Protein 2QJO (pdb70)

Solvent-accessible surface area: 45814 Å² total; per-residue (Å²): 184,136,81,187,24,153,49,66,33,0,0,18,17,15,81,6,1,0,3,13,61,4,30,32,142,4,0,70,49,0,14,124,60,0,62,53,0,0,2,0,1,8,8,26,100,46,9,35,27,15,79,11,0,4,87,4,75,37,2,72,47,2,0,60,67,31,24,61,107,124,51,45,142,67,12,52,34,16,42,5,32,59,22,88,81,42,59,97,26,32,23,2,10,0,17,16,35,0,75,122,46,10,76,45,26,130,34,2,1,2,1,6,53,118,103,82,88,79,10,111,47,8,92,66,8,121,40,29,77,63,51,71,29,30,88,24,97,88,45,26,18,95,61,2,19,11,8,3,13,81,49,113,70,69,84,3,66,100,60,5,3,111,24,0,12,92,60,0,74,98,17,52,173,40,157,71,23,116,58,8,29,67,26,34,116,58,8,80,48,34,105,127,43,16,73,100,19,58,143,56,24,16,12,2,12,2,6,0,0,0,12,7,22,30,8,1,0,0,6,73,42,160,62,78,10,6,100,36,39,0,0,4,1,12,15,89,15,118,64,122,17,42,2,47,84,1,1,2,57,13,0,59,102,62,0,127,0,149,16,84,65,95,60,0,111,72,13,49,80,71,54,77,32,4,22,12,39,35,10,6,43,20,24,5,1,0,0,4,0,23,18,0,91,12,101,68,51,116,13,24,60,32,166,198,16,72,13,10,10,51,9,54,0,24,76,64,24,42,65,9,13,59,5,8,14,30,0,0,46,89,30,56,181,35,81,25,0,1,19,15,13,61,6,2,1,2,11,52,5,26,30,130,4,0,72,55,0,12,144,72,4,108,48,0,0,1,0,0,8,12,29,100,49,8,32,33,16,92,16,0,5,92,4,74,34,2,68,48,2,0,61,65,31,26,57,109,118,53,41,154,68,12,54,34,12,41,4,30,53,39,82,81,35,61,105,56,32,29,2,8,0,16,30,45,1,80,146,50,7,67,45,32,148,40,3,1,1,1,4,56,111,121,80,97,65,6,113,46,6,77,58,6,115,81,32,81,68,39,73,30,30,106,34,92,107,35,47,18,91,55,0,11,9,8,1,13,84,42,108,79,62,78,3,82,97,34,6,3,111,26,0,18,102,59,0,101,91,18,53,162,41,157,67,22,115,61,7,29,62,23,32,136,60,6,87,61,56,106,124,87,110,65,138,34,119,182,93,39,98,16,77,9,1,8,0,2,0,30,2,25,28,1,2,0,0,7,61,43,109,62,78,8,5,100,31,30,0,0,3,1,10,13,90,43,118,180,156,33,78,56,30,81,0,1,10,51,14,0,63,95,56,0,152,2,150,17,85,85,107,62,0,118,71,16,46,82,49,53,74,69,2,68,13,99,60,13,6,46,22,19,88,0,48,0,35,0,22,8,0,71,18,103,66,54,113,18,21,56,26,44,77,50,110,76,62,100,52,5,18,3,3,3,45,6,50,0,29,74,74,27,30,70,7,11,56,5,6,15,30,0,2,47,38,2,51,93,121,125,196,56,87,38,0,1,20,16,13,82,8,3,1,2,16,61,6,23,38,126,5,1,63,58,0,20,130,84,1,99,54,0,0,2,1,0,8,10,26,104,50,7,27,30,14,83,12,0,4,95,4,67,34,5,63,52,3,1,56,73,31,19,55,96,153,60,62,180,83,12,74,38,16,33,2,85,57,41,86,84,47,62,116,81,35,31,48,24,1,68,108,39,0,86,143,48,5,70,44,26,148,39,4,3,6,3,9,40,170,109,77,79,80,14,115,48,21,122,66,15,117,100,33,84,86,70,111,16,31,90,34,105,92,47,29,19,101,64,3,13,6,7,2,6,100,43,123,71,64,82,2,78,104,48,6,8,121,31,0,14,95,65,1,84,89,17,46,175,28,150,72,25,115,63,8,19,60,21,35,122,57,10,90,61,34,109,123,48,15,72,91,20,58,141,60,26,16,13,2,10,2,5,0,1,0,19,10,70,54,54,4,0,0,5,66,39,139,58,90,7,6,107,32,34,0,0,2,1,12,13,87,12,119,61,124,23,53,2,46,64,1,0,1,58,14,0,60,84,66,4,164,1,144,17,84,64,93,72,0,102,68,16,46,79,72,53,80,34,4,21,11,41,33,10,6,42,22,22,4,0,0,0,3,0,22,18,0,90,14,99,71,60,165,67,24,57,73,183,20,68,32,2,22,62,76,62,0,100,86,60,25,41,59,7,16,50,6,8,20,27,0,1,37,76,22,54,149

GO terms:
  GO:0042802 identical protein binding (F, IPI)

InterPro domains:
  IPR000086 NUDIX hydrolase domain [PF00293] (205-335)
  IPR000086 NUDIX hydrolase domain [PS51462] (199-335)
  IPR004821 Cytidyltransferase-like domain [PF01467] (9-144)
  IPR004821 Cytidyltransferase-like domain [TIGR00125] (8-67)
  IPR014729 Rossmann-like alpha/beta/alpha sandwich fold [G3DSA:3.40.50.620] (1-194)
  IPR015797 NUDIX hydrolase-like domain superfamily [SSF55811] (191-337)
  IPR020084 NUDIX hydrolase, conserved site [PS00893] (233-254)
  IPR041750 Bifunctional NMN adenylyltransferase/Nudix hydrolase-like, N-terminal NMNAT domain [cd02168] (7-185)

Secondary structure (DSSP, 8-state):
---SSSEEEEEEEE--TT--HHHHHHHHHHHHHEEEEEEEEEEETPPP-SSS-S-HHHHHHHHHTTS-HHHHTTEEEEEEE--TT-HHHHHHHHHHHHHHHHTT-S-EEEEE---SGGGGGGGS-TTSEEEE----TT--HHHHHHHHHHT-GGGTTTTS-HHHHHHHHHHTTSHHHHHHHHHHHHHHHHHHTTTTSSS---EEEEEEEEEETTEEEEEE--SSSSTT-EE-SEEEPPTTS-HHHHHHHHHHHHH--SS-HHHHHHTEEEEEEE--TTS-TTS-EEEEEEEEEPPSSSPPP---EEEEEHHHHHHTGGGB-TTHHHHHHHH-/--SEEEEEE--TT--HHHHHHHHHHHHH-SEEEEEEEEETPPPBTTB-S-HHHHHHHHHTTS-HHHHTTEEEEEEE--TT-HHHHHHHHHHHHHHHHTT-S-EEEEE---SGGGGGGGS--SSEEEE----TT--HHHHHHHHHTT-GGGTGGGS-HHHHHHHHHHTTSHHHHHHHHHHHHHHHHHHTTTT-SS--EEEEEEEEEEETTEEEEEE--SSSSTT-EE-SEEEPPTTS-HHHHHHHHHHHHH--SS-HHHHHTTEEEEEEE--TTS-TTSEEEEEEEEEEPPSSSPPP-----SSS-EEEEEHHHHHHTGGGB-TTHHHHHHHHHHH-/--SEEEEEE--TT--HHHHHHHHHHHHH-SEEEEEEEEET---BTTB-S-HHHHHHHHHHTS-HHHHTTEEEEEEE--TT-HHHHHHHHHHHHHHHHTT-S-EEEEE---SSTTGGGS---SSEEEE----TT--HHHHHHHHHHT-GGGTTTTS-HHHHHHHHHHTTSHHHHHHHHHHHHHHHHHHTTTT-SS---EEEEEEEEEETTEEEEEE--SSSSTTSEE-SEEEPPTTS-HHHHHHHHHHHHH--SS-HHHHHHTEEEEEEE--TTS-TTS-EEEEEEEEEPPSSSPPP--EEEEEHHHHHHTGGGB-TTHHHHHHHH--

CATH classification: 3.40.50.620 (+1 more: 3.90.79.10)

Foldseek 3Di:
DDDQAQFAEEEEEDQPLPPWPVNVVQVVVRVRHHQAYEYENEQALAAAALVRNDHVVVNVVLVVLLDDVVVVVRYHYHYFHDQPVDVPVRVVRVVVRVCVVCVPDQRYEYEDACDDPVSVCQPVPPSHHYDHPDQDPPQDSNQQSVCLLVVNCVRPCVTHRVSNVVVSVVCCPDPSSVLRSVQVVVLVVLCVVCVPPPDFDAFEKEFEFEDEPQWTKWAADCDDDLHRFIETQMDGDDDPDDNLRRHVVSVCVGKVWPDDPVVQVVQFDDKDKDFDQPLDSNGRYIYIYTYGYDDYDDGTDIDVMDIHHPVVCVVNSNRYHRNRVSVNVVVD/DFAEEEEEDQPLPPWPQNVVQVVVRVVVHQAYEYEHEQALAAAALLRNDHVVVNVVLVVLLDDPVSCVRYHYHYFHDQLVDPPVRVVVVVVRVCVPCVNDQRYEYEDACPDPVCVVQPPPPSHHYDHDDDDPLADSNQQSLCLLVVNCVSHVVIHRVSNVVVSVVCCPDPSSVLNSVLSVVLVVLLVVCVPPPDRDAFEKEFEFEDAPQWTKWAQDCDDDLHRFIETQMGGDDPPDDRVVNRVVRCCVQWVWPDDPVVQVVQFDDKDKDQSQPLDSNHRYIYIYTYGYDDDDDDTDTDPDDPSSHMDIGHVVNCVVNSNRYGRCRNSVNVVVVVVD/DFAEEEEEDQPLDPKVQVVVQVVVRVVPHVAYEYEHEAALAAAALVRNDHPVVNVVLVQLLDDVVSVVRYDYHYFHDLPPDPPVRLVSVVVSVCVPCVDDQGYEYEEACPDDVSVCQVPPPSHHYDYDDDPPDDDSNQVSVCLLVVVLVRPCVIGDPSNNVSSVVCCVPPSSVLNSVLVVVLVVLLVVCPPPPDFDAFEKEFEFEDAPQWTKWAAACDDDLGRFIETQMDGDDPPDDNLRRNLVSNCVGKVWPDDPVVQVVQFPDKDKDFDQPQDSSGGYIYIYTYGYDDYDDDTDIVMDIAHPVRCVVNVSRYHRNRNSVNVVVVD

B-factor: mean 49.91, std 22.06, range [11.25, 115.92]

Structure (mmCIF, N/CA/C/O backbone):
data_2QJO
#
_entry.id   2QJO
#
_cell.length_a   201.540
_cell.length_b   201.540
_cell.length_c   98.695
_cell.angle_alpha   90.00
_cell.angle_beta   90.00
_cell.angle_gamma   120.00
#
_symmetry.space_group_name_H-M   'P 32 2 1'
#
loop_
_entity.id
_entity.type
_entity.pdbx_description
1 polymer 'Bifunctional NMN adenylyltransferase/Nudix hydrolase'
2 non-polymer 'SULFATE ION'
3 non-polymer ADENOSINE-5-DIPHOSPHORIBOSE
4 non-polymer NICOTINAMIDE-ADENINE-DINUCLEOTIDE
5 non-polymer 'PYROPHOSPHATE 2-'
6 water water
#
loop_
_atom_site.group_PDB
_atom_site.id
_atom_site.type_symbol
_atom_site.label_atom_id
_atom_site.label_alt_id
_atom_site.label_comp_id
_atom_site.label_asym_id
_atom_site.label_entity_id
_atom_site.label_seq_id
_atom_site.pdbx_PDB_ins_code
_atom_site.Cartn_x
_atom_site.Cartn_y
_atom_site.Cartn_z
_atom_site.occupancy
_atom_site.B_iso_or_equiv
_atom_site.auth_seq_id
_atom_site.auth_comp_id
_atom_site.auth_asym_id
_atom_site.auth_atom_id
_atom_site.pdbx_PDB_model_num
ATOM 1 N N . ASP A 1 1 ? -117.154 -2.394 -37.220 1.00 48.54 -1 ASP A N 1
ATOM 2 C CA . ASP A 1 1 ? -117.070 -1.169 -38.076 1.00 49.72 -1 ASP A CA 1
ATOM 3 C C . ASP A 1 1 ? -115.619 -0.843 -38.354 1.00 49.12 -1 ASP A C 1
ATOM 4 O O . ASP A 1 1 ? -114.823 -0.674 -37.397 1.00 49.36 -1 ASP A O 1
ATOM 9 N N . PRO A 1 2 ? -115.273 -0.692 -39.652 1.00 47.90 0 PRO A N 1
ATOM 10 C CA . PRO A 1 2 ? -113.905 -0.427 -40.043 1.00 46.66 0 PRO A CA 1
ATOM 11 C C . PRO A 1 2 ? -113.486 0.934 -39.520 1.00 45.78 0 PRO A C 1
ATOM 12 O O . PRO A 1 2 ? -114.151 1.926 -39.765 1.00 46.00 0 PRO A O 1
ATOM 16 N N . MET A 1 3 ? -112.389 0.964 -38.790 1.00 44.51 1 MET A N 1
ATOM 17 C CA . MET A 1 3 ? -111.818 2.198 -38.327 1.00 43.41 1 MET A CA 1
ATOM 18 C C . MET A 1 3 ? -110.991 2.805 -39.431 1.00 42.68 1 MET A C 1
ATOM 19 O O . MET A 1 3 ? -110.346 2.084 -40.193 1.00 42.67 1 MET A O 1
ATOM 24 N N . GLN A 1 4 ? -110.961 4.126 -39.491 1.00 42.09 2 GLN A N 1
ATOM 25 C CA . GLN A 1 4 ? -110.084 4.816 -40.428 1.00 42.68 2 GLN A CA 1
ATOM 26 C C . GLN A 1 4 ? -108.662 4.970 -39.887 1.00 41.18 2 GLN A C 1
ATOM 27 O O . GLN A 1 4 ? -107.758 5.319 -40.639 1.00 41.53 2 GLN A O 1
ATOM 33 N N . THR A 1 5 ? -108.451 4.690 -38.598 1.00 39.64 3 THR A N 1
ATOM 34 C CA . THR A 1 5 ? -107.154 4.943 -37.941 1.00 37.96 3 THR A CA 1
ATOM 35 C C . THR A 1 5 ? -106.672 3.663 -37.313 1.00 36.61 3 THR A C 1
ATOM 36 O O . THR A 1 5 ? -107.465 2.740 -37.163 1.00 37.03 3 THR A O 1
ATOM 40 N N . LYS A 1 6 ? -105.401 3.608 -36.918 1.00 34.80 4 LYS A N 1
ATOM 41 C CA . LYS A 1 6 ? -104.873 2.437 -36.219 1.00 33.76 4 LYS A CA 1
ATOM 42 C C . LYS A 1 6 ? -105.493 2.285 -34.830 1.00 33.27 4 LYS A C 1
ATOM 43 O O . LYS A 1 6 ? -105.927 1.197 -34.475 1.00 32.93 4 LYS A O 1
ATOM 49 N N . TYR A 1 7 ? -105.553 3.379 -34.063 1.00 32.10 5 TYR A N 1
ATOM 50 C CA . TYR A 1 7 ? -106.031 3.315 -32.690 1.00 30.62 5 TYR A CA 1
ATOM 51 C C . TYR A 1 7 ? -107.302 4.111 -32.441 1.00 29.73 5 TYR A C 1
ATOM 52 O O . TYR A 1 7 ? -107.654 5.000 -33.218 1.00 29.98 5 TYR A O 1
ATOM 61 N N . GLN A 1 8 ? -107.984 3.802 -31.340 1.00 28.26 6 GLN A N 1
ATOM 62 C CA . GLN A 1 8 ? -109.085 4.623 -30.878 1.00 27.17 6 GLN A CA 1
ATOM 63 C C . GLN A 1 8 ? -108.570 5.919 -30.252 1.00 27.09 6 GLN A C 1
ATOM 64 O O . GLN A 1 8 ? -109.229 6.969 -30.369 1.00 26.90 6 GLN A O 1
ATOM 70 N N . TYR A 1 9 ? -107.411 5.869 -29.584 1.00 25.98 7 TYR A N 1
ATOM 71 C CA . TYR A 1 9 ? -107.005 7.015 -28.783 1.00 25.89 7 TYR A CA 1
ATOM 72 C C . TYR A 1 9 ? -105.547 7.264 -28.890 1.00 26.48 7 TYR A C 1
ATOM 73 O O . TYR A 1 9 ? -104.769 6.316 -28.860 1.00 27.13 7 TYR A O 1
ATOM 82 N N . GLY A 1 10 ? -105.179 8.539 -28.994 1.00 26.13 8 GLY A N 1
ATOM 83 C CA . GLY A 1 10 ? -103.805 8.914 -29.043 1.00 26.82 8 GLY A CA 1
ATOM 84 C C . GLY A 1 10 ? -103.537 9.930 -27.948 1.00 28.09 8 GLY A C 1
ATOM 85 O O . GLY A 1 10 ? -104.309 10.892 -27.760 1.00 27.91 8 GLY A O 1
ATOM 86 N N . ILE A 1 11 ? -102.428 9.732 -27.236 1.00 27.70 9 ILE A N 1
ATOM 87 C CA . ILE A 1 11 ? -102.120 10.575 -26.098 1.00 27.60 9 ILE A CA 1
ATOM 88 C C . ILE A 1 11 ? -100.880 11.375 -26.399 1.00 27.65 9 ILE A C 1
ATOM 89 O O . ILE A 1 11 ? -99.847 10.821 -26.766 1.00 28.86 9 ILE A O 1
ATOM 94 N N . TYR A 1 12 ? -100.967 12.681 -26.260 1.00 27.34 10 TYR A N 1
ATOM 95 C CA . TYR A 1 12 ? -99.790 13.508 -26.504 1.00 26.94 10 TYR A CA 1
ATOM 96 C C . TYR A 1 12 ? -99.560 14.370 -25.251 1.00 26.89 10 TYR A C 1
ATOM 97 O O . TYR A 1 12 ? -100.400 15.231 -24.935 1.00 26.98 10 TYR A O 1
ATOM 106 N N . ILE A 1 13 ? -98.457 14.097 -24.547 1.00 25.68 11 ILE A N 1
ATOM 107 C CA . ILE A 1 13 ? -98.147 14.743 -23.294 1.00 26.26 11 ILE A CA 1
ATOM 108 C C . ILE A 1 13 ? -97.142 15.844 -23.518 1.00 26.94 11 ILE A C 1
ATOM 109 O O . ILE A 1 13 ? -96.134 15.628 -24.199 1.00 26.78 11 ILE A O 1
ATOM 114 N N . GLY A 1 14 ? -97.395 17.014 -22.923 1.00 27.50 12 GLY A N 1
ATOM 115 C CA . GLY A 1 14 ? -96.338 18.032 -22.826 1.00 28.25 12 GLY A CA 1
ATOM 116 C C . GLY A 1 14 ? -96.631 19.199 -21.909 1.00 29.36 12 GLY A C 1
ATOM 117 O O . GLY A 1 14 ? -97.700 19.290 -21.274 1.00 28.50 12 GLY A O 1
ATOM 118 N N . ARG A 1 15 ? -95.635 20.074 -21.823 1.00 30.52 13 ARG A N 1
ATOM 119 C CA . ARG A 1 15 ? -95.763 21.377 -21.198 1.00 31.85 13 ARG A CA 1
ATOM 120 C C . ARG A 1 15 ? -96.288 22.412 -22.216 1.00 32.48 13 ARG A C 1
ATOM 121 O O . ARG A 1 15 ? -97.087 23.299 -21.859 1.00 32.40 13 ARG A O 1
ATOM 129 N N . PHE A 1 16 ? -95.843 22.287 -23.475 1.00 33.18 14 PHE A N 1
ATOM 130 C CA . PHE A 1 16 ? -96.213 23.214 -24.565 1.00 34.19 14 PHE A CA 1
ATOM 131 C C . PHE A 1 16 ? -96.015 24.671 -24.177 1.00 34.75 14 PHE A C 1
ATOM 132 O O . PHE A 1 16 ? -96.971 25.417 -23.996 1.00 35.09 14 PHE A O 1
ATOM 140 N N . GLN A 1 17 ? -94.762 25.077 -24.084 1.00 35.49 15 GLN A N 1
ATOM 141 C CA . GLN A 1 17 ? -94.417 26.282 -23.344 1.00 36.82 15 GLN A CA 1
ATOM 142 C C . GLN A 1 17 ? -93.395 27.116 -24.178 1.00 37.15 15 GLN A C 1
ATOM 143 O O . GLN A 1 17 ? -92.219 27.289 -23.778 1.00 37.47 15 GLN A O 1
ATOM 149 N N . PRO A 1 18 ? -93.834 27.620 -25.362 1.00 36.79 16 PRO A N 1
ATOM 150 C CA . PRO A 1 18 ? -95.169 27.507 -25.947 1.00 36.48 16 PRO A CA 1
ATOM 151 C C . PRO A 1 18 ? -95.292 26.387 -26.983 1.00 35.95 16 PRO A C 1
ATOM 152 O O . PRO A 1 18 ? -94.296 25.778 -27.380 1.00 35.97 16 PRO A O 1
ATOM 156 N N . PHE A 1 19 ? -96.523 26.129 -27.397 1.00 35.48 17 PHE A N 1
ATOM 157 C CA . PHE A 1 19 ? -96.820 25.215 -28.485 1.00 35.83 17 PHE A CA 1
ATOM 158 C C . PHE A 1 19 ? -96.082 25.726 -29.723 1.00 35.98 17 PHE A C 1
ATOM 159 O O . PHE A 1 19 ? -96.281 26.860 -30.134 1.00 35.78 17 PHE A O 1
ATOM 167 N N . HIS A 1 20 ? -95.204 24.917 -30.298 1.00 36.06 18 HIS A N 1
ATOM 168 C CA . HIS A 1 20 ? -94.507 25.318 -31.519 1.00 35.89 18 HIS A CA 1
ATOM 169 C C . HIS A 1 20 ? -94.797 24.345 -32.671 1.00 37.23 18 HIS A C 1
ATOM 170 O O . HIS A 1 20 ? -95.679 23.469 -32.530 1.00 37.16 18 HIS A O 1
ATOM 177 N N . LEU A 1 21 ? -94.092 24.494 -33.801 1.00 37.79 19 LEU A N 1
ATOM 178 C CA . LEU A 1 21 ? -94.473 23.776 -35.021 1.00 38.85 19 LEU A CA 1
ATOM 179 C C . LEU A 1 21 ? -94.097 22.300 -34.948 1.00 39.42 19 LEU A C 1
ATOM 180 O O . LEU A 1 21 ? -94.764 21.464 -35.569 1.00 40.20 19 LEU A O 1
ATOM 185 N N . GLY A 1 22 ? -93.035 21.979 -34.199 1.00 39.00 20 GLY A N 1
ATOM 186 C CA . GLY A 1 22 ? -92.749 20.585 -33.849 1.00 37.92 20 GLY A CA 1
ATOM 187 C C . GLY A 1 22 ? -93.936 19.891 -33.156 1.00 37.33 20 GLY A C 1
ATOM 188 O O . GLY A 1 22 ? -94.343 18.801 -33.544 1.00 36.92 20 GLY A O 1
ATOM 189 N N . HIS A 1 23 ? -94.500 20.537 -32.138 1.00 36.51 21 HIS A N 1
ATOM 190 C CA . HIS A 1 23 ? -95.628 19.994 -31.411 1.00 35.90 21 HIS A CA 1
ATOM 191 C C . HIS A 1 23 ? -96.806 19.779 -32.333 1.00 36.65 21 HIS A C 1
ATOM 192 O O . HIS A 1 23 ? -97.498 18.743 -32.236 1.00 37.46 21 HIS A O 1
ATOM 199 N N . LEU A 1 24 ? -97.033 20.736 -33.241 1.00 36.59 22 LEU A N 1
ATOM 200 C CA . LEU A 1 24 ? -98.152 20.640 -34.167 1.00 36.05 22 LEU A CA 1
ATOM 201 C C . LEU A 1 24 ? -97.945 19.490 -35.130 1.00 35.36 22 LEU A C 1
ATOM 202 O O . LEU A 1 24 ? -98.892 18.833 -35.513 1.00 35.39 22 LEU A O 1
ATOM 207 N N . ARG A 1 25 ? -96.708 19.225 -35.502 1.00 34.91 23 ARG A N 1
ATOM 208 C CA . ARG A 1 25 ? -96.437 18.096 -36.383 1.00 35.40 23 ARG A CA 1
ATOM 209 C C . ARG A 1 25 ? -96.817 16.786 -35.678 1.00 34.83 23 ARG A C 1
ATOM 210 O O . ARG A 1 25 ? -97.567 15.957 -36.239 1.00 34.43 23 ARG A O 1
ATOM 218 N N . THR A 1 26 ? -96.374 16.628 -34.427 1.00 34.19 24 THR A N 1
ATOM 219 C CA . THR A 1 26 ? -96.765 15.430 -33.669 1.00 33.97 24 THR A CA 1
ATOM 220 C C . THR A 1 26 ? -98.303 15.371 -33.463 1.00 33.66 24 THR A C 1
ATOM 221 O O . THR A 1 26 ? -98.937 14.354 -33.707 1.00 33.19 24 THR A O 1
ATOM 225 N N . LEU A 1 27 ? -98.894 16.491 -33.078 1.00 33.56 25 LEU A N 1
ATOM 226 C CA . LEU A 1 27 ? -100.337 16.566 -32.937 1.00 33.94 25 LEU A CA 1
ATOM 227 C C . LEU A 1 27 ? -101.048 16.109 -34.206 1.00 34.14 25 LEU A C 1
ATOM 228 O O . LEU A 1 27 ? -102.056 15.389 -34.129 1.00 34.37 25 LEU A O 1
ATOM 233 N N . ASN A 1 28 ? -100.538 16.528 -35.365 1.00 34.61 26 ASN A N 1
ATOM 234 C CA . ASN A 1 28 ? -101.105 16.104 -36.663 1.00 35.27 26 ASN A CA 1
ATOM 235 C C . ASN A 1 28 ? -100.932 14.626 -36.920 1.00 35.22 26 ASN A C 1
ATOM 236 O O . ASN A 1 28 ? -101.858 13.966 -37.398 1.00 34.90 26 ASN A O 1
ATOM 241 N N . LEU A 1 29 ? -99.746 14.107 -36.586 1.00 34.99 27 LEU A N 1
ATOM 242 C CA . LEU A 1 29 ? -99.504 12.677 -36.643 1.00 34.41 27 LEU A CA 1
ATOM 243 C C . LEU A 1 29 ? -100.498 11.928 -35.736 1.00 35.36 27 LEU A C 1
ATOM 244 O O . LEU A 1 29 ? -101.088 10.898 -36.135 1.00 35.40 27 LEU A O 1
ATOM 249 N N . ALA A 1 30 ? -100.726 12.447 -34.522 1.00 35.57 28 ALA A N 1
ATOM 250 C CA . ALA A 1 30 ? -101.685 11.789 -33.633 1.00 35.76 28 ALA A CA 1
ATOM 251 C C . ALA A 1 30 ? -103.064 11.767 -34.235 1.00 35.74 28 ALA A C 1
ATOM 252 O O . ALA A 1 30 ? -103.771 10.795 -34.057 1.00 35.92 28 ALA A O 1
ATOM 254 N N . LEU A 1 31 ? -103.444 12.828 -34.954 1.00 36.63 29 LEU A N 1
ATOM 255 C CA . LEU A 1 31 ? -104.776 12.888 -35.605 1.00 37.31 29 LEU A CA 1
ATOM 256 C C . LEU A 1 31 ? -104.940 11.911 -36.785 1.00 38.00 29 LEU A C 1
ATOM 257 O O . LEU A 1 31 ? -106.058 11.486 -37.114 1.00 38.01 29 LEU A O 1
ATOM 262 N N . GLU A 1 32 ? -103.817 11.524 -37.377 1.00 38.60 30 GLU A N 1
ATOM 263 C CA . GLU A 1 32 ? -103.813 10.471 -38.349 1.00 39.95 30 GLU A CA 1
ATOM 264 C C . GLU A 1 32 ? -103.844 9.112 -37.700 1.00 39.13 30 GLU A C 1
ATOM 265 O O . GLU A 1 32 ? -104.400 8.190 -38.286 1.00 40.19 30 GLU A O 1
ATOM 271 N N . LYS A 1 33 ? -103.270 8.961 -36.503 1.00 37.93 31 LYS A N 1
ATOM 272 C CA . LYS A 1 33 ? -103.152 7.617 -35.907 1.00 36.15 31 LYS A CA 1
ATOM 273 C C . LYS A 1 33 ? -104.301 7.147 -35.035 1.00 35.89 31 LYS A C 1
ATOM 274 O O . LYS A 1 33 ? -104.404 5.937 -34.767 1.00 35.96 31 LYS A O 1
ATOM 280 N N . ALA A 1 34 ? -105.175 8.073 -34.626 1.00 35.50 32 ALA A N 1
ATOM 281 C CA . ALA A 1 34 ? -106.226 7.764 -33.664 1.00 35.95 32 ALA A CA 1
ATOM 282 C C . ALA A 1 34 ? -107.503 8.532 -33.901 1.00 36.37 32 ALA A C 1
ATOM 283 O O . ALA A 1 34 ? -107.455 9.663 -34.303 1.00 36.66 32 ALA A O 1
ATOM 285 N N . GLU A 1 35 ? -108.647 7.929 -33.628 1.00 36.89 33 GLU A N 1
ATOM 286 C CA . GLU A 1 35 ? -109.904 8.603 -33.846 1.00 38.58 33 GLU A CA 1
ATOM 287 C C . GLU A 1 35 ? -110.094 9.834 -32.943 1.00 38.08 33 GLU A C 1
ATOM 288 O O . GLU A 1 35 ? -110.723 10.819 -33.344 1.00 38.32 33 GLU A O 1
ATOM 294 N N . GLN A 1 36 ? -109.582 9.753 -31.721 1.00 37.55 34 GLN A N 1
ATOM 295 C CA . GLN A 1 36 ? -109.726 10.797 -30.721 1.00 37.03 34 GLN A CA 1
ATOM 296 C C . GLN A 1 36 ? -108.343 11.044 -30.168 1.00 36.02 34 GLN A C 1
ATOM 297 O O . GLN A 1 36 ? -107.588 10.090 -29.957 1.00 36.60 34 GLN A O 1
ATOM 303 N N . VAL A 1 37 ? -107.985 12.312 -29.983 1.00 34.60 35 VAL A N 1
ATOM 304 C CA . VAL A 1 37 ? -106.678 12.673 -29.443 1.00 33.32 35 VAL A CA 1
ATOM 305 C C . VAL A 1 37 ? -106.785 13.377 -28.095 1.00 33.04 35 VAL A C 1
ATOM 306 O O . VAL A 1 37 ? -107.653 14.245 -27.868 1.00 33.35 35 VAL A O 1
ATOM 310 N N . ILE A 1 38 ? -105.900 12.978 -27.189 1.00 32.32 36 ILE A N 1
ATOM 311 C CA . ILE A 1 38 ? -105.881 13.503 -25.835 1.00 31.09 36 ILE A CA 1
ATOM 312 C C . ILE A 1 38 ? -104.611 14.288 -25.633 1.00 31.19 36 ILE A C 1
ATOM 313 O O . ILE A 1 38 ? -103.501 13.744 -25.660 1.00 31.16 36 ILE A O 1
ATOM 318 N N . ILE A 1 39 ? -104.765 15.583 -25.455 1.00 30.98 37 ILE A N 1
ATOM 319 C CA . ILE A 1 39 ? -103.618 16.378 -25.087 1.00 30.96 37 ILE A CA 1
ATOM 320 C C . ILE A 1 39 ? -103.556 16.512 -23.561 1.00 31.02 37 ILE A C 1
ATOM 321 O O . ILE A 1 39 ? -104.522 16.950 -22.916 1.00 31.24 37 ILE A O 1
ATOM 326 N N . ILE A 1 40 ? -102.430 16.101 -22.993 1.00 30.66 38 ILE A N 1
ATOM 327 C CA . ILE A 1 40 ? -102.193 16.227 -21.563 1.00 30.49 38 ILE A CA 1
ATOM 328 C C . ILE A 1 40 ? -101.310 17.450 -21.270 1.00 30.35 38 ILE A C 1
ATOM 329 O O . ILE A 1 40 ? -100.105 17.504 -21.627 1.00 30.53 38 ILE A O 1
ATOM 334 N N . LEU A 1 41 ? -101.919 18.429 -20.624 1.00 29.61 39 LEU A N 1
ATOM 335 C CA . LEU A 1 41 ? -101.221 19.628 -20.207 1.00 28.58 39 LEU A CA 1
ATOM 336 C C . LEU A 1 41 ? -100.578 19.342 -18.871 1.00 28.41 39 LEU A C 1
ATOM 337 O O . LEU A 1 41 ? -101.231 19.323 -17.839 1.00 27.87 39 LEU A O 1
ATOM 342 N N . GLY A 1 42 ? -99.285 19.069 -18.909 1.00 28.63 40 GLY A N 1
ATOM 343 C CA . GLY A 1 42 ? -98.521 18.872 -17.695 1.00 28.23 40 GLY A CA 1
ATOM 344 C C . GLY A 1 42 ? -98.214 20.174 -16.975 1.00 28.35 40 GLY A C 1
ATOM 345 O O . GLY A 1 42 ? -98.521 21.269 -17.444 1.00 27.37 40 GLY A O 1
ATOM 346 N N . SER A 1 43 ? -97.602 20.034 -15.809 1.00 28.58 41 SER A N 1
ATOM 347 C CA . SER A 1 43 ? -97.294 21.146 -14.963 1.00 28.24 41 SER A CA 1
ATOM 348 C C . SER A 1 43 ? -98.512 22.039 -14.664 1.00 28.94 41 SER A C 1
ATOM 349 O O . SER A 1 43 ? -98.373 23.256 -14.625 1.00 29.44 41 SER A O 1
ATOM 352 N N . HIS A 1 44 ? -99.680 21.438 -14.427 1.00 28.91 42 HIS A N 1
ATOM 353 C CA . HIS A 1 44 ? -100.869 22.173 -14.011 1.00 29.99 42 HIS A CA 1
ATOM 354 C C . HIS A 1 44 ? -100.577 22.789 -12.660 1.00 30.97 42 HIS A C 1
ATOM 355 O O . HIS A 1 44 ? -99.975 22.141 -11.766 1.00 30.67 42 HIS A O 1
ATOM 362 N N . ARG A 1 45 ? -100.980 24.055 -12.520 1.00 31.61 43 ARG A N 1
ATOM 363 C CA . ARG A 1 45 ? -100.945 24.748 -11.247 1.00 31.90 43 ARG A CA 1
ATOM 364 C C . ARG A 1 45 ? -99.539 24.954 -10.729 1.00 31.65 43 ARG A C 1
ATOM 365 O O . ARG A 1 45 ? -99.350 25.111 -9.533 1.00 32.10 43 ARG A O 1
ATOM 373 N N . VAL A 1 46 ? -98.545 24.948 -11.611 1.00 31.37 44 VAL A N 1
ATOM 374 C CA . VAL A 1 46 ? -97.162 25.298 -11.216 1.00 30.95 44 VAL A CA 1
ATOM 375 C C . VAL A 1 46 ? -96.981 26.815 -11.279 1.00 30.84 44 VAL A C 1
ATOM 376 O O . VAL A 1 46 ? -97.416 27.428 -12.229 1.00 31.84 44 VAL A O 1
ATOM 380 N N . ALA A 1 47 ? -96.350 27.418 -10.277 1.00 30.86 45 ALA A N 1
ATOM 381 C CA . ALA A 1 47 ? -96.139 28.869 -10.249 1.00 30.04 45 ALA A CA 1
ATOM 382 C C . ALA A 1 47 ? -95.494 29.322 -11.536 1.00 30.31 45 ALA A C 1
ATOM 383 O O . ALA A 1 47 ? -94.430 28.820 -11.906 1.00 29.74 45 ALA A O 1
ATOM 385 N N . ALA A 1 48 ? -96.129 30.262 -12.233 1.00 30.97 46 ALA A N 1
ATOM 386 C CA . ALA A 1 48 ? -95.538 30.753 -13.491 1.00 32.07 46 ALA A CA 1
ATOM 387 C C . ALA A 1 48 ? -94.067 31.154 -13.288 1.00 32.13 46 ALA A C 1
ATOM 388 O O . ALA A 1 48 ? -93.726 31.849 -12.308 1.00 31.69 46 ALA A O 1
ATOM 390 N N . ASP A 1 49 ? -93.208 30.642 -14.166 1.00 32.04 47 ASP A N 1
ATOM 391 C CA . ASP A 1 49 ? -91.780 30.987 -14.167 1.00 32.30 47 ASP A CA 1
ATOM 392 C C . ASP A 1 49 ? -91.192 31.006 -15.590 1.00 32.22 47 ASP A C 1
ATOM 393 O O . ASP A 1 49 ? -91.928 30.846 -16.559 1.00 31.47 47 ASP A O 1
ATOM 398 N N . THR A 1 50 ? -89.886 31.223 -15.729 1.00 33.29 48 THR A N 1
ATOM 399 C CA . THR A 1 50 ? -89.297 31.286 -17.061 1.00 34.41 48 THR A CA 1
ATOM 400 C C . THR A 1 50 ? -89.283 29.970 -17.836 1.00 34.62 48 THR A C 1
ATOM 401 O O . THR A 1 50 ? -89.130 29.993 -19.050 1.00 35.02 48 THR A O 1
ATOM 405 N N . ARG A 1 51 ? -89.457 28.835 -17.154 1.00 34.64 49 ARG A N 1
ATOM 406 C CA . ARG A 1 51 ? -89.562 27.542 -17.830 1.00 34.69 49 ARG A CA 1
ATOM 407 C C . ARG A 1 51 ? -91.036 27.223 -18.175 1.00 33.92 49 ARG A C 1
ATOM 408 O O . ARG A 1 51 ? -91.320 26.590 -19.194 1.00 32.96 49 ARG A O 1
ATOM 416 N N . ASN A 1 52 ? -91.962 27.716 -17.346 1.00 34.22 50 ASN A N 1
ATOM 417 C CA . ASN A 1 52 ? -93.416 27.524 -17.506 1.00 34.47 50 ASN A CA 1
ATOM 418 C C . ASN A 1 52 ? -94.192 28.828 -17.406 1.00 34.80 50 ASN A C 1
ATOM 419 O O . ASN A 1 52 ? -94.849 29.077 -16.411 1.00 34.83 50 ASN A O 1
ATOM 424 N N . PRO A 1 53 ? -94.100 29.677 -18.431 1.00 35.39 51 PRO A N 1
ATOM 425 C CA . PRO A 1 53 ? -94.682 31.027 -18.412 1.00 35.85 51 PRO A CA 1
ATOM 426 C C . PRO A 1 53 ? -96.212 31.110 -18.501 1.00 36.07 51 PRO A C 1
ATOM 427 O O . PRO A 1 53 ? -96.807 32.074 -17.970 1.00 36.64 51 PRO A O 1
ATOM 431 N N . TRP A 1 54 ? -96.831 30.132 -19.160 1.00 35.64 52 TRP A N 1
ATOM 432 C CA . TRP A 1 54 ? -98.285 30.129 -19.388 1.00 35.84 52 TRP A CA 1
ATOM 433 C C . TRP A 1 54 ? -99.022 29.081 -18.546 1.00 35.46 52 TRP A C 1
ATOM 434 O O . TRP A 1 54 ? -98.581 27.965 -18.425 1.00 36.03 52 TRP A O 1
ATOM 445 N N . ARG A 1 55 ? -100.143 29.457 -17.960 1.00 35.85 53 ARG A N 1
ATOM 446 C CA . ARG A 1 55 ? -100.962 28.572 -17.158 1.00 35.97 53 ARG A CA 1
ATOM 447 C C . ARG A 1 55 ? -101.726 27.640 -18.072 1.00 36.15 53 ARG A C 1
ATOM 448 O O . ARG A 1 55 ? -101.839 27.917 -19.276 1.00 36.89 53 ARG A O 1
ATOM 456 N N . SER A 1 56 ? -102.278 26.551 -17.537 1.00 35.61 54 SER A N 1
ATOM 457 C CA . SER A 1 56 ? -102.952 25.612 -18.437 1.00 35.23 54 SER A CA 1
ATOM 458 C C . SER A 1 56 ? -104.153 26.139 -19.243 1.00 34.49 54 SER A C 1
ATOM 459 O O . SER A 1 56 ? -104.299 25.760 -20.415 1.00 34.77 54 SER A O 1
ATOM 462 N N . PRO A 1 57 ? -105.010 26.985 -18.657 1.00 34.22 55 PRO A N 1
ATOM 463 C CA . PRO A 1 57 ? -106.087 27.510 -19.548 1.00 34.33 55 PRO A CA 1
ATOM 464 C C . PRO A 1 57 ? -105.553 28.388 -20.683 1.00 34.86 55 PRO A C 1
ATOM 465 O O . PRO A 1 57 ? -106.105 28.410 -21.798 1.00 35.44 55 PRO A O 1
ATOM 469 N N . GLU A 1 58 ? -104.454 29.076 -20.436 1.00 35.01 56 GLU A N 1
ATOM 470 C CA . GLU A 1 58 ? -103.822 29.810 -21.523 1.00 35.45 56 GLU A CA 1
ATOM 471 C C . GLU A 1 58 ? -103.240 28.876 -22.576 1.00 35.95 56 GLU A C 1
ATOM 472 O O . GLU A 1 58 ? -103.417 29.111 -23.786 1.00 36.87 56 GLU A O 1
ATOM 478 N N . ARG A 1 59 ? -102.584 27.801 -22.142 1.00 35.67 57 ARG A N 1
ATOM 479 C CA . ARG A 1 59 ? -102.019 26.861 -23.097 1.00 35.72 57 ARG A CA 1
ATOM 480 C C . ARG A 1 59 ? -103.114 26.168 -23.888 1.00 36.04 57 ARG A C 1
ATOM 481 O O . ARG A 1 59 ? -102.958 25.927 -25.079 1.00 36.60 57 ARG A O 1
ATOM 489 N N . MET A 1 60 ? -104.236 25.877 -23.248 1.00 36.12 58 MET A N 1
ATOM 490 C CA . MET A 1 60 ? -105.356 25.306 -23.985 1.00 36.93 58 MET A CA 1
ATOM 491 C C . MET A 1 60 ? -105.918 26.297 -25.034 1.00 37.24 58 MET A C 1
ATOM 492 O O . MET A 1 60 ? -106.126 25.920 -26.189 1.00 37.46 58 MET A O 1
ATOM 497 N N . ALA A 1 61 ? -106.164 27.549 -24.630 1.00 37.72 59 ALA A N 1
ATOM 498 C CA . ALA A 1 61 ? -106.544 28.630 -25.579 1.00 37.73 59 ALA A CA 1
ATOM 499 C C . ALA A 1 61 ? -105.551 28.771 -26.747 1.00 37.96 59 ALA A C 1
ATOM 500 O O . ALA A 1 61 ? -105.967 28.953 -27.903 1.00 36.44 59 ALA A O 1
ATOM 502 N N . MET A 1 62 ? -104.250 28.669 -26.445 1.00 38.56 60 MET A N 1
ATOM 503 C CA . MET A 1 62 ? -103.228 28.782 -27.490 1.00 40.12 60 MET A CA 1
ATOM 504 C C . MET A 1 62 ? -103.371 27.657 -28.487 1.00 39.81 60 MET A C 1
ATOM 505 O O . MET A 1 62 ? -103.439 27.915 -29.668 1.00 40.74 60 MET A O 1
ATOM 510 N N . ILE A 1 63 ? -103.422 26.411 -28.023 1.00 40.17 61 ILE A N 1
ATOM 511 C CA . ILE A 1 63 ? -103.507 25.258 -28.938 1.00 40.36 61 ILE A CA 1
ATOM 512 C C . ILE A 1 63 ? -104.856 25.256 -29.691 1.00 41.63 61 ILE A C 1
ATOM 513 O O . ILE A 1 63 ? -104.909 24.940 -30.908 1.00 41.03 61 ILE A O 1
ATOM 518 N N . GLU A 1 64 ? -105.933 25.603 -28.974 1.00 42.03 62 GLU A N 1
ATOM 519 C CA . GLU A 1 64 ? -107.240 25.701 -29.600 1.00 44.33 62 GLU A CA 1
ATOM 520 C C . GLU A 1 64 ? -107.197 26.647 -30.797 1.00 44.78 62 GLU A C 1
ATOM 521 O O . GLU A 1 64 ? -107.725 26.326 -31.862 1.00 45.72 62 GLU A O 1
ATOM 527 N N . ALA A 1 65 ? -106.517 27.784 -30.646 1.00 45.20 63 ALA A N 1
ATOM 528 C CA . ALA A 1 65 ? -106.428 28.768 -31.724 1.00 45.34 63 ALA A CA 1
ATOM 529 C C . ALA A 1 65 ? -105.693 28.271 -32.999 1.00 45.68 63 ALA A C 1
ATOM 530 O O . ALA A 1 65 ? -105.818 28.889 -34.065 1.00 46.21 63 ALA A O 1
ATOM 532 N N . CYS A 1 66 ? -104.948 27.166 -32.916 1.00 45.61 64 CYS A N 1
ATOM 533 C CA . CYS A 1 66 ? -104.279 26.626 -34.114 1.00 45.52 64 CYS A CA 1
ATOM 534 C C . CYS A 1 66 ? -105.143 25.623 -34.857 1.00 46.57 64 CYS A C 1
ATOM 535 O O . CYS A 1 66 ? -104.741 25.120 -35.914 1.00 46.96 64 CYS A O 1
ATOM 538 N N . LEU A 1 67 ? -106.313 25.298 -34.314 1.00 47.62 65 LEU A N 1
ATOM 539 C CA . LEU A 1 67 ? -107.064 24.174 -34.863 1.00 48.97 65 LEU A CA 1
ATOM 540 C C . LEU A 1 67 ? -108.477 24.557 -35.298 1.00 50.23 65 LEU A C 1
ATOM 541 O O . LEU A 1 67 ? -109.117 25.380 -34.657 1.00 50.20 65 LEU A O 1
ATOM 546 N N . SER A 1 68 ? -108.952 23.968 -36.395 1.00 51.69 66 SER A N 1
ATOM 547 C CA . SER A 1 68 ? -110.323 24.200 -36.848 1.00 53.48 66 SER A CA 1
ATOM 548 C C . SER A 1 68 ? -111.311 23.519 -35.896 1.00 54.19 66 SER A C 1
ATOM 549 O O . SER A 1 68 ? -110.972 22.526 -35.283 1.00 53.97 66 SER A O 1
ATOM 552 N N . PRO A 1 69 ? -112.526 24.082 -35.745 1.00 55.61 67 PRO A N 1
ATOM 553 C CA . PRO A 1 69 ? -113.537 23.496 -34.843 1.00 55.98 67 PRO A CA 1
ATOM 554 C C . PRO A 1 69 ? -113.926 22.070 -35.186 1.00 56.26 67 PRO A C 1
ATOM 555 O O . PRO A 1 69 ? -114.402 21.359 -34.300 1.00 56.54 67 PRO A O 1
ATOM 559 N N . GLN A 1 70 ? -113.733 21.653 -36.441 1.00 56.31 68 GLN A N 1
ATOM 560 C CA . GLN A 1 70 ? -113.994 20.262 -36.814 1.00 56.18 68 GLN A CA 1
ATOM 561 C C . GLN A 1 70 ? -112.934 19.316 -36.218 1.00 54.98 68 GLN A C 1
ATOM 562 O O . GLN A 1 70 ? -113.241 18.177 -35.824 1.00 55.15 68 GLN A O 1
ATOM 568 N N . ILE A 1 71 ? -111.690 19.782 -36.183 1.00 52.91 69 ILE A N 1
ATOM 569 C CA . ILE A 1 71 ? -110.623 19.023 -35.586 1.00 51.08 69 ILE A CA 1
ATOM 570 C C . ILE A 1 71 ? -110.825 19.038 -34.072 1.00 50.26 69 ILE A C 1
ATOM 571 O O . ILE A 1 71 ? -110.684 17.995 -33.418 1.00 50.84 69 ILE A O 1
ATOM 576 N N . LEU A 1 72 ? -111.218 20.185 -33.521 1.00 48.18 70 LEU A N 1
ATOM 577 C CA . LEU A 1 72 ? -111.411 20.296 -32.082 1.00 46.71 70 LEU A CA 1
ATOM 578 C C . LEU A 1 72 ? -112.445 19.335 -31.498 1.00 45.74 70 LEU A C 1
ATOM 579 O O . LEU A 1 72 ? -112.370 18.971 -30.322 1.00 45.76 70 LEU A O 1
ATOM 584 N N . LYS A 1 73 ? -113.378 18.880 -32.323 1.00 44.65 71 LYS A N 1
ATOM 585 C CA . LYS A 1 73 ? -114.325 17.847 -31.891 1.00 43.99 71 LYS A CA 1
ATOM 586 C C . LYS A 1 73 ? -113.620 16.531 -31.577 1.00 42.09 71 LYS A C 1
ATOM 587 O O . LYS A 1 73 ? -114.172 15.707 -30.876 1.00 41.56 71 LYS A O 1
ATOM 593 N N . ARG A 1 74 ? -112.409 16.352 -32.107 1.00 39.79 72 ARG A N 1
ATOM 594 C CA . ARG A 1 74 ? -111.641 15.136 -31.900 1.00 38.00 72 ARG A CA 1
ATOM 595 C C . ARG A 1 74 ? -110.535 15.303 -30.824 1.00 37.36 72 ARG A C 1
ATOM 596 O O . ARG A 1 74 ? -109.786 14.364 -30.526 1.00 37.31 72 ARG A O 1
ATOM 604 N N . VAL A 1 75 ? -110.420 16.489 -30.253 1.00 35.37 73 VAL A N 1
ATOM 605 C CA . VAL A 1 75 ? -109.324 16.743 -29.352 1.00 34.74 73 VAL A CA 1
ATOM 606 C C . VAL A 1 75 ? -109.855 16.936 -27.936 1.00 34.83 73 VAL A C 1
ATOM 607 O O . VAL A 1 75 ? -110.888 17.555 -27.748 1.00 35.19 73 VAL A O 1
ATOM 611 N N . HIS A 1 76 ? -109.182 16.373 -26.941 1.00 34.38 74 HIS A N 1
ATOM 612 C CA . HIS A 1 76 ? -109.628 16.551 -25.571 1.00 34.23 74 HIS A CA 1
ATOM 613 C C . HIS A 1 76 ? -108.472 17.024 -24.764 1.00 33.30 74 HIS A C 1
ATOM 614 O O . HIS A 1 76 ? -107.390 16.456 -24.893 1.00 34.05 74 HIS A O 1
ATOM 621 N N . PHE A 1 77 ? -108.667 18.066 -23.957 1.00 32.74 75 PHE A N 1
ATOM 622 C CA . PHE A 1 77 ? -107.571 18.579 -23.104 1.00 32.70 75 PHE A CA 1
ATOM 623 C C . PHE A 1 77 ? -107.648 18.102 -21.650 1.00 32.58 75 PHE A C 1
ATOM 624 O O . PHE A 1 77 ? -108.700 18.146 -21.046 1.00 32.64 75 PHE A O 1
ATOM 632 N N . LEU A 1 78 ? -106.534 17.647 -21.089 1.00 32.48 76 LEU A N 1
ATOM 633 C CA . LEU A 1 78 ? -106.516 17.216 -19.690 1.00 32.53 76 LEU A CA 1
ATOM 634 C C . LEU A 1 78 ? -105.373 17.841 -18.955 1.00 32.24 76 LEU A C 1
ATOM 635 O O . LEU A 1 78 ? -104.297 17.995 -19.517 1.00 32.98 76 LEU A O 1
ATOM 640 N N . THR A 1 79 ? -105.583 18.202 -17.700 1.00 31.59 77 THR A N 1
ATOM 641 C CA . THR A 1 79 ? -104.483 18.789 -16.950 1.00 31.55 77 THR A CA 1
ATOM 642 C C . THR A 1 79 ? -104.037 17.861 -15.839 1.00 30.92 77 THR A C 1
ATOM 643 O O . THR A 1 79 ? -104.835 17.067 -15.322 1.00 30.29 77 THR A O 1
ATOM 647 N N . VAL A 1 80 ? -102.771 18.005 -15.451 1.00 29.94 78 VAL A N 1
ATOM 648 C CA . VAL A 1 80 ? -102.182 17.178 -14.443 1.00 29.91 78 VAL A CA 1
ATOM 649 C C . VAL A 1 80 ? -101.071 17.944 -13.775 1.00 29.70 78 VAL A C 1
ATOM 650 O O . VAL A 1 80 ? -100.212 18.546 -14.442 1.00 29.98 78 VAL A O 1
ATOM 654 N N . ARG A 1 81 ? -101.062 17.870 -12.447 1.00 29.27 79 ARG A N 1
ATOM 655 C CA . ARG A 1 81 ? -100.042 18.514 -11.623 1.00 28.82 79 ARG A CA 1
ATOM 656 C C . ARG A 1 81 ? -98.677 17.881 -11.805 1.00 28.76 79 ARG A C 1
ATOM 657 O O . ARG A 1 81 ? -98.575 16.795 -12.373 1.00 29.19 79 ARG A O 1
ATOM 665 N N . ASP A 1 82 ? -97.641 18.569 -11.341 1.00 28.50 80 ASP A N 1
ATOM 666 C CA . ASP A 1 82 ? -96.344 17.959 -11.172 1.00 29.66 80 ASP A CA 1
ATOM 667 C C . ASP A 1 82 ? -96.209 17.462 -9.701 1.00 30.21 80 ASP A C 1
ATOM 668 O O . ASP A 1 82 ? -96.697 18.099 -8.759 1.00 30.36 80 ASP A O 1
ATOM 673 N N . TRP A 1 83 ? -95.531 16.340 -9.494 1.00 29.65 81 TRP A N 1
ATOM 674 C CA . TRP A 1 83 ? -95.174 15.929 -8.146 1.00 29.06 81 TRP A CA 1
ATOM 675 C C . TRP A 1 83 ? -93.742 15.472 -8.269 1.00 29.26 81 TRP A C 1
ATOM 676 O O . TRP A 1 83 ? -93.464 14.285 -8.476 1.00 29.61 81 TRP A O 1
ATOM 687 N N . LEU A 1 84 ? -92.831 16.427 -8.154 1.00 29.40 82 LEU A N 1
ATOM 688 C CA . LEU A 1 84 ? -91.448 16.231 -8.581 1.00 29.41 82 LEU A CA 1
ATOM 689 C C . LEU A 1 84 ? -90.773 15.002 -7.979 1.00 30.18 82 LEU A C 1
ATOM 690 O O . LEU A 1 84 ? -89.906 14.405 -8.633 1.00 31.76 82 LEU A O 1
ATOM 695 N N . TYR A 1 85 ? -91.143 14.600 -6.763 1.00 29.68 83 TYR A N 1
ATOM 696 C CA . TYR A 1 85 ? -90.445 13.446 -6.176 1.00 30.29 83 TYR A CA 1
ATOM 697 C C . TYR A 1 85 ? -91.302 12.206 -6.152 1.00 31.13 83 TYR A C 1
ATOM 698 O O . TYR A 1 85 ? -90.985 11.247 -5.469 1.00 31.60 83 TYR A O 1
ATOM 707 N N . SER A 1 86 ? -92.387 12.212 -6.901 1.00 31.94 84 SER A N 1
ATOM 708 C CA . SER A 1 86 ? -93.229 11.056 -6.871 1.00 32.97 84 SER A CA 1
ATOM 709 C C . SER A 1 86 ? -93.780 10.655 -8.257 1.00 32.05 84 SER A C 1
ATOM 710 O O . SER A 1 86 ? -94.907 11.019 -8.615 1.00 31.73 84 SER A O 1
ATOM 713 N N . ASP A 1 87 ? -93.012 9.880 -9.017 1.00 31.48 85 ASP A N 1
ATOM 714 C CA . ASP A 1 87 ? -93.465 9.519 -10.363 1.00 31.86 85 ASP A CA 1
ATOM 715 C C . ASP A 1 87 ? -94.700 8.635 -10.365 1.00 31.73 85 ASP A C 1
ATOM 716 O O . ASP A 1 87 ? -95.576 8.793 -11.226 1.00 31.91 85 ASP A O 1
ATOM 721 N N . ASN A 1 88 ? -94.776 7.718 -9.396 1.00 31.54 86 ASN A N 1
ATOM 722 C CA . ASN A 1 88 ? -95.925 6.818 -9.275 1.00 31.13 86 ASN A CA 1
ATOM 723 C C . ASN A 1 88 ? -97.225 7.579 -9.150 1.00 30.09 86 ASN A C 1
ATOM 724 O O . ASN A 1 88 ? -98.226 7.261 -9.837 1.00 30.73 86 ASN A O 1
ATOM 729 N N . LEU A 1 89 ? -97.192 8.630 -8.345 1.00 29.07 87 LEU A N 1
ATOM 730 C CA . LEU A 1 89 ? -98.358 9.499 -8.168 1.00 28.31 87 LEU A CA 1
ATOM 731 C C . LEU A 1 89 ? -98.767 10.115 -9.507 1.00 27.71 87 LEU A C 1
ATOM 732 O O . LEU A 1 89 ? -99.936 10.043 -9.907 1.00 26.60 87 LEU A O 1
ATOM 737 N N . TRP A 1 90 ? -97.792 10.702 -10.195 1.00 26.98 88 TRP A N 1
ATOM 738 C CA . TRP A 1 90 ? -98.036 11.294 -11.483 1.00 27.31 88 TRP A CA 1
ATOM 739 C C . TRP A 1 90 ? -98.571 10.260 -12.489 1.00 27.52 88 TRP A C 1
ATOM 740 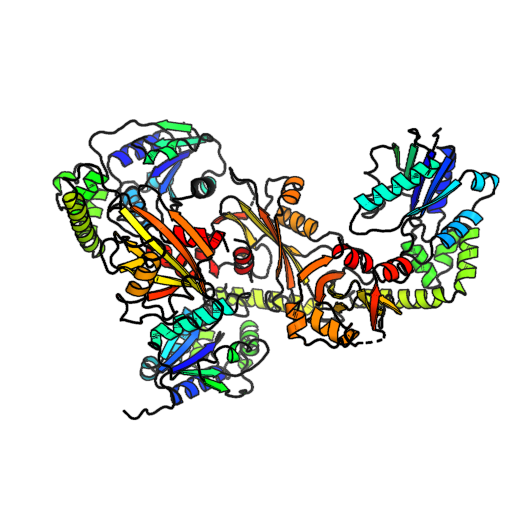O O . TRP A 1 90 ? -99.632 10.483 -13.110 1.00 27.61 88 TRP A O 1
ATOM 751 N N . LEU A 1 91 ? -97.877 9.126 -12.640 1.00 26.72 89 LEU A N 1
ATOM 752 C CA . LEU A 1 91 ? -98.377 8.053 -13.524 1.00 26.80 89 LEU A CA 1
ATOM 753 C C . LEU A 1 91 ? -99.852 7.734 -13.271 1.00 27.53 89 LEU A C 1
ATOM 754 O O . LEU A 1 91 ? -100.635 7.703 -14.214 1.00 28.24 89 LEU A O 1
ATOM 759 N N . ALA A 1 92 ? -100.240 7.540 -12.001 1.00 27.08 90 ALA A N 1
ATOM 760 C CA . ALA A 1 92 ? -101.625 7.296 -11.678 1.00 25.91 90 ALA A CA 1
ATOM 761 C C . ALA A 1 92 ? -102.559 8.426 -12.111 1.00 25.76 90 ALA A C 1
ATOM 762 O O . ALA A 1 92 ? -103.649 8.163 -12.630 1.00 26.11 90 ALA A O 1
ATOM 764 N N . ALA A 1 93 ? -102.155 9.677 -11.907 1.00 25.38 91 ALA A N 1
ATOM 765 C CA . ALA A 1 93 ? -103.003 10.826 -12.290 1.00 25.15 91 ALA A CA 1
ATOM 766 C C . ALA A 1 93 ? -103.250 10.857 -13.800 1.00 25.47 91 ALA A C 1
ATOM 767 O O . ALA A 1 93 ? -104.389 11.073 -14.257 1.00 24.96 91 ALA A O 1
ATOM 769 N N . VAL A 1 94 ? -102.196 10.579 -14.566 1.00 25.53 92 VAL A N 1
ATOM 770 C CA . VAL A 1 94 ? -102.327 10.583 -16.003 1.00 25.50 92 VAL A CA 1
ATOM 771 C C . VAL A 1 94 ? -103.317 9.510 -16.375 1.00 26.16 92 VAL A C 1
ATOM 772 O O . VAL A 1 94 ? -104.287 9.793 -17.102 1.00 25.64 92 VAL A O 1
ATOM 776 N N . GLN A 1 95 ? -103.104 8.298 -15.849 1.00 26.61 93 GLN A N 1
ATOM 777 C CA . GLN A 1 95 ? -104.036 7.188 -16.110 1.00 27.21 93 GLN A CA 1
ATOM 778 C C . GLN A 1 95 ? -105.442 7.583 -15.743 1.00 28.00 93 GLN A C 1
ATOM 779 O O . GLN A 1 95 ? -106.346 7.468 -16.548 1.00 29.83 93 GLN A O 1
ATOM 785 N N . GLN A 1 96 ? -105.654 8.115 -14.558 1.00 29.29 94 GLN A N 1
ATOM 786 C CA . GLN A 1 96 ? -107.040 8.399 -14.181 1.00 30.31 94 GLN A CA 1
ATOM 787 C C . GLN A 1 96 ? -107.678 9.438 -15.105 1.00 30.44 94 GLN A C 1
ATOM 788 O O . GLN A 1 96 ? -108.847 9.280 -15.473 1.00 30.09 94 GLN A O 1
ATOM 794 N N . GLN A 1 97 ? -106.926 10.492 -15.450 1.00 30.39 95 GLN A N 1
ATOM 795 C CA . GLN A 1 97 ? -107.430 11.541 -16.322 1.00 30.86 95 GLN A CA 1
ATOM 796 C C . GLN A 1 97 ? -107.803 10.961 -17.700 1.00 32.23 95 GLN A C 1
ATOM 797 O O . GLN A 1 97 ? -108.850 11.347 -18.270 1.00 32.42 95 GLN A O 1
ATOM 803 N N . VAL A 1 98 ? -106.966 10.033 -18.225 1.00 32.06 96 VAL A N 1
ATOM 804 C CA . VAL A 1 98 ? -107.135 9.494 -19.576 1.00 31.97 96 VAL A CA 1
ATOM 805 C C . VAL A 1 98 ? -108.398 8.654 -19.620 1.00 33.78 96 VAL A C 1
ATOM 806 O O . VAL A 1 98 ? -109.146 8.629 -20.634 1.00 33.68 96 VAL A O 1
ATOM 810 N N . LEU A 1 99 ? -108.654 7.997 -18.497 1.00 34.83 97 LEU A N 1
ATOM 811 C CA . LEU A 1 99 ? -109.773 7.092 -18.389 1.00 36.91 97 LEU A CA 1
ATOM 812 C C . LEU A 1 99 ? -111.120 7.796 -18.510 1.00 37.68 97 LEU A C 1
ATOM 813 O O . LEU A 1 99 ? -112.091 7.218 -19.004 1.00 38.29 97 LEU A O 1
ATOM 818 N N . LYS A 1 100 ? -111.193 9.058 -18.098 1.00 38.91 98 LYS A N 1
ATOM 819 C CA . LYS A 1 100 ? -112.425 9.843 -18.322 1.00 40.11 98 LYS A CA 1
ATOM 820 C C . LYS A 1 100 ? -112.809 9.849 -19.814 1.00 39.11 98 LYS A C 1
ATOM 821 O O . LYS A 1 100 ? -113.984 9.849 -20.144 1.00 39.38 98 LYS A O 1
ATOM 827 N N . ILE A 1 101 ? -111.815 9.836 -20.703 1.00 37.90 99 ILE A N 1
ATOM 828 C CA . ILE A 1 101 ? -112.042 9.919 -22.140 1.00 36.82 99 ILE A CA 1
ATOM 829 C C . ILE A 1 101 ? -112.128 8.528 -22.780 1.00 37.15 99 ILE A C 1
ATOM 830 O O . ILE A 1 101 ? -112.932 8.270 -23.665 1.00 36.74 99 ILE A O 1
ATOM 835 N N . THR A 1 102 ? -111.263 7.644 -22.311 1.00 36.80 100 THR A N 1
ATOM 836 C CA . THR A 1 102 ? -111.000 6.345 -22.894 1.00 35.86 100 THR A CA 1
ATOM 837 C C . THR A 1 102 ? -112.085 5.286 -22.612 1.00 36.25 100 THR A C 1
ATOM 838 O O . THR A 1 102 ? -112.282 4.328 -23.395 1.00 36.92 100 THR A O 1
ATOM 842 N N . GLY A 1 103 ? -112.797 5.461 -21.503 1.00 35.01 101 GLY A N 1
ATOM 843 C CA . GLY A 1 103 ? -113.798 4.500 -21.076 1.00 33.44 101 GLY A CA 1
ATOM 844 C C . GLY A 1 103 ? -113.208 3.140 -20.788 1.00 32.53 101 GLY A C 1
ATOM 845 O O . GLY A 1 103 ? -113.944 2.142 -20.708 1.00 32.63 101 GLY A O 1
ATOM 846 N N . GLY A 1 104 ? -111.889 3.103 -20.655 1.00 31.32 102 GLY A N 1
ATOM 847 C CA . GLY A 1 104 ? -111.159 1.875 -20.470 1.00 31.49 102 GLY A CA 1
ATOM 848 C C . GLY A 1 104 ? -110.598 1.200 -21.723 1.00 32.39 102 GLY A C 1
ATOM 849 O O . GLY A 1 104 ? -109.924 0.166 -21.617 1.00 32.29 102 GLY A O 1
ATOM 850 N N . SER A 1 105 ? -110.865 1.749 -22.912 1.00 32.69 103 SER A N 1
ATOM 851 C CA . SER A 1 105 ? -110.333 1.161 -24.135 1.00 33.05 103 SER A CA 1
ATOM 852 C C . SER A 1 105 ? -108.874 0.732 -24.007 1.00 32.92 103 SER A C 1
ATOM 853 O O . SER A 1 105 ? -108.084 1.375 -23.313 1.00 32.88 103 SER A O 1
ATOM 856 N N . ASN A 1 106 ? -108.516 -0.347 -24.690 1.00 32.42 104 ASN A N 1
ATOM 857 C CA . ASN A 1 106 ? -107.129 -0.773 -24.685 1.00 32.46 104 ASN A CA 1
ATOM 858 C C . ASN A 1 106 ? -106.387 -0.328 -25.972 1.00 31.83 104 ASN A C 1
ATOM 859 O O . ASN A 1 106 ? -105.179 -0.592 -26.170 1.00 32.15 104 ASN A O 1
ATOM 864 N N . SER A 1 107 ? -107.129 0.361 -26.835 1.00 30.68 105 SER A N 1
ATOM 865 C CA . SER A 1 107 ? -106.653 0.784 -28.138 1.00 29.67 105 SER A CA 1
ATOM 866 C C . SER A 1 107 ? -106.141 2.210 -27.998 1.00 28.44 105 SER A C 1
ATOM 867 O O . SER A 1 107 ? -106.849 3.161 -28.307 1.00 28.58 105 SER A O 1
ATOM 870 N N . VAL A 1 108 ? -104.911 2.344 -27.518 1.00 26.94 106 VAL A N 1
ATOM 871 C CA . VAL A 1 108 ? -104.421 3.591 -27.020 1.00 25.64 106 VAL A CA 1
ATOM 872 C C . VAL A 1 108 ? -102.952 3.652 -27.341 1.00 26.00 106 VAL A C 1
ATOM 873 O O . VAL A 1 108 ? -102.219 2.697 -27.087 1.00 26.80 106 VAL A O 1
ATOM 877 N N . VAL A 1 109 ? -102.501 4.790 -27.846 1.00 25.52 107 VAL A N 1
ATOM 878 C CA . VAL A 1 109 ? -101.108 4.963 -28.208 1.00 25.37 107 VAL A CA 1
ATOM 879 C C . VAL A 1 109 ? -100.629 6.324 -27.682 1.00 26.12 107 VAL A C 1
ATOM 880 O O . VAL A 1 109 ? -101.383 7.300 -27.689 1.00 26.97 107 VAL A O 1
ATOM 884 N N . VAL A 1 110 ? -99.389 6.375 -27.213 1.00 26.13 108 VAL A N 1
ATOM 885 C CA . VAL A 1 110 ? -98.797 7.592 -26.721 1.00 26.62 108 VAL A CA 1
ATOM 886 C C . VAL A 1 110 ? -97.785 7.997 -27.774 1.00 27.84 108 VAL A C 1
ATOM 887 O O . VAL A 1 110 ? -96.885 7.194 -28.134 1.00 27.93 108 VAL A O 1
ATOM 891 N N . LEU A 1 111 ? -97.912 9.228 -28.252 1.00 28.01 109 LEU A N 1
ATOM 892 C CA . LEU A 1 111 ? -96.970 9.752 -29.228 1.00 29.98 109 LEU A CA 1
ATOM 893 C C . LEU A 1 111 ? -95.995 10.698 -28.554 1.00 30.57 109 LEU A C 1
ATOM 894 O O . LEU A 1 111 ? -96.390 11.535 -27.748 1.00 32.07 109 LEU A O 1
ATOM 899 N N . GLY A 1 112 ? -94.726 10.609 -28.893 1.00 31.22 110 GLY A N 1
ATOM 900 C CA . GLY A 1 112 ? -93.803 11.632 -28.445 1.00 32.24 110 GLY A CA 1
ATOM 901 C C . GLY A 1 112 ? -92.440 11.384 -29.008 1.00 33.29 110 GLY A C 1
ATOM 902 O O . GLY A 1 112 ? -92.289 10.594 -29.933 1.00 33.44 110 GLY A O 1
ATOM 903 N N . HIS A 1 113 ? -91.453 12.061 -28.447 1.00 34.20 111 HIS A N 1
ATOM 904 C CA . HIS A 1 113 ? -90.093 11.876 -28.848 1.00 35.77 111 HIS A CA 1
ATOM 905 C C . HIS A 1 113 ? -89.206 11.883 -27.615 1.00 37.99 111 HIS A C 1
ATOM 906 O O . HIS A 1 113 ? -89.325 12.774 -26.775 1.00 38.28 111 HIS A O 1
ATOM 913 N N . ARG A 1 114 ? -88.338 10.881 -27.485 1.00 40.67 112 ARG A N 1
ATOM 914 C CA . ARG A 1 114 ? -87.400 10.822 -26.369 1.00 44.38 112 ARG A CA 1
ATOM 915 C C . ARG A 1 114 ? -86.271 11.832 -26.594 1.00 45.12 112 ARG A C 1
ATOM 916 O O . ARG A 1 114 ? -85.172 11.489 -27.031 1.00 45.50 112 ARG A O 1
ATOM 924 N N . LYS A 1 115 ? -86.570 13.089 -26.279 1.00 46.70 113 LYS A N 1
ATOM 925 C CA . LYS A 1 115 ? -85.663 14.206 -26.518 1.00 48.34 113 LYS A CA 1
ATOM 926 C C . LYS A 1 115 ? -84.432 14.175 -25.621 1.00 47.65 113 LYS A C 1
ATOM 927 O O . LYS A 1 115 ? -83.322 14.188 -26.122 1.00 48.41 113 LYS A O 1
ATOM 933 N N . ASP A 1 116 ? -84.623 14.127 -24.303 1.00 46.88 114 ASP A N 1
ATOM 934 C CA . ASP A 1 116 ? -83.526 14.233 -23.352 1.00 45.69 114 ASP A CA 1
ATOM 935 C C . ASP A 1 116 ? -83.892 13.543 -22.028 1.00 44.74 114 ASP A C 1
ATOM 936 O O . ASP A 1 116 ? -84.876 12.817 -21.959 1.00 45.16 114 ASP A O 1
ATOM 941 N N . ALA A 1 117 ? -83.107 13.773 -20.977 1.00 43.46 115 ALA A N 1
ATOM 942 C CA . ALA A 1 117 ? -83.325 13.129 -19.683 1.00 42.30 115 ALA A CA 1
ATOM 943 C C . ALA A 1 117 ? -84.765 13.290 -19.168 1.00 41.61 115 ALA A C 1
ATOM 944 O O . ALA A 1 117 ? -85.292 12.397 -18.510 1.00 41.90 115 ALA A O 1
ATOM 946 N N . SER A 1 118 ? -85.393 14.424 -19.471 1.00 40.04 116 SER A N 1
ATOM 947 C CA . SER A 1 118 ? -86.724 14.707 -18.959 1.00 38.43 116 SER A CA 1
ATOM 948 C C . SER A 1 118 ? -87.812 13.926 -19.697 1.00 37.15 116 SER A C 1
ATOM 949 O O . SER A 1 118 ? -88.981 14.013 -19.349 1.00 36.38 116 SER A O 1
ATOM 952 N N . SER A 1 119 ? -87.427 13.154 -20.704 1.00 36.16 117 SER A N 1
ATOM 953 C CA . SER A 1 119 ? -88.394 12.373 -21.472 1.00 35.85 117 SER A CA 1
ATOM 954 C C . SER A 1 119 ? -88.513 10.909 -21.004 1.00 35.56 117 SER A C 1
ATOM 955 O O . SER A 1 119 ? -89.188 10.090 -21.654 1.00 35.02 117 SER A O 1
ATOM 958 N N . TYR A 1 120 ? -87.849 10.578 -19.890 1.00 34.82 118 TYR A N 1
ATOM 959 C CA . TYR A 1 120 ? -87.811 9.204 -19.390 1.00 34.16 118 TYR A CA 1
ATOM 960 C C . TYR A 1 120 ? -89.213 8.631 -19.244 1.00 33.47 118 TYR A C 1
ATOM 961 O O . TYR A 1 120 ? -89.407 7.426 -19.381 1.00 34.49 118 TYR A O 1
ATOM 970 N N . TYR A 1 121 ? -90.187 9.492 -18.966 1.00 32.42 119 TYR A N 1
ATOM 971 C CA . TYR A 1 121 ? -91.526 9.048 -18.616 1.00 31.55 119 TYR A CA 1
ATOM 972 C C . TYR A 1 121 ? -92.181 8.341 -19.783 1.00 32.16 119 TYR A C 1
ATOM 973 O O . TYR A 1 121 ? -93.153 7.592 -19.606 1.00 31.88 119 TYR A O 1
ATOM 982 N N . LEU A 1 122 ? -91.670 8.594 -20.988 1.00 32.70 120 LEU A N 1
ATOM 983 C CA . LEU A 1 122 ? -92.246 7.970 -22.188 1.00 33.12 120 LEU A CA 1
ATOM 984 C C .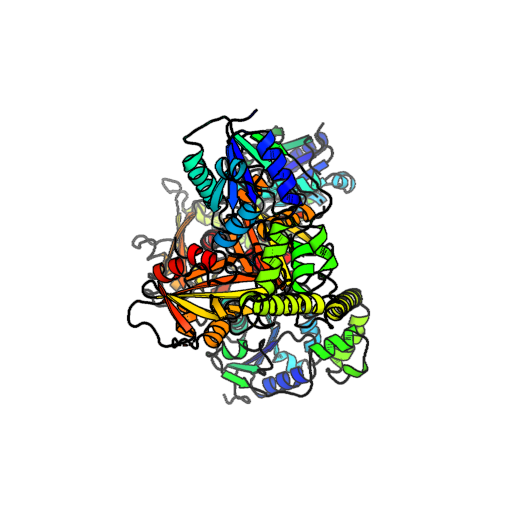 LEU A 1 122 ? -92.202 6.436 -22.183 1.00 33.96 120 LEU A C 1
ATOM 985 O O . LEU A 1 122 ? -93.040 5.777 -22.818 1.00 33.75 120 LEU A O 1
ATOM 990 N N . ASN A 1 123 ? -91.289 5.840 -21.426 1.00 34.83 121 ASN A N 1
ATOM 991 C CA . ASN A 1 123 ? -91.403 4.396 -21.310 1.00 36.14 121 ASN A CA 1
ATOM 992 C C . ASN A 1 123 ? -92.103 3.858 -20.046 1.00 35.30 121 ASN A C 1
ATOM 993 O O . ASN A 1 123 ? -91.929 2.702 -19.684 1.00 36.03 121 ASN A O 1
ATOM 998 N N . LEU A 1 124 ? -92.943 4.665 -19.403 1.00 34.26 122 LEU A N 1
ATOM 999 C CA . LEU A 1 124 ? -93.580 4.211 -18.157 1.00 32.98 122 LEU A CA 1
ATOM 1000 C C . LEU A 1 124 ? -95.065 3.900 -18.307 1.00 33.17 122 LEU A C 1
ATOM 1001 O O . LEU A 1 124 ? -95.781 3.689 -17.301 1.00 33.35 122 LEU A O 1
ATOM 1006 N N . PHE A 1 125 ? -95.515 3.855 -19.559 1.00 32.46 123 PHE A N 1
ATOM 1007 C CA . PHE A 1 125 ? -96.866 3.428 -19.884 1.00 32.62 123 PHE A CA 1
ATOM 1008 C C . PHE A 1 125 ? -96.922 2.120 -20.727 1.00 33.35 123 PHE A C 1
ATOM 1009 O O . PHE A 1 125 ? -97.462 2.109 -21.833 1.00 33.64 123 PHE A O 1
ATOM 1017 N N . PRO A 1 126 ? -96.427 0.999 -20.173 1.00 33.58 124 PRO A N 1
ATOM 1018 C CA . PRO A 1 126 ? -96.409 -0.253 -20.955 1.00 32.76 124 PRO A CA 1
ATOM 1019 C C . PRO A 1 126 ? -97.816 -0.778 -21.282 1.00 32.45 124 PRO A C 1
ATOM 1020 O O . PRO A 1 126 ? -97.981 -1.593 -22.191 1.00 33.04 124 PRO A O 1
ATOM 1024 N N . GLN A 1 127 ? -98.838 -0.308 -20.583 1.00 31.47 125 GLN A N 1
ATOM 1025 C CA . GLN A 1 127 ? -100.209 -0.719 -20.913 1.00 30.75 125 GLN A CA 1
ATOM 1026 C C . GLN A 1 127 ? -100.693 -0.089 -22.254 1.00 30.64 125 GLN A C 1
ATOM 1027 O O . GLN A 1 127 ? -101.748 -0.450 -22.801 1.00 30.12 125 GLN A O 1
ATOM 1033 N N . TRP A 1 128 ? -99.916 0.859 -22.772 1.00 30.43 126 TRP A N 1
ATOM 1034 C CA . TRP A 1 128 ? -100.270 1.556 -24.014 1.00 30.39 126 TRP A CA 1
ATOM 1035 C C . TRP A 1 128 ? -99.136 1.440 -25.017 1.00 30.49 126 TRP A C 1
ATOM 1036 O O . TRP A 1 128 ? -97.985 1.271 -24.612 1.00 29.94 126 TRP A O 1
ATOM 1047 N N . ASP A 1 129 ? -99.439 1.526 -26.315 1.00 30.99 127 ASP A N 1
ATOM 1048 C CA . ASP A 1 129 ? -98.352 1.516 -27.317 1.00 31.90 127 ASP A CA 1
ATOM 1049 C C . ASP A 1 129 ? -97.563 2.817 -27.250 1.00 31.79 127 ASP A C 1
ATOM 1050 O O . ASP A 1 129 ? -98.069 3.815 -26.750 1.00 32.17 127 ASP A O 1
ATOM 1055 N N . TYR A 1 130 ? -96.318 2.802 -27.709 1.00 31.88 128 TYR A N 1
ATOM 1056 C CA . TYR A 1 130 ? -95.547 4.022 -27.825 1.00 32.66 128 TYR A CA 1
ATOM 1057 C C . TYR A 1 130 ? -95.112 4.210 -29.264 1.00 33.84 128 TYR A C 1
ATOM 1058 O O . TYR A 1 130 ? -94.687 3.263 -29.926 1.00 34.91 128 TYR A O 1
ATOM 1067 N N . LEU A 1 131 ? -95.245 5.436 -29.750 1.00 34.49 129 LEU A N 1
ATOM 1068 C CA . LEU A 1 131 ? -94.860 5.782 -31.106 1.00 34.53 129 LEU A CA 1
ATOM 1069 C C . LEU A 1 131 ? -93.805 6.887 -31.063 1.00 34.75 129 LEU A C 1
ATOM 1070 O O . LEU A 1 131 ? -94.115 8.042 -30.813 1.00 34.95 129 LEU A O 1
ATOM 1075 N N . GLU A 1 132 ? -92.551 6.505 -31.263 1.00 35.54 130 GLU A N 1
ATOM 1076 C CA . GLU A 1 132 ? -91.460 7.444 -31.303 1.00 36.69 130 GLU A CA 1
ATOM 1077 C C . GLU A 1 132 ? -91.538 8.187 -32.647 1.00 37.59 130 GLU A C 1
ATOM 1078 O O . GLU A 1 132 ? -91.682 7.556 -33.705 1.00 38.52 130 GLU A O 1
ATOM 1084 N N . THR A 1 133 ? -91.473 9.513 -32.606 1.00 37.64 131 THR A N 1
ATOM 1085 C CA . THR A 1 133 ? -91.564 10.311 -33.825 1.00 37.87 131 THR A CA 1
ATOM 1086 C C . THR A 1 133 ? -90.209 10.703 -34.393 1.00 39.08 131 THR A C 1
ATOM 1087 O O . THR A 1 133 ? -90.141 11.199 -35.513 1.00 39.98 131 THR A O 1
ATOM 1091 N N . GLY A 1 134 ? -89.147 10.543 -33.616 1.00 39.63 132 GLY A N 1
ATOM 1092 C CA . GLY A 1 134 ? -87.860 11.089 -34.007 1.00 40.78 132 GLY A CA 1
ATOM 1093 C C . GLY A 1 134 ? -87.804 12.573 -33.694 1.00 41.53 132 GLY A C 1
ATOM 1094 O O . GLY A 1 134 ? -88.805 13.173 -33.329 1.00 41.45 132 GLY A O 1
ATOM 1095 N N . HIS A 1 135 ? -86.618 13.153 -33.819 1.00 42.48 133 HIS A N 1
ATOM 1096 C CA . HIS A 1 135 ? -86.407 14.570 -33.565 1.00 43.97 133 HIS A CA 1
ATOM 1097 C C . HIS A 1 135 ? -86.764 15.444 -34.786 1.00 44.72 133 HIS A C 1
ATOM 1098 O O . HIS A 1 135 ? -86.439 15.091 -35.926 1.00 44.53 133 HIS A O 1
ATOM 1105 N N . TYR A 1 136 ? -87.456 16.562 -34.556 1.00 45.69 134 TYR A N 1
ATOM 1106 C CA . TYR A 1 136 ? -87.592 17.600 -35.589 1.00 46.98 134 TYR A CA 1
ATOM 1107 C C . TYR A 1 136 ? -86.608 18.739 -35.330 1.00 48.76 134 TYR A C 1
ATOM 1108 O O . TYR A 1 136 ? -86.734 19.430 -34.332 1.00 49.28 134 TYR A O 1
ATOM 1117 N N . PRO A 1 137 ? -85.638 18.955 -36.237 1.00 50.77 135 PRO A N 1
ATOM 1118 C CA . PRO A 1 137 ? -84.714 20.081 -36.011 1.00 51.94 135 PRO A CA 1
ATOM 1119 C C . PRO A 1 137 ? -85.261 21.408 -36.590 1.00 53.19 135 PRO A C 1
ATOM 1120 O O . PRO A 1 137 ? -86.197 21.360 -37.395 1.00 54.51 135 PRO A O 1
ATOM 1124 N N . ASP A 1 138 ? -84.745 22.477 -36.072 1.00 54.06 136 ASP A N 1
ATOM 1125 C CA . ASP A 1 138 ? -84.611 22.428 -34.678 1.00 54.23 136 ASP A CA 1
ATOM 1126 C C . ASP A 1 138 ? -85.717 23.292 -34.200 1.00 52.98 136 ASP A C 1
ATOM 1127 O O . ASP A 1 138 ? -85.820 24.458 -34.504 1.00 52.26 136 ASP A O 1
ATOM 1132 N N . PHE A 1 139 ? -86.612 22.642 -33.511 1.00 50.80 137 PHE A N 1
ATOM 1133 C CA . PHE A 1 139 ? -87.627 23.342 -32.786 1.00 48.86 137 PHE A CA 1
ATOM 1134 C C . PHE A 1 139 ? -87.300 23.125 -31.324 1.00 47.98 137 PHE A C 1
ATOM 1135 O O . PHE A 1 139 ? -87.150 21.980 -30.888 1.00 48.59 137 PHE A O 1
ATOM 1143 N N . SER A 1 140 ? -87.113 24.222 -30.588 1.00 46.25 138 SER A N 1
ATOM 1144 C CA . SER A 1 140 ? -86.773 24.142 -29.179 1.00 44.80 138 SER A CA 1
ATOM 1145 C C . SER A 1 140 ? -87.505 25.183 -28.379 1.00 44.27 138 SER A C 1
ATOM 1146 O O . SER A 1 140 ? -87.274 26.392 -28.542 1.00 44.46 138 SER A O 1
ATOM 1149 N N . SER A 1 141 ? -88.378 24.712 -27.490 1.00 43.45 139 SER A N 1
ATOM 1150 C CA . SER A 1 141 ? -89.117 25.612 -26.619 1.00 42.12 139 SER A CA 1
ATOM 1151 C C . SER A 1 141 ? -88.192 26.444 -25.752 1.00 41.26 139 SER A C 1
ATOM 1152 O O . SER A 1 141 ? -88.500 27.600 -25.472 1.00 41.54 139 SER A O 1
ATOM 1155 N N . THR A 1 142 ? -87.045 25.893 -25.370 1.00 40.30 140 THR A N 1
ATOM 1156 C CA . THR A 1 142 ? -86.068 26.668 -24.599 1.00 39.58 140 THR A CA 1
ATOM 1157 C C . THR A 1 142 ? -85.560 27.849 -25.430 1.00 39.21 140 THR A C 1
ATOM 1158 O O . THR A 1 142 ? -85.471 28.997 -24.925 1.00 39.11 140 THR A O 1
ATOM 1162 N N . ALA A 1 143 ? -85.255 27.566 -26.701 1.00 37.97 141 ALA A N 1
ATOM 1163 C CA . ALA A 1 143 ? -84.712 28.578 -27.606 1.00 37.21 141 ALA A CA 1
ATOM 1164 C C . ALA A 1 143 ? -85.793 29.612 -27.866 1.00 36.65 141 ALA A C 1
ATOM 1165 O O . ALA A 1 143 ? -85.532 30.824 -27.792 1.00 36.68 141 ALA A O 1
ATOM 1167 N N . ILE A 1 144 ? -87.005 29.134 -28.134 1.00 35.39 142 ILE A N 1
ATOM 1168 C CA . ILE A 1 144 ? -88.128 30.037 -28.359 1.00 34.64 142 ILE A CA 1
ATOM 1169 C C . ILE A 1 144 ? -88.398 30.876 -27.119 1.00 35.09 142 ILE A C 1
ATOM 1170 O O . ILE A 1 144 ? -88.619 32.069 -27.256 1.00 36.06 142 ILE A O 1
ATOM 1175 N N . ARG A 1 145 ? -88.380 30.289 -25.916 1.00 34.82 143 ARG A N 1
ATOM 1176 C CA . ARG A 1 145 ? -88.584 31.104 -24.701 1.00 34.89 143 ARG A CA 1
ATOM 1177 C C . ARG A 1 145 ? -87.453 32.144 -24.558 1.00 35.39 143 ARG A C 1
ATOM 1178 O O . ARG A 1 145 ? -87.711 33.320 -24.264 1.00 35.00 143 ARG A O 1
ATOM 1186 N N . GLY A 1 146 ? -86.214 31.700 -24.773 1.00 35.31 144 GLY A N 1
ATOM 1187 C CA . GLY A 1 146 ? -85.070 32.600 -24.804 1.00 36.46 144 GLY A CA 1
ATOM 1188 C C . GLY A 1 146 ? -85.240 33.773 -25.759 1.00 37.00 144 GLY A C 1
ATOM 1189 O O . GLY A 1 146 ? -85.144 34.946 -25.361 1.00 37.22 144 GLY A O 1
ATOM 1190 N N . ALA A 1 147 ? -85.527 33.473 -27.018 1.00 37.27 145 ALA A N 1
ATOM 1191 C CA . ALA A 1 147 ? -85.693 34.541 -28.019 1.00 37.61 145 ALA A CA 1
ATOM 1192 C C . ALA A 1 147 ? -86.787 35.524 -27.606 1.00 37.95 145 ALA A C 1
ATOM 1193 O O . ALA A 1 147 ? -86.668 36.719 -27.820 1.00 38.64 145 ALA A O 1
ATOM 1195 N N . TYR A 1 148 ? -87.839 35.004 -26.993 1.00 37.68 146 TYR A N 1
ATOM 1196 C CA . TYR A 1 148 ? -89.001 35.783 -26.678 1.00 37.69 146 TYR A CA 1
ATOM 1197 C C . TYR A 1 148 ? -88.753 36.724 -25.523 1.00 38.57 146 TYR A C 1
ATOM 1198 O O . TYR A 1 148 ? -89.199 37.855 -25.548 1.00 38.69 146 TYR A O 1
ATOM 1207 N N . PHE A 1 149 ? -88.059 36.257 -24.499 1.00 40.65 147 PHE A N 1
ATOM 1208 C CA . PHE A 1 149 ? -87.766 37.112 -23.346 1.00 42.49 147 PHE A CA 1
ATOM 1209 C C . PHE A 1 149 ? -86.605 38.056 -23.651 1.00 43.31 147 PHE A C 1
ATOM 1210 O O . PHE A 1 149 ? -86.454 39.055 -22.974 1.00 43.87 147 PHE A O 1
ATOM 1218 N N . GLU A 1 150 ? -85.800 37.723 -24.661 1.00 44.10 148 GLU A N 1
ATOM 1219 C CA . GLU A 1 150 ? -84.697 38.564 -25.114 1.00 45.42 148 GLU A CA 1
ATOM 1220 C C . GLU A 1 150 ? -85.132 39.584 -26.186 1.00 46.63 148 GLU A C 1
ATOM 1221 O O . GLU A 1 150 ? -84.382 40.526 -26.484 1.00 47.23 148 GLU A O 1
ATOM 1227 N N . GLY A 1 151 ? -86.333 39.403 -26.747 1.00 47.33 149 GLY A N 1
ATOM 1228 C CA . GLY A 1 151 ? -86.928 40.349 -27.690 1.00 47.94 149 GLY A CA 1
ATOM 1229 C C . GLY A 1 151 ? -86.462 40.150 -29.118 1.00 48.95 149 GLY A C 1
ATOM 1230 O O . GLY A 1 151 ? -86.648 41.018 -29.962 1.00 48.85 149 GLY A O 1
ATOM 1231 N N . LYS A 1 152 ? -85.840 39.003 -29.381 1.00 49.95 150 LYS A N 1
ATOM 1232 C CA . LYS A 1 152 ? -85.345 38.650 -30.713 1.00 50.46 150 LYS A CA 1
ATOM 1233 C C . LYS A 1 152 ? -86.386 37.889 -31.525 1.00 51.20 150 LYS A C 1
ATOM 1234 O O . LYS A 1 152 ? -86.336 36.663 -31.624 1.00 50.90 150 LYS A O 1
ATOM 1240 N N . GLU A 1 153 ? -87.291 38.638 -32.147 1.00 52.42 151 GLU A N 1
ATOM 1241 C CA . GLU A 1 153 ? -88.447 38.072 -32.838 1.00 54.03 151 GLU A CA 1
ATOM 1242 C C . GLU A 1 153 ? -88.106 37.206 -34.047 1.00 54.16 151 GLU A C 1
ATOM 1243 O O . GLU A 1 153 ? -88.882 36.319 -34.431 1.00 54.67 151 GLU A O 1
ATOM 1249 N N . GLY A 1 154 ? -86.957 37.462 -34.653 1.00 54.12 152 GLY A N 1
ATOM 1250 C CA . GLY A 1 154 ? -86.571 36.712 -35.840 1.00 54.13 152 GLY A CA 1
ATOM 1251 C C . GLY A 1 154 ? -86.277 35.270 -35.513 1.00 53.93 152 GLY A C 1
ATOM 1252 O O . GLY A 1 154 ? -86.382 34.412 -36.366 1.00 54.06 152 GLY A O 1
ATOM 1253 N N . ASP A 1 155 ? -85.911 35.014 -34.261 1.00 54.28 153 ASP A N 1
ATOM 1254 C CA . ASP A 1 155 ? -85.531 33.676 -33.812 1.00 54.13 153 ASP A CA 1
ATOM 1255 C C . ASP A 1 155 ? -86.703 32.767 -33.424 1.00 53.34 153 ASP A C 1
ATOM 1256 O O . ASP A 1 155 ? -86.481 31.588 -33.192 1.00 53.73 153 ASP A O 1
ATOM 1261 N N . TYR A 1 156 ? -87.931 33.283 -33.352 1.00 52.28 154 TYR A N 1
ATOM 1262 C CA . TYR A 1 156 ? -89.048 32.418 -32.999 1.00 51.97 154 TYR A CA 1
ATOM 1263 C C . TYR A 1 156 ? -90.298 32.511 -33.851 1.00 52.65 154 TYR A C 1
ATOM 1264 O O . TYR A 1 156 ? -91.074 31.545 -33.871 1.00 52.78 154 TYR A O 1
ATOM 1273 N N . LEU A 1 157 ? -90.512 33.643 -34.537 1.00 53.18 155 LEU A N 1
ATOM 1274 C CA . LEU A 1 157 ? -91.750 33.852 -35.322 1.00 53.09 155 LEU A CA 1
ATOM 1275 C C . LEU A 1 157 ? -91.982 32.792 -36.381 1.00 52.77 155 LEU A C 1
ATOM 1276 O O . LEU A 1 157 ? -93.126 32.449 -36.674 1.00 52.96 155 LEU A O 1
ATOM 1281 N N . ASP A 1 158 ? -90.903 32.251 -36.925 1.00 52.22 156 ASP A N 1
ATOM 1282 C CA . ASP A 1 158 ? -91.010 31.191 -37.923 1.00 52.46 156 ASP A CA 1
ATOM 1283 C C . ASP A 1 158 ? -90.861 29.802 -37.277 1.00 51.38 156 ASP A C 1
ATOM 1284 O O . ASP A 1 158 ? -90.629 28.791 -37.958 1.00 51.28 156 ASP A O 1
ATOM 1289 N N . LYS A 1 159 ? -90.976 29.753 -35.957 1.00 50.05 157 LYS A N 1
ATOM 1290 C CA . LYS A 1 159 ? -90.849 28.480 -35.260 1.00 48.57 157 LYS A CA 1
ATOM 1291 C C . LYS A 1 159 ? -92.196 27.994 -34.729 1.00 47.80 157 LYS A C 1
ATOM 1292 O O . LYS A 1 159 ? -92.325 26.855 -34.312 1.00 47.76 157 LYS A O 1
ATOM 1298 N N . VAL A 1 160 ? -93.198 28.856 -34.796 1.00 46.53 158 VAL A N 1
ATOM 1299 C CA . VAL A 1 160 ? -94.452 28.632 -34.113 1.00 45.86 158 VAL A CA 1
ATOM 1300 C C . VAL A 1 160 ? -95.621 28.781 -35.089 1.00 46.00 158 VAL A C 1
ATOM 1301 O O . VAL A 1 160 ? -95.505 29.474 -36.084 1.00 46.56 158 VAL A O 1
ATOM 1305 N N . PRO A 1 161 ? -96.750 28.108 -34.832 1.00 45.59 159 PRO A N 1
ATOM 1306 C CA . PRO A 1 161 ? -97.957 28.399 -35.647 1.00 45.26 159 PRO A CA 1
ATOM 1307 C C . PRO A 1 161 ? -98.362 29.891 -35.659 1.00 45.25 159 PRO A C 1
ATOM 1308 O O . PRO A 1 161 ? -98.189 30.580 -34.646 1.00 45.89 159 PRO A O 1
ATOM 1312 N N . PRO A 1 162 ? -98.917 30.392 -36.785 1.00 45.31 160 PRO A N 1
ATOM 1313 C CA . PRO A 1 162 ? -99.348 31.816 -36.837 1.00 45.04 160 PRO A CA 1
ATOM 1314 C C . PRO A 1 162 ? -100.226 32.224 -35.639 1.00 44.78 160 PRO A C 1
ATOM 1315 O O . PRO A 1 162 ? -100.017 33.303 -35.069 1.00 44.62 160 PRO A O 1
ATOM 1319 N N . ALA A 1 163 ? -101.169 31.368 -35.234 1.00 44.28 161 ALA A N 1
ATOM 1320 C CA . ALA A 1 163 ? -101.983 31.674 -34.051 1.00 44.46 161 ALA A CA 1
ATOM 1321 C C . ALA A 1 163 ? -101.149 31.840 -32.764 1.00 44.57 161 ALA A C 1
ATOM 1322 O O . ALA A 1 163 ? -101.479 32.677 -31.916 1.00 44.89 161 ALA A O 1
ATOM 1324 N N . ILE A 1 164 ? -100.070 31.060 -32.626 1.00 43.94 162 ILE A N 1
ATOM 1325 C CA . ILE A 1 164 ? -99.192 31.200 -31.466 1.00 43.26 162 ILE A CA 1
ATOM 1326 C C . ILE A 1 164 ? -98.469 32.546 -31.543 1.00 43.37 162 ILE A C 1
ATOM 1327 O O . ILE A 1 164 ? -98.423 33.285 -30.546 1.00 42.88 162 ILE A O 1
ATOM 1332 N N . ALA A 1 165 ? -97.920 32.855 -32.723 1.00 42.99 163 ALA A N 1
ATOM 1333 C CA . ALA A 1 165 ? -97.312 34.161 -32.960 1.00 43.38 163 ALA A CA 1
ATOM 1334 C C . ALA A 1 165 ? -98.248 35.293 -32.499 1.00 43.79 163 ALA A C 1
ATOM 1335 O O . ALA A 1 165 ? -97.819 36.206 -31.772 1.00 43.83 163 ALA A O 1
ATOM 1337 N N . ASP A 1 166 ? -99.528 35.212 -32.871 1.00 43.98 164 ASP A N 1
ATOM 1338 C CA . ASP A 1 166 ? -100.460 36.272 -32.498 1.00 45.04 164 ASP A CA 1
ATOM 1339 C C . ASP A 1 166 ? -100.576 36.333 -30.999 1.00 44.47 164 ASP A C 1
ATOM 1340 O O . ASP A 1 166 ? -100.523 37.412 -30.417 1.00 45.31 164 ASP A O 1
ATOM 1345 N N . TYR A 1 167 ? -100.729 35.179 -30.369 1.00 43.88 165 TYR A N 1
ATOM 1346 C CA . TYR A 1 167 ? -100.928 35.152 -28.933 1.00 43.76 165 TYR A CA 1
ATOM 1347 C C . TYR A 1 167 ? -99.710 35.741 -28.243 1.00 44.00 165 TYR A C 1
ATOM 1348 O O . TYR A 1 167 ? -99.835 36.526 -27.304 1.00 43.86 165 TYR A O 1
ATOM 1357 N N . LEU A 1 168 ? -98.535 35.360 -28.726 1.00 44.45 166 LEU A N 1
ATOM 1358 C CA . LEU A 1 168 ? -97.291 35.854 -28.167 1.00 45.97 166 LEU A CA 1
ATOM 1359 C C . LEU A 1 168 ? -97.191 37.369 -28.253 1.00 47.02 166 LEU A C 1
ATOM 1360 O O . LEU A 1 168 ? -96.869 38.024 -27.244 1.00 46.65 166 LEU A O 1
ATOM 1365 N N . GLN A 1 169 ? -97.471 37.904 -29.451 1.00 48.22 167 GLN A N 1
ATOM 1366 C CA . GLN A 1 169 ? -97.499 39.344 -29.676 1.00 50.02 167 GLN A CA 1
ATOM 1367 C C . GLN A 1 169 ? -98.460 40.065 -28.729 1.00 49.48 167 GLN A C 1
ATOM 1368 O O . GLN A 1 169 ? -98.138 41.137 -28.230 1.00 50.03 167 GLN A O 1
ATOM 1374 N N . THR A 1 170 ? -99.608 39.467 -28.444 1.00 48.62 168 THR A N 1
ATOM 1375 C CA . THR A 1 170 ? -100.520 40.044 -27.463 1.00 48.22 168 THR A CA 1
ATOM 1376 C C . THR A 1 170 ? -100.016 39.931 -26.019 1.00 48.24 168 THR A C 1
ATOM 1377 O O . THR A 1 170 ? -100.081 40.912 -25.280 1.00 48.56 168 THR A O 1
ATOM 1381 N N . PHE A 1 171 ? -99.545 38.743 -25.612 1.00 47.97 169 PHE A N 1
ATOM 1382 C CA . PHE A 1 171 ? -99.122 38.495 -24.215 1.00 47.41 169 PHE A CA 1
ATOM 1383 C C . PHE A 1 171 ? -97.951 39.418 -23.863 1.00 47.78 169 PHE A C 1
ATOM 1384 O O . PHE A 1 171 ? -97.810 39.917 -22.748 1.00 47.09 169 PHE A O 1
ATOM 1392 N N . GLN A 1 172 ? -97.130 39.644 -24.866 1.00 49.14 170 GLN A N 1
ATOM 1393 C CA . GLN A 1 172 ? -96.013 40.550 -24.798 1.00 51.42 170 GLN A CA 1
ATOM 1394 C C . GLN A 1 172 ? -96.317 41.932 -24.203 1.00 52.09 170 GLN A C 1
ATOM 1395 O O . GLN A 1 172 ? -95.431 42.608 -23.702 1.00 52.55 170 GLN A O 1
ATOM 1401 N N . LYS A 1 173 ? -97.569 42.347 -24.251 1.00 53.27 171 LYS A N 1
ATOM 1402 C CA . LYS A 1 173 ? -97.969 43.619 -23.680 1.00 54.45 171 LYS A CA 1
ATOM 1403 C C . LYS A 1 173 ? -98.479 43.515 -22.250 1.00 54.88 171 LYS A C 1
ATOM 1404 O O . LYS A 1 173 ? -98.914 44.507 -21.694 1.00 55.86 171 LYS A O 1
ATOM 1410 N N . SER A 1 174 ? -98.439 42.335 -21.643 1.00 55.11 172 SER A N 1
ATOM 1411 C CA . SER A 1 174 ? -98.961 42.192 -2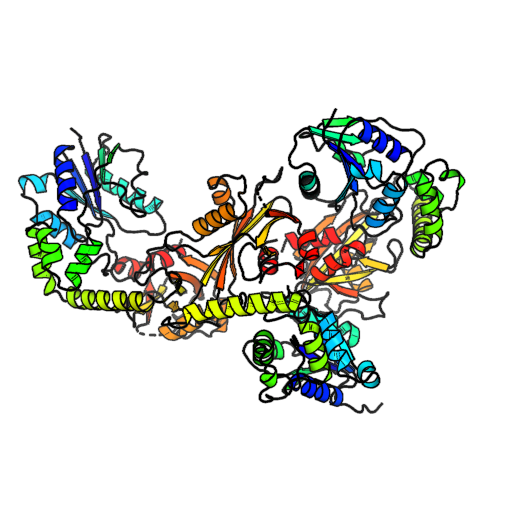0.281 1.00 55.62 172 SER A CA 1
ATOM 1412 C C . SER A 1 174 ? -97.933 42.520 -19.198 1.00 56.00 172 SER A C 1
ATOM 1413 O O . SER A 1 174 ? -96.734 42.677 -19.466 1.00 56.07 172 SER A O 1
ATOM 1416 N N . GLU A 1 175 ? -98.419 42.618 -17.966 1.00 56.34 173 GLU A N 1
ATOM 1417 C CA . GLU A 1 175 ? -97.546 42.812 -16.826 1.00 56.82 173 GLU A CA 1
ATOM 1418 C C . GLU A 1 175 ? -96.786 41.541 -16.510 1.00 55.41 173 GLU A C 1
ATOM 1419 O O . GLU A 1 175 ? -95.678 41.595 -15.965 1.00 55.61 173 GLU A O 1
ATOM 1425 N N . ARG A 1 176 ? -97.378 40.398 -16.847 1.00 53.53 174 ARG A N 1
ATOM 1426 C CA . ARG A 1 176 ? -96.700 39.147 -16.623 1.00 51.60 174 ARG A CA 1
ATOM 1427 C C . ARG A 1 176 ? -95.487 39.049 -17.551 1.00 49.76 174 ARG A C 1
ATOM 1428 O O . ARG A 1 176 ? -94.438 38.601 -17.120 1.00 49.57 174 ARG A O 1
ATOM 1436 N N . TYR A 1 177 ? -95.609 39.490 -18.799 1.00 47.58 175 TYR A N 1
ATOM 1437 C CA . TYR A 1 177 ? -94.452 39.530 -19.685 1.00 46.26 175 TYR A CA 1
ATOM 1438 C C . TYR A 1 177 ? -93.266 40.330 -19.102 1.00 46.22 175 TYR A C 1
ATOM 1439 O O . TYR A 1 177 ? -92.108 39.895 -19.165 1.00 46.28 175 TYR A O 1
ATOM 1448 N N . ILE A 1 178 ? -93.551 41.499 -18.536 1.00 45.70 176 ILE A N 1
ATOM 1449 C CA . ILE A 1 178 ? -92.505 42.321 -17.968 1.00 45.05 176 ILE A CA 1
ATOM 1450 C C . ILE A 1 178 ? -91.881 41.562 -16.814 1.00 44.15 176 ILE A C 1
ATOM 1451 O O . ILE A 1 178 ? -90.651 41.470 -16.725 1.00 44.06 176 ILE A O 1
ATOM 1456 N N . ALA A 1 179 ? -92.724 41.002 -15.949 1.00 42.83 177 ALA A N 1
ATOM 1457 C CA . ALA A 1 179 ? -92.228 40.258 -14.785 1.00 42.43 177 ALA A CA 1
ATOM 1458 C C . ALA A 1 179 ? -91.292 39.098 -15.183 1.00 41.98 177 ALA A C 1
ATOM 1459 O O . ALA A 1 179 ? -90.284 38.846 -14.512 1.00 41.05 177 ALA A O 1
ATOM 1461 N N . LEU A 1 180 ? -91.624 38.447 -16.296 1.00 41.55 178 LEU A N 1
ATOM 1462 C CA . LEU A 1 180 ? -90.889 37.313 -16.775 1.00 42.06 178 LEU A CA 1
ATOM 1463 C C . LEU A 1 180 ? -89.536 37.717 -17.338 1.00 42.58 178 LEU A C 1
ATOM 1464 O O . LEU A 1 180 ? -88.517 37.079 -17.027 1.00 43.07 178 LEU A O 1
ATOM 1469 N N . CYS A 1 181 ? -89.526 38.783 -18.152 1.00 42.34 179 CYS A N 1
ATOM 1470 C CA . CYS A 1 181 ? -88.283 39.427 -18.632 1.00 41.26 179 CYS A CA 1
ATOM 1471 C C . CYS A 1 181 ? -87.369 39.822 -17.489 1.00 39.78 179 CYS A C 1
ATOM 1472 O O . CYS A 1 181 ? -86.178 39.553 -17.519 1.00 39.52 179 CYS A O 1
ATOM 1475 N N . ASP A 1 182 ? -87.929 40.436 -16.466 1.00 38.64 180 ASP A N 1
ATOM 1476 C CA . ASP A 1 182 ? -87.120 40.816 -15.351 1.00 38.55 180 ASP A CA 1
ATOM 1477 C C . ASP A 1 182 ? -86.416 39.579 -14.775 1.00 38.27 180 ASP A C 1
ATOM 1478 O O . ASP A 1 182 ? -85.194 39.592 -14.552 1.00 37.63 180 ASP A O 1
ATOM 1483 N N . GLU A 1 183 ? -87.190 38.505 -14.584 1.00 37.39 181 GLU A N 1
ATOM 1484 C CA . GLU A 1 183 ? -86.688 37.298 -13.966 1.00 37.18 181 GLU A CA 1
ATOM 1485 C C . GLU A 1 183 ? -85.722 36.554 -14.889 1.00 36.31 181 GLU A C 1
ATOM 1486 O O . GLU A 1 183 ? -84.670 36.104 -14.448 1.00 35.88 181 GLU A O 1
ATOM 1492 N N . TYR A 1 184 ? -86.073 36.448 -16.161 1.00 35.77 182 TYR A N 1
ATOM 1493 C CA . TYR A 1 184 ? -85.156 35.942 -17.164 1.00 36.59 182 TYR A CA 1
ATOM 1494 C C . TYR A 1 184 ? -83.764 36.637 -17.097 1.00 37.38 182 TYR A C 1
ATOM 1495 O O . TYR A 1 184 ? -82.726 35.961 -16.958 1.00 37.66 182 TYR A O 1
ATOM 1504 N N . GLN A 1 185 ? -83.758 37.970 -17.161 1.00 37.27 183 GLN A N 1
ATOM 1505 C CA . GLN A 1 185 ? -82.536 38.746 -17.048 1.00 37.95 183 GLN A CA 1
ATOM 1506 C C . GLN A 1 185 ? -81.758 38.433 -15.786 1.00 37.50 183 GLN A C 1
ATOM 1507 O O . GLN A 1 185 ? -80.553 38.193 -15.860 1.00 36.92 183 GLN A O 1
ATOM 1513 N N . PHE A 1 186 ? -82.435 38.399 -14.640 1.00 37.67 184 PHE A N 1
ATOM 1514 C CA . PHE A 1 186 ? -81.758 38.065 -13.377 1.00 37.91 184 PHE A CA 1
ATOM 1515 C C . PHE A 1 186 ? -81.045 36.696 -13.396 1.00 38.23 184 PHE A C 1
ATOM 1516 O O . PHE A 1 186 ? -79.894 36.565 -12.937 1.00 37.90 184 PHE A O 1
ATOM 1524 N N . LEU A 1 187 ? -81.726 35.689 -13.943 1.00 38.09 185 LEU A N 1
ATOM 1525 C CA . LEU A 1 187 ? -81.152 34.369 -14.011 1.00 38.45 185 LEU A CA 1
ATOM 1526 C C . LEU A 1 187 ? -79.996 34.386 -14.974 1.00 39.09 185 LEU A C 1
ATOM 1527 O O . LEU A 1 187 ? -78.956 33.799 -14.700 1.00 39.13 185 LEU A O 1
ATOM 1532 N N . GLN A 1 188 ? -80.172 35.075 -16.102 1.00 39.72 186 GLN A N 1
ATOM 1533 C CA . GLN A 1 188 ? -79.141 35.159 -17.131 1.00 40.11 186 GLN A CA 1
ATOM 1534 C C . GLN A 1 188 ? -77.867 35.816 -16.558 1.00 39.83 186 GLN A C 1
ATOM 1535 O O . GLN A 1 188 ? -76.767 35.291 -16.706 1.00 39.93 186 GLN A O 1
ATOM 1541 N N . ALA A 1 189 ? -78.029 36.919 -15.837 1.00 39.27 187 ALA A N 1
ATOM 1542 C CA . ALA A 1 189 ? -76.901 37.558 -15.168 1.00 39.19 187 ALA A CA 1
ATOM 1543 C C . ALA A 1 189 ? -76.306 36.628 -14.120 1.00 39.83 187 ALA A C 1
ATOM 1544 O O . ALA A 1 189 ? -75.070 36.570 -13.976 1.00 40.24 187 ALA A O 1
ATOM 1546 N N . TYR A 1 190 ? -77.182 35.922 -13.376 1.00 39.44 188 TYR A N 1
ATOM 1547 C CA . TYR A 1 190 ? -76.735 35.046 -12.303 1.00 38.34 188 TYR A CA 1
ATOM 1548 C C . TYR A 1 190 ? -75.829 33.968 -12.866 1.00 38.62 188 TYR A C 1
ATOM 1549 O O . TYR A 1 190 ? -74.718 33.770 -12.386 1.00 39.35 188 TYR A O 1
ATOM 1558 N N . LYS A 1 191 ? -76.268 33.289 -13.906 1.00 39.20 189 LYS A N 1
ATOM 1559 C CA . LYS A 1 191 ? -75.421 32.268 -14.507 1.00 40.61 189 LYS A CA 1
ATOM 1560 C C . LYS A 1 191 ? -74.153 32.863 -15.115 1.00 41.81 189 LYS A C 1
ATOM 1561 O O . LYS A 1 191 ? -73.080 32.264 -15.025 1.00 41.88 189 LYS A O 1
ATOM 1567 N N . GLN A 1 192 ? -74.296 34.056 -15.703 1.00 43.22 190 GLN A N 1
ATOM 1568 C CA . GLN A 1 192 ? -73.198 34.809 -16.281 1.00 44.09 190 GLN A CA 1
ATOM 1569 C C . GLN A 1 192 ? -72.033 34.879 -15.295 1.00 44.07 190 GLN A C 1
ATOM 1570 O O . GLN A 1 192 ? -70.945 34.400 -15.579 1.00 45.09 190 GLN A O 1
ATOM 1576 N N . ALA A 1 193 ? -72.286 35.445 -14.124 1.00 43.69 191 ALA A N 1
ATOM 1577 C CA . ALA A 1 193 ? -71.302 35.545 -13.059 1.00 43.36 191 ALA A CA 1
ATOM 1578 C C . ALA A 1 193 ? -70.499 34.262 -12.721 1.00 43.70 191 ALA A C 1
ATOM 1579 O O . ALA A 1 193 ? -69.458 34.353 -12.066 1.00 44.55 191 ALA A O 1
ATOM 1581 N N . TRP A 1 194 ? -70.982 33.083 -13.126 1.00 43.17 192 TRP A N 1
ATOM 1582 C CA . TRP A 1 194 ? -70.310 31.820 -12.794 1.00 42.82 192 TRP A CA 1
ATOM 1583 C C . TRP A 1 194 ? -69.647 31.253 -14.024 1.00 43.70 192 TRP A C 1
ATOM 1584 O O . TRP A 1 194 ? -69.047 30.180 -13.985 1.00 44.42 192 TRP A O 1
ATOM 1595 N N . ALA A 1 195 ? -69.764 31.958 -15.138 1.00 44.71 193 ALA A N 1
ATOM 1596 C CA . ALA A 1 195 ? -69.240 31.430 -16.399 1.00 45.38 193 ALA A CA 1
ATOM 1597 C C . ALA A 1 195 ? -67.714 31.181 -16.415 1.00 45.65 193 ALA A C 1
ATOM 1598 O O . ALA A 1 195 ? -67.240 30.345 -17.162 1.00 46.22 193 ALA A O 1
ATOM 1600 N N . THR A 1 196 ? -66.944 31.884 -15.594 1.00 46.15 194 THR A N 1
ATOM 1601 C CA . THR A 1 196 ? -65.478 31.686 -15.609 1.00 47.03 194 THR A CA 1
ATOM 1602 C C . THR A 1 196 ? -64.977 30.758 -14.500 1.00 46.86 194 THR A C 1
ATOM 1603 O O . THR A 1 196 ? -63.768 30.658 -14.249 1.00 46.83 194 THR A O 1
ATOM 1607 N N . ALA A 1 197 ? -65.919 30.086 -13.842 1.00 46.20 195 ALA A N 1
ATOM 1608 C CA . ALA A 1 197 ? -65.584 29.080 -12.838 1.00 44.95 195 ALA A CA 1
ATOM 1609 C C . ALA A 1 197 ? -65.047 27.838 -13.535 1.00 43.43 195 ALA A C 1
ATOM 1610 O O . ALA A 1 197 ? -65.502 27.506 -14.616 1.00 43.43 195 ALA A O 1
ATOM 1612 N N . PRO A 1 198 ? -64.097 27.143 -12.900 1.00 42.04 196 PRO A N 1
ATOM 1613 C CA . PRO A 1 198 ? -63.467 25.983 -13.523 1.00 41.56 196 PRO A CA 1
ATOM 1614 C C . PRO A 1 198 ? -64.391 24.782 -13.675 1.00 41.49 196 PRO A C 1
ATOM 1615 O O . PRO A 1 198 ? -64.153 23.934 -14.544 1.00 42.44 196 PRO A O 1
ATOM 1619 N N . TYR A 1 199 ? -65.408 24.662 -12.821 1.00 40.90 197 TYR A N 1
ATOM 1620 C CA . TYR A 1 199 ? -66.441 23.605 -13.003 1.00 40.05 197 TYR A CA 1
ATOM 1621 C C . TYR A 1 199 ? -67.805 24.232 -12.828 1.00 39.28 197 TYR A C 1
ATOM 1622 O O . TYR A 1 199 ? -67.922 25.330 -12.243 1.00 38.94 197 TYR A O 1
ATOM 1631 N N . ALA A 1 200 ? -68.835 23.564 -13.343 1.00 38.09 198 ALA A N 1
ATOM 1632 C CA . ALA A 1 200 ? -70.194 24.025 -13.078 1.00 37.33 198 ALA A CA 1
ATOM 1633 C C . ALA A 1 200 ? -70.352 24.129 -11.556 1.00 36.60 198 ALA A C 1
ATOM 1634 O O . ALA A 1 200 ? -69.888 23.253 -10.826 1.00 36.82 198 ALA A O 1
ATOM 1636 N N . PRO A 1 201 ? -70.965 25.221 -11.074 1.00 35.65 199 PRO A N 1
ATOM 1637 C CA . PRO A 1 201 ? -71.131 25.435 -9.645 1.00 35.06 199 PRO A CA 1
ATOM 1638 C C . PRO A 1 201 ? -72.261 24.538 -9.089 1.00 34.66 199 PRO A C 1
ATOM 1639 O O . PRO A 1 201 ? -73.150 24.144 -9.846 1.00 34.20 199 PRO A O 1
ATOM 1643 N N . THR A 1 202 ? -72.212 24.229 -7.789 1.00 34.16 200 THR A N 1
ATOM 1644 C CA . THR A 1 202 ? -73.267 23.463 -7.110 1.00 33.52 200 THR A CA 1
ATOM 1645 C C . THR A 1 202 ? -73.652 24.255 -5.903 1.00 33.80 200 THR A C 1
ATOM 1646 O O . THR A 1 202 ? -72.808 24.513 -5.062 1.00 33.82 200 THR A O 1
ATOM 1650 N N . PHE A 1 203 ? -74.915 24.659 -5.807 1.00 33.97 201 PHE A N 1
ATOM 1651 C CA . PHE A 1 203 ? -75.352 25.455 -4.671 1.00 34.61 201 PHE A CA 1
ATOM 1652 C C . PHE A 1 203 ? -75.972 24.632 -3.529 1.00 34.92 201 PHE A C 1
ATOM 1653 O O . PHE A 1 203 ? -76.646 23.619 -3.767 1.00 35.20 201 PHE A O 1
ATOM 1661 N N . ILE A 1 204 ? -75.703 25.051 -2.290 1.00 34.78 202 ILE A N 1
ATOM 1662 C CA . ILE A 1 204 ? -76.220 24.379 -1.098 1.00 34.30 202 ILE A CA 1
ATOM 1663 C C . ILE A 1 204 ? -77.108 25.330 -0.281 1.00 35.27 202 ILE A C 1
ATOM 1664 O O . ILE A 1 204 ? -76.660 26.385 0.191 1.00 35.52 202 ILE A O 1
ATOM 1669 N N . THR A 1 205 ? -78.378 24.978 -0.154 1.00 35.16 203 THR A N 1
ATOM 1670 C CA . THR A 1 205 ? -79.280 25.735 0.701 1.00 35.80 203 THR A CA 1
ATOM 1671 C C . THR A 1 205 ? -79.899 24.841 1.793 1.00 35.67 203 THR A C 1
ATOM 1672 O O . THR A 1 205 ? -79.827 23.593 1.721 1.00 35.91 203 THR A O 1
ATOM 1676 N N . THR A 1 206 ? -80.487 25.485 2.795 1.00 35.03 204 THR A N 1
ATOM 1677 C CA . THR A 1 206 ? -81.214 24.795 3.839 1.00 35.42 204 THR A CA 1
ATOM 1678 C C . THR A 1 206 ? -82.632 25.302 3.773 1.00 35.34 204 THR A C 1
ATOM 1679 O O . THR A 1 206 ? -82.847 26.455 3.369 1.00 35.43 204 THR A O 1
ATOM 1683 N N . ASP A 1 207 ? -83.597 24.465 4.160 1.00 34.88 205 ASP A N 1
ATOM 1684 C CA . ASP A 1 207 ? -84.982 24.927 4.288 1.00 35.01 205 ASP A CA 1
ATOM 1685 C C . ASP A 1 207 ? -85.560 24.457 5.598 1.00 35.18 205 ASP A C 1
ATOM 1686 O O . ASP A 1 207 ? -85.247 23.371 6.065 1.00 36.40 205 ASP A O 1
ATOM 1691 N N . ALA A 1 208 ? -86.397 25.269 6.216 1.00 35.16 206 ALA A N 1
ATOM 1692 C CA . ALA A 1 208 ? -86.979 24.879 7.497 1.00 34.82 206 ALA A CA 1
ATOM 1693 C C . ALA A 1 208 ? -88.472 24.621 7.349 1.00 34.30 206 ALA A C 1
ATOM 1694 O O . ALA A 1 208 ? -89.217 25.466 6.836 1.00 33.24 206 ALA A O 1
ATOM 1696 N N . VAL A 1 209 ? -88.880 23.422 7.760 1.00 34.22 207 VAL A N 1
ATOM 1697 C CA . VAL A 1 209 ? -90.292 23.038 7.754 1.00 34.35 207 VAL A CA 1
ATOM 1698 C C . VAL A 1 209 ? -90.761 22.993 9.197 1.00 34.97 207 VAL A C 1
ATOM 1699 O O . VAL A 1 209 ? -90.573 21.987 9.915 1.00 35.06 207 VAL A O 1
ATOM 1703 N N . VAL A 1 210 ? -91.334 24.110 9.629 1.00 35.81 208 VAL A N 1
ATOM 1704 C CA . VAL A 1 210 ? -91.771 24.257 11.021 1.00 37.17 208 VAL A CA 1
ATOM 1705 C C . VAL A 1 210 ? -93.269 24.129 11.103 1.00 37.83 208 VAL A C 1
ATOM 1706 O O . VAL A 1 210 ? -94.029 24.879 10.449 1.00 37.90 208 VAL A O 1
ATOM 1710 N N . VAL A 1 211 ? -93.683 23.175 11.925 1.00 38.98 209 VAL A N 1
ATOM 1711 C CA . VAL A 1 211 ? -95.071 22.787 12.006 1.00 40.57 209 VAL A CA 1
ATOM 1712 C C . VAL A 1 211 ? -95.528 22.757 13.452 1.00 41.71 209 VAL A C 1
ATOM 1713 O O . VAL A 1 211 ? -94.852 22.186 14.313 1.00 42.53 209 VAL A O 1
ATOM 1717 N N . GLN A 1 212 ? -96.659 23.402 13.706 1.00 42.26 210 GLN A N 1
ATOM 1718 C CA . GLN A 1 212 ? -97.367 23.242 14.948 1.00 44.01 210 GLN A CA 1
ATOM 1719 C C . GLN A 1 212 ? -98.848 23.328 14.621 1.00 43.09 210 GLN A C 1
ATOM 1720 O O . GLN A 1 212 ? -99.316 24.260 13.904 1.00 42.84 210 GLN A O 1
ATOM 1726 N N . ALA A 1 213 ? -99.576 22.339 15.140 1.00 41.75 211 ALA A N 1
ATOM 1727 C CA . ALA A 1 213 ? -101.026 22.300 15.062 1.00 40.36 211 ALA A CA 1
ATOM 1728 C C . ALA A 1 213 ? -101.561 22.488 13.636 1.00 39.17 211 ALA A C 1
ATOM 1729 O O . ALA A 1 213 ? -102.475 23.282 13.382 1.00 38.95 211 ALA A O 1
ATOM 1731 N N . GLY A 1 214 ? -100.976 21.742 12.712 1.00 38.12 212 GLY A N 1
ATOM 1732 C CA . GLY A 1 214 ? -101.499 21.640 11.352 1.00 37.00 212 GLY A CA 1
ATOM 1733 C C . GLY A 1 214 ? -101.223 22.886 10.565 1.00 36.88 212 GLY A C 1
ATOM 1734 O O . GLY A 1 214 ? -101.932 23.184 9.604 1.00 37.46 212 GLY A O 1
ATOM 1735 N N . HIS A 1 215 ? -100.194 23.625 10.973 1.00 36.18 213 HIS A N 1
ATOM 1736 C CA . HIS A 1 215 ? -99.804 24.855 10.286 1.00 35.43 213 HIS A CA 1
ATOM 1737 C C . HIS A 1 215 ? -98.318 24.835 10.011 1.00 34.93 213 HIS A C 1
ATOM 1738 O O . HIS A 1 215 ? -97.516 24.366 10.846 1.00 34.89 213 HIS A O 1
ATOM 1745 N N . VAL A 1 216 ? -97.964 25.318 8.824 1.00 34.13 214 VAL A N 1
ATOM 1746 C CA . VAL A 1 216 ? -96.573 25.404 8.398 1.00 34.24 214 VAL A CA 1
ATOM 1747 C C . VAL A 1 216 ? -96.177 26.877 8.353 1.00 34.13 214 VAL A C 1
ATOM 1748 O O . VAL A 1 216 ? -96.920 27.700 7.818 1.00 33.72 214 VAL A O 1
ATOM 1752 N N . LEU A 1 217 ? -95.018 27.205 8.912 1.00 34.13 215 LEU A N 1
ATOM 1753 C CA . LEU A 1 217 ? -94.520 28.580 8.876 1.00 34.16 215 LEU A CA 1
ATOM 1754 C C . LEU A 1 217 ? -93.989 28.900 7.480 1.00 34.85 215 LEU A C 1
ATOM 1755 O O . LEU A 1 217 ? -93.015 28.273 7.036 1.00 34.25 215 LEU A O 1
ATOM 1760 N N . MET A 1 218 ? -94.626 29.857 6.798 1.00 35.28 216 MET A N 1
ATOM 1761 C CA . MET A 1 218 ? -94.216 30.252 5.445 1.00 36.20 216 MET A CA 1
ATOM 1762 C C . MET A 1 218 ? -93.778 31.726 5.370 1.00 37.49 216 MET A C 1
ATOM 1763 O O . MET A 1 218 ? -94.145 32.541 6.228 1.00 38.37 216 MET A O 1
ATOM 1768 N N . VAL A 1 219 ? -93.045 32.084 4.322 1.00 38.14 217 VAL A N 1
ATOM 1769 C CA . VAL A 1 219 ? -92.679 33.491 4.067 1.00 38.88 217 VAL A CA 1
ATOM 1770 C C . VAL A 1 219 ? -93.020 33.873 2.641 1.00 39.98 217 VAL A C 1
ATOM 1771 O O . VAL A 1 219 ? -93.309 33.004 1.826 1.00 40.43 217 VAL A O 1
ATOM 1775 N N . ARG A 1 220 ? -92.993 35.168 2.340 1.00 41.50 218 ARG A N 1
ATOM 1776 C CA . ARG A 1 220 ? -93.036 35.636 0.952 1.00 42.85 218 ARG A CA 1
ATOM 1777 C C . ARG A 1 220 ? -91.636 35.945 0.542 1.00 43.20 218 ARG A C 1
ATOM 1778 O O . ARG A 1 220 ? -90.880 36.540 1.315 1.00 43.34 218 ARG A O 1
ATOM 1786 N N . ARG A 1 221 ? -91.266 35.542 -0.666 1.00 44.11 219 ARG A N 1
ATOM 1787 C CA . ARG A 1 221 ? -89.863 35.709 -1.089 1.00 44.77 219 ARG A CA 1
ATOM 1788 C C . ARG A 1 221 ? -89.442 37.180 -1.261 1.00 45.30 219 ARG A C 1
ATOM 1789 O O . ARG A 1 221 ? -90.090 37.957 -1.986 1.00 44.86 219 ARG A O 1
ATOM 1797 N N . GLN A 1 222 ? -88.367 37.535 -0.560 1.00 45.71 220 GLN A N 1
ATOM 1798 C CA . GLN A 1 222 ? -87.838 38.901 -0.565 1.00 47.00 220 GLN A CA 1
ATOM 1799 C C . GLN A 1 222 ? -86.793 39.163 -1.651 1.00 46.05 220 GLN A C 1
ATOM 1800 O O . GLN A 1 222 ? -86.552 40.305 -1.983 1.00 46.48 220 GLN A O 1
ATOM 1806 N N . ALA A 1 223 ? -86.181 38.110 -2.184 1.00 44.99 221 ALA A N 1
ATOM 1807 C CA . ALA A 1 223 ? -85.155 38.211 -3.210 1.00 43.87 221 ALA A CA 1
ATOM 1808 C C . ALA A 1 223 ? -85.554 37.339 -4.390 1.00 43.57 221 ALA A C 1
ATOM 1809 O O . ALA A 1 223 ? -86.365 36.437 -4.229 1.00 44.12 221 ALA A O 1
ATOM 1811 N N . LYS A 1 224 ? -84.984 37.603 -5.565 1.00 42.53 222 LYS A N 1
ATOM 1812 C CA . LYS A 1 224 ? -85.265 36.822 -6.764 1.00 41.54 222 LYS A CA 1
ATOM 1813 C C . LYS A 1 224 ? -84.424 35.560 -6.706 1.00 40.22 222 LYS A C 1
ATOM 1814 O O . LYS A 1 224 ? -83.485 35.501 -5.945 1.00 40.09 222 LYS A O 1
ATOM 1820 N N . PRO A 1 225 ? -84.782 34.527 -7.479 1.00 39.33 223 PRO A N 1
ATOM 1821 C CA . PRO A 1 225 ? -85.982 34.482 -8.285 1.00 38.85 223 PRO A CA 1
ATOM 1822 C C . PRO A 1 225 ? -87.192 34.158 -7.409 1.00 39.14 223 PRO A C 1
ATOM 1823 O O . PRO A 1 225 ? -87.046 33.979 -6.177 1.00 38.73 223 PRO A O 1
ATOM 1827 N N . GLY A 1 226 ? -88.367 34.102 -8.038 1.00 39.06 224 GLY A N 1
ATOM 1828 C CA . GLY A 1 226 ? -89.608 33.806 -7.341 1.00 40.19 224 GLY A CA 1
ATOM 1829 C C . GLY A 1 226 ? -89.995 34.887 -6.356 1.00 40.95 224 GLY A C 1
ATOM 1830 O O . GLY A 1 226 ? -90.567 34.613 -5.291 1.00 40.99 224 GLY A O 1
ATOM 1831 N N . LEU A 1 227 ? -89.671 36.126 -6.721 1.00 41.34 225 LEU A N 1
ATOM 1832 C CA . LEU A 1 227 ? -89.949 37.254 -5.872 1.00 41.29 225 LEU A CA 1
ATOM 1833 C C . LEU A 1 227 ? -91.447 37.347 -5.668 1.00 40.29 225 LEU A C 1
ATOM 1834 O O . LEU A 1 227 ? -92.220 37.326 -6.623 1.00 39.54 225 LEU A O 1
ATOM 1839 N N . GLY A 1 228 ? -91.844 37.406 -4.401 1.00 40.00 226 GLY A N 1
ATOM 1840 C CA . GLY A 1 228 ? -93.251 37.494 -4.050 1.00 38.83 226 GLY A CA 1
ATOM 1841 C C . GLY A 1 228 ? -93.994 36.173 -4.049 1.00 38.26 226 GLY A C 1
ATOM 1842 O O . GLY A 1 228 ? -95.199 36.169 -3.869 1.00 39.76 226 GLY A O 1
ATOM 1843 N N . LEU A 1 229 ? -93.316 35.045 -4.250 1.00 36.45 227 LEU A N 1
ATOM 1844 C CA . LEU A 1 229 ? -94.008 33.765 -4.136 1.00 35.17 227 LEU A CA 1
ATOM 1845 C C . LEU A 1 229 ? -93.953 33.313 -2.680 1.00 34.89 227 LEU A C 1
ATOM 1846 O O . LEU A 1 229 ? -93.066 33.726 -1.920 1.00 35.29 227 LEU A O 1
ATOM 1851 N N . ILE A 1 230 ? -94.898 32.476 -2.287 1.00 33.95 228 ILE A N 1
ATOM 1852 C CA . ILE A 1 230 ? -94.866 31.880 -0.972 1.00 33.87 228 ILE A CA 1
ATOM 1853 C C . ILE A 1 230 ? -93.808 30.788 -0.966 1.00 33.52 228 ILE A C 1
ATOM 1854 O O . ILE A 1 230 ? -93.719 30.016 -1.928 1.00 34.06 228 ILE A O 1
ATOM 1859 N N . ALA A 1 231 ? -93.039 30.691 0.116 1.00 32.73 229 ALA A N 1
ATOM 1860 C CA . ALA A 1 231 ? -91.951 29.719 0.190 1.00 32.83 229 ALA A CA 1
ATOM 1861 C C . ALA A 1 231 ? -91.635 29.315 1.623 1.00 33.02 229 ALA A C 1
ATOM 1862 O O . ALA A 1 231 ? -92.024 29.987 2.549 1.00 33.49 229 ALA A O 1
ATOM 1864 N N . LEU A 1 232 ? -90.917 28.224 1.804 1.00 33.41 230 LEU A N 1
ATOM 1865 C CA . LEU A 1 232 ? -90.394 27.889 3.110 1.00 34.47 230 LEU A CA 1
ATOM 1866 C C . LEU A 1 232 ? -89.260 28.851 3.445 1.00 35.36 230 LEU A C 1
ATOM 1867 O O . LEU A 1 232 ? -88.589 29.351 2.530 1.00 36.35 230 LEU A O 1
ATOM 1872 N N . PRO A 1 233 ? -89.024 29.113 4.747 1.00 35.40 231 PRO A N 1
ATOM 1873 C CA . PRO A 1 233 ? -87.860 29.924 5.103 1.00 35.18 231 PRO A CA 1
ATOM 1874 C C . PRO A 1 233 ? -86.601 29.140 4.817 1.00 35.47 231 PRO A C 1
ATOM 1875 O O . PRO A 1 233 ? -86.413 28.061 5.385 1.00 36.35 231 PRO A O 1
ATOM 1879 N N . GLY A 1 234 ? -85.744 29.663 3.946 1.00 35.42 232 GLY A N 1
ATOM 1880 C CA . GLY A 1 234 ? -84.417 29.082 3.711 1.00 34.33 232 GLY A CA 1
ATOM 1881 C C . GLY A 1 234 ? -83.475 29.999 2.935 1.00 34.27 232 GLY A C 1
ATOM 1882 O O . GLY A 1 234 ? -83.883 31.084 2.436 1.00 34.83 232 GLY A O 1
ATOM 1883 N N . GLY A 1 235 ? -82.217 29.577 2.815 1.00 33.12 233 GLY A N 1
ATOM 1884 C CA . GLY A 1 235 ? -81.252 30.357 2.068 1.00 33.38 233 GLY A CA 1
ATOM 1885 C C . GLY A 1 235 ? -79.914 29.666 1.978 1.00 33.85 233 GLY A C 1
ATOM 1886 O O . GLY A 1 235 ? -79.796 28.502 2.350 1.00 33.73 233 GLY A O 1
ATOM 1887 N N . PHE A 1 236 ? -78.913 30.386 1.488 1.00 33.79 234 PHE A N 1
ATOM 1888 C CA . PHE A 1 236 ? -77.626 29.796 1.172 1.00 34.80 234 PHE A CA 1
ATOM 1889 C C . PHE A 1 236 ? -76.818 29.524 2.420 1.00 35.57 234 PHE A C 1
ATOM 1890 O O . PHE A 1 236 ? -76.879 30.286 3.373 1.00 36.32 234 PHE A O 1
ATOM 1898 N N . ILE A 1 237 ? -76.081 28.423 2.396 1.00 36.73 235 ILE A N 1
ATOM 1899 C CA . ILE A 1 237 ? -75.234 27.975 3.489 1.00 38.85 235 ILE A CA 1
ATOM 1900 C C . ILE A 1 237 ? -73.978 28.851 3.524 1.00 40.65 235 ILE A C 1
ATOM 1901 O O . ILE A 1 237 ? -73.319 29.012 2.489 1.00 42.03 235 ILE A O 1
ATOM 1906 N N . LYS A 1 238 ? -73.638 29.417 4.682 1.00 41.48 236 LYS A N 1
ATOM 1907 C CA . LYS A 1 238 ? -72.409 30.197 4.793 1.00 42.76 236 LYS A CA 1
ATOM 1908 C C . LYS A 1 238 ? -71.206 29.261 4.974 1.00 43.58 236 LYS A C 1
ATOM 1909 O O . LYS A 1 238 ? -71.383 28.066 5.283 1.00 44.51 236 LYS A O 1
ATOM 1915 N N . GLN A 1 239 ? -69.996 29.786 4.781 1.00 43.60 237 GLN A N 1
ATOM 1916 C CA . GLN A 1 239 ? -68.803 28.937 4.681 1.00 43.68 237 GLN A CA 1
ATOM 1917 C C . GLN A 1 239 ? -68.408 28.270 5.997 1.00 44.04 237 GLN A C 1
ATOM 1918 O O . GLN A 1 239 ? -67.781 27.208 5.998 1.00 43.93 237 GLN A O 1
ATOM 1924 N N . ASN A 1 240 ? -68.745 28.896 7.110 1.00 44.75 238 ASN A N 1
ATOM 1925 C CA . ASN A 1 240 ? -68.246 28.410 8.408 1.00 45.85 238 ASN A CA 1
ATOM 1926 C C . ASN A 1 240 ? -69.328 27.948 9.375 1.00 44.93 238 ASN A C 1
ATOM 1927 O O . ASN A 1 240 ? -69.091 27.879 10.578 1.00 45.47 238 ASN A O 1
ATOM 1932 N N . GLU A 1 241 ? -70.522 27.683 8.857 1.00 43.42 239 GLU A N 1
ATOM 1933 C CA . GLU A 1 241 ? -71.611 27.189 9.672 1.00 41.91 239 GLU A CA 1
ATOM 1934 C C . GLU A 1 241 ? -71.999 25.781 9.220 1.00 40.80 239 GLU A C 1
ATOM 1935 O O . GLU A 1 241 ? -71.825 25.405 8.049 1.00 41.25 239 GLU A O 1
ATOM 1941 N N . THR A 1 242 ? -72.496 24.993 10.165 1.00 39.54 240 THR A N 1
ATOM 1942 C CA . THR A 1 242 ? -73.120 23.692 9.862 1.00 37.34 240 THR A CA 1
ATOM 1943 C C . THR A 1 242 ? -74.486 23.913 9.233 1.00 36.82 240 THR A C 1
ATOM 1944 O O . THR A 1 242 ? -75.112 24.996 9.393 1.00 36.06 240 THR A O 1
ATOM 1948 N N . LEU A 1 243 ? -74.959 22.887 8.529 1.00 36.09 241 LEU A N 1
ATOM 1949 C CA . LEU A 1 243 ? -76.327 22.888 8.004 1.00 35.58 241 LEU A CA 1
ATOM 1950 C C . LEU A 1 243 ? -77.420 23.265 9.032 1.00 35.71 241 LEU A C 1
ATOM 1951 O O . LEU A 1 243 ? -78.276 24.106 8.743 1.00 35.59 241 LEU A O 1
ATOM 1956 N N . VAL A 1 244 ? -77.361 22.694 10.234 1.00 35.77 242 VAL A N 1
ATOM 1957 C CA . VAL A 1 244 ? -78.352 23.005 11.265 1.00 36.51 242 VAL A CA 1
ATOM 1958 C C . VAL A 1 244 ? -78.282 24.461 11.652 1.00 37.30 242 VAL A C 1
ATOM 1959 O O . VAL A 1 244 ? -79.311 25.132 11.723 1.00 38.14 242 VAL A O 1
ATOM 1963 N N . GLU A 1 245 ? -77.066 24.938 11.913 1.00 38.38 243 GLU A N 1
ATOM 1964 C CA . GLU A 1 245 ? -76.800 26.346 12.212 1.00 39.96 243 GLU A CA 1
ATOM 1965 C C . GLU A 1 245 ? -77.317 27.251 11.105 1.00 37.86 243 GLU A C 1
ATOM 1966 O O . GLU A 1 245 ? -78.048 28.203 11.375 1.00 37.97 243 GLU A O 1
ATOM 1972 N N . GLY A 1 246 ? -76.967 26.926 9.860 1.00 36.41 244 GLY A N 1
ATOM 1973 C CA . GLY A 1 246 ? -77.458 27.662 8.709 1.00 35.27 244 GLY A CA 1
ATOM 1974 C C . GLY A 1 246 ? -78.964 27.722 8.639 1.00 35.55 244 GLY A C 1
ATOM 1975 O O . GLY A 1 246 ? -79.560 28.803 8.469 1.00 35.05 244 GLY A O 1
ATOM 1976 N N . MET A 1 247 ? -79.572 26.538 8.769 1.00 35.49 245 MET A N 1
ATOM 1977 C CA . MET A 1 247 ? -81.013 26.363 8.847 1.00 34.87 245 MET A CA 1
ATOM 1978 C C . MET A 1 247 ? -81.636 27.259 9.910 1.00 35.50 245 MET A C 1
ATOM 1979 O O . MET A 1 247 ? -82.542 28.060 9.602 1.00 34.76 245 MET A O 1
ATOM 1984 N N . LEU A 1 248 ? -81.161 27.143 11.154 1.00 36.18 246 LEU A N 1
ATOM 1985 C CA . LEU A 1 248 ? -81.696 28.009 12.237 1.00 37.97 246 LEU A CA 1
ATOM 1986 C C . LEU A 1 248 ? -81.451 29.499 11.982 1.00 38.55 246 LEU A C 1
ATOM 1987 O O . LEU A 1 248 ? -82.379 30.308 12.135 1.00 39.49 246 LEU A O 1
ATOM 1992 N N . ARG A 1 249 ? -80.228 29.849 11.560 1.00 38.72 247 ARG A N 1
ATOM 1993 C CA . ARG A 1 249 ? -79.869 31.232 11.225 1.00 39.58 247 ARG A CA 1
ATOM 1994 C C . ARG A 1 249 ? -80.869 31.812 10.230 1.00 39.62 247 ARG A C 1
ATOM 1995 O O . ARG A 1 249 ? -81.453 32.878 10.409 1.00 40.03 247 ARG A O 1
ATOM 2003 N N . GLU A 1 250 ? -81.086 31.055 9.180 1.00 39.72 248 GLU A N 1
ATOM 2004 C CA . GLU A 1 250 ? -81.852 31.517 8.081 1.00 39.71 248 GLU A CA 1
ATOM 2005 C C . GLU A 1 250 ? -83.339 31.570 8.489 1.00 39.64 248 GLU A C 1
ATOM 2006 O O . GLU A 1 250 ? -84.062 32.531 8.179 1.00 39.28 248 GLU A O 1
ATOM 2012 N N . LEU A 1 251 ? -83.784 30.573 9.249 1.00 39.88 249 LEU A N 1
ATOM 2013 C CA . LEU A 1 251 ? -85.131 30.626 9.835 1.00 39.75 249 LEU A CA 1
ATOM 2014 C C . LEU A 1 251 ? -85.340 31.866 10.685 1.00 40.70 249 LEU A C 1
ATOM 2015 O O . LEU A 1 251 ? -86.370 32.537 10.524 1.00 40.77 249 LEU A O 1
ATOM 2020 N N . LYS A 1 252 ? -84.392 32.177 11.584 1.00 41.60 250 LYS A N 1
ATOM 2021 C CA . LYS A 1 252 ? -84.494 33.457 12.345 1.00 42.89 250 LYS A CA 1
ATOM 2022 C C . LYS A 1 252 ? -84.485 34.707 11.456 1.00 42.91 250 LYS A C 1
ATOM 2023 O O . LYS A 1 252 ? -85.312 35.582 11.661 1.00 43.74 250 LYS A O 1
ATOM 2029 N N . GLU A 1 253 ? -83.595 34.783 10.469 1.00 43.11 251 GLU A N 1
ATOM 2030 C CA . GLU A 1 253 ? -83.537 35.963 9.589 1.00 44.43 251 GLU A CA 1
ATOM 2031 C C . GLU A 1 253 ? -84.876 36.242 8.935 1.00 44.19 251 GLU A C 1
ATOM 2032 O O . GLU A 1 253 ? -85.347 37.364 8.909 1.00 43.67 251 GLU A O 1
ATOM 2038 N N . GLU A 1 254 ? -85.493 35.187 8.414 1.00 44.84 252 GLU A N 1
ATOM 2039 C CA . GLU A 1 254 ? -86.614 35.334 7.506 1.00 44.43 252 GLU A CA 1
ATOM 2040 C C . GLU A 1 254 ? -87.947 35.415 8.209 1.00 44.01 252 GLU A C 1
ATOM 2041 O O . GLU A 1 254 ? -88.887 35.976 7.656 1.00 43.00 252 GLU A O 1
ATOM 2047 N N . THR A 1 255 ? -88.037 34.870 9.417 1.00 44.40 253 THR A N 1
ATOM 2048 C CA . THR A 1 255 ? -89.319 34.868 10.141 1.00 45.95 253 THR A CA 1
ATOM 2049 C C . THR A 1 255 ? -89.314 35.548 11.529 1.00 47.57 253 THR A C 1
ATOM 2050 O O . THR A 1 255 ? -90.375 35.881 12.030 1.00 47.89 253 THR A O 1
ATOM 2054 N N . ARG A 1 256 ? -88.152 35.728 12.158 1.00 49.33 254 ARG A N 1
ATOM 2055 C CA . ARG A 1 256 ? -88.081 36.266 13.530 1.00 51.63 254 ARG A CA 1
ATOM 2056 C C . ARG A 1 256 ? -89.010 35.500 14.509 1.00 51.82 254 ARG A C 1
ATOM 2057 O O . ARG A 1 256 ? -89.583 36.077 15.438 1.00 51.99 254 ARG A O 1
ATOM 2065 N N . LEU A 1 257 ? -89.155 34.200 14.273 1.00 52.20 255 LEU A N 1
ATOM 2066 C CA . LEU A 1 257 ? -89.925 33.301 15.119 1.00 52.04 255 LEU A CA 1
ATOM 2067 C C . LEU A 1 257 ? -89.522 33.449 16.598 1.00 52.45 255 LEU A C 1
ATOM 2068 O O . LEU A 1 257 ? -88.339 33.332 16.947 1.00 52.37 255 LEU A O 1
ATOM 2073 N N . LYS A 1 258 ? -90.510 33.717 17.456 1.00 52.58 256 LYS A N 1
ATOM 2074 C CA . LYS A 1 258 ? -90.264 33.912 18.887 1.00 52.65 256 LYS A CA 1
ATOM 2075 C C . LYS A 1 258 ? -90.229 32.602 19.637 1.00 51.97 256 LYS A C 1
ATOM 2076 O O . LYS A 1 258 ? -91.127 32.306 20.418 1.00 51.48 256 LYS A O 1
ATOM 2082 N N . VAL A 1 259 ? -89.182 31.823 19.364 1.00 51.40 257 VAL A N 1
ATOM 2083 C CA . VAL A 1 259 ? -88.869 30.572 20.052 1.00 50.86 257 VAL A CA 1
ATOM 2084 C C . VAL A 1 259 ? -87.333 30.536 20.206 1.00 51.54 257 VAL A C 1
ATOM 2085 O O . VAL A 1 259 ? -86.609 30.832 19.262 1.00 51.35 257 VAL A O 1
ATOM 2089 N N . PRO A 1 260 ? -86.822 30.215 21.408 1.00 52.39 258 PRO A N 1
ATOM 2090 C CA . PRO A 1 260 ? -85.356 30.117 21.571 1.00 52.94 258 PRO A CA 1
ATOM 2091 C C . PRO A 1 260 ? -84.673 29.055 20.699 1.00 53.31 258 PRO A C 1
ATOM 2092 O O . PRO A 1 260 ? -85.155 27.923 20.601 1.00 53.46 258 PRO A O 1
ATOM 2096 N N . LEU A 1 261 ? -83.539 29.420 20.103 1.00 53.83 259 LEU A N 1
ATOM 2097 C CA . LEU A 1 261 ? -82.745 28.482 19.317 1.00 54.45 259 LEU A CA 1
ATOM 2098 C C . LEU A 1 261 ? -82.592 27.120 19.993 1.00 54.52 259 LEU A C 1
ATOM 2099 O O . LEU A 1 261 ? -82.754 26.106 19.330 1.00 54.44 259 LEU A O 1
ATOM 2104 N N . PRO A 1 262 ? -82.253 27.086 21.303 1.00 54.78 260 PRO A N 1
ATOM 2105 C CA . PRO A 1 262 ? -82.071 25.774 21.960 1.00 54.62 260 PRO A CA 1
ATOM 2106 C C . PRO A 1 262 ? -83.296 24.856 21.922 1.00 54.31 260 PRO A C 1
ATOM 2107 O O . PRO A 1 262 ? -83.148 23.623 21.850 1.00 54.20 260 PRO A O 1
ATOM 2111 N N . VAL A 1 263 ? -84.490 25.434 21.960 1.00 53.62 261 VAL A N 1
ATOM 2112 C CA . VAL A 1 263 ? -85.686 24.600 21.867 1.00 53.65 261 VAL A CA 1
ATOM 2113 C C . VAL A 1 263 ? -86.014 24.261 20.394 1.00 52.86 261 VAL A C 1
ATOM 2114 O O . VAL A 1 263 ? -86.449 23.135 20.089 1.00 52.89 261 VAL A O 1
ATOM 2118 N N . LEU A 1 264 ? -85.765 25.213 19.490 1.00 51.52 262 LEU A N 1
ATOM 2119 C CA . LEU A 1 264 ? -85.726 24.909 18.062 1.00 49.99 262 LEU A CA 1
ATOM 2120 C C . LEU A 1 264 ? -84.740 23.779 17.768 1.00 49.94 262 LEU A C 1
ATOM 2121 O O . LEU A 1 264 ? -85.105 22.815 17.125 1.00 50.35 262 LEU A O 1
ATOM 2126 N N . ARG A 1 265 ? -83.507 23.866 18.249 1.00 49.95 263 ARG A N 1
ATOM 2127 C CA . ARG A 1 265 ? -82.558 22.758 18.073 1.00 50.50 263 ARG A CA 1
ATOM 2128 C C . ARG A 1 265 ? -83.147 21.417 18.494 1.00 50.08 263 ARG A C 1
ATOM 2129 O O . ARG A 1 265 ? -83.122 20.460 17.720 1.00 50.43 263 ARG A O 1
ATOM 2137 N N . GLY A 1 266 ? -83.678 21.361 19.717 1.00 49.60 264 GLY A N 1
ATOM 2138 C CA . GLY A 1 266 ? -84.224 20.136 20.296 1.00 48.22 264 GLY A CA 1
ATOM 2139 C C . GLY A 1 266 ? -85.520 19.664 19.671 1.00 47.61 264 GLY A C 1
ATOM 2140 O O . GLY A 1 266 ? -85.900 18.522 19.856 1.00 47.95 264 GLY A O 1
ATOM 2141 N N . SER A 1 267 ? -86.199 20.538 18.936 1.00 46.81 265 SER A N 1
ATOM 2142 C CA . SER A 1 267 ? -87.421 20.172 18.202 1.00 46.34 265 SER A CA 1
ATOM 2143 C C . SER A 1 267 ? -87.252 19.624 16.754 1.00 45.58 265 SER A C 1
ATOM 2144 O O . SER A 1 267 ? -88.238 19.523 16.014 1.00 46.45 265 SER A O 1
ATOM 2147 N N . ILE A 1 268 ? -86.042 19.290 16.332 1.00 44.27 266 ILE A N 1
ATOM 2148 C CA . ILE A 1 268 ? -85.856 18.774 14.979 1.00 43.49 266 ILE A CA 1
ATOM 2149 C C . ILE A 1 268 ? -86.152 17.287 14.978 1.00 42.89 266 ILE A C 1
ATOM 2150 O O . ILE A 1 268 ? -85.390 16.518 15.508 1.00 43.00 266 ILE A O 1
ATOM 2155 N N . VAL A 1 269 ? -87.244 16.880 14.357 1.00 42.23 267 VAL A N 1
ATOM 2156 C CA . VAL A 1 269 ? -87.633 15.477 14.383 1.00 41.52 267 VAL A CA 1
ATOM 2157 C C . VAL A 1 269 ? -87.073 14.670 13.221 1.00 41.21 267 VAL A C 1
ATOM 2158 O O . VAL A 1 269 ? -86.801 13.493 13.357 1.00 41.82 267 VAL A O 1
ATOM 2162 N N . ASP A 1 270 ? -86.890 15.303 12.067 1.00 40.60 268 ASP A N 1
ATOM 2163 C CA . ASP A 1 270 ? -86.385 14.610 10.886 1.00 38.65 268 ASP A CA 1
ATOM 2164 C C . ASP A 1 270 ? -85.734 15.616 9.948 1.00 37.77 268 ASP A C 1
ATOM 2165 O O . ASP A 1 270 ? -85.941 16.829 10.061 1.00 37.81 268 ASP A O 1
ATOM 2170 N N . SER A 1 271 ? -84.962 15.125 8.998 1.00 36.17 269 SER A N 1
ATOM 2171 C CA . SER A 1 271 ? -84.468 16.000 7.944 1.00 34.87 269 SER A CA 1
ATOM 2172 C C . SER A 1 271 ? -84.375 15.180 6.671 1.00 33.58 269 SER A C 1
ATOM 2173 O O . SER A 1 271 ? -84.301 13.948 6.747 1.00 32.81 269 SER A O 1
ATOM 2176 N N . HIS A 1 272 ? -84.394 15.849 5.513 1.00 31.98 270 HIS A N 1
ATOM 2177 C CA . HIS A 1 272 ? -84.320 15.152 4.215 1.00 30.69 270 HIS A CA 1
ATOM 2178 C C . HIS A 1 272 ? -83.686 16.054 3.155 1.00 30.63 270 HIS A C 1
ATOM 2179 O O . HIS A 1 272 ? -83.952 17.270 3.092 1.00 30.04 270 HIS A O 1
ATOM 2186 N N . VAL A 1 273 ? -82.854 15.465 2.310 1.00 30.55 271 VAL A N 1
ATOM 2187 C CA . VAL A 1 273 ? -82.214 16.234 1.251 1.00 31.26 271 VAL A CA 1
ATOM 2188 C C . VAL A 1 273 ? -83.018 16.165 -0.074 1.00 31.62 271 VAL A C 1
ATOM 2189 O O . VAL A 1 273 ? -83.360 15.072 -0.555 1.00 31.64 271 VAL A O 1
ATOM 2193 N N . PHE A 1 274 ? -83.333 17.322 -0.650 1.00 31.40 272 PHE A N 1
ATOM 2194 C CA . PHE A 1 274 ? -84.082 17.352 -1.921 1.00 31.33 272 PHE A CA 1
ATOM 2195 C C . PHE A 1 274 ? -83.163 17.787 -3.051 1.00 31.76 272 PHE A C 1
ATOM 2196 O O . PHE A 1 274 ? -82.556 18.886 -3.021 1.00 31.43 272 PHE A O 1
ATOM 2204 N N . ASP A 1 275 ? -83.025 16.897 -4.034 1.00 31.59 273 ASP A N 1
ATOM 2205 C CA . ASP A 1 275 ? -81.981 17.059 -5.021 1.00 30.91 273 ASP A CA 1
ATOM 2206 C C . ASP A 1 275 ? -82.429 16.852 -6.452 1.00 30.37 273 ASP A C 1
ATOM 2207 O O . ASP A 1 275 ? -81.621 16.398 -7.231 1.00 31.14 273 ASP A O 1
ATOM 2212 N N . ALA A 1 276 ? -83.669 17.147 -6.834 1.00 29.93 274 ALA A N 1
ATOM 2213 C CA . ALA A 1 276 ? -84.005 17.003 -8.268 1.00 29.73 274 ALA A CA 1
ATOM 2214 C C . ALA A 1 276 ? -83.176 18.007 -9.062 1.00 30.13 274 ALA A C 1
ATOM 2215 O O . ALA A 1 276 ? -83.207 19.192 -8.771 1.00 30.76 274 ALA A O 1
ATOM 2217 N N . PRO A 1 277 ? -82.423 17.538 -10.065 1.00 30.46 275 PRO A N 1
ATOM 2218 C CA . PRO A 1 277 ? -81.488 18.423 -10.764 1.00 30.73 275 PRO A CA 1
ATOM 2219 C C . PRO A 1 277 ? -82.070 19.782 -11.254 1.00 31.41 275 PRO A C 1
ATOM 2220 O O . PRO A 1 277 ? -81.365 20.819 -11.178 1.00 31.65 275 PRO A O 1
ATOM 2224 N N . GLY A 1 278 ? -83.325 19.788 -11.708 1.00 30.83 276 GLY A N 1
ATOM 2225 C CA . GLY A 1 278 ? -83.962 21.008 -12.172 1.00 30.50 276 GLY A CA 1
ATOM 2226 C C . GLY A 1 278 ? -84.857 21.708 -11.155 1.00 31.76 276 GLY A C 1
ATOM 2227 O O . GLY A 1 278 ? -85.661 22.577 -11.550 1.00 31.77 276 GLY A O 1
ATOM 2228 N N . ARG A 1 279 ? -84.738 21.381 -9.858 1.00 31.25 277 ARG A N 1
ATOM 2229 C CA . ARG A 1 279 ? -85.616 22.024 -8.876 1.00 31.71 277 ARG A CA 1
ATOM 2230 C C . ARG A 1 279 ? -85.585 23.547 -8.937 1.00 32.37 277 ARG A C 1
ATOM 2231 O O . ARG A 1 279 ? -86.619 24.204 -8.745 1.00 33.57 277 ARG A O 1
ATOM 2239 N N . SER A 1 280 ? -84.413 24.107 -9.215 1.00 32.90 278 SER A N 1
ATOM 2240 C CA . SER A 1 280 ? -84.217 25.552 -9.205 1.00 32.98 278 SER A CA 1
ATOM 2241 C C . SER A 1 280 ? -83.620 25.963 -10.535 1.00 33.62 278 SER A C 1
ATOM 2242 O O . SER A 1 280 ? -82.734 25.283 -11.064 1.00 33.29 278 SER A O 1
ATOM 2245 N N . LEU A 1 281 ? -84.106 27.080 -11.068 1.00 33.81 279 LEU A N 1
ATOM 2246 C CA . LEU A 1 281 ? -83.658 27.568 -12.365 1.00 33.84 279 LEU A CA 1
ATOM 2247 C C . LEU A 1 281 ? -82.329 28.317 -12.315 1.00 34.21 279 LEU A C 1
ATOM 2248 O O . LEU A 1 281 ? -81.757 28.626 -13.351 1.00 35.15 279 LEU A O 1
ATOM 2253 N N . ARG A 1 282 ? -81.827 28.590 -11.118 1.00 34.19 280 ARG A N 1
ATOM 2254 C CA . ARG A 1 282 ? -80.607 29.364 -10.964 1.00 33.97 280 ARG A CA 1
ATOM 2255 C C . ARG A 1 282 ? -79.352 28.575 -11.270 1.00 34.33 280 ARG A C 1
ATOM 2256 O O . ARG A 1 282 ? -78.289 29.156 -11.291 1.00 35.36 280 ARG A O 1
ATOM 2264 N N . GLY A 1 283 ? -79.453 27.261 -11.456 1.00 34.29 281 GLY A N 1
ATOM 2265 C CA . GLY A 1 283 ? -78.263 26.372 -11.463 1.00 33.96 281 GLY A CA 1
ATOM 2266 C C . GLY A 1 283 ? -78.565 25.183 -10.546 1.00 34.25 281 GLY A C 1
ATOM 2267 O O . GLY A 1 283 ? -79.592 25.174 -9.870 1.00 34.04 281 GLY A O 1
ATOM 2268 N N . ARG A 1 284 ? -77.688 24.182 -10.510 1.00 33.94 282 ARG A N 1
ATOM 2269 C CA . ARG A 1 284 ? -77.912 23.024 -9.648 1.00 33.47 282 ARG A CA 1
ATOM 2270 C C . ARG A 1 284 ? -77.945 23.447 -8.181 1.00 33.86 282 ARG A C 1
ATOM 2271 O O . ARG A 1 284 ? -76.885 23.820 -7.623 1.00 33.96 282 ARG A O 1
ATOM 2279 N N . THR A 1 285 ? -79.146 23.407 -7.576 1.00 33.33 283 THR A N 1
ATOM 2280 C CA . THR A 1 285 ? -79.320 23.711 -6.149 1.00 33.19 283 THR A CA 1
ATOM 2281 C C . THR A 1 285 ? -79.846 22.519 -5.360 1.00 33.12 283 THR A C 1
ATOM 2282 O O . THR A 1 285 ? -80.949 22.033 -5.610 1.00 33.55 283 THR A O 1
ATOM 2286 N N . ILE A 1 286 ? -79.063 22.059 -4.396 1.00 32.23 284 ILE A N 1
ATOM 2287 C CA . ILE A 1 286 ? -79.470 20.921 -3.595 1.00 31.60 284 ILE A CA 1
ATOM 2288 C C . ILE A 1 286 ? -79.806 21.412 -2.192 1.00 31.73 284 ILE A C 1
ATOM 2289 O O . ILE A 1 286 ? -79.018 22.156 -1.585 1.00 31.98 284 ILE A O 1
ATOM 2294 N N . THR A 1 287 ? -80.975 21.038 -1.683 1.00 31.46 285 THR A N 1
ATOM 2295 C CA . THR A 1 287 ? -81.419 21.632 -0.426 1.00 31.88 285 THR A CA 1
ATOM 2296 C C . THR A 1 287 ? -81.609 20.665 0.728 1.00 31.43 285 THR A C 1
ATOM 2297 O O . THR A 1 287 ? -81.982 19.498 0.530 1.00 31.40 285 THR A O 1
ATOM 2301 N N . HIS A 1 288 ? -81.310 21.149 1.909 1.00 30.70 286 HIS A N 1
ATOM 2302 C CA . HIS A 1 288 ? -81.407 20.373 3.107 1.00 30.66 286 HIS A CA 1
ATOM 2303 C C . HIS A 1 288 ? -82.557 20.883 3.895 1.00 31.09 286 HIS A C 1
ATOM 2304 O O . HIS A 1 288 ? -82.518 21.967 4.355 1.00 32.19 286 HIS A O 1
ATOM 2311 N N . ALA A 1 289 ? -83.610 20.094 3.995 1.00 31.09 287 ALA A N 1
ATOM 2312 C CA . ALA A 1 289 ? -84.798 20.537 4.688 1.00 31.45 287 ALA A CA 1
ATOM 2313 C C . ALA A 1 289 ? -84.915 19.872 6.072 1.00 32.02 287 ALA A C 1
ATOM 2314 O O . ALA A 1 289 ? -84.648 18.666 6.249 1.00 31.86 287 ALA A O 1
ATOM 2316 N N . TYR A 1 290 ? -85.275 20.680 7.059 1.00 32.67 288 TYR A N 1
ATOM 2317 C CA . TYR A 1 290 ? -85.284 20.239 8.464 1.00 33.43 288 TYR A CA 1
ATOM 2318 C C . TYR A 1 290 ? -86.698 20.368 8.982 1.00 33.91 288 TYR A C 1
ATOM 2319 O O . TYR A 1 290 ? -87.311 21.446 8.874 1.00 34.19 288 TYR A O 1
ATOM 2328 N N . PHE A 1 291 ? -87.214 19.250 9.494 1.00 34.52 289 PHE A N 1
ATOM 2329 C CA . PHE A 1 291 ? -88.573 19.168 10.008 1.00 35.34 289 PHE A CA 1
ATOM 2330 C C . PHE A 1 291 ? -88.553 19.505 11.487 1.00 36.52 289 PHE A C 1
ATOM 2331 O O . PHE A 1 291 ? -87.925 18.816 12.298 1.00 36.60 289 PHE A O 1
ATOM 2339 N N . ILE A 1 292 ? -89.238 20.574 11.834 1.00 38.68 290 ILE A N 1
ATOM 2340 C CA . ILE A 1 292 ? -89.281 21.005 13.214 1.00 41.64 290 ILE A CA 1
ATOM 2341 C C . ILE A 1 292 ? -90.706 20.961 13.697 1.00 43.65 290 ILE A C 1
ATOM 2342 O O . ILE A 1 292 ? -91.598 21.638 13.141 1.00 43.83 290 ILE A O 1
ATOM 2347 N N . GLN A 1 293 ? -90.906 20.182 14.752 1.00 46.19 291 GLN A N 1
ATOM 2348 C CA . GLN A 1 293 ? -92.239 19.965 15.291 1.00 49.16 291 GLN A CA 1
ATOM 2349 C C . GLN A 1 293 ? -92.353 20.659 16.636 1.00 50.36 291 GLN A C 1
ATOM 2350 O O . GLN A 1 293 ? -91.793 20.190 17.628 1.00 50.42 291 GLN A O 1
ATOM 2356 N N . LEU A 1 294 ? -93.055 21.785 16.666 1.00 52.01 292 LEU A N 1
ATOM 2357 C CA . LEU A 1 294 ? -93.263 22.500 17.925 1.00 54.07 292 LEU A CA 1
ATOM 2358 C C . LEU A 1 294 ? -94.348 21.868 18.833 1.00 56.47 292 LEU A C 1
ATOM 2359 O O . LEU A 1 294 ? -95.425 21.480 18.336 1.00 56.01 292 LEU A O 1
ATOM 2364 N N . PRO A 1 295 ? -94.077 21.796 20.169 1.00 58.66 293 PRO A N 1
ATOM 2365 C CA . PRO A 1 295 ? -95.061 21.293 21.156 1.00 60.01 293 PRO A CA 1
ATOM 2366 C C . PRO A 1 295 ? -96.335 22.133 21.104 1.00 61.46 293 PRO A C 1
ATOM 2367 O O . PRO A 1 295 ? -96.269 23.372 21.061 1.00 61.24 293 PRO A O 1
ATOM 2371 N N . GLY A 1 296 ? -97.478 21.447 21.092 1.00 62.84 294 GLY A N 1
ATOM 2372 C CA . GLY A 1 296 ? -98.771 22.066 20.806 1.00 64.51 294 GLY A CA 1
ATOM 2373 C C . GLY A 1 296 ? -99.172 23.153 21.779 1.00 65.82 294 GLY A C 1
ATOM 2374 O O . GLY A 1 296 ? -98.623 23.243 22.884 1.00 66.06 294 GLY A O 1
ATOM 2375 N N . GLY A 1 297 ? -100.132 23.986 21.365 1.00 66.69 295 GLY A N 1
ATOM 2376 C CA . GLY A 1 297 ? -100.615 25.085 22.209 1.00 66.98 295 GLY A CA 1
ATOM 2377 C C . GLY A 1 297 ? -100.896 26.312 21.371 1.00 67.22 295 GLY A C 1
ATOM 2378 O O . GLY A 1 297 ? -101.375 26.206 20.232 1.00 67.04 295 GLY A O 1
ATOM 2379 N N . GLU A 1 298 ? -100.610 27.483 21.932 1.00 67.41 296 GLU A N 1
ATOM 2380 C CA . GLU A 1 298 ? -100.741 28.716 21.163 1.00 67.58 296 GLU A CA 1
ATOM 2381 C C . GLU A 1 298 ? -99.586 28.726 20.177 1.00 66.59 296 GLU A C 1
ATOM 2382 O O . GLU A 1 298 ? -98.485 28.295 20.520 1.00 66.31 296 GLU A O 1
ATOM 2388 N N . LEU A 1 299 ? -99.847 29.154 18.941 1.00 65.70 297 LEU A N 1
ATOM 2389 C CA . LEU A 1 299 ? -98.772 29.259 17.948 1.00 64.51 297 LEU A CA 1
ATOM 2390 C C . LEU A 1 299 ? -97.880 30.414 18.326 1.00 63.86 297 LEU A C 1
ATOM 2391 O O . LEU A 1 299 ? -98.364 31.455 18.789 1.00 63.41 297 LEU A O 1
ATOM 2396 N N . PRO A 1 300 ? -96.572 30.233 18.143 1.00 63.27 298 PRO A N 1
ATOM 2397 C CA . PRO A 1 300 ? -95.629 31.283 18.487 1.00 63.21 298 PRO A CA 1
ATOM 2398 C C . PRO A 1 300 ? -95.795 32.485 17.554 1.00 63.08 298 PRO A C 1
ATOM 2399 O O . PRO A 1 300 ? -96.204 32.328 16.404 1.00 62.47 298 PRO A O 1
ATOM 2403 N N . ALA A 1 301 ? -95.515 33.675 18.067 1.00 63.47 299 ALA A N 1
ATOM 2404 C CA . ALA A 1 301 ? -95.579 34.877 17.252 1.00 64.00 299 ALA A CA 1
ATOM 2405 C C . ALA A 1 301 ? -94.363 34.948 16.336 1.00 64.23 299 ALA A C 1
ATOM 2406 O O . ALA A 1 301 ? -93.314 34.375 16.619 1.00 63.21 299 ALA A O 1
ATOM 2408 N N . VAL A 1 302 ? -94.546 35.632 15.216 1.00 65.85 300 VAL A N 1
ATOM 2409 C CA . VAL A 1 302 ? -93.499 35.845 14.216 1.00 67.72 300 VAL A CA 1
ATOM 2410 C C . VAL A 1 302 ? -93.545 37.299 13.768 1.00 69.43 300 VAL A C 1
ATOM 2411 O O . VAL A 1 302 ? -94.414 38.048 14.211 1.00 69.92 300 VAL A O 1
ATOM 2415 N N . LYS A 1 303 ? -92.609 37.710 12.915 1.00 71.57 301 LYS A N 1
ATOM 2416 C CA . LYS A 1 303 ? -92.599 39.074 12.359 1.00 73.60 301 LYS A CA 1
ATOM 2417 C C . LYS A 1 303 ? -92.198 39.034 10.879 1.00 73.64 301 LYS A C 1
ATOM 2418 O O . LYS A 1 303 ? -91.070 38.647 10.534 1.00 73.95 301 LYS A O 1
ATOM 2424 N N . LYS A 1 310 ? -92.833 39.672 5.807 1.00 60.29 308 LYS A N 1
ATOM 2425 C CA . LYS A 1 310 ? -94.098 38.929 5.992 1.00 60.56 308 LYS A CA 1
ATOM 2426 C C . LYS A 1 310 ? -93.835 37.421 6.181 1.00 58.95 308 LYS A C 1
ATOM 2427 O O . LYS A 1 310 ? -93.232 36.754 5.311 1.00 58.87 308 LYS A O 1
ATOM 2433 N N . ALA A 1 311 ? -94.247 36.912 7.340 1.00 56.45 309 ALA A N 1
ATOM 2434 C CA . ALA A 1 311 ? -94.197 35.487 7.640 1.00 54.14 309 ALA A CA 1
ATOM 2435 C C . ALA A 1 311 ? -95.490 35.150 8.328 1.00 52.86 309 ALA A C 1
ATOM 2436 O O . ALA A 1 311 ? -96.084 35.995 8.992 1.00 52.88 309 ALA A O 1
ATOM 2438 N N . TRP A 1 312 ? -95.948 33.921 8.158 1.00 50.81 310 TRP A N 1
ATOM 2439 C CA . TRP A 1 312 ? -97.177 33.520 8.804 1.00 49.01 310 TRP A CA 1
ATOM 2440 C C . TRP A 1 312 ? -97.351 31.993 8.843 1.00 47.91 310 TRP A C 1
ATOM 2441 O O . TRP A 1 312 ? -96.607 31.238 8.177 1.00 47.72 310 TRP A O 1
ATOM 2452 N N . TRP A 1 313 ? -98.324 31.554 9.646 1.00 46.16 311 TRP A N 1
ATOM 2453 C CA . TRP A 1 313 ? -98.620 30.146 9.804 1.00 43.90 311 TRP A CA 1
ATOM 2454 C C . TRP A 1 313 ? -99.698 29.851 8.821 1.00 44.06 311 TRP A C 1
ATOM 2455 O O . TRP A 1 313 ? -100.714 30.533 8.800 1.00 44.35 311 TRP A O 1
ATOM 2466 N N . MET A 1 314 ? -99.465 28.848 7.991 1.00 43.58 312 MET A N 1
ATOM 2467 C CA . MET A 1 314 ? -100.380 28.532 6.934 1.00 43.60 312 MET A CA 1
ATOM 2468 C C . MET A 1 314 ? -100.893 27.094 7.110 1.00 44.06 312 MET A C 1
ATOM 2469 O O . MET A 1 314 ? -100.132 26.165 7.420 1.00 44.13 312 MET A O 1
ATOM 2474 N N . SER A 1 315 ? -102.196 26.927 6.939 1.00 44.39 313 SER A N 1
ATOM 2475 C CA . SER A 1 315 ? -102.823 25.631 7.099 1.00 45.33 313 SER A CA 1
ATOM 2476 C C . SER A 1 315 ? -102.583 24.770 5.864 1.00 45.25 313 SER A C 1
ATOM 2477 O O . SER A 1 315 ? -102.479 25.274 4.727 1.00 45.93 313 SER A O 1
ATOM 2480 N N . LEU A 1 316 ? -102.550 23.470 6.081 1.00 44.25 314 LEU A N 1
ATOM 2481 C CA . LEU A 1 316 ? -102.434 22.534 5.005 1.00 43.94 314 LEU A CA 1
ATOM 2482 C C . LEU A 1 316 ? -103.506 22.727 3.925 1.00 43.42 314 LEU A C 1
ATOM 2483 O O . LEU A 1 316 ? -103.214 22.616 2.738 1.00 44.01 314 LEU A O 1
ATOM 2488 N N . ALA A 1 317 ? -104.736 23.045 4.317 1.00 42.75 315 ALA A N 1
ATOM 2489 C CA . ALA A 1 317 ? -105.791 23.294 3.325 1.00 41.47 315 ALA A CA 1
ATOM 2490 C C . ALA A 1 317 ? -105.469 24.520 2.509 1.00 41.12 315 ALA A C 1
ATOM 2491 O O . ALA A 1 317 ? -105.696 24.535 1.286 1.00 40.56 315 ALA A O 1
ATOM 2493 N N . ASP A 1 318 ? -104.936 25.544 3.179 1.00 40.24 316 ASP A N 1
ATOM 2494 C CA . ASP A 1 318 ? -104.607 26.780 2.476 1.00 40.82 316 ASP A CA 1
ATOM 2495 C C . ASP A 1 318 ? -103.445 26.644 1.481 1.00 39.52 316 ASP A C 1
ATOM 2496 O O . ASP A 1 318 ? -103.459 27.264 0.421 1.00 38.57 316 ASP A O 1
ATOM 2501 N N . LEU A 1 319 ? -102.454 25.833 1.842 1.00 38.19 317 LEU A N 1
ATOM 2502 C CA . LEU A 1 319 ? -101.380 25.475 0.951 1.00 37.37 317 LEU A CA 1
ATOM 2503 C C . LEU A 1 319 ? -101.905 24.849 -0.334 1.00 36.90 317 LEU A C 1
ATOM 2504 O O . LEU A 1 319 ? -101.543 25.304 -1.408 1.00 37.00 317 LEU A O 1
ATOM 2509 N N . TYR A 1 320 ? -102.772 23.833 -0.232 1.00 35.91 318 TYR A N 1
ATOM 2510 C CA . TYR A 1 320 ? -103.377 23.224 -1.426 1.00 34.78 318 TYR A CA 1
ATOM 2511 C C . TYR A 1 320 ? -104.167 24.251 -2.188 1.00 35.11 318 TYR A C 1
ATOM 2512 O O . TYR A 1 320 ? -104.192 24.226 -3.405 1.00 35.55 318 TYR A O 1
ATOM 2521 N N . ALA A 1 321 ? -104.858 25.130 -1.465 1.00 36.45 319 ALA A N 1
ATOM 2522 C CA . ALA A 1 321 ? -105.682 26.163 -2.091 1.00 37.40 319 ALA A CA 1
ATOM 2523 C C . ALA A 1 321 ? -104.798 27.160 -2.847 1.00 38.77 319 ALA A C 1
ATOM 2524 O O . ALA A 1 321 ? -105.191 27.658 -3.902 1.00 38.86 319 ALA A O 1
ATOM 2526 N N . GLN A 1 322 ? -103.584 27.400 -2.346 1.00 39.66 320 GLN A N 1
ATOM 2527 C CA . GLN A 1 322 ? -102.677 28.330 -3.021 1.00 41.33 320 GLN A CA 1
ATOM 2528 C C . GLN A 1 322 ? -101.412 27.681 -3.594 1.00 41.24 320 GLN A C 1
ATOM 2529 O O . GLN A 1 322 ? -100.370 28.314 -3.742 1.00 41.48 320 GLN A O 1
ATOM 2535 N N . GLU A 1 323 ? -101.538 26.404 -3.899 1.00 40.94 321 GLU A N 1
ATOM 2536 C CA . GLU A 1 323 ? -100.591 25.618 -4.680 1.00 41.33 321 GLU A CA 1
ATOM 2537 C C . GLU A 1 323 ? -99.746 26.392 -5.708 1.00 41.11 321 GLU A C 1
ATOM 2538 O O . GLU A 1 323 ? -98.522 26.230 -5.766 1.00 40.60 321 GLU A O 1
ATOM 2544 N N . GLU A 1 324 ? -100.421 27.210 -6.520 1.00 40.74 322 GLU A N 1
ATOM 2545 C CA . GLU A 1 324 ? -99.813 27.918 -7.649 1.00 41.21 322 GLU A CA 1
ATOM 2546 C C . GLU A 1 324 ? -98.968 29.163 -7.263 1.00 40.08 322 GLU A C 1
ATOM 2547 O O . GLU A 1 324 ? -98.309 29.771 -8.090 1.00 39.87 322 GLU A O 1
ATOM 2553 N N . GLN A 1 325 ? -98.996 29.539 -6.002 1.00 39.32 323 GLN A N 1
ATOM 2554 C CA . GLN A 1 325 ? -98.196 30.639 -5.542 1.00 39.04 323 GLN A CA 1
ATOM 2555 C C . GLN A 1 325 ? -96.941 30.124 -4.865 1.00 38.16 323 GLN A C 1
ATOM 2556 O O . GLN A 1 325 ? -96.147 30.918 -4.352 1.00 38.41 323 GLN A O 1
ATOM 2562 N N . ILE A 1 326 ? -96.742 28.802 -4.852 1.00 37.07 324 ILE A N 1
ATOM 2563 C CA . ILE A 1 326 ? -95.608 28.244 -4.110 1.00 35.62 324 ILE A CA 1
ATOM 2564 C C . ILE A 1 326 ? -94.377 28.069 -4.973 1.00 35.25 324 ILE A C 1
ATOM 2565 O O . ILE A 1 326 ? -94.469 27.632 -6.109 1.00 35.71 324 ILE A O 1
ATOM 2570 N N . TYR A 1 327 ? -93.229 28.330 -4.377 1.00 34.25 325 TYR A N 1
ATOM 2571 C CA . TYR A 1 327 ? -91.940 28.404 -5.012 1.00 32.90 325 TYR A CA 1
ATOM 2572 C C . TYR A 1 327 ? -91.286 27.064 -5.171 1.00 32.67 325 TYR A C 1
ATOM 2573 O O . TYR A 1 327 ? -91.313 26.252 -4.306 1.00 32.29 325 TYR A O 1
ATOM 2582 N N . GLU A 1 328 ? -90.712 26.860 -6.334 1.00 32.26 326 GLU A N 1
ATOM 2583 C CA . GLU A 1 328 ? -89.943 25.699 -6.675 1.00 31.99 326 GLU A CA 1
ATOM 2584 C C . GLU A 1 328 ? -90.555 24.401 -6.324 1.00 30.83 326 GLU A C 1
ATOM 2585 O O . GLU A 1 328 ? -91.639 24.141 -6.707 1.00 30.91 326 GLU A O 1
ATOM 2591 N N . ASP A 1 329 ? -89.843 23.581 -5.586 1.00 29.94 327 ASP A N 1
ATOM 2592 C CA . ASP A 1 329 ? -90.380 22.346 -5.109 1.00 28.91 327 ASP A CA 1
ATOM 2593 C C . ASP A 1 329 ? -90.955 22.354 -3.723 1.00 28.80 327 ASP A C 1
ATOM 2594 O O . ASP A 1 329 ? -91.201 21.330 -3.181 1.00 28.62 327 ASP A O 1
ATOM 2599 N N . HIS A 1 330 ? -91.205 23.521 -3.172 1.00 28.67 328 HIS A N 1
ATOM 2600 C CA . HIS A 1 330 ? -91.475 23.627 -1.723 1.00 29.24 328 HIS A CA 1
ATOM 2601 C C . HIS A 1 330 ? -92.749 22.908 -1.291 1.00 28.82 328 HIS A C 1
ATOM 2602 O O . HIS A 1 330 ? -92.764 22.255 -0.241 1.00 29.31 328 HIS A O 1
ATOM 2609 N N . PHE A 1 331 ? -93.794 22.960 -2.107 1.00 27.81 329 PHE A N 1
ATOM 2610 C CA . PHE A 1 331 ? -94.949 22.156 -1.798 1.00 28.17 329 PHE A CA 1
ATOM 2611 C C . PHE A 1 331 ? -94.622 20.650 -1.630 1.00 28.33 329 PHE A C 1
ATOM 2612 O O . PHE A 1 331 ? -95.157 19.993 -0.714 1.00 28.80 329 PHE A O 1
ATOM 2620 N N . GLN A 1 332 ? -93.741 20.121 -2.473 1.00 27.59 330 GLN A N 1
ATOM 2621 C CA . GLN A 1 332 ? -93.352 18.722 -2.371 1.00 27.88 330 GLN A CA 1
ATOM 2622 C C . GLN A 1 332 ? -92.540 18.454 -1.124 1.00 28.22 330 GLN A C 1
ATOM 2623 O O . GLN A 1 332 ? -92.587 17.330 -0.570 1.00 28.59 330 GLN A O 1
ATOM 2629 N N . ILE A 1 333 ? -91.768 19.457 -0.697 1.00 28.05 331 ILE A N 1
ATOM 2630 C CA . ILE A 1 333 ? -90.962 19.312 0.501 1.00 27.70 331 ILE A CA 1
ATOM 2631 C C . ILE A 1 333 ? -91.920 19.203 1.694 1.00 28.18 331 ILE A C 1
ATOM 2632 O O . ILE A 1 333 ? -91.754 18.333 2.539 1.00 28.58 331 ILE A O 1
ATOM 2637 N N . ILE A 1 334 ? -92.936 20.057 1.734 1.00 27.96 332 ILE A N 1
ATOM 2638 C CA . ILE A 1 334 ? -93.913 20.034 2.811 1.00 28.32 332 ILE A CA 1
ATOM 2639 C C . ILE A 1 334 ? -94.654 18.681 2.811 1.00 29.51 332 ILE A C 1
ATOM 2640 O O . ILE A 1 334 ? -94.628 17.935 3.811 1.00 29.50 332 ILE A O 1
ATOM 2645 N N . GLN A 1 335 ? -95.264 18.352 1.670 1.00 30.12 333 GLN A N 1
ATOM 2646 C CA . GLN A 1 335 ? -95.858 17.052 1.461 1.00 30.54 333 GLN A CA 1
ATOM 2647 C C . GLN A 1 335 ? -94.993 15.916 1.971 1.00 30.68 333 GLN A C 1
ATOM 2648 O O . GLN A 1 335 ? -95.489 15.045 2.670 1.00 30.05 333 GLN A O 1
ATOM 2654 N N . HIS A 1 336 ? -93.697 15.933 1.689 1.00 30.83 334 HIS A N 1
ATOM 2655 C CA . HIS A 1 336 ? -92.853 14.835 2.163 1.00 30.81 334 HIS A CA 1
ATOM 2656 C C . HIS A 1 336 ? -93.004 14.628 3.660 1.00 32.08 334 HIS A C 1
ATOM 2657 O O . HIS A 1 336 ? -93.069 13.502 4.112 1.00 31.89 334 HIS A O 1
ATOM 2664 N N . PHE A 1 337 ? -93.038 15.707 4.437 1.00 33.37 335 PHE A N 1
ATOM 2665 C CA . PHE A 1 337 ? -93.109 15.569 5.891 1.00 34.99 335 PHE A CA 1
ATOM 2666 C C . PHE A 1 337 ? -94.552 15.443 6.470 1.00 36.30 335 PHE A C 1
ATOM 2667 O O . PHE A 1 337 ? -94.718 14.701 7.445 1.00 36.49 335 PHE A O 1
ATOM 2675 N N . VAL A 1 338 ? -95.554 16.146 5.898 1.00 37.01 336 VAL A N 1
ATOM 2676 C CA . VAL A 1 338 ? -96.918 16.281 6.504 1.00 38.45 336 VAL A CA 1
ATOM 2677 C C . VAL A 1 338 ? -98.153 16.071 5.613 1.00 39.76 336 VAL A C 1
ATOM 2678 O O . VAL A 1 338 ? -98.052 15.635 4.455 1.00 42.52 336 VAL A O 1
ATOM 2682 N N . LYS B 1 6 ? -115.373 49.351 25.551 1.00 58.68 4 LYS B N 1
ATOM 2683 C CA . LYS B 1 6 ? -115.050 48.478 26.724 1.00 59.01 4 LYS B CA 1
ATOM 2684 C C . LYS B 1 6 ? -114.132 47.269 26.387 1.00 58.59 4 LYS B C 1
ATOM 2685 O O . LYS B 1 6 ? -113.496 46.700 27.304 1.00 59.28 4 LYS B O 1
ATOM 2691 N N . TYR B 1 7 ? -114.103 46.848 25.111 1.00 56.71 5 TYR B N 1
ATOM 2692 C CA . TYR B 1 7 ? -113.048 45.957 24.590 1.00 54.27 5 TYR B CA 1
ATOM 2693 C C . TYR B 1 7 ? -112.652 46.434 23.205 1.00 53.91 5 TYR B C 1
ATOM 2694 O O . TYR B 1 7 ? -113.446 47.053 22.493 1.00 53.73 5 TYR B O 1
ATOM 2703 N N . GLN B 1 8 ? -111.427 46.138 22.808 1.00 53.40 6 GLN B N 1
ATOM 2704 C CA . GLN B 1 8 ? -110.945 46.602 21.524 1.00 53.61 6 GLN B CA 1
ATOM 2705 C C . GLN B 1 8 ? -111.446 45.667 20.430 1.00 52.01 6 GLN B C 1
ATOM 2706 O O . GLN B 1 8 ? -111.529 46.070 19.247 1.00 52.18 6 GLN B O 1
ATOM 2712 N N . TYR B 1 9 ? -111.794 44.434 20.842 1.00 49.84 7 TYR B N 1
ATOM 2713 C CA . TYR B 1 9 ? -112.141 43.327 19.935 1.00 47.45 7 TYR B CA 1
ATOM 2714 C C . TYR B 1 9 ? -113.185 42.366 20.547 1.00 46.88 7 TYR B C 1
ATOM 2715 O O . TYR B 1 9 ? -113.051 41.911 21.702 1.00 46.84 7 TYR B O 1
ATOM 2724 N N . GLY B 1 10 ? -114.241 42.082 19.782 1.00 45.33 8 GLY B N 1
ATOM 2725 C CA . GLY B 1 10 ? -115.267 41.128 20.209 1.00 44.24 8 GLY B CA 1
ATOM 2726 C C . GLY B 1 10 ? -115.461 40.021 19.171 1.00 43.74 8 GLY B C 1
ATOM 2727 O O . GLY B 1 10 ? -115.625 40.302 17.952 1.00 43.33 8 GLY B O 1
ATOM 2728 N N . ILE B 1 11 ? -115.444 38.769 19.653 1.00 42.53 9 ILE B N 1
ATOM 2729 C CA . ILE B 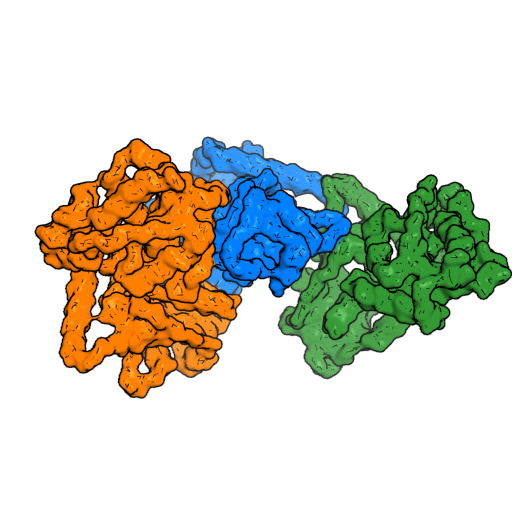1 11 ? -115.527 37.593 18.779 1.00 41.03 9 ILE B CA 1
ATOM 2730 C C . ILE B 1 11 ? -116.856 36.905 18.990 1.00 39.33 9 ILE B C 1
ATOM 2731 O O . ILE B 1 11 ? -117.247 36.582 20.134 1.00 38.87 9 ILE B O 1
ATOM 2736 N N . TYR B 1 12 ? -117.536 36.685 17.871 1.00 37.14 10 TYR B N 1
ATOM 2737 C CA . TYR B 1 12 ? -118.745 35.889 17.836 1.00 35.55 10 TYR B CA 1
ATOM 2738 C C . TYR B 1 12 ? -118.570 34.775 16.782 1.00 35.75 10 TYR B C 1
ATOM 2739 O O . TYR B 1 12 ? -118.371 35.048 15.582 1.00 35.84 10 TYR B O 1
ATOM 2748 N N . ILE B 1 13 ? -118.644 33.536 17.244 1.00 35.03 11 ILE B N 1
ATOM 2749 C CA . ILE B 1 13 ? -118.485 32.367 16.403 1.00 34.92 11 ILE B CA 1
ATOM 2750 C C . ILE B 1 13 ? -119.846 31.725 16.179 1.00 35.20 11 ILE B C 1
ATOM 2751 O O . ILE B 1 13 ? -120.621 31.529 17.152 1.00 35.42 11 ILE B O 1
ATOM 2756 N N . GLY B 1 14 ? -120.135 31.350 14.937 1.00 33.90 12 GLY B N 1
ATOM 2757 C CA . GLY B 1 14 ? -121.264 30.473 14.737 1.00 34.02 12 GLY B CA 1
ATOM 2758 C C . GLY B 1 14 ? -121.296 29.792 13.390 1.00 34.71 12 GLY B C 1
ATOM 2759 O O . GLY B 1 14 ? -120.395 29.988 12.558 1.00 34.94 12 GLY B O 1
ATOM 2760 N N . ARG B 1 15 ? -122.339 28.991 13.188 1.00 34.66 13 ARG B N 1
ATOM 2761 C CA . ARG B 1 15 ? -122.705 28.492 11.867 1.00 34.84 13 ARG B CA 1
ATOM 2762 C C . ARG B 1 15 ? -123.700 29.409 11.134 1.00 34.32 13 ARG B C 1
ATOM 2763 O O . ARG B 1 15 ? -123.602 29.584 9.934 1.00 34.41 13 ARG B O 1
ATOM 2771 N N . PHE B 1 16 ? -124.695 29.946 11.842 1.00 33.80 14 PHE B N 1
ATOM 2772 C CA . PHE B 1 16 ? -125.631 30.894 11.237 1.00 32.81 14 PHE B CA 1
ATOM 2773 C C . PHE B 1 16 ? -126.272 30.288 10.015 1.00 32.19 14 PHE B C 1
ATOM 2774 O O . PHE B 1 16 ? -126.085 30.767 8.895 1.00 32.05 14 PHE B O 1
ATOM 2782 N N . GLN B 1 17 ? -127.055 29.247 10.254 1.00 31.16 15 GLN B N 1
ATOM 2783 C CA . GLN B 1 17 ? -127.628 28.472 9.196 1.00 30.60 15 GLN B CA 1
ATOM 2784 C C . GLN B 1 17 ? -129.126 28.375 9.403 1.00 30.91 15 GLN B C 1
ATOM 2785 O O . GLN B 1 17 ? -129.638 27.305 9.722 1.00 31.28 15 GLN B O 1
ATOM 2791 N N . PRO B 1 18 ? -129.853 29.480 9.193 1.00 31.38 16 PRO B N 1
ATOM 2792 C CA . PRO B 1 18 ? -129.395 30.813 8.767 1.00 31.37 16 PRO B CA 1
ATOM 2793 C C . PRO B 1 18 ? -129.211 31.740 9.954 1.00 31.55 16 PRO B C 1
ATOM 2794 O O . PRO B 1 18 ? -129.642 31.405 11.058 1.00 32.22 16 PRO B O 1
ATOM 2798 N N . PHE B 1 19 ? -128.558 32.875 9.726 1.00 32.09 17 PHE B N 1
ATOM 2799 C CA . PHE B 1 19 ? -128.515 34.011 10.667 1.00 32.74 17 PHE B CA 1
ATOM 2800 C C . PHE B 1 19 ? -129.945 34.388 11.088 1.00 33.06 17 PHE B C 1
ATOM 2801 O O . PHE B 1 19 ? -130.774 34.717 10.222 1.00 32.74 17 PHE B O 1
ATOM 2809 N N . HIS B 1 20 ? -130.260 34.276 12.380 1.00 32.93 18 HIS B N 1
ATOM 2810 C CA . HIS B 1 20 ? -131.617 34.632 12.845 1.00 33.71 18 HIS B CA 1
ATOM 2811 C C . HIS B 1 20 ? -131.621 35.772 13.883 1.00 33.33 18 HIS B C 1
ATOM 2812 O O . HIS B 1 20 ? -130.561 36.315 14.211 1.00 33.89 18 HIS B O 1
ATOM 2819 N N . LEU B 1 21 ? -132.793 36.139 14.393 1.00 33.05 19 LEU B N 1
ATOM 2820 C CA . LEU B 1 21 ? -132.892 37.282 15.313 1.00 32.56 19 LEU B CA 1
ATOM 2821 C C . LEU B 1 21 ? -132.140 37.075 16.625 1.00 32.93 19 LEU B C 1
ATOM 2822 O O . LEU B 1 21 ? -131.684 38.039 17.240 1.00 33.97 19 LEU B O 1
ATOM 2827 N N . GLY B 1 22 ? -131.976 35.827 17.045 1.00 32.60 20 GLY B N 1
ATOM 2828 C CA . GLY B 1 22 ? -131.153 35.527 18.199 1.00 32.79 20 GLY B CA 1
ATOM 2829 C C . GLY B 1 22 ? -129.721 35.911 17.908 1.00 33.89 20 GLY B C 1
ATOM 2830 O O . GLY B 1 22 ? -129.043 36.515 18.747 1.00 34.92 20 GLY B O 1
ATOM 2831 N N . HIS B 1 23 ? -129.236 35.575 16.718 1.00 34.10 21 HIS B N 1
ATOM 2832 C CA . HIS B 1 23 ? -127.854 35.874 16.393 1.00 34.41 21 HIS B CA 1
ATOM 2833 C C . HIS B 1 23 ? -127.649 37.401 16.340 1.00 34.83 21 HIS B C 1
ATOM 2834 O O . HIS B 1 23 ? -126.609 37.909 16.813 1.00 34.64 21 HIS B O 1
ATOM 2841 N N . LEU B 1 24 ? -128.637 38.121 15.783 1.00 34.56 22 LEU B N 1
ATOM 2842 C CA . LEU B 1 24 ? -128.504 39.546 15.554 1.00 34.26 22 LEU B CA 1
ATOM 2843 C C . LEU B 1 24 ? -128.469 40.270 16.887 1.00 34.89 22 LEU B C 1
ATOM 2844 O O . LEU B 1 24 ? -127.679 41.194 17.072 1.00 34.59 22 LEU B O 1
ATOM 2849 N N . ARG B 1 25 ? -129.281 39.804 17.832 1.00 35.64 23 ARG B N 1
ATOM 2850 C CA . ARG B 1 25 ? -129.245 40.310 19.184 1.00 37.23 23 ARG B CA 1
ATOM 2851 C C . ARG B 1 25 ? -127.825 40.211 19.718 1.00 38.05 23 ARG B C 1
ATOM 2852 O O . ARG B 1 25 ? -127.289 41.186 20.226 1.00 39.39 23 ARG B O 1
ATOM 2860 N N . THR B 1 26 ? -127.182 39.056 19.576 1.00 38.45 24 THR B N 1
ATOM 2861 C CA . THR B 1 26 ? -125.833 38.908 20.124 1.00 38.39 24 THR B CA 1
ATOM 2862 C C . THR B 1 26 ? -124.847 39.725 19.327 1.00 37.69 24 THR B C 1
ATOM 2863 O O . THR B 1 26 ? -123.949 40.341 19.882 1.00 37.46 24 THR B O 1
ATOM 2867 N N . LEU B 1 27 ? -125.027 39.763 18.023 1.00 37.65 25 LEU B N 1
ATOM 2868 C CA . LEU B 1 27 ? -124.113 40.542 17.197 1.00 38.00 25 LEU B CA 1
ATOM 2869 C C . LEU B 1 27 ? -124.228 42.046 17.550 1.00 38.58 25 LEU B C 1
ATOM 2870 O O . LEU B 1 27 ? -123.216 42.738 17.609 1.00 38.75 25 LEU B O 1
ATOM 2875 N N . ASN B 1 28 ? -125.452 42.531 17.803 1.00 38.54 26 ASN B N 1
ATOM 2876 C CA . ASN B 1 28 ? -125.673 43.893 18.364 1.00 38.11 26 ASN B CA 1
ATOM 2877 C C . ASN B 1 28 ? -125.021 44.150 19.735 1.00 38.75 26 ASN B C 1
ATOM 2878 O O . ASN B 1 28 ? -124.313 45.161 19.936 1.00 38.56 26 ASN B O 1
ATOM 2883 N N . LEU B 1 29 ? -125.243 43.226 20.670 1.00 39.11 27 LEU B N 1
ATOM 2884 C CA . LEU B 1 29 ? -124.555 43.288 21.945 1.00 39.70 27 LEU B CA 1
ATOM 2885 C C . LEU B 1 29 ? -123.035 43.387 21.769 1.00 40.60 27 LEU B C 1
ATOM 2886 O O . LEU B 1 29 ? -122.363 44.116 22.511 1.00 40.82 27 LEU B O 1
ATOM 2891 N N . ALA B 1 30 ? -122.492 42.671 20.786 1.00 41.17 28 ALA B N 1
ATOM 2892 C CA . ALA B 1 30 ? -121.056 42.691 20.566 1.00 41.86 28 ALA B CA 1
ATOM 2893 C C . ALA B 1 30 ? -120.608 44.055 20.103 1.00 42.46 28 ALA B C 1
ATOM 2894 O O . ALA B 1 30 ? -119.600 44.566 20.570 1.00 43.12 28 ALA B O 1
ATOM 2896 N N . LEU B 1 31 ? -121.360 44.636 19.178 1.00 43.02 29 LEU B N 1
ATOM 2897 C CA . LEU B 1 31 ? -121.082 45.979 18.699 1.00 43.68 29 LEU B CA 1
ATOM 2898 C C . LEU B 1 31 ? -121.110 47.073 19.802 1.00 44.47 29 LEU B C 1
ATOM 2899 O O . LEU B 1 31 ? -120.379 48.062 19.696 1.00 44.43 29 LEU B O 1
ATOM 2904 N N . GLU B 1 32 ? -121.917 46.878 20.847 1.00 44.81 30 GLU B N 1
ATOM 2905 C CA . GLU B 1 32 ? -121.863 47.757 22.007 1.00 46.15 30 GLU B CA 1
ATOM 2906 C C . GLU B 1 32 ? -120.588 47.515 22.785 1.00 46.71 30 GLU B C 1
ATOM 2907 O O . GLU B 1 32 ? -119.889 48.478 23.097 1.00 47.10 30 GLU B O 1
ATOM 2913 N N . LYS B 1 33 ? -120.274 46.243 23.087 1.00 47.23 31 LYS B N 1
ATOM 2914 C CA . LYS B 1 33 ? -119.147 45.914 23.994 1.00 46.96 31 LYS B CA 1
ATOM 2915 C C . LYS B 1 33 ? -117.716 46.034 23.431 1.00 47.10 31 LYS B C 1
ATOM 2916 O O . LYS B 1 33 ? -116.772 46.021 24.203 1.00 47.65 31 LYS B O 1
ATOM 2922 N N . ALA B 1 34 ? -117.545 46.217 22.122 1.00 47.49 32 ALA B N 1
ATOM 2923 C CA . ALA B 1 34 ? -116.199 46.263 21.544 1.00 48.17 32 ALA B CA 1
ATOM 2924 C C . ALA B 1 34 ? -116.081 47.163 20.319 1.00 49.03 32 ALA B C 1
ATOM 2925 O O . ALA B 1 34 ? -117.058 47.375 19.613 1.00 49.18 32 ALA B O 1
ATOM 2927 N N . GLU B 1 35 ? -114.888 47.679 20.058 1.00 49.99 33 GLU B N 1
ATOM 2928 C CA . GLU B 1 35 ? -114.697 48.557 18.907 1.00 52.43 33 GLU B CA 1
ATOM 2929 C C . GLU B 1 35 ? -114.782 47.809 17.596 1.00 51.41 33 GLU B C 1
ATOM 2930 O O . GLU B 1 35 ? -115.582 48.162 16.737 1.00 52.21 33 GLU B O 1
ATOM 2936 N N . GLN B 1 36 ? -113.955 46.803 17.416 1.00 51.08 34 GLN B N 1
ATOM 2937 C CA . GLN B 1 36 ? -114.025 45.967 16.236 1.00 49.95 34 GLN B CA 1
ATOM 2938 C C . GLN B 1 36 ? -114.739 44.674 16.548 1.00 48.48 34 GLN B C 1
ATOM 2939 O O . GLN B 1 36 ? -114.575 44.132 17.602 1.00 48.14 34 GLN B O 1
ATOM 2945 N N . VAL B 1 37 ? -115.546 44.195 15.624 1.00 46.39 35 VAL B N 1
ATOM 2946 C CA . VAL B 1 37 ? -116.212 42.922 15.813 1.00 44.89 35 VAL B CA 1
ATOM 2947 C C . VAL B 1 37 ? -115.733 41.880 14.788 1.00 43.25 35 VAL B C 1
ATOM 2948 O O . VAL B 1 37 ? -115.708 42.134 13.570 1.00 42.25 35 VAL B O 1
ATOM 2952 N N . ILE B 1 38 ? -115.344 40.722 15.313 1.00 41.89 36 ILE B N 1
ATOM 2953 C CA . ILE B 1 38 ? -114.943 39.595 14.483 1.00 41.35 36 ILE B CA 1
ATOM 2954 C C . ILE B 1 38 ? -115.976 38.492 14.504 1.00 40.04 36 ILE B C 1
ATOM 2955 O O . ILE B 1 38 ? -116.232 37.839 15.554 1.00 39.24 36 ILE B O 1
ATOM 2960 N N . ILE B 1 39 ? -116.567 38.290 13.333 1.00 38.76 37 ILE B N 1
ATOM 2961 C CA . ILE B 1 39 ? -117.495 37.190 13.134 1.00 37.97 37 ILE B CA 1
ATOM 2962 C C . ILE B 1 39 ? -116.763 35.979 12.551 1.00 37.08 37 ILE B C 1
ATOM 2963 O O . ILE B 1 39 ? -116.125 36.051 11.485 1.00 36.73 37 ILE B O 1
ATOM 2968 N N . ILE B 1 40 ? -116.827 34.869 13.264 1.00 36.00 38 ILE B N 1
ATOM 2969 C CA . ILE B 1 40 ? -116.253 33.644 12.738 1.00 35.37 38 ILE B CA 1
ATOM 2970 C C . ILE B 1 40 ? -117.284 32.660 12.192 1.00 34.63 38 ILE B C 1
ATOM 2971 O O . ILE B 1 40 ? -118.095 32.061 12.941 1.00 34.22 38 ILE B O 1
ATOM 2976 N N . LEU B 1 41 ? -117.232 32.506 10.868 1.00 34.32 39 LEU B N 1
ATOM 2977 C CA . LEU B 1 41 ? -118.042 31.527 10.148 1.00 34.35 39 LEU B CA 1
ATOM 2978 C C . LEU B 1 41 ? -117.424 30.098 10.233 1.00 34.27 39 LEU B C 1
ATOM 2979 O O . LEU B 1 41 ? -116.523 29.702 9.452 1.00 34.32 39 LEU B O 1
ATOM 2984 N N . GLY B 1 42 ? -117.895 29.350 11.220 1.00 33.37 40 GLY B N 1
ATOM 2985 C CA . GLY B 1 42 ? -117.623 27.928 11.303 1.00 32.71 40 GLY B CA 1
ATOM 2986 C C . GLY B 1 42 ? -118.129 27.099 10.130 1.00 32.77 40 GLY B C 1
ATOM 2987 O O . GLY B 1 42 ? -118.813 27.616 9.195 1.00 32.14 40 GLY B O 1
ATOM 2988 N N . SER B 1 43 ? -117.772 25.810 10.193 1.00 31.83 41 SER B N 1
ATOM 2989 C CA . SER B 1 43 ? -118.109 24.819 9.195 1.00 30.85 41 SER B CA 1
ATOM 2990 C C . SER B 1 43 ? -117.797 25.262 7.786 1.00 30.99 41 SER B C 1
ATOM 2991 O O . SER B 1 43 ? -118.537 24.948 6.863 1.00 31.02 41 SER B O 1
ATOM 2994 N N . HIS B 1 44 ? -116.683 25.970 7.607 1.00 31.15 42 HIS B N 1
ATOM 2995 C CA . HIS B 1 44 ? -116.267 26.407 6.262 1.00 31.39 42 HIS B CA 1
ATOM 2996 C C . HIS B 1 44 ? -116.034 25.190 5.371 1.00 32.14 42 HIS B C 1
ATOM 2997 O O . HIS B 1 44 ? -115.484 24.164 5.801 1.00 32.73 42 HIS B O 1
ATOM 3004 N N . ARG B 1 45 ? -116.474 25.303 4.133 1.00 32.37 43 ARG B N 1
ATOM 3005 C CA . ARG B 1 45 ? -116.317 24.248 3.131 1.00 32.55 43 ARG B CA 1
ATOM 3006 C C . ARG B 1 45 ? -116.859 22.867 3.475 1.00 32.09 43 ARG B C 1
ATOM 3007 O O . ARG B 1 45 ? -116.433 21.886 2.903 1.00 32.08 43 ARG B O 1
ATOM 3015 N N . VAL B 1 46 ? -117.816 22.802 4.395 1.00 32.09 44 VAL B N 1
ATOM 3016 C CA . VAL B 1 46 ? -118.619 21.592 4.605 1.00 32.09 44 VAL B CA 1
ATOM 3017 C C . VAL B 1 46 ? -119.618 21.424 3.436 1.00 31.88 44 VAL B C 1
ATOM 3018 O O . VAL B 1 46 ? -120.229 22.385 3.019 1.00 32.28 44 VAL B O 1
ATOM 3022 N N . ALA B 1 47 ? -119.796 20.207 2.929 1.00 31.36 45 ALA B N 1
ATOM 3023 C CA . ALA B 1 47 ? -120.797 19.955 1.905 1.00 30.54 45 ALA B CA 1
ATOM 3024 C C . ALA B 1 47 ? -122.182 20.368 2.416 1.00 30.12 45 ALA B C 1
ATOM 3025 O O . ALA B 1 47 ? -122.490 20.177 3.564 1.00 30.61 45 ALA B O 1
ATOM 3027 N N . ALA B 1 48 ? -122.999 20.941 1.548 1.00 30.00 46 ALA B N 1
ATOM 3028 C CA . ALA B 1 48 ? -124.316 21.411 1.907 1.00 29.79 46 ALA B CA 1
ATOM 3029 C C . ALA B 1 48 ? -125.218 20.257 2.290 1.00 30.31 46 ALA B C 1
ATOM 3030 O O . ALA B 1 48 ? -125.323 19.239 1.555 1.00 31.04 46 ALA B O 1
ATOM 3032 N N . ASP B 1 49 ? -125.848 20.404 3.451 1.00 29.44 47 ASP B N 1
ATOM 3033 C CA . ASP B 1 49 ? -126.821 19.443 3.909 1.00 29.00 47 ASP B CA 1
ATOM 3034 C C . ASP B 1 49 ? -127.923 20.148 4.738 1.00 28.87 47 ASP B C 1
ATOM 3035 O O . ASP B 1 49 ? -127.915 21.388 4.879 1.00 28.12 47 ASP B O 1
ATOM 3040 N N . THR B 1 50 ? -128.865 19.379 5.274 1.00 28.75 48 THR B N 1
ATOM 3041 C CA . THR B 1 50 ? -130.027 19.985 5.930 1.00 29.70 48 THR B CA 1
ATOM 3042 C C . THR B 1 50 ? -129.675 20.732 7.197 1.00 29.97 48 THR B C 1
ATOM 3043 O O . THR B 1 50 ? -130.500 21.478 7.723 1.00 30.73 48 THR B O 1
ATOM 3047 N N . ARG B 1 51 ? -128.455 20.536 7.666 1.00 30.41 49 ARG B N 1
ATOM 3048 C CA . ARG B 1 51 ? -127.943 21.195 8.861 1.00 31.62 49 ARG B CA 1
ATOM 3049 C C . ARG B 1 51 ? -127.051 22.396 8.513 1.00 31.88 49 ARG B C 1
ATOM 3050 O O . ARG B 1 51 ? -126.934 23.304 9.297 1.00 31.77 49 ARG B O 1
ATOM 3058 N N . ASN B 1 52 ? -126.408 22.375 7.351 1.00 32.36 50 ASN B N 1
ATOM 3059 C CA . ASN B 1 52 ? -125.631 23.506 6.861 1.00 32.84 50 ASN B CA 1
ATOM 3060 C C . ASN B 1 52 ? -125.962 23.822 5.406 1.00 32.33 50 ASN B C 1
ATOM 3061 O O . ASN B 1 52 ? -125.167 23.531 4.527 1.00 32.87 50 ASN B O 1
ATOM 3066 N N . PRO B 1 53 ? -127.147 24.408 5.144 1.00 32.06 51 PRO B N 1
ATOM 3067 C CA . PRO B 1 53 ? -127.555 24.655 3.755 1.00 31.54 51 PRO B CA 1
ATOM 3068 C C . PRO B 1 53 ? -126.721 25.689 2.994 1.00 31.59 51 PRO B C 1
ATOM 3069 O O . PRO B 1 53 ? -126.565 25.554 1.788 1.00 32.72 51 PRO B O 1
ATOM 3073 N N . TRP B 1 54 ? -126.171 26.697 3.656 1.00 30.45 52 TRP B N 1
ATOM 3074 C CA . TRP B 1 54 ? -125.527 27.768 2.910 1.00 30.08 52 TRP B CA 1
ATOM 3075 C C . TRP B 1 54 ? -124.033 27.753 3.090 1.00 30.41 52 TRP B C 1
ATOM 3076 O O . TRP B 1 54 ? -123.533 27.544 4.173 1.00 30.43 52 TRP B O 1
ATOM 3087 N N . ARG B 1 55 ? -123.336 28.011 2.001 1.00 32.21 53 ARG B N 1
ATOM 3088 C CA . ARG B 1 55 ? -121.889 28.059 1.940 1.00 33.93 53 ARG B CA 1
ATOM 3089 C C . ARG B 1 55 ? -121.474 29.334 2.631 1.00 34.42 53 ARG B C 1
ATOM 3090 O O . ARG B 1 55 ? -122.288 30.215 2.852 1.00 34.97 53 ARG B O 1
ATOM 3098 N N . SER B 1 56 ? -120.211 29.444 2.982 1.00 35.19 54 SER B N 1
ATOM 3099 C CA . SER B 1 56 ? -119.821 30.504 3.870 1.00 36.18 54 SER B CA 1
ATOM 3100 C C . SER B 1 56 ? -119.758 31.882 3.195 1.00 36.27 54 SER B C 1
ATOM 3101 O O . SER B 1 56 ? -119.987 32.877 3.849 1.00 36.05 54 SER B O 1
ATOM 3104 N N . PRO B 1 57 ? -119.478 31.951 1.886 1.00 37.08 55 PRO B N 1
ATOM 3105 C CA . PRO B 1 57 ? -119.676 33.259 1.222 1.00 36.99 55 PRO B CA 1
ATOM 3106 C C . PRO B 1 57 ? -121.139 33.693 1.229 1.00 37.70 55 PRO B C 1
ATOM 3107 O O . PRO B 1 57 ? -121.423 34.888 1.341 1.00 38.74 55 PRO B O 1
ATOM 3111 N N . GLU B 1 58 ? -122.063 32.747 1.065 1.00 37.54 56 GLU B N 1
ATOM 3112 C CA . GLU B 1 58 ? -123.471 33.056 1.144 1.00 37.21 56 GLU B CA 1
ATOM 3113 C C . GLU B 1 58 ? -123.850 33.543 2.532 1.00 37.94 56 GLU B C 1
ATOM 3114 O O . GLU B 1 58 ? -124.676 34.431 2.672 1.00 38.55 56 GLU B O 1
ATOM 3120 N N . ARG B 1 59 ? -123.248 32.967 3.567 1.00 38.47 57 ARG B N 1
ATOM 3121 C CA . ARG B 1 59 ? -123.608 33.349 4.921 1.00 38.57 57 ARG B CA 1
ATOM 3122 C C . ARG B 1 59 ? -123.077 34.742 5.205 1.00 39.98 57 ARG B C 1
ATOM 3123 O O . ARG B 1 59 ? -123.686 35.509 5.930 1.00 40.41 57 ARG B O 1
ATOM 3131 N N . MET B 1 60 ? -121.958 35.087 4.592 1.00 41.23 58 MET B N 1
ATOM 3132 C CA . MET B 1 60 ? -121.403 36.400 4.791 1.00 43.47 58 MET B CA 1
ATOM 3133 C C . MET B 1 60 ? -122.314 37.440 4.121 1.00 42.67 58 MET B C 1
ATOM 3134 O O . MET B 1 60 ? -122.713 38.405 4.752 1.00 43.14 58 MET B O 1
ATOM 3139 N N . ALA B 1 61 ? -122.671 37.218 2.862 1.00 42.10 59 ALA B N 1
ATOM 3140 C CA . ALA B 1 61 ? -123.617 38.072 2.180 1.00 41.79 59 ALA B CA 1
ATOM 3141 C C . ALA B 1 61 ? -124.895 38.259 3.031 1.00 42.78 59 ALA B C 1
ATOM 3142 O O . ALA B 1 61 ? -125.322 39.410 3.259 1.00 43.21 59 ALA B O 1
ATOM 3144 N N . MET B 1 62 ? -125.467 37.157 3.544 1.00 42.69 60 MET B N 1
ATOM 3145 C CA . MET B 1 62 ? -126.691 37.220 4.378 1.00 42.80 60 MET B CA 1
ATOM 3146 C C . MET B 1 62 ? -126.523 38.185 5.567 1.00 42.47 60 MET B C 1
ATOM 3147 O O . MET B 1 62 ? -127.365 39.049 5.800 1.00 42.32 60 MET B O 1
ATOM 3152 N N . ILE B 1 63 ? -125.430 38.026 6.309 1.00 42.08 61 ILE B N 1
ATOM 3153 C CA . ILE B 1 63 ? -125.176 38.843 7.484 1.00 41.73 61 ILE B CA 1
ATOM 3154 C C . ILE B 1 63 ? -124.926 40.304 7.071 1.00 42.42 61 ILE B C 1
ATOM 3155 O O . ILE B 1 63 ? -125.403 41.239 7.734 1.00 42.48 61 ILE B O 1
ATOM 3160 N N . GLU B 1 64 ? -124.195 40.501 5.977 1.00 42.53 62 GLU B N 1
ATOM 3161 C CA . GLU B 1 64 ? -123.910 41.850 5.499 1.00 43.03 62 GLU B CA 1
ATOM 3162 C C . GLU B 1 64 ? -125.181 42.603 5.127 1.00 42.88 62 GLU B C 1
ATOM 3163 O O . GLU B 1 64 ? -125.284 43.808 5.336 1.00 43.18 62 GLU B O 1
ATOM 3169 N N . ALA B 1 65 ? -126.152 41.873 4.601 1.00 42.61 63 ALA B N 1
ATOM 3170 C CA . ALA B 1 65 ? -127.387 42.463 4.150 1.00 42.35 63 ALA B CA 1
ATOM 3171 C C . ALA B 1 65 ? -128.244 42.955 5.319 1.00 42.52 63 ALA B C 1
ATOM 3172 O O . ALA B 1 65 ? -129.167 43.730 5.119 1.00 43.32 63 ALA B O 1
ATOM 3174 N N . CYS B 1 66 ? -127.933 42.514 6.530 1.00 42.46 64 CYS B N 1
ATOM 3175 C CA . CYS B 1 66 ? -128.659 42.940 7.716 1.00 42.16 64 CYS B CA 1
ATOM 3176 C C . CYS B 1 66 ? -127.966 44.098 8.375 1.00 42.43 64 CYS B C 1
ATOM 3177 O O . CYS B 1 66 ? -128.445 44.610 9.365 1.00 43.05 64 CYS B O 1
ATOM 3180 N N . LEU B 1 67 ? -126.800 44.471 7.880 1.00 42.74 65 LEU B N 1
ATOM 3181 C CA . LEU B 1 67 ? -126.039 45.531 8.516 1.00 42.84 65 LEU B CA 1
ATOM 3182 C C . LEU B 1 67 ? -125.790 46.675 7.544 1.00 42.88 65 LEU B C 1
ATOM 3183 O O . LEU B 1 67 ? -126.007 46.558 6.334 1.00 43.74 65 LEU B O 1
ATOM 3188 N N . SER B 1 68 ? -125.355 47.800 8.074 1.00 42.57 66 SER B N 1
ATOM 3189 C CA . SER B 1 68 ? -125.166 48.955 7.225 1.00 41.72 66 SER B CA 1
ATOM 3190 C C . SER B 1 68 ? -123.685 49.050 6.863 1.00 41.23 66 SER B C 1
ATOM 3191 O O . SER B 1 68 ? -122.801 48.673 7.664 1.00 40.79 66 SER B O 1
ATOM 3194 N N . PRO B 1 69 ? -123.407 49.538 5.656 1.00 40.70 67 PRO B N 1
ATOM 3195 C CA . PRO B 1 69 ? -122.045 49.763 5.239 1.00 40.87 67 PRO B CA 1
ATOM 3196 C C . PRO B 1 69 ? -121.204 50.394 6.326 1.00 41.66 67 PRO B C 1
ATOM 3197 O O . PRO B 1 69 ? -120.051 49.995 6.540 1.00 42.94 67 PRO B O 1
ATOM 3201 N N . GLN B 1 70 ? -121.791 51.322 7.060 1.00 41.92 68 GLN B N 1
ATOM 3202 C CA . GLN B 1 70 ? -121.059 52.041 8.091 1.00 41.87 68 GLN B CA 1
ATOM 3203 C C . GLN B 1 70 ? -120.663 51.156 9.265 1.00 42.04 68 GLN B C 1
ATOM 3204 O O . GLN B 1 70 ? -119.547 51.207 9.744 1.00 41.47 68 GLN B O 1
ATOM 3210 N N . ILE B 1 71 ? -121.581 50.337 9.735 1.00 43.33 69 ILE B N 1
ATOM 3211 C CA . ILE B 1 71 ? -121.262 49.446 10.845 1.00 44.88 69 ILE B CA 1
ATOM 3212 C C . ILE B 1 71 ? -120.308 48.313 10.357 1.00 44.96 69 ILE B C 1
ATOM 3213 O O . ILE B 1 71 ? -119.376 47.896 11.058 1.00 44.32 69 ILE B O 1
ATOM 3218 N N . LEU B 1 72 ? -120.514 47.884 9.113 1.00 45.55 70 LEU B N 1
ATOM 3219 C CA . LEU B 1 72 ? -119.587 46.958 8.445 1.00 46.05 70 LEU B CA 1
ATOM 3220 C C . LEU B 1 72 ? -118.139 47.432 8.475 1.00 47.13 70 LEU B C 1
ATOM 3221 O O . LEU B 1 72 ? -117.230 46.599 8.491 1.00 48.27 70 LEU B O 1
ATOM 3226 N N . LYS B 1 73 ? -117.911 48.742 8.511 1.00 47.24 71 LYS B N 1
ATOM 3227 C CA . LYS B 1 73 ? -116.532 49.230 8.644 1.00 47.68 71 LYS B CA 1
ATOM 3228 C C . LYS B 1 73 ? -115.843 48.692 9.895 1.00 47.55 71 LYS B C 1
ATOM 3229 O O . LYS B 1 73 ? -114.627 48.542 9.877 1.00 48.33 71 LYS B O 1
ATOM 3235 N N . ARG B 1 74 ? -116.577 48.408 10.973 1.00 46.87 72 ARG B N 1
ATOM 3236 C CA . ARG B 1 74 ? -115.914 47.817 12.135 1.00 46.65 72 ARG B CA 1
ATOM 3237 C C . ARG B 1 74 ? -116.214 46.336 12.327 1.00 46.83 72 ARG B C 1
ATOM 3238 O O . ARG B 1 74 ? -116.059 45.781 13.436 1.00 46.35 72 ARG B O 1
ATOM 3246 N N . VAL B 1 75 ? -116.611 45.684 11.231 1.00 46.64 73 VAL B N 1
ATOM 3247 C CA . VAL B 1 75 ? -116.919 44.252 11.286 1.00 47.04 73 VAL B CA 1
ATOM 3248 C C . VAL B 1 75 ? -116.008 43.399 10.384 1.00 47.47 73 VAL B C 1
ATOM 3249 O O . VAL B 1 75 ? -115.803 43.704 9.188 1.00 46.97 73 VAL B O 1
ATOM 3253 N N . HIS B 1 76 ? -115.479 42.330 10.981 1.00 47.25 74 HIS B N 1
ATOM 3254 C CA . HIS B 1 76 ? -114.552 41.431 10.289 1.00 47.74 74 HIS B CA 1
ATOM 3255 C C . HIS B 1 76 ? -115.017 39.968 10.191 1.00 46.18 74 HIS B C 1
ATOM 3256 O O . HIS B 1 76 ? -115.319 39.338 11.210 1.00 45.70 74 HIS B O 1
ATOM 3263 N N . PHE B 1 77 ? -115.077 39.450 8.966 1.00 44.71 75 PHE B N 1
ATOM 3264 C CA . PHE B 1 77 ? -115.411 38.034 8.753 1.00 44.88 75 PHE B CA 1
ATOM 3265 C C . PHE B 1 77 ? -114.213 37.086 8.632 1.00 44.56 75 PHE B C 1
ATOM 3266 O O . PHE B 1 77 ? -113.269 37.344 7.895 1.00 44.73 75 PHE B O 1
ATOM 3274 N N . LEU B 1 78 ? -114.288 35.986 9.371 1.00 44.24 76 LEU B N 1
ATOM 3275 C CA . LEU B 1 78 ? -113.343 34.889 9.260 1.00 43.79 76 LEU B CA 1
ATOM 3276 C C . LEU B 1 78 ? -114.077 33.581 9.043 1.00 43.47 76 LEU B C 1
ATOM 3277 O O . LEU B 1 78 ? -115.094 33.322 9.709 1.00 43.92 76 LEU B O 1
ATOM 3282 N N . THR B 1 79 ? -113.566 32.750 8.132 1.00 42.59 77 THR B N 1
ATOM 3283 C CA . THR B 1 79 ? -114.130 31.402 7.940 1.00 41.49 77 THR B CA 1
ATOM 3284 C C . THR B 1 79 ? -113.161 30.350 8.464 1.00 40.83 77 THR B C 1
ATOM 3285 O O . THR B 1 79 ? -111.969 30.465 8.257 1.00 40.85 77 THR B O 1
ATOM 3289 N N . VAL B 1 80 ? -113.678 29.335 9.148 1.00 40.31 78 VAL B N 1
ATOM 3290 C CA . VAL B 1 80 ? -112.870 28.257 9.715 1.00 39.71 78 VAL B CA 1
ATOM 3291 C C . VAL B 1 80 ? -113.491 26.856 9.447 1.00 40.15 78 VAL B C 1
ATOM 3292 O O . VAL B 1 80 ? -114.708 26.601 9.686 1.00 40.65 78 VAL B O 1
ATOM 3296 N N . ARG B 1 81 ? -112.647 25.946 8.968 1.00 39.45 79 ARG B N 1
ATOM 3297 C CA . ARG B 1 81 ? -113.060 24.584 8.647 1.00 38.51 79 ARG B CA 1
ATOM 3298 C C . ARG B 1 81 ? -113.395 23.853 9.910 1.00 39.19 79 ARG B C 1
ATOM 3299 O O . ARG B 1 81 ? -113.051 24.309 10.994 1.00 39.22 79 ARG B O 1
ATOM 3307 N N . ASP B 1 82 ? -114.110 22.745 9.765 1.00 39.89 80 ASP B N 1
ATOM 3308 C CA . ASP B 1 82 ? -114.287 21.810 10.848 1.00 40.92 80 ASP B CA 1
ATOM 3309 C C . ASP B 1 82 ? -113.121 20.774 10.890 1.00 41.60 80 ASP B C 1
ATOM 3310 O O . ASP B 1 82 ? -112.514 20.399 9.848 1.00 41.52 80 ASP B O 1
ATOM 3315 N N . TRP B 1 83 ? -112.785 20.338 12.097 1.00 41.67 81 TRP B N 1
ATOM 3316 C CA . TRP B 1 83 ? -111.822 19.255 12.294 1.00 41.76 81 TRP B CA 1
ATOM 3317 C C . TRP B 1 83 ? -112.402 18.440 13.400 1.00 41.09 81 TRP B C 1
ATOM 3318 O O . TRP B 1 83 ? -111.983 18.496 14.554 1.00 41.17 81 TRP B O 1
ATOM 3329 N N . LEU B 1 84 ? -113.400 17.668 13.009 1.00 39.46 82 LEU B N 1
ATOM 3330 C CA . LEU B 1 84 ? -114.229 16.936 13.925 1.00 38.24 82 LEU B CA 1
ATOM 3331 C C . LEU B 1 84 ? -113.483 16.020 14.912 1.00 38.25 82 LEU B C 1
ATOM 3332 O O . LEU B 1 84 ? -114.074 15.566 15.919 1.00 38.19 82 LEU B O 1
ATOM 3337 N N . TYR B 1 85 ? -112.212 15.716 14.617 1.00 37.09 83 TYR B N 1
ATOM 3338 C CA . TYR B 1 85 ? -111.458 14.776 15.456 1.00 36.60 83 TYR B CA 1
ATOM 3339 C C . TYR B 1 85 ? -110.246 15.394 16.107 1.00 38.46 83 TYR B C 1
ATOM 3340 O O . TYR B 1 85 ? -109.529 14.719 16.837 1.00 38.77 83 TYR B O 1
ATOM 3349 N N . SER B 1 86 ? -110.043 16.686 15.856 1.00 40.61 84 SER B N 1
ATOM 3350 C CA . SER B 1 86 ? -108.977 17.444 16.510 1.00 42.38 84 SER B CA 1
ATOM 3351 C C . SER B 1 86 ? -109.390 18.865 16.881 1.00 42.55 84 SER B C 1
ATOM 3352 O O . SER B 1 86 ? -109.196 19.802 16.089 1.00 42.58 84 SER B O 1
ATOM 3355 N N . ASP B 1 87 ? -109.925 19.044 18.079 1.00 43.03 85 ASP B N 1
ATOM 3356 C CA . ASP B 1 87 ? -110.109 20.403 18.601 1.00 44.63 85 ASP B CA 1
ATOM 3357 C C . ASP B 1 87 ? -108.862 21.331 18.483 1.00 45.78 85 ASP B C 1
ATOM 3358 O O . ASP B 1 87 ? -109.000 22.534 18.165 1.00 45.80 85 ASP B O 1
ATOM 3363 N N . ASN B 1 88 ? -107.662 20.765 18.685 1.00 46.16 86 ASN B N 1
ATOM 3364 C CA . ASN B 1 88 ? -106.443 21.545 18.604 1.00 46.25 86 ASN B CA 1
ATOM 3365 C C . ASN B 1 88 ? -106.189 22.113 17.225 1.00 46.08 86 ASN B C 1
ATOM 3366 O O . ASN B 1 88 ? -105.698 23.230 17.121 1.00 46.82 86 ASN B O 1
ATOM 3371 N N . LEU B 1 89 ? -106.503 21.384 16.162 1.00 45.74 87 LEU B N 1
ATOM 3372 C CA . LEU B 1 89 ? -106.303 21.967 14.826 1.00 46.03 87 LEU B CA 1
ATOM 3373 C C . LEU B 1 89 ? -107.258 23.138 14.563 1.00 45.55 87 LEU B C 1
ATOM 3374 O O . LEU B 1 89 ? -106.925 24.092 13.837 1.00 44.98 87 LEU B O 1
ATOM 3379 N N . TRP B 1 90 ? -108.438 23.044 15.173 1.00 44.74 88 TRP B N 1
ATOM 3380 C CA . TRP B 1 90 ? -109.463 24.055 15.066 1.00 43.75 88 TRP B CA 1
ATOM 3381 C C . TRP B 1 90 ? -109.027 25.319 15.845 1.00 44.08 88 TRP B C 1
ATOM 3382 O O . TRP B 1 90 ? -108.908 26.415 15.255 1.00 43.37 88 TRP B O 1
ATOM 3393 N N . LEU B 1 91 ? -108.761 25.141 17.145 1.00 44.07 89 LEU B N 1
ATOM 3394 C CA . LEU B 1 91 ? -108.269 26.214 18.012 1.00 44.89 89 LEU B CA 1
ATOM 3395 C C . LEU B 1 91 ? -107.122 26.975 17.348 1.00 45.35 89 LEU B C 1
ATOM 3396 O O . LEU B 1 91 ? -107.148 28.206 17.256 1.00 46.07 89 LEU B O 1
ATOM 3401 N N . ALA B 1 92 ? -106.133 26.255 16.852 1.00 44.80 90 ALA B N 1
ATOM 3402 C CA . ALA B 1 92 ? -105.036 26.929 16.236 1.00 44.90 90 ALA B CA 1
ATOM 3403 C C . ALA B 1 92 ? -105.520 27.789 15.078 1.00 45.21 90 ALA B C 1
ATOM 3404 O O . ALA B 1 92 ? -105.115 28.943 14.956 1.00 45.06 90 ALA B O 1
ATOM 3406 N N . ALA B 1 93 ? -106.378 27.234 14.228 1.00 45.43 91 ALA B N 1
ATOM 3407 C CA . ALA B 1 93 ? -106.809 27.963 13.048 1.00 46.05 91 ALA B CA 1
ATOM 3408 C C . ALA B 1 93 ? -107.583 29.228 13.450 1.00 46.76 91 ALA B C 1
ATOM 3409 O O . ALA B 1 93 ? -107.483 30.263 12.775 1.00 46.53 91 ALA B O 1
ATOM 3411 N N . VAL B 1 94 ? -108.340 29.134 14.543 1.00 47.42 92 VAL B N 1
ATOM 3412 C CA . VAL B 1 94 ? -109.087 30.270 15.037 1.00 48.89 92 VAL B CA 1
ATOM 3413 C C . VAL B 1 94 ? -108.115 31.342 15.532 1.00 49.93 92 VAL B C 1
ATOM 3414 O O . VAL B 1 94 ? -108.113 32.454 15.010 1.00 49.65 92 VAL B O 1
ATOM 3418 N N . GLN B 1 95 ? -107.252 30.994 16.478 1.00 51.06 93 GLN B N 1
ATOM 3419 C CA . GLN B 1 95 ? -106.152 31.879 16.835 1.00 53.33 93 GLN B CA 1
ATOM 3420 C C . GLN B 1 95 ? -105.432 32.517 15.647 1.00 54.21 93 GLN B C 1
ATOM 3421 O O . GLN B 1 95 ? -105.243 33.727 15.610 1.00 55.07 93 GLN B O 1
ATOM 3427 N N . GLN B 1 96 ? -105.054 31.743 14.653 1.00 55.36 94 GLN B N 1
ATOM 3428 C CA . GLN B 1 96 ? -104.339 32.353 13.533 1.00 57.00 94 GLN B CA 1
ATOM 3429 C C . GLN B 1 96 ? -105.167 33.300 12.679 1.00 58.12 94 GLN B C 1
ATOM 3430 O O . GLN B 1 96 ? -104.664 34.323 12.192 1.00 58.27 94 GLN B O 1
ATOM 3436 N N . GLN B 1 97 ? -106.429 32.943 12.474 1.00 59.32 95 GLN B N 1
ATOM 3437 C CA . GLN B 1 97 ? -107.297 33.779 11.697 1.00 60.18 95 GLN B CA 1
ATOM 3438 C C . GLN B 1 97 ? -107.555 35.075 12.504 1.00 60.59 95 GLN B C 1
ATOM 3439 O O . GLN B 1 97 ? -107.533 36.177 11.948 1.00 60.69 95 GLN B O 1
ATOM 3445 N N . VAL B 1 98 ? -107.733 34.946 13.815 1.00 60.75 96 VAL B N 1
ATOM 3446 C CA . VAL B 1 98 ? -108.062 36.093 14.650 1.00 61.34 96 VAL B CA 1
ATOM 3447 C C . VAL B 1 98 ? -106.875 37.046 14.716 1.00 63.11 96 VAL B C 1
ATOM 3448 O O . VAL B 1 98 ? -107.024 38.265 14.551 1.00 63.17 96 VAL B O 1
ATOM 3452 N N . LEU B 1 99 ? -105.689 36.475 14.919 1.00 64.61 97 LEU B N 1
ATOM 3453 C CA . LEU B 1 99 ? -104.480 37.257 15.072 1.00 65.67 97 LEU B CA 1
ATOM 3454 C C . LEU B 1 99 ? -104.292 38.223 13.931 1.00 65.96 97 LEU B C 1
ATOM 3455 O O . LEU B 1 99 ? -103.868 39.343 14.139 1.00 66.81 97 LEU B O 1
ATOM 3460 N N . LYS B 1 100 ? -104.612 37.788 12.724 1.00 66.44 98 LYS B N 1
ATOM 3461 C CA . LYS B 1 100 ? -104.430 38.615 11.545 1.00 67.51 98 LYS B CA 1
ATOM 3462 C C . LYS B 1 100 ? -105.269 39.928 11.576 1.00 67.81 98 LYS B C 1
ATOM 3463 O O . LYS B 1 100 ? -105.045 40.844 10.778 1.00 68.00 98 LYS B O 1
ATOM 3469 N N . ILE B 1 101 ? -106.244 40.003 12.481 1.00 67.74 99 ILE B N 1
ATOM 3470 C CA . ILE B 1 101 ? -107.119 41.173 12.599 1.00 67.49 99 ILE B CA 1
ATOM 3471 C C . ILE B 1 101 ? -106.748 41.931 13.886 1.00 67.35 99 ILE B C 1
ATOM 3472 O O . ILE B 1 101 ? -106.605 43.168 13.897 1.00 67.13 99 ILE B O 1
ATOM 3477 N N . THR B 1 102 ? -106.561 41.147 14.946 1.00 66.89 100 THR B N 1
ATOM 3478 C CA . THR B 1 102 ? -106.372 41.612 16.298 1.00 66.67 100 THR B CA 1
ATOM 3479 C C . THR B 1 102 ? -104.988 42.220 16.498 1.00 67.38 100 THR B C 1
ATOM 3480 O O . THR B 1 102 ? -104.668 42.715 17.589 1.00 67.52 100 THR B O 1
ATOM 3484 N N . GLY B 1 103 ? -104.165 42.175 15.450 1.00 68.27 101 GLY B N 1
ATOM 3485 C CA . GLY B 1 103 ? -102.762 42.598 15.531 1.00 68.95 101 GLY B CA 1
ATOM 3486 C C . GLY B 1 103 ? -101.991 41.714 16.497 1.00 69.20 101 GLY B C 1
ATOM 3487 O O . GLY B 1 103 ? -100.995 41.101 16.126 1.00 69.99 101 GLY B O 1
ATOM 3488 N N . GLY B 1 104 ? -102.462 41.657 17.739 1.00 69.11 102 GLY B N 1
ATOM 3489 C CA . GLY B 1 104 ? -101.939 40.761 18.752 1.00 68.96 102 GLY B CA 1
ATOM 3490 C C . GLY B 1 104 ? -102.522 41.133 20.092 1.00 69.15 102 GLY B C 1
ATOM 3491 O O . GLY B 1 104 ? -102.109 40.588 21.118 1.00 69.32 102 GLY B O 1
ATOM 3492 N N . SER B 1 105 ? -103.488 42.059 20.076 1.00 69.17 103 SER B N 1
ATOM 3493 C CA . SER B 1 105 ? -103.984 42.739 21.287 1.00 69.16 103 SER B CA 1
ATOM 3494 C C . SER B 1 105 ? -104.466 41.801 22.397 1.00 69.02 103 SER B C 1
ATOM 3495 O O . SER B 1 105 ? -104.855 40.667 22.138 1.00 69.24 103 SER B O 1
ATOM 3498 N N . ASN B 1 106 ? -104.454 42.279 23.633 1.00 68.84 104 ASN B N 1
ATOM 3499 C CA . ASN B 1 106 ? -104.944 41.474 24.746 1.00 68.85 104 ASN B CA 1
ATOM 3500 C C . ASN B 1 106 ? -106.357 41.897 25.161 1.00 68.05 104 ASN B C 1
ATOM 3501 O O . ASN B 1 106 ? -106.941 41.339 26.121 1.00 68.15 104 ASN B O 1
ATOM 3506 N N . SER B 1 107 ? -106.902 42.876 24.432 1.00 66.16 105 SER B N 1
ATOM 3507 C CA . SER B 1 107 ? -108.248 43.402 24.709 1.00 64.63 105 SER B CA 1
ATOM 3508 C C . SER B 1 107 ? -109.322 42.731 23.815 1.00 63.13 105 SER B C 1
ATOM 3509 O O . SER B 1 107 ? -109.610 43.199 22.686 1.00 63.03 105 SER B O 1
ATOM 3512 N N . VAL B 1 108 ? -109.890 41.627 24.321 1.00 60.58 106 VAL B N 1
ATOM 3513 C CA . VAL B 1 108 ? -110.665 40.698 23.490 1.00 57.97 106 VAL B CA 1
ATOM 3514 C C . VAL B 1 108 ? -111.693 39.969 24.332 1.00 56.42 106 VAL B C 1
ATOM 3515 O O . VAL B 1 108 ? -111.351 39.373 25.367 1.00 56.67 106 VAL B O 1
ATOM 3519 N N . VAL B 1 109 ? -112.953 40.032 23.897 1.00 53.85 107 VAL B N 1
ATOM 3520 C CA . VAL B 1 109 ? -114.020 39.237 24.509 1.00 51.61 107 VAL B CA 1
ATOM 3521 C C . VAL B 1 109 ? -114.640 38.250 23.485 1.00 50.70 107 VAL B C 1
ATOM 3522 O O . VAL B 1 109 ? -114.597 38.469 22.254 1.00 49.79 107 VAL B O 1
ATOM 3526 N N . VAL B 1 110 ? -115.214 37.176 24.017 1.00 49.13 108 VAL B N 1
ATOM 3527 C CA . VAL B 1 110 ? -115.915 36.204 23.218 1.00 48.74 108 VAL B CA 1
ATOM 3528 C C . VAL B 1 110 ? -117.343 36.190 23.705 1.00 48.93 108 VAL B C 1
ATOM 3529 O O . VAL B 1 110 ? -117.593 35.914 24.884 1.00 49.07 108 VAL B O 1
ATOM 3533 N N . LEU B 1 111 ? -118.279 36.477 22.805 1.00 48.57 109 LEU B N 1
ATOM 3534 C CA . LEU B 1 111 ? -119.674 36.479 23.180 1.00 48.86 109 LEU B CA 1
ATOM 3535 C C . LEU B 1 111 ? -120.356 35.203 22.720 1.00 49.27 109 LEU B C 1
ATOM 3536 O O . LEU B 1 111 ? -120.142 34.746 21.613 1.00 49.97 109 LEU B O 1
ATOM 3541 N N . GLY B 1 112 ? -121.195 34.619 23.553 1.00 49.59 110 GLY B N 1
ATOM 3542 C CA . GLY B 1 112 ? -121.955 33.476 23.090 1.00 50.27 110 GLY B CA 1
ATOM 3543 C C . GLY B 1 112 ? -123.006 33.060 24.074 1.00 50.98 110 GLY B C 1
ATOM 3544 O O . GLY B 1 112 ? -123.229 33.731 25.071 1.00 50.65 110 GLY B O 1
ATOM 3545 N N . HIS B 1 113 ? -123.670 31.952 23.775 1.00 52.40 111 HIS B N 1
ATOM 3546 C CA . HIS B 1 113 ? -124.546 31.294 24.737 1.00 53.79 111 HIS B CA 1
ATOM 3547 C C . HIS B 1 113 ? -124.231 29.807 24.752 1.00 55.37 111 HIS B C 1
ATOM 3548 O O . HIS B 1 113 ? -124.056 29.203 23.687 1.00 55.90 111 HIS B O 1
ATOM 3555 N N . ARG B 1 114 ? -124.137 29.231 25.951 1.00 57.29 112 ARG B N 1
ATOM 3556 C CA . ARG B 1 114 ? -123.996 27.790 26.124 1.00 58.96 112 ARG B CA 1
ATOM 3557 C C . ARG B 1 114 ? -125.324 27.133 25.920 1.00 59.25 112 ARG B C 1
ATOM 3558 O O . ARG B 1 114 ? -126.017 26.836 26.884 1.00 59.89 112 ARG B O 1
ATOM 3566 N N . LYS B 1 115 ? -125.681 26.892 24.667 1.00 60.14 113 LYS B N 1
ATOM 3567 C CA . LYS B 1 115 ? -126.977 26.287 24.336 1.00 60.92 113 LYS B CA 1
ATOM 3568 C C . LYS B 1 115 ? -127.074 24.816 24.731 1.00 60.65 113 LYS B C 1
ATOM 3569 O O . LYS B 1 115 ? -128.040 24.412 25.351 1.00 60.85 113 LYS B O 1
ATOM 3575 N N . ASP B 1 116 ? -126.072 24.024 24.356 1.00 60.55 114 ASP B N 1
ATOM 3576 C CA . ASP B 1 116 ? -126.133 22.573 24.500 1.00 60.20 114 ASP B CA 1
ATOM 3577 C C . ASP B 1 116 ? -124.729 21.993 24.412 1.00 59.57 114 ASP B C 1
ATOM 3578 O O . ASP B 1 116 ? -123.751 22.740 24.408 1.00 59.57 114 ASP B O 1
ATOM 3583 N N . ALA B 1 117 ? -124.636 20.667 24.304 1.00 58.93 115 ALA B N 1
ATOM 3584 C CA . ALA B 1 117 ? -123.349 19.970 24.238 1.00 58.20 115 ALA B CA 1
ATOM 3585 C C . ALA B 1 117 ? -122.369 20.532 23.192 1.00 57.67 115 ALA B C 1
ATOM 3586 O O . ALA B 1 117 ? -121.139 20.469 23.382 1.00 57.59 115 ALA B O 1
ATOM 3588 N N . SER B 1 118 ? -122.907 21.076 22.096 1.00 56.68 116 SER B N 1
ATOM 3589 C CA . SER B 1 118 ? -122.063 21.609 21.006 1.00 55.79 116 SER B CA 1
ATOM 3590 C C . SER B 1 118 ? -121.418 22.955 21.344 1.00 55.34 116 SER B C 1
ATOM 3591 O O . SER B 1 118 ? -120.566 23.441 20.606 1.00 54.61 116 SER B O 1
ATOM 3594 N N . SER B 1 119 ? -121.821 23.542 22.465 1.00 55.16 117 SER B N 1
ATOM 3595 C CA . SER B 1 119 ? -121.326 24.857 22.853 1.00 55.49 117 SER B CA 1
ATOM 3596 C C . SER B 1 119 ? -120.055 24.785 23.720 1.00 55.64 117 SER B C 1
ATOM 3597 O O . SER B 1 119 ? -119.459 25.830 24.055 1.00 55.58 117 SER B O 1
ATOM 3600 N N . TYR B 1 120 ? -119.647 23.551 24.062 1.00 55.42 118 TYR B N 1
ATOM 3601 C CA . TYR B 1 120 ? -118.422 23.256 24.830 1.00 54.62 118 TYR B CA 1
ATOM 3602 C C . TYR B 1 120 ? -117.191 24.090 24.424 1.00 54.06 118 TYR B C 1
ATOM 3603 O O . TYR B 1 120 ? -116.362 24.381 25.259 1.00 54.38 118 TYR B O 1
ATOM 3612 N N . TYR B 1 121 ? -117.063 24.467 23.155 1.00 53.65 119 TYR B N 1
ATOM 3613 C CA . TYR B 1 121 ? -115.907 25.255 22.695 1.00 53.63 119 TYR B CA 1
ATOM 3614 C C . TYR B 1 121 ? -115.826 26.642 23.345 1.00 54.50 119 TYR B C 1
ATOM 3615 O O . TYR B 1 121 ? -114.760 27.262 23.360 1.00 54.44 119 TYR B O 1
ATOM 3624 N N . LEU B 1 122 ? -116.956 27.139 23.847 1.00 55.66 120 LEU B N 1
ATOM 3625 C CA . LEU B 1 122 ? -117.041 28.521 24.333 1.00 57.02 120 LEU B CA 1
ATOM 3626 C C . LEU B 1 122 ? -116.097 28.815 25.511 1.00 58.56 120 LEU B C 1
ATOM 3627 O O . LEU B 1 122 ? -115.811 29.980 25.837 1.00 58.21 120 LEU B O 1
ATOM 3632 N N . ASN B 1 123 ? -115.551 27.762 26.062 1.00 60.37 121 ASN B N 1
ATOM 3633 C CA . ASN B 1 123 ? -114.616 27.925 27.123 1.00 62.38 121 ASN B CA 1
ATOM 3634 C C . ASN B 1 123 ? -113.296 27.256 26.854 1.00 62.52 121 ASN B C 1
ATOM 3635 O O . ASN B 1 123 ? -112.694 26.753 27.741 1.00 62.89 121 ASN B O 1
ATOM 3640 N N . LEU B 1 124 ? -112.849 27.285 25.619 1.00 63.06 122 LEU B N 1
ATOM 3641 C CA . LEU B 1 124 ? -111.506 26.845 25.249 1.00 63.79 122 LEU B CA 1
ATOM 3642 C C . LEU B 1 124 ? -110.632 28.052 24.888 1.00 64.65 122 LEU B C 1
ATOM 3643 O O . LEU B 1 124 ? -109.517 27.914 24.341 1.00 64.33 122 LEU B O 1
ATOM 3648 N N . PHE B 1 125 ? -111.162 29.238 25.190 1.00 65.61 123 PHE B N 1
ATOM 3649 C CA . PHE B 1 125 ? -110.403 30.487 25.112 1.00 66.47 123 PHE B CA 1
ATOM 3650 C C . PHE B 1 125 ? -110.441 31.115 26.515 1.00 67.45 123 PHE B C 1
ATOM 3651 O O . PHE B 1 125 ? -111.377 31.874 26.830 1.00 68.45 123 PHE B O 1
ATOM 3659 N N . PRO B 1 126 ? -109.494 30.710 27.401 1.00 67.76 124 PRO B N 1
ATOM 3660 C CA . PRO B 1 126 ? -109.231 31.367 28.700 1.00 67.37 124 PRO B CA 1
ATOM 3661 C C . PRO B 1 126 ? -108.272 32.562 28.573 1.00 66.54 124 PRO B C 1
ATOM 3662 O O . PRO B 1 126 ? -108.322 33.486 29.377 1.00 66.14 124 PRO B O 1
ATOM 3666 N N . GLN B 1 127 ? -107.409 32.517 27.568 1.00 65.93 125 GLN B N 1
ATOM 3667 C CA . GLN B 1 127 ? -106.669 33.679 27.081 1.00 65.94 125 GLN B CA 1
ATOM 3668 C C . GLN B 1 127 ? -107.547 34.937 27.097 1.00 65.84 125 GLN B C 1
ATOM 3669 O O . GLN B 1 127 ? -107.168 35.976 27.647 1.00 66.79 125 GLN B O 1
ATOM 3675 N N . TRP B 1 128 ? -108.740 34.815 26.518 1.00 64.93 126 TRP B N 1
ATOM 3676 C CA . TRP B 1 128 ? -109.670 35.912 26.357 1.00 63.00 126 TRP B CA 1
ATOM 3677 C C . TRP B 1 128 ? -110.863 35.833 27.333 1.00 62.79 126 TRP B C 1
ATOM 3678 O O . TRP B 1 128 ? -111.099 34.792 27.993 1.00 62.24 126 TRP B O 1
ATOM 3689 N N . ASP B 1 129 ? -111.625 36.930 27.415 1.00 62.21 127 ASP B N 1
ATOM 3690 C CA . ASP B 1 129 ? -112.796 36.996 28.309 1.00 61.66 127 ASP B CA 1
ATOM 3691 C C . ASP B 1 129 ? -114.048 36.359 27.702 1.00 60.45 127 ASP B C 1
ATOM 3692 O O . ASP B 1 129 ? -114.209 36.333 26.476 1.00 60.31 127 ASP B O 1
ATOM 3697 N N . TYR B 1 130 ? -114.948 35.864 28.547 1.00 58.62 128 TYR B N 1
ATOM 3698 C CA . TYR B 1 130 ? -116.175 35.287 28.016 1.00 57.08 128 TYR B CA 1
ATOM 3699 C C . TYR B 1 130 ? -117.458 35.939 28.546 1.00 56.91 128 TYR B C 1
ATOM 3700 O O . TYR B 1 130 ? -117.766 35.882 29.747 1.00 56.90 128 TYR B O 1
ATOM 3709 N N . LEU B 1 131 ? -118.214 36.512 27.610 1.00 56.16 129 LEU B N 1
ATOM 3710 C CA . LEU B 1 131 ? -119.499 37.113 27.895 1.00 55.53 129 LEU B CA 1
ATOM 3711 C C . LEU B 1 131 ? -120.659 36.199 27.510 1.00 55.23 129 LEU B C 1
ATOM 3712 O O . LEU B 1 131 ? -121.001 36.096 26.345 1.00 55.81 129 LEU B O 1
ATOM 3717 N N . GLU B 1 132 ? -121.250 35.534 28.492 1.00 54.96 130 GLU B N 1
ATOM 3718 C CA . GLU B 1 132 ? -122.449 34.724 28.306 1.00 55.07 130 GLU B CA 1
ATOM 3719 C C . GLU B 1 132 ? -123.685 35.627 28.191 1.00 55.34 130 GLU B C 1
ATOM 3720 O O . GLU B 1 132 ? -123.834 36.567 28.958 1.00 56.03 130 GLU B O 1
ATOM 3726 N N . THR B 1 133 ? -124.585 35.325 27.262 1.00 54.92 131 THR B N 1
ATOM 3727 C CA . THR B 1 133 ? -125.701 36.199 26.949 1.00 53.73 131 THR B CA 1
ATOM 3728 C C . THR B 1 133 ? -127.002 35.673 27.513 1.00 53.89 131 THR B C 1
ATOM 3729 O O . THR B 1 133 ? -127.984 36.415 27.609 1.00 54.55 131 THR B O 1
ATOM 3733 N N . GLY B 1 134 ? -127.036 34.391 27.863 1.00 53.49 132 GLY B N 1
ATOM 3734 C CA . GLY B 1 134 ? -128.297 33.740 28.220 1.00 53.18 132 GLY B CA 1
ATOM 3735 C C . GLY B 1 134 ? -129.054 33.326 26.968 1.00 53.26 132 GLY B C 1
ATOM 3736 O O . GLY B 1 134 ? -128.703 33.734 25.851 1.00 52.49 132 GLY B O 1
ATOM 3737 N N . HIS B 1 135 ? -130.078 32.499 27.149 1.00 53.29 133 HIS B N 1
ATOM 3738 C CA . HIS B 1 135 ? -130.907 32.067 26.038 1.00 54.03 133 HIS B CA 1
ATOM 3739 C C . HIS B 1 135 ? -131.916 33.143 25.638 1.00 54.07 133 HIS B C 1
ATOM 3740 O O . HIS B 1 135 ? -132.463 33.834 26.502 1.00 54.40 133 HIS B O 1
ATOM 3747 N N . TYR B 1 136 ? -132.169 33.266 24.333 1.00 53.53 134 TYR B N 1
ATOM 3748 C CA . TYR B 1 136 ? -133.246 34.103 23.836 1.00 52.78 134 TYR B CA 1
ATOM 3749 C C . TYR B 1 136 ? -134.365 33.202 23.345 1.00 53.18 134 TYR B C 1
ATOM 3750 O O . TYR B 1 136 ? -134.248 32.575 22.295 1.00 52.88 134 TYR B O 1
ATOM 3759 N N . PRO B 1 137 ? -135.450 33.140 24.110 1.00 53.85 135 PRO B N 1
ATOM 3760 C CA . PRO B 1 137 ? -136.588 32.282 23.765 1.00 54.41 135 PRO B CA 1
ATOM 3761 C C . PRO B 1 137 ? -136.916 32.347 22.278 1.00 55.19 135 PRO B C 1
ATOM 3762 O O . PRO B 1 137 ? -136.890 33.427 21.688 1.00 55.15 135 PRO B O 1
ATOM 3766 N N . ASP B 1 138 ? -137.222 31.198 21.683 1.00 55.91 136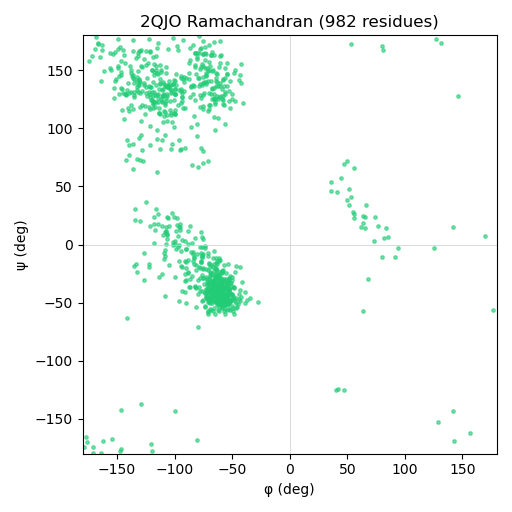 ASP B N 1
ATOM 3767 C CA . ASP B 1 138 ? -138.118 31.145 20.534 1.00 56.29 136 ASP B CA 1
ATOM 3768 C C . ASP B 1 138 ? -137.363 31.398 19.234 1.00 55.44 136 ASP B C 1
ATOM 3769 O O . ASP B 1 138 ? -137.966 31.516 18.167 1.00 57.11 136 ASP B O 1
ATOM 3774 N N . PHE B 1 139 ? -136.039 31.481 19.330 1.00 53.79 137 PHE B N 1
ATOM 3775 C CA . PHE B 1 139 ? -135.192 31.616 18.151 1.00 51.84 137 PHE B CA 1
ATOM 3776 C C . PHE B 1 139 ? -134.290 30.399 17.979 1.00 50.38 137 PHE B C 1
ATOM 3777 O O . PHE B 1 139 ? -133.176 30.361 18.503 1.00 50.43 137 PHE B O 1
ATOM 3785 N N . SER B 1 140 ? -134.777 29.406 17.242 1.00 48.81 138 SER B N 1
ATOM 3786 C CA . SER B 1 140 ? -134.066 28.139 17.095 1.00 46.82 138 SER B CA 1
ATOM 3787 C C . SER B 1 140 ? -133.763 27.852 15.616 1.00 45.57 138 SER B C 1
ATOM 3788 O O . SER B 1 140 ? -134.682 27.686 14.805 1.00 45.47 138 SER B O 1
ATOM 3791 N N . SER B 1 141 ? -132.477 27.802 15.269 1.00 44.05 139 SER B N 1
ATOM 3792 C CA . SER B 1 141 ? -132.044 27.495 13.909 1.00 42.81 139 SER B CA 1
ATOM 3793 C C . SER B 1 141 ? -132.698 26.200 13.359 1.00 42.00 139 SER B C 1
ATOM 3794 O O . SER B 1 141 ? -133.209 26.154 12.226 1.00 41.16 139 SER B O 1
ATOM 3797 N N . THR B 1 142 ? -132.658 25.158 14.174 1.00 40.86 140 THR B N 1
ATOM 3798 C CA . THR B 1 142 ? -133.264 23.876 13.845 1.00 40.10 140 THR B CA 1
ATOM 3799 C C . THR B 1 142 ? -134.729 24.045 13.502 1.00 38.79 140 THR B C 1
ATOM 3800 O O . THR B 1 142 ? -135.198 23.493 12.505 1.00 38.77 140 THR B O 1
ATOM 3804 N N . ALA B 1 143 ? -135.453 24.815 14.308 1.00 37.67 141 ALA B N 1
ATOM 3805 C CA . AL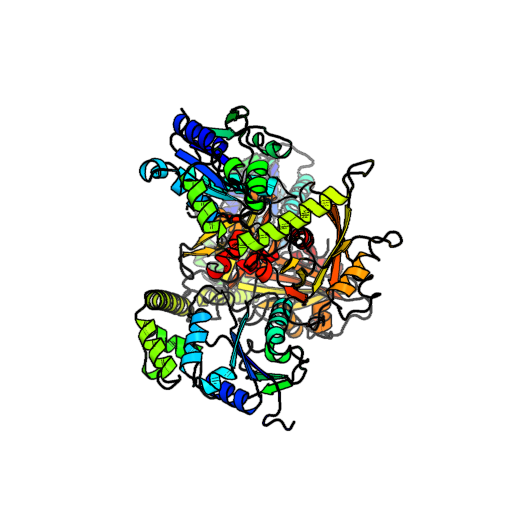A B 1 143 ? -136.882 25.056 14.046 1.00 36.40 141 ALA B CA 1
ATOM 3806 C C . ALA B 1 143 ? -137.073 25.858 12.764 1.00 35.83 141 ALA B C 1
ATOM 3807 O O . ALA B 1 143 ? -137.959 25.554 11.944 1.00 35.57 141 ALA B O 1
ATOM 3809 N N . ILE B 1 144 ? -136.206 26.852 12.571 1.00 34.89 142 ILE B N 1
ATOM 3810 C CA . ILE B 1 144 ? -136.247 27.668 11.365 1.00 34.28 142 ILE B CA 1
ATOM 3811 C C . ILE B 1 144 ? -136.047 26.843 10.105 1.00 34.90 142 ILE B C 1
ATOM 3812 O O . ILE B 1 144 ? -136.879 26.910 9.188 1.00 35.65 142 ILE B O 1
ATOM 3817 N N . ARG B 1 145 ? -134.973 26.048 10.069 1.00 35.15 143 ARG B N 1
ATOM 3818 C CA . ARG B 1 145 ? -134.683 25.152 8.933 1.00 34.44 143 ARG B CA 1
ATOM 3819 C C . ARG B 1 145 ? -135.815 24.170 8.681 1.00 34.58 143 ARG B C 1
ATOM 3820 O O . ARG B 1 145 ? -136.217 23.968 7.538 1.00 34.27 143 ARG B O 1
ATOM 3828 N N . GLY B 1 146 ? -136.344 23.574 9.742 1.00 35.02 144 GLY B N 1
ATOM 3829 C CA . GLY B 1 146 ? -137.422 22.593 9.590 1.00 36.05 144 GLY B CA 1
ATOM 3830 C C . GLY B 1 146 ? -138.623 23.234 8.915 1.00 37.26 144 GLY B C 1
ATOM 3831 O O . GLY B 1 146 ? -139.173 22.693 7.932 1.00 37.65 144 GLY B O 1
ATOM 3832 N N . ALA B 1 147 ? -139.008 24.403 9.435 1.00 37.26 145 ALA B N 1
ATOM 3833 C CA . ALA B 1 147 ? -140.093 25.182 8.888 1.00 37.70 145 ALA B CA 1
ATOM 3834 C C . ALA B 1 147 ? -139.846 25.507 7.419 1.00 38.04 145 ALA B C 1
ATOM 3835 O O . ALA B 1 147 ? -140.712 25.320 6.568 1.00 38.66 145 ALA B O 1
ATOM 3837 N N . TYR B 1 148 ? -138.660 26.003 7.122 1.00 38.16 146 TYR B N 1
ATOM 3838 C CA . TYR B 1 148 ? -138.326 26.383 5.777 1.00 38.10 146 TYR B CA 1
ATOM 3839 C C . TYR B 1 148 ? -138.387 25.198 4.797 1.00 39.15 146 TYR B C 1
ATOM 3840 O O . TYR B 1 148 ? -138.946 25.319 3.705 1.00 40.10 146 TYR B O 1
ATOM 3849 N N . PHE B 1 149 ? -137.849 24.041 5.169 1.00 39.83 147 PHE B N 1
ATOM 3850 C CA . PHE B 1 149 ? -137.910 22.875 4.255 1.00 40.94 147 PHE B CA 1
ATOM 3851 C C . PHE B 1 149 ? -139.292 22.276 4.142 1.00 42.45 147 PHE B C 1
ATOM 3852 O O . PHE B 1 149 ? -139.582 21.579 3.190 1.00 42.78 147 PHE B O 1
ATOM 3860 N N . GLU B 1 150 ? -140.124 22.536 5.135 1.00 44.94 148 GLU B N 1
ATOM 3861 C CA . GLU B 1 150 ? -141.515 22.146 5.071 1.00 47.40 148 GLU B CA 1
ATOM 3862 C C . GLU B 1 150 ? -142.385 23.209 4.414 1.00 48.24 148 GLU B C 1
ATOM 3863 O O . GLU B 1 150 ? -143.586 23.021 4.306 1.00 48.90 148 GLU B O 1
ATOM 3869 N N . GLY B 1 151 ? -141.785 24.318 3.983 1.00 49.44 149 GLY B N 1
ATOM 3870 C CA . GLY B 1 151 ? -142.524 25.440 3.380 1.00 51.01 149 GLY B CA 1
ATOM 3871 C C . GLY B 1 151 ? -143.532 26.185 4.264 1.00 52.09 149 GLY B C 1
ATOM 3872 O O . GLY B 1 151 ? -144.457 26.803 3.755 1.00 52.42 149 GLY B O 1
ATOM 3873 N N . LYS B 1 152 ? -143.349 26.142 5.578 1.00 53.10 150 LYS B N 1
ATOM 3874 C CA . LYS B 1 152 ? -144.252 26.796 6.514 1.00 54.36 150 LYS B CA 1
ATOM 3875 C C . LYS B 1 152 ? -143.771 28.205 6.910 1.00 55.06 150 LYS B C 1
ATOM 3876 O O . LYS B 1 152 ? -143.190 28.398 7.984 1.00 55.41 150 LYS B O 1
ATOM 3882 N N . GLU B 1 153 ? -144.048 29.194 6.066 1.00 55.86 151 GLU B N 1
ATOM 3883 C CA . GLU B 1 153 ? -143.520 30.557 6.251 1.00 56.43 151 GLU B CA 1
ATOM 3884 C C . GLU B 1 153 ? -143.811 31.268 7.559 1.00 55.41 151 GLU B C 1
ATOM 3885 O O . GLU B 1 153 ? -142.952 31.953 8.093 1.00 55.51 151 GLU B O 1
ATOM 3891 N N . GLY B 1 154 ? -145.003 31.097 8.092 1.00 54.62 152 GLY B N 1
ATOM 3892 C CA . GLY B 1 154 ? -145.332 31.750 9.341 1.00 54.10 152 GLY B CA 1
ATOM 3893 C C . GLY B 1 154 ? -144.506 31.289 10.527 1.00 53.85 152 GLY B C 1
ATOM 3894 O O . GLY B 1 154 ? -144.398 32.017 11.521 1.00 53.75 152 GLY B O 1
ATOM 3895 N N . ASP B 1 155 ? -143.929 30.085 10.444 1.00 53.39 153 ASP B N 1
ATOM 3896 C CA . ASP B 1 155 ? -143.088 29.597 11.543 1.00 52.84 153 ASP B CA 1
ATOM 3897 C C . ASP B 1 155 ? -141.655 30.091 11.474 1.00 51.27 153 ASP B C 1
ATOM 3898 O O . ASP B 1 155 ? -140.905 29.850 12.409 1.00 51.35 153 ASP B O 1
ATOM 3903 N N . TYR B 1 156 ? -141.277 30.780 10.400 1.00 49.53 154 TYR B N 1
ATOM 3904 C CA . TYR B 1 156 ? -139.920 31.332 10.311 1.00 48.71 154 TYR B CA 1
ATOM 3905 C C . TYR B 1 156 ? -139.789 32.839 10.003 1.00 49.20 154 TYR B C 1
ATOM 3906 O O . TYR B 1 156 ? -138.854 33.477 10.471 1.00 48.73 154 TYR B O 1
ATOM 3915 N N . LEU B 1 157 ? -140.735 33.410 9.254 1.00 49.79 155 LEU B N 1
ATOM 3916 C CA . LEU B 1 157 ? -140.700 34.848 8.924 1.00 50.11 155 LEU B CA 1
ATOM 3917 C C . LEU B 1 157 ? -140.556 35.787 10.115 1.00 50.08 155 LEU B C 1
ATOM 3918 O O . LEU B 1 157 ? -139.861 36.789 10.024 1.00 50.12 155 LEU B O 1
ATOM 3923 N N . ASP B 1 158 ? -141.205 35.459 11.221 1.00 50.27 156 ASP B N 1
ATOM 3924 C CA . ASP B 1 158 ? -141.191 36.296 12.419 1.00 50.91 156 ASP B CA 1
ATOM 3925 C C . ASP B 1 158 ? -139.967 35.955 13.296 1.00 50.01 156 ASP B C 1
ATOM 3926 O O . ASP B 1 158 ? -139.926 36.291 14.495 1.00 50.52 156 ASP B O 1
ATOM 3931 N N . LYS B 1 159 ? -138.990 35.250 12.719 1.00 48.63 157 LYS B N 1
ATOM 3932 C CA . LYS B 1 159 ? -137.821 34.765 13.480 1.00 46.86 157 LYS B CA 1
ATOM 3933 C C . LYS B 1 159 ? -136.458 35.153 12.872 1.00 45.66 157 LYS B C 1
ATOM 3934 O O . LYS B 1 159 ? -135.420 34.956 13.491 1.00 45.72 157 LYS B O 1
ATOM 3940 N N . VAL B 1 160 ? -136.461 35.730 11.677 1.00 44.11 158 VAL B N 1
ATOM 3941 C CA . VAL B 1 160 ? -135.230 36.140 11.034 1.00 43.10 158 VAL B CA 1
ATOM 3942 C C . VAL B 1 160 ? -135.319 37.640 10.724 1.00 43.43 158 VAL B C 1
ATOM 3943 O O . VAL B 1 160 ? -136.412 38.168 10.684 1.00 43.20 158 VAL B O 1
ATOM 3947 N N . PRO B 1 161 ? -134.173 38.344 10.585 1.00 43.31 159 PRO B N 1
ATOM 3948 C CA . PRO B 1 161 ? -134.164 39.700 10.063 1.00 43.48 159 PRO B CA 1
ATOM 3949 C C . PRO B 1 161 ? -134.826 39.764 8.679 1.00 44.06 159 PRO B C 1
ATOM 3950 O O . PRO B 1 161 ? -134.851 38.749 7.998 1.00 44.27 159 PRO B O 1
ATOM 3954 N N . PRO B 1 162 ? -135.425 40.928 8.296 1.00 44.47 160 PRO B N 1
ATOM 3955 C CA . PRO B 1 162 ? -136.112 41.008 6.982 1.00 43.95 160 PRO B CA 1
ATOM 3956 C C . PRO B 1 162 ? -135.192 40.746 5.802 1.00 43.34 160 PRO B C 1
ATOM 3957 O O . PRO B 1 162 ? -135.624 40.108 4.821 1.00 43.74 160 PRO B O 1
ATOM 3961 N N . ALA B 1 163 ? -133.942 41.199 5.878 1.00 41.82 161 ALA B N 1
ATOM 3962 C CA . ALA B 1 163 ? -133.008 40.875 4.810 1.00 40.99 161 ALA B CA 1
ATOM 3963 C C . ALA B 1 163 ? -132.812 39.341 4.702 1.00 41.20 161 ALA B C 1
ATOM 3964 O O . ALA B 1 163 ? -132.583 38.828 3.583 1.00 41.63 161 ALA B O 1
ATOM 3966 N N . ILE B 1 164 ? -132.929 38.615 5.833 1.00 39.62 162 ILE B N 1
ATOM 3967 C CA . ILE B 1 164 ? -132.763 37.162 5.815 1.00 38.89 162 ILE B CA 1
ATOM 3968 C C . ILE B 1 164 ? -133.979 36.517 5.130 1.00 40.05 162 ILE B C 1
ATOM 3969 O O . ILE B 1 164 ? -133.822 35.649 4.256 1.00 39.94 162 ILE B O 1
ATOM 3974 N N . ALA B 1 165 ? -135.183 36.949 5.507 1.00 40.85 163 ALA B N 1
ATOM 3975 C CA . ALA B 1 165 ? -136.417 36.512 4.835 1.00 41.82 163 ALA B CA 1
ATOM 3976 C C . ALA B 1 165 ? -136.381 36.731 3.320 1.00 42.37 163 ALA B C 1
ATOM 3977 O O . ALA B 1 165 ? -136.774 35.855 2.568 1.00 42.20 163 ALA B O 1
ATOM 3979 N N . ASP B 1 166 ? -135.883 37.878 2.874 1.00 43.87 164 ASP B N 1
ATOM 3980 C CA . ASP B 1 166 ? -135.688 38.107 1.435 1.00 45.57 164 ASP B CA 1
ATOM 3981 C C . ASP B 1 166 ? -134.806 37.014 0.841 1.00 45.34 164 ASP B C 1
ATOM 3982 O O . ASP B 1 166 ? -135.210 36.317 -0.096 1.00 45.54 164 ASP B O 1
ATOM 3987 N N . TYR B 1 167 ? -133.616 36.847 1.409 1.00 45.35 165 TYR B N 1
ATOM 3988 C CA . TYR B 1 167 ? -132.677 35.812 0.962 1.00 45.21 165 TYR B CA 1
ATOM 3989 C C . TYR B 1 167 ? -133.276 34.398 0.896 1.00 44.72 165 TYR B C 1
ATOM 3990 O O . TYR B 1 167 ? -1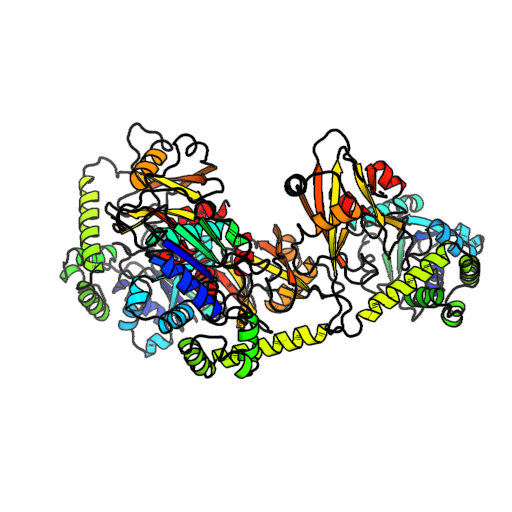33.122 33.690 -0.105 1.00 43.70 165 TYR B O 1
ATOM 3999 N N . LEU B 1 168 ? -133.957 33.995 1.959 1.00 44.91 166 LEU B N 1
ATOM 4000 C CA . LEU B 1 168 ? -134.596 32.682 1.986 1.00 46.19 166 LEU B CA 1
ATOM 4001 C C . LEU B 1 168 ? -135.590 32.483 0.862 1.00 46.74 166 LEU B C 1
ATOM 4002 O O . LEU B 1 168 ? -135.769 31.379 0.372 1.00 45.97 166 LEU B O 1
ATOM 4007 N N . GLN B 1 169 ? -136.221 33.580 0.463 1.00 48.70 167 GLN B N 1
ATOM 4008 C CA . GLN B 1 169 ? -137.278 33.570 -0.543 1.00 50.55 167 GLN B CA 1
ATOM 4009 C C . GLN B 1 169 ? -136.737 33.466 -1.970 1.00 49.89 167 GLN B C 1
ATOM 4010 O O . GLN B 1 169 ? -137.315 32.766 -2.777 1.00 49.61 167 GLN B O 1
ATOM 4016 N N . THR B 1 170 ? -135.642 34.166 -2.268 1.00 49.98 168 THR B N 1
ATOM 4017 C CA . THR B 1 170 ? -134.915 33.997 -3.532 1.00 50.83 168 THR B CA 1
ATOM 4018 C C . THR B 1 170 ? -134.350 32.577 -3.618 1.00 51.20 168 THR B C 1
ATOM 4019 O O . THR B 1 170 ? -134.500 31.890 -4.637 1.00 51.21 168 THR B O 1
ATOM 4023 N N . PHE B 1 171 ? -133.704 32.151 -2.530 1.00 51.60 169 PHE B N 1
ATOM 4024 C CA . PHE B 1 171 ? -133.026 30.858 -2.458 1.00 51.72 169 PHE B CA 1
ATOM 4025 C C . PHE B 1 171 ? -134.020 29.715 -2.621 1.00 52.49 169 PHE B C 1
ATOM 4026 O O . PHE B 1 171 ? -133.671 28.637 -3.083 1.00 52.09 169 PHE B O 1
ATOM 4034 N N . GLN B 1 172 ? -135.270 29.983 -2.276 1.00 53.99 170 GLN B N 1
ATOM 4035 C CA . GLN B 1 172 ? -136.349 29.016 -2.410 1.00 55.98 170 GLN B CA 1
ATOM 4036 C C . GLN B 1 172 ? -136.639 28.667 -3.868 1.00 57.20 170 GLN B C 1
ATOM 4037 O O . GLN B 1 172 ? -137.450 27.789 -4.154 1.00 57.00 170 GLN B O 1
ATOM 4043 N N . LYS B 1 173 ? -135.971 29.364 -4.783 1.00 58.92 171 LYS B N 1
ATOM 4044 C CA . LYS B 1 173 ? -136.128 29.107 -6.208 1.00 60.74 171 LYS B CA 1
ATOM 4045 C C . LYS B 1 173 ? -135.086 28.145 -6.739 1.00 60.41 171 LYS B C 1
ATOM 4046 O O . LYS B 1 173 ? -135.297 27.571 -7.800 1.00 61.33 171 LYS B O 1
ATOM 4052 N N . SER B 1 174 ? -133.972 27.971 -6.024 1.00 59.68 172 SER B N 1
ATOM 4053 C CA . SER B 1 174 ? -132.799 27.252 -6.567 1.00 58.69 172 SER B CA 1
ATOM 4054 C C . SER B 1 174 ? -132.916 25.728 -6.580 1.00 58.50 172 SER B C 1
ATOM 4055 O O . SER B 1 174 ? -133.819 25.146 -5.975 1.00 58.63 172 SER B O 1
ATOM 4058 N N . GLU B 1 175 ? -131.994 25.084 -7.284 1.00 58.00 173 GLU B N 1
ATOM 4059 C CA . GLU B 1 175 ? -131.965 23.625 -7.328 1.00 57.97 173 GLU B CA 1
ATOM 4060 C C . GLU B 1 175 ? -131.563 23.070 -5.949 1.00 55.19 173 GLU B C 1
ATOM 4061 O O . GLU B 1 175 ? -132.127 22.065 -5.479 1.00 55.04 173 GLU B O 1
ATOM 4067 N N . ARG B 1 176 ? -130.626 23.752 -5.289 1.00 52.13 174 ARG B N 1
ATOM 4068 C CA . ARG B 1 176 ? -130.178 23.335 -3.972 1.00 49.29 174 ARG B CA 1
ATOM 4069 C C . ARG B 1 176 ? -131.339 23.202 -2.976 1.00 47.75 174 ARG B C 1
ATOM 4070 O O . ARG B 1 176 ? -131.418 22.224 -2.240 1.00 47.81 174 ARG B O 1
ATOM 4078 N N . TYR B 1 177 ? -132.255 24.159 -2.984 1.00 45.58 175 TYR B N 1
ATOM 4079 C CA . TYR B 1 177 ? -133.404 24.121 -2.098 1.00 44.11 175 TYR B CA 1
ATOM 4080 C C . TYR B 1 177 ? -134.280 22.900 -2.346 1.00 43.36 175 TYR B C 1
ATOM 4081 O O . TYR B 1 177 ? -134.869 22.350 -1.428 1.00 42.96 175 TYR B O 1
ATOM 4090 N N . ILE B 1 178 ? -134.398 22.501 -3.606 1.00 42.70 176 ILE B N 1
ATOM 4091 C CA . ILE B 1 178 ? -135.279 21.406 -3.960 1.00 41.77 176 ILE B CA 1
ATOM 4092 C C . ILE B 1 178 ? -134.652 20.097 -3.514 1.00 40.26 176 ILE B C 1
ATOM 4093 O O . ILE B 1 178 ? -135.338 19.240 -2.962 1.00 39.91 176 ILE B O 1
ATOM 4098 N N . ALA B 1 179 ? -133.343 19.979 -3.723 1.00 38.67 177 ALA B N 1
ATOM 4099 C CA . ALA B 1 179 ? -132.576 18.841 -3.230 1.00 37.64 177 ALA B CA 1
ATOM 4100 C C . ALA B 1 179 ? -132.617 18.781 -1.691 1.00 37.32 177 ALA B C 1
ATOM 4101 O O . ALA B 1 179 ? -132.906 17.723 -1.120 1.00 37.57 177 ALA B O 1
ATOM 4103 N N . LEU B 1 180 ? -132.374 19.909 -1.016 1.00 36.48 178 LEU B N 1
ATOM 4104 C CA . LEU B 1 180 ? -132.451 19.925 0.440 1.00 36.28 178 LEU B CA 1
ATOM 4105 C C . LEU B 1 180 ? -133.843 19.591 0.997 1.00 37.11 178 LEU B C 1
ATOM 4106 O O . LEU B 1 180 ? -133.931 18.930 2.053 1.00 37.01 178 LEU B O 1
ATOM 4111 N N . CYS B 1 181 ? -134.917 19.989 0.296 1.00 37.07 179 CYS B N 1
ATOM 4112 C CA . CYS B 1 181 ? -136.273 19.596 0.718 1.00 38.03 179 CYS B CA 1
ATOM 4113 C C . CYS B 1 181 ? -136.451 18.110 0.647 1.00 37.80 179 CYS B C 1
ATOM 4114 O O . CYS B 1 181 ? -136.961 17.483 1.573 1.00 36.77 179 CYS B O 1
ATOM 4117 N N . ASP B 1 182 ? -136.006 17.553 -0.471 1.00 38.82 180 ASP B N 1
ATOM 4118 C CA . ASP B 1 182 ? -136.042 16.132 -0.665 1.00 39.67 180 ASP B CA 1
ATOM 4119 C C . ASP B 1 182 ? -135.263 15.435 0.443 1.00 39.31 180 ASP B C 1
ATOM 4120 O O . ASP B 1 182 ? -135.795 14.537 1.111 1.00 39.97 180 ASP B O 1
ATOM 4125 N N . GLU B 1 183 ? -134.024 15.873 0.679 1.00 38.09 181 GLU B N 1
ATOM 4126 C CA . GLU B 1 183 ? -133.185 15.216 1.672 1.00 37.63 181 GLU B CA 1
ATOM 4127 C C . GLU B 1 183 ? -133.807 15.321 3.079 1.00 36.81 181 GLU B C 1
ATOM 4128 O O . GLU B 1 183 ? -133.692 14.412 3.883 1.00 36.14 181 GLU B O 1
ATOM 4134 N N . TYR B 1 184 ? -134.497 16.422 3.338 1.00 36.48 182 TYR B N 1
ATOM 4135 C CA . TYR B 1 184 ? -135.085 16.665 4.626 1.00 36.86 182 TYR B CA 1
ATOM 4136 C C . TYR B 1 184 ? -136.296 15.773 4.858 1.00 37.80 182 TYR B C 1
ATOM 4137 O O . TYR B 1 184 ? -136.438 15.199 5.941 1.00 37.76 182 TYR B O 1
ATOM 4146 N N . GLN B 1 185 ? -137.165 15.664 3.853 1.00 38.79 183 GLN B N 1
ATOM 4147 C CA . GLN B 1 185 ? -138.278 14.708 3.881 1.00 40.74 183 GLN B CA 1
ATOM 4148 C C . GLN B 1 185 ? -137.749 13.279 4.165 1.00 38.84 183 GLN B C 1
ATOM 4149 O O . GLN B 1 185 ? -138.304 12.546 5.004 1.00 38.08 183 GLN B O 1
ATOM 4155 N N . PHE B 1 186 ? -136.657 12.911 3.492 1.00 37.70 184 PHE B N 1
ATOM 4156 C CA . PHE B 1 186 ? -136.092 11.591 3.663 1.00 37.31 184 PHE B CA 1
ATOM 4157 C C . PHE B 1 186 ? -135.646 11.283 5.108 1.00 36.79 184 PHE B C 1
ATOM 4158 O O . PHE B 1 186 ? -136.043 10.257 5.667 1.00 36.24 184 PHE B O 1
ATOM 4166 N N . LEU B 1 187 ? -134.849 12.182 5.696 1.00 35.85 185 LEU B N 1
ATOM 4167 C CA . LEU B 1 187 ? -134.356 12.030 7.057 1.00 34.97 185 LEU B CA 1
ATOM 4168 C C . LEU B 1 187 ? -135.491 11.966 8.048 1.00 35.60 185 LEU B C 1
ATOM 4169 O O . LEU B 1 187 ? -135.471 11.154 8.971 1.00 36.24 185 LEU B O 1
ATOM 4174 N N . GLN B 1 188 ? -136.477 12.827 7.857 1.00 36.20 186 GLN B N 1
ATOM 4175 C CA . GLN B 1 188 ? -137.612 12.940 8.765 1.00 37.52 186 GLN B CA 1
ATOM 4176 C C . GLN B 1 188 ? -138.370 11.608 8.823 1.00 37.34 186 GLN B C 1
ATOM 4177 O O . GLN B 1 188 ? -138.649 11.072 9.903 1.00 37.41 186 GLN B O 1
ATOM 4183 N N . ALA B 1 189 ? -138.643 11.062 7.645 1.00 36.74 187 ALA B N 1
ATOM 4184 C CA . ALA B 1 189 ? -139.245 9.757 7.505 1.00 36.55 187 ALA B CA 1
ATOM 4185 C C . ALA B 1 189 ? -138.347 8.641 8.072 1.00 36.80 187 ALA B C 1
ATOM 4186 O O . ALA B 1 189 ? -138.841 7.688 8.734 1.00 37.68 187 ALA B O 1
ATOM 4188 N N . TYR B 1 190 ? -137.041 8.746 7.823 1.00 35.67 188 TYR B N 1
ATOM 4189 C CA . TYR B 1 190 ? -136.100 7.779 8.350 1.00 35.27 188 TYR B CA 1
ATOM 4190 C C . TYR B 1 190 ? -136.118 7.721 9.874 1.00 36.24 188 TYR B C 1
ATOM 4191 O O . TYR B 1 190 ? -136.136 6.625 10.452 1.00 36.05 188 TYR B O 1
ATOM 4200 N N . LYS B 1 191 ? -136.135 8.890 10.519 1.00 37.08 189 LYS B N 1
ATOM 4201 C CA . LYS B 1 191 ? -136.116 8.955 11.983 1.00 38.76 189 LYS B CA 1
ATOM 4202 C C . LYS B 1 191 ? -137.452 8.531 12.553 1.00 39.33 189 LYS B C 1
ATOM 4203 O O . LYS B 1 191 ? -137.517 7.831 13.567 1.00 40.04 189 LYS B O 1
ATOM 4209 N N . GLN B 1 192 ? -138.509 8.934 11.873 1.00 40.19 190 GLN B N 1
ATOM 4210 C CA . GLN B 1 192 ? -139.858 8.586 12.270 1.00 41.42 190 GLN B CA 1
ATOM 4211 C C . GLN B 1 192 ? -140.060 7.069 12.270 1.00 41.03 190 GLN B C 1
ATOM 4212 O O . GLN B 1 192 ? -140.733 6.532 13.158 1.00 40.99 190 GLN B O 1
ATOM 4218 N N . ALA B 1 193 ? -139.464 6.374 11.293 1.00 40.72 191 ALA B N 1
ATOM 4219 C CA . ALA B 1 193 ? -139.609 4.906 11.212 1.00 39.92 191 ALA B CA 1
ATOM 4220 C C . ALA B 1 193 ? -139.003 4.191 12.391 1.00 39.68 191 ALA B C 1
ATOM 4221 O O . ALA B 1 193 ? -139.270 3.014 12.560 1.00 40.45 191 ALA B O 1
ATOM 4223 N N . TRP B 1 194 ? -138.220 4.901 13.213 1.00 39.36 192 TRP B N 1
ATOM 4224 C CA . TRP B 1 194 ? -137.615 4.329 14.428 1.00 38.90 192 TRP B CA 1
ATOM 4225 C C . TRP B 1 194 ? -138.299 4.841 15.660 1.00 40.03 192 TRP B C 1
ATOM 4226 O O . TRP B 1 194 ? -137.840 4.601 16.799 1.00 40.57 192 TRP B O 1
ATOM 4237 N N . ALA B 1 195 ? -139.397 5.550 15.461 1.00 41.25 193 ALA B N 1
ATOM 4238 C CA . ALA B 1 195 ? -140.023 6.217 16.602 1.00 42.79 193 ALA B CA 1
ATOM 4239 C C . ALA B 1 195 ? -140.502 5.244 17.685 1.00 43.19 193 ALA B C 1
ATOM 4240 O O . ALA B 1 195 ? -140.512 5.619 18.854 1.00 44.51 193 ALA B O 1
ATOM 4242 N N . THR B 1 196 ? -140.873 4.013 17.329 1.00 42.51 194 THR B N 1
ATOM 4243 C CA . THR B 1 196 ? -141.319 3.066 18.362 1.00 42.77 194 THR B CA 1
ATOM 4244 C C . THR B 1 196 ? -140.246 2.094 18.918 1.00 41.83 194 THR B C 1
ATOM 4245 O O . THR B 1 196 ? -140.575 1.128 19.627 1.00 41.20 194 THR B O 1
ATOM 4249 N N . ALA B 1 197 ? -138.977 2.361 18.610 1.00 40.34 195 ALA B N 1
ATOM 4250 C CA . ALA B 1 197 ? -137.866 1.622 19.211 1.00 38.80 195 ALA B CA 1
ATOM 4251 C C . ALA B 1 197 ? -137.914 1.760 20.738 1.00 36.99 195 ALA B C 1
ATOM 4252 O O . ALA B 1 197 ? -138.263 2.806 21.256 1.00 36.88 195 ALA B O 1
ATOM 4254 N N . PRO B 1 198 ? -137.578 0.701 21.474 1.00 35.68 196 PRO B N 1
ATOM 4255 C CA . PRO B 1 198 ? -137.524 0.899 22.944 1.00 34.35 196 PRO B CA 1
ATOM 4256 C C . PRO B 1 198 ? -136.343 1.757 23.434 1.00 33.89 196 PRO B C 1
ATOM 4257 O O . PRO B 1 198 ? -136.279 2.068 24.629 1.00 33.34 196 PRO B O 1
ATOM 4261 N N . TYR B 1 199 ? -135.413 2.106 22.524 1.00 32.91 197 TYR B N 1
ATOM 4262 C CA . TYR B 1 199 ? -134.180 2.837 22.830 1.00 31.40 197 TYR B CA 1
ATOM 4263 C C . TYR B 1 199 ? -133.772 3.523 21.556 1.00 30.99 197 TYR B C 1
ATOM 4264 O O . TYR B 1 199 ? -134.079 3.034 20.462 1.00 31.12 197 TYR B O 1
ATOM 4273 N N . ALA B 1 200 ? -133.102 4.669 21.665 1.00 30.02 198 ALA B N 1
ATOM 4274 C CA . ALA B 1 200 ? -132.620 5.370 20.463 1.00 29.01 198 ALA B CA 1
ATOM 4275 C C . ALA B 1 200 ? -131.724 4.388 19.712 1.00 28.47 198 ALA B C 1
ATOM 4276 O O . ALA B 1 200 ? -130.924 3.692 20.346 1.00 27.85 198 ALA B O 1
ATOM 4278 N N . PRO B 1 201 ? -131.856 4.305 18.374 1.00 27.93 199 PRO B N 1
ATOM 4279 C CA . PRO B 1 201 ? -131.054 3.299 17.715 1.00 27.29 199 PRO B CA 1
ATOM 4280 C C . PRO B 1 201 ? -129.639 3.800 17.468 1.00 26.99 199 PRO B C 1
ATOM 4281 O O . PRO B 1 201 ? -129.398 5.015 17.432 1.00 27.00 199 PRO B O 1
ATOM 4285 N N . THR B 1 202 ? -128.700 2.867 17.366 1.00 26.20 200 THR B N 1
ATOM 4286 C CA . THR B 1 202 ? -127.352 3.203 16.967 1.00 25.87 200 THR B CA 1
ATOM 4287 C C . THR B 1 202 ? -127.014 2.399 15.719 1.00 25.67 200 THR B C 1
ATOM 4288 O O . THR B 1 202 ? -127.310 1.201 15.638 1.00 26.40 200 THR B O 1
ATOM 4292 N N . PHE B 1 203 ? -126.399 3.073 14.758 1.00 24.57 201 PHE B N 1
ATOM 4293 C CA . PHE B 1 203 ? -126.087 2.506 13.460 1.00 23.63 201 PHE B CA 1
ATOM 4294 C C . PHE B 1 203 ? -124.609 2.178 13.347 1.00 22.88 201 PHE B C 1
ATOM 4295 O O . PHE B 1 203 ? -123.751 2.924 13.847 1.00 22.90 201 PHE B O 1
ATOM 4303 N N . ILE B 1 204 ? -124.304 1.051 12.722 1.00 21.98 202 ILE B N 1
ATOM 4304 C CA . ILE B 1 204 ? -122.911 0.655 12.494 1.00 21.44 202 ILE B CA 1
ATOM 4305 C C . ILE B 1 204 ? -122.641 0.474 10.997 1.00 21.96 202 ILE B C 1
ATOM 4306 O O . ILE B 1 204 ? -123.377 -0.261 10.317 1.00 21.79 202 ILE B O 1
ATOM 4311 N N . THR B 1 205 ? -121.605 1.144 10.490 1.00 21.66 203 THR B N 1
ATOM 4312 C CA . THR B 1 205 ? -121.274 1.079 9.081 1.00 22.29 203 THR B CA 1
ATOM 4313 C C . THR B 1 205 ? -119.784 0.799 8.989 1.00 22.64 203 THR B C 1
ATOM 4314 O O . THR B 1 205 ? -119.069 0.954 9.964 1.00 22.97 203 THR B O 1
ATOM 4318 N N . THR B 1 206 ? -119.319 0.387 7.819 1.00 22.70 204 THR B N 1
ATOM 4319 C CA . THR B 1 206 ? -117.910 0.284 7.564 1.00 23.73 204 THR B CA 1
ATOM 4320 C C . THR B 1 206 ? -117.549 1.276 6.471 1.00 23.80 204 THR B C 1
ATOM 4321 O O . THR B 1 206 ? -118.449 1.800 5.808 1.00 25.00 204 THR B O 1
ATOM 4325 N N . ASP B 1 207 ? -116.258 1.503 6.241 1.00 22.54 205 ASP B N 1
ATOM 4326 C CA . ASP B 1 207 ? -115.837 2.346 5.116 1.00 22.79 205 ASP B CA 1
ATOM 4327 C C . ASP B 1 207 ? -114.500 1.837 4.709 1.00 22.51 205 ASP B C 1
ATOM 4328 O O . ASP B 1 207 ? -113.701 1.427 5.561 1.00 22.79 205 ASP B O 1
ATOM 4333 N N . ALA B 1 208 ? -114.245 1.828 3.409 1.00 22.04 206 ALA B N 1
ATOM 4334 C CA . ALA B 1 208 ? -112.990 1.293 2.931 1.00 21.90 206 ALA B CA 1
ATOM 4335 C C . ALA B 1 208 ? -112.160 2.464 2.413 1.00 22.37 206 ALA B C 1
ATOM 4336 O O . ALA B 1 208 ? -112.661 3.297 1.648 1.00 22.63 206 ALA B O 1
ATOM 4338 N N . VAL B 1 209 ? -110.922 2.570 2.883 1.00 22.17 207 VAL B N 1
ATOM 4339 C CA . VAL B 1 209 ? -110.022 3.617 2.429 1.00 21.61 207 VAL B CA 1
ATOM 4340 C C . VAL B 1 209 ? -108.942 2.931 1.613 1.00 22.18 207 VAL B C 1
ATOM 4341 O O . VAL B 1 209 ? -107.928 2.496 2.164 1.00 22.49 207 VAL B O 1
ATOM 4345 N N . VAL B 1 210 ? -109.167 2.800 0.305 1.00 22.09 208 VAL B N 1
ATOM 4346 C CA . VAL B 1 210 ? -108.240 2.047 -0.534 1.00 22.17 208 VAL B CA 1
ATOM 4347 C C . VAL B 1 210 ? -107.321 3.006 -1.284 1.00 22.84 208 VAL B C 1
ATOM 4348 O O . VAL B 1 210 ? -107.788 3.877 -2.036 1.00 23.68 208 VAL B O 1
ATOM 4352 N N . VAL B 1 211 ? -106.018 2.833 -1.133 1.00 22.44 209 VAL B N 1
ATOM 4353 C CA . VAL B 1 211 ? -105.072 3.769 -1.694 1.00 22.28 209 VAL B CA 1
ATOM 4354 C C . VAL B 1 211 ? -104.061 3.062 -2.631 1.00 23.61 209 VAL B C 1
ATOM 4355 O O . VAL B 1 211 ? -103.394 2.085 -2.252 1.00 22.84 209 VAL B O 1
ATOM 4359 N N . GLN B 1 212 ? -103.932 3.591 -3.844 1.00 24.32 210 GLN B N 1
ATOM 4360 C CA . GLN B 1 212 ? -102.936 3.087 -4.780 1.00 25.68 210 GLN B CA 1
ATOM 4361 C C . GLN B 1 212 ? -102.239 4.278 -5.409 1.00 25.51 210 GLN B C 1
ATOM 4362 O O . GLN B 1 212 ? -102.897 5.228 -5.886 1.00 26.32 210 GLN B O 1
ATOM 4368 N N . ALA B 1 213 ? -100.914 4.248 -5.357 1.00 25.00 211 ALA B N 1
ATOM 4369 C CA . ALA B 1 213 ? -100.081 5.286 -5.952 1.00 25.53 211 ALA B CA 1
ATOM 4370 C C . ALA B 1 213 ? -100.637 6.657 -5.627 1.00 25.45 211 ALA B C 1
ATOM 4371 O O . ALA B 1 213 ? -100.985 7.430 -6.523 1.00 25.99 211 ALA B O 1
ATOM 4373 N N . GLY B 1 214 ? -100.765 6.919 -4.333 1.00 25.57 212 GLY B N 1
ATOM 4374 C CA . GLY B 1 214 ? -101.219 8.211 -3.806 1.00 25.38 212 GLY B CA 1
ATOM 4375 C C . GLY B 1 214 ? -102.630 8.581 -4.181 1.00 25.48 212 GLY B C 1
ATOM 4376 O O . GLY B 1 214 ? -102.989 9.732 -4.111 1.00 27.70 212 GLY B O 1
ATOM 4377 N N . HIS B 1 215 ? -103.443 7.625 -4.586 1.00 25.29 213 HIS B N 1
ATOM 4378 C CA . HIS B 1 215 ? -104.848 7.899 -4.882 1.00 25.21 213 HIS B CA 1
ATOM 4379 C C . HIS B 1 215 ? -105.776 7.085 -3.996 1.00 24.87 213 HIS B C 1
ATOM 4380 O O . HIS B 1 215 ? -105.473 5.937 -3.659 1.00 25.95 213 HIS B O 1
ATOM 4387 N N . VAL B 1 216 ? -106.946 7.636 -3.716 1.00 24.41 214 VAL B N 1
ATOM 4388 C CA . VAL B 1 216 ? -107.932 7.014 -2.859 1.00 23.88 214 VAL B CA 1
ATOM 4389 C C . VAL B 1 216 ? -109.141 6.665 -3.708 1.00 24.34 214 VAL B C 1
ATOM 4390 O O . VAL B 1 216 ? -109.638 7.512 -4.483 1.00 24.55 214 VAL B O 1
ATOM 4394 N N . LEU B 1 217 ? -109.659 5.452 -3.552 1.00 23.95 215 LEU B N 1
ATOM 4395 C CA . LEU B 1 217 ? -110.800 5.029 -4.343 1.00 23.87 215 LEU B CA 1
ATOM 4396 C C . LEU B 1 217 ? -112.088 5.649 -3.797 1.00 24.31 215 LEU B C 1
ATOM 4397 O O . LEU B 1 217 ? -112.351 5.488 -2.613 1.00 24.84 215 LEU B O 1
ATOM 4402 N N . MET B 1 218 ? -112.878 6.338 -4.641 1.00 24.23 216 MET B N 1
ATOM 4403 C CA . MET B 1 218 ? -114.088 7.055 -4.191 1.00 24.59 216 MET B CA 1
ATOM 4404 C C . MET B 1 218 ? -115.321 6.731 -5.019 1.00 26.10 216 MET B C 1
ATOM 4405 O O . MET B 1 218 ? -115.232 6.180 -6.108 1.00 26.49 216 MET B O 1
ATOM 4410 N N . VAL B 1 219 ? -116.487 7.112 -4.527 1.00 27.16 217 VAL B N 1
ATOM 4411 C CA . VAL B 1 219 ? -117.713 6.880 -5.279 1.00 28.59 217 VAL B CA 1
ATOM 4412 C C . VAL B 1 219 ? -118.582 8.110 -5.227 1.00 30.11 217 VAL B C 1
ATOM 4413 O O . VAL B 1 219 ? -118.348 9.009 -4.437 1.00 30.49 217 VAL B O 1
ATOM 4417 N N . ARG B 1 220 ? -119.583 8.157 -6.083 1.00 33.06 218 ARG B N 1
ATOM 4418 C CA . ARG B 1 220 ? -120.595 9.186 -5.986 1.00 36.02 218 ARG B CA 1
ATOM 4419 C C . ARG B 1 220 ? -121.736 8.507 -5.289 1.00 36.57 218 ARG B C 1
ATOM 4420 O O . ARG B 1 220 ? -122.095 7.407 -5.638 1.00 37.60 218 ARG B O 1
ATOM 4428 N N . ARG B 1 221 ? -122.267 9.108 -4.244 1.00 37.56 219 ARG B N 1
ATOM 4429 C CA . ARG B 1 221 ? -123.299 8.431 -3.493 1.00 37.42 219 ARG B CA 1
ATOM 4430 C C . ARG B 1 221 ? -124.540 8.206 -4.337 1.00 38.42 219 ARG B C 1
ATOM 4431 O O . ARG B 1 221 ? -124.936 9.031 -5.142 1.00 38.27 219 ARG B O 1
ATOM 4439 N N . GLN B 1 222 ? -125.152 7.063 -4.097 1.00 40.73 220 GLN B N 1
ATOM 4440 C CA . GLN B 1 222 ? -126.238 6.532 -4.900 1.00 42.67 220 GLN B CA 1
ATOM 4441 C C . GLN B 1 222 ? -127.551 6.500 -4.104 1.00 42.18 220 GLN B C 1
ATOM 4442 O O . GLN B 1 222 ? -128.642 6.588 -4.670 1.00 42.25 220 GLN B O 1
ATOM 4448 N N . ALA B 1 223 ? -127.427 6.372 -2.787 1.00 41.01 221 ALA B N 1
ATOM 4449 C CA . ALA B 1 223 ? -128.576 6.371 -1.897 1.00 39.92 221 ALA B CA 1
ATOM 4450 C C . ALA B 1 223 ? -128.579 7.708 -1.140 1.00 38.65 221 ALA B C 1
ATOM 4451 O O . ALA B 1 223 ? -127.529 8.312 -0.972 1.00 38.21 221 ALA B O 1
ATOM 4453 N N . LYS B 1 224 ? -129.755 8.168 -0.726 1.00 37.09 222 LYS B N 1
ATOM 4454 C CA . LYS B 1 224 ? -129.887 9.279 0.218 1.00 36.05 222 LYS B CA 1
ATOM 4455 C C . LYS B 1 224 ? -129.403 8.805 1.583 1.00 34.55 222 LYS B C 1
ATOM 4456 O O . LYS B 1 224 ? -129.436 7.609 1.855 1.00 34.77 222 LYS B O 1
ATOM 4462 N N . PRO B 1 225 ? -128.922 9.718 2.433 1.00 32.72 223 PRO B N 1
ATOM 4463 C CA . PRO B 1 225 ? -128.713 11.153 2.222 1.00 32.72 223 PRO B CA 1
ATOM 4464 C C . PRO B 1 225 ? -127.381 11.401 1.536 1.00 32.00 223 PRO B C 1
ATOM 4465 O O . PRO B 1 225 ? -126.610 10.474 1.396 1.00 32.54 223 PRO B O 1
ATOM 4469 N N . GLY B 1 226 ? -127.106 12.627 1.122 1.00 31.27 224 GLY B N 1
ATOM 4470 C CA . GLY B 1 226 ? -125.862 12.919 0.435 1.00 31.77 224 GLY B CA 1
ATOM 4471 C C . GLY B 1 226 ? -125.819 12.479 -1.020 1.00 32.11 224 GLY B C 1
ATOM 4472 O O . GLY B 1 226 ? -124.749 12.424 -1.635 1.00 32.36 224 GLY B O 1
ATOM 4473 N N . LEU B 1 227 ? -126.986 12.193 -1.582 1.00 32.42 225 LEU B N 1
ATOM 4474 C CA . LEU B 1 227 ? -127.097 11.720 -2.956 1.00 32.71 225 LEU B CA 1
ATOM 4475 C C . LEU B 1 227 ? -126.269 12.584 -3.899 1.00 31.74 225 LEU B C 1
ATOM 4476 O O . LEU B 1 227 ? -126.442 13.789 -3.936 1.00 30.93 225 LEU B O 1
ATOM 4481 N N . GLY B 1 228 ? -125.358 11.978 -4.646 1.00 30.89 226 GLY B N 1
ATOM 4482 C CA . GLY B 1 228 ? -124.538 12.763 -5.567 1.00 29.68 226 GLY B CA 1
ATOM 4483 C C . GLY B 1 228 ? -123.218 13.278 -5.008 1.00 29.45 226 GLY B C 1
ATOM 4484 O O . GLY B 1 228 ? -122.373 13.766 -5.763 1.00 29.27 226 GLY B O 1
ATOM 4485 N N . LEU B 1 229 ? -123.003 13.169 -3.695 1.00 28.47 227 LEU B N 1
ATOM 4486 C CA . LEU B 1 229 ? -121.757 13.658 -3.143 1.00 26.96 227 LEU B CA 1
ATOM 4487 C C . LEU B 1 229 ? -120.687 12.588 -3.330 1.00 26.87 227 LEU B C 1
ATOM 4488 O O . LEU B 1 229 ? -120.991 11.424 -3.659 1.00 26.67 227 LEU B O 1
ATOM 4493 N N . ILE B 1 230 ? -119.442 13.002 -3.165 1.00 25.99 228 ILE B N 1
ATOM 4494 C CA . ILE B 1 230 ? -118.309 12.116 -3.253 1.00 26.41 228 ILE B CA 1
ATOM 4495 C C . ILE B 1 230 ? -118.104 11.469 -1.867 1.00 25.87 228 ILE B C 1
ATOM 4496 O O . ILE B 1 230 ? -118.167 12.153 -0.837 1.00 26.07 228 ILE B O 1
ATOM 4501 N N . ALA B 1 231 ? -117.856 10.168 -1.829 1.00 24.16 229 ALA B N 1
ATOM 4502 C CA . ALA B 1 231 ? -117.790 9.476 -0.555 1.00 23.38 229 ALA B CA 1
ATOM 4503 C C . ALA B 1 231 ? -116.875 8.304 -0.667 1.00 23.56 229 ALA B C 1
ATOM 4504 O O . ALA B 1 231 ? -116.535 7.866 -1.785 1.00 23.41 229 ALA B O 1
ATOM 4506 N N . LEU B 1 232 ? -116.497 7.774 0.495 1.00 22.83 230 LEU B N 1
ATOM 4507 C CA . LEU B 1 232 ? -115.753 6.535 0.537 1.00 21.70 230 LEU B CA 1
ATOM 4508 C C . LEU B 1 232 ? -116.784 5.442 0.286 1.00 21.99 230 LEU B C 1
ATOM 4509 O O . LEU B 1 232 ? -117.962 5.642 0.579 1.00 21.93 230 LEU B O 1
ATOM 4514 N N . PRO B 1 233 ? -116.361 4.300 -0.271 1.00 22.14 231 PRO B N 1
ATOM 4515 C CA . PRO B 1 233 ? -117.245 3.147 -0.391 1.00 22.70 231 PRO B CA 1
ATOM 4516 C C . PRO B 1 233 ? -117.544 2.522 0.994 1.00 23.30 231 PRO B C 1
ATOM 4517 O O . PRO B 1 233 ? -116.612 2.008 1.626 1.00 24.79 231 PRO B O 1
ATOM 4521 N N . GLY B 1 234 ? -118.799 2.522 1.456 1.00 22.43 232 GLY B N 1
ATOM 4522 C CA . GLY B 1 234 ? -119.101 1.908 2.753 1.00 21.83 232 GLY B CA 1
ATOM 4523 C C . GLY B 1 234 ? -120.575 1.699 2.971 1.00 21.64 232 GLY B C 1
ATOM 4524 O O . GLY B 1 234 ? -121.390 2.174 2.202 1.00 23.14 232 GLY B O 1
ATOM 4525 N N . GLY B 1 235 ? -120.965 1.026 4.027 1.00 21.16 233 GLY B N 1
ATOM 4526 C CA . GLY B 1 235 ? -122.380 0.846 4.210 1.00 21.10 233 GLY B CA 1
ATOM 4527 C C . GLY B 1 235 ? -122.685 0.094 5.462 1.00 21.97 233 GLY B C 1
ATOM 4528 O O . GLY B 1 235 ? -121.797 -0.203 6.247 1.00 21.69 233 GLY B O 1
ATOM 4529 N N . PHE B 1 236 ? -123.958 -0.223 5.642 1.00 23.08 234 PHE B N 1
ATOM 4530 C CA . PHE B 1 236 ? -124.437 -0.864 6.859 1.00 23.80 234 PHE B CA 1
ATOM 4531 C C . PHE B 1 236 ? -123.933 -2.284 7.026 1.00 24.36 234 PHE B C 1
ATOM 4532 O O . PHE B 1 236 ? -123.946 -3.063 6.059 1.00 24.22 234 PHE B O 1
ATOM 4540 N N . ILE B 1 237 ? -123.477 -2.608 8.237 1.00 24.98 235 ILE B N 1
ATOM 4541 C CA . ILE B 1 237 ? -123.062 -3.967 8.568 1.00 26.84 235 ILE B CA 1
ATOM 4542 C C . ILE B 1 237 ? -124.290 -4.885 8.566 1.00 28.01 235 ILE B C 1
ATOM 4543 O O . ILE B 1 237 ? -125.336 -4.520 9.110 1.00 28.35 235 ILE B O 1
ATOM 4548 N N . LYS B 1 238 ? -124.185 -6.054 7.926 1.00 28.89 236 LYS B N 1
ATOM 4549 C CA . LYS B 1 238 ? -125.266 -7.045 8.002 1.00 29.84 236 LYS B CA 1
ATOM 4550 C C . LYS B 1 238 ? -125.170 -7.826 9.316 1.00 29.59 236 LYS B C 1
ATOM 4551 O O . LYS B 1 238 ? -124.108 -7.851 9.957 1.00 30.14 236 LYS B O 1
ATOM 4557 N N . GLN B 1 239 ? -126.274 -8.441 9.727 1.00 29.15 237 GLN B N 1
ATOM 4558 C CA . GLN B 1 239 ? -126.376 -9.100 11.035 1.00 28.65 237 GLN B CA 1
ATOM 4559 C C . GLN B 1 239 ? -125.372 -10.224 11.253 1.00 29.20 237 GLN B C 1
ATOM 4560 O O . GLN B 1 239 ? -124.885 -10.414 12.370 1.00 30.63 237 GLN B O 1
ATOM 4566 N N . ASN B 1 240 ? -125.049 -10.969 10.207 1.00 29.11 238 ASN B N 1
ATOM 4567 C CA . ASN B 1 240 ? -124.200 -12.121 10.367 1.00 29.50 238 ASN B CA 1
ATOM 4568 C C . ASN B 1 240 ? -122.803 -12.014 9.758 1.00 29.08 238 ASN B C 1
ATOM 4569 O O . ASN B 1 240 ? -122.140 -13.028 9.596 1.00 28.75 238 ASN B O 1
ATOM 4574 N N . GLU B 1 241 ? -122.347 -10.808 9.414 1.00 28.30 239 GLU B N 1
ATOM 4575 C CA . GLU B 1 241 ? -120.993 -10.641 8.883 1.00 28.01 239 GLU B CA 1
ATOM 4576 C C . GLU B 1 241 ? -120.103 -9.883 9.872 1.00 27.10 239 GLU B C 1
ATOM 4577 O O . GLU B 1 241 ? -120.579 -9.038 10.688 1.00 27.31 239 GLU B O 1
ATOM 4583 N N . THR B 1 242 ? -118.816 -10.190 9.812 1.00 25.94 240 THR B N 1
ATOM 4584 C CA . THR B 1 242 ? -117.835 -9.471 10.601 1.00 25.26 240 THR B CA 1
ATOM 4585 C C . THR B 1 242 ? -117.604 -8.099 9.957 1.00 25.44 240 THR B C 1
ATOM 4586 O O . THR B 1 242 ? -117.974 -7.862 8.805 1.00 25.31 240 THR B O 1
ATOM 4590 N N . LEU B 1 243 ? -116.996 -7.182 10.701 1.00 25.36 241 LEU B N 1
ATOM 4591 C CA . LEU B 1 243 ? -116.730 -5.855 10.156 1.00 24.21 241 LEU B CA 1
ATOM 4592 C C . LEU B 1 243 ? -115.881 -5.910 8.872 1.00 24.07 241 LEU B C 1
ATOM 4593 O O . LEU B 1 243 ? -116.230 -5.243 7.896 1.00 23.57 241 LEU B O 1
ATOM 4598 N N . VAL B 1 244 ? -114.820 -6.725 8.854 1.00 23.83 242 VAL B N 1
ATOM 4599 C CA . VAL B 1 244 ? -113.952 -6.845 7.670 1.00 24.56 242 VAL B CA 1
ATOM 4600 C C . VAL B 1 244 ? -114.734 -7.348 6.460 1.00 25.49 242 VAL B C 1
ATOM 4601 O O . VAL B 1 244 ? -114.613 -6.803 5.361 1.00 26.55 242 VAL B O 1
ATOM 4605 N N A GLU B 1 245 ? -115.533 -8.385 6.708 0.50 25.54 243 GLU B N 1
ATOM 4606 N N B GLU B 1 245 ? -115.564 -8.364 6.626 0.50 25.78 243 GLU B N 1
ATOM 4607 C CA A GLU B 1 245 ? -116.373 -9.027 5.716 0.50 25.11 243 GLU B CA 1
ATOM 4608 C CA B GLU B 1 245 ? -116.228 -8.905 5.453 0.50 25.54 243 GLU B CA 1
ATOM 4609 C C A GLU B 1 245 ? -117.286 -7.981 5.101 0.50 25.09 243 GLU B C 1
ATOM 4610 C C B GLU B 1 245 ? -117.441 -8.051 5.042 0.50 25.38 243 GLU B C 1
ATOM 4611 O O A GLU B 1 245 ? -117.337 -7.826 3.879 0.50 25.88 243 GLU B O 1
ATOM 4612 O O B GLU B 1 245 ? -117.869 -8.108 3.883 0.50 25.81 243 GLU B O 1
ATOM 4623 N N . GLY B 1 246 ? -117.992 -7.246 5.950 1.00 24.80 244 GLY B N 1
ATOM 4624 C CA . GLY B 1 246 ? -118.939 -6.216 5.504 1.00 24.02 244 GLY B CA 1
ATOM 4625 C C . GLY B 1 246 ? -118.183 -5.112 4.755 1.00 24.47 244 GLY B C 1
ATOM 4626 O O . GLY B 1 246 ? -118.637 -4.601 3.730 1.00 23.94 244 GLY B O 1
ATOM 4627 N N . MET B 1 247 ? -117.004 -4.755 5.254 1.00 24.23 245 MET B N 1
ATOM 4628 C CA . MET B 1 247 ? -116.220 -3.760 4.585 1.00 24.49 245 MET B CA 1
ATOM 4629 C C . MET B 1 247 ? -115.899 -4.242 3.171 1.00 25.10 245 MET B C 1
ATOM 4630 O O . MET B 1 247 ? -116.080 -3.480 2.183 1.00 25.15 245 MET B O 1
ATOM 4635 N N . LEU B 1 248 ? -115.418 -5.482 3.053 1.00 24.46 246 LEU B N 1
ATOM 4636 C CA . LEU B 1 248 ? -115.108 -6.007 1.708 1.00 24.67 246 LEU B CA 1
ATOM 4637 C C . LEU B 1 248 ? -116.360 -6.133 0.808 1.00 24.88 246 LEU B C 1
ATOM 4638 O O . LEU B 1 248 ? -116.317 -5.809 -0.373 1.00 24.52 246 LEU B O 1
ATOM 4643 N N . ARG B 1 249 ? -117.472 -6.580 1.382 1.00 25.40 247 ARG B N 1
ATOM 4644 C CA . ARG B 1 249 ? -118.715 -6.735 0.621 1.00 25.75 247 ARG B CA 1
ATOM 4645 C C . ARG B 1 249 ? -119.112 -5.404 0.035 1.00 27.17 247 ARG B C 1
ATOM 4646 O O . ARG B 1 249 ? -119.493 -5.363 -1.140 1.00 29.54 247 ARG B O 1
ATOM 4654 N N . GLU B 1 250 ? -119.040 -4.328 0.831 1.00 26.88 248 GLU B N 1
ATOM 4655 C CA . GLU B 1 250 ? -119.442 -3.008 0.377 1.00 26.61 248 GLU B CA 1
ATOM 4656 C C . GLU B 1 250 ? -118.458 -2.462 -0.651 1.00 26.90 248 GLU B C 1
ATOM 4657 O O . GLU B 1 250 ? -118.867 -1.824 -1.612 1.00 27.32 248 GLU B O 1
ATOM 4663 N N . LEU B 1 251 ? -117.163 -2.675 -0.452 1.00 26.64 249 LEU B N 1
ATOM 4664 C CA . LEU B 1 251 ? -116.187 -2.199 -1.412 1.00 27.00 249 LEU B CA 1
ATOM 4665 C C . LEU B 1 251 ? -116.474 -2.764 -2.810 1.00 29.10 249 LEU B C 1
ATOM 4666 O O . LEU B 1 251 ? -116.466 -2.005 -3.822 1.00 29.28 249 LEU B O 1
ATOM 4671 N N . LYS B 1 252 ? -116.764 -4.073 -2.857 1.00 30.01 250 LYS B N 1
ATOM 4672 C CA . LYS B 1 252 ? -117.145 -4.753 -4.091 1.00 31.03 250 LYS B CA 1
ATOM 4673 C C . LYS B 1 252 ? -118.471 -4.294 -4.647 1.00 31.10 250 LYS B C 1
ATOM 4674 O O . LYS B 1 252 ? -118.545 -3.998 -5.810 1.00 31.60 250 LYS B O 1
ATOM 4680 N N . GLU B 1 253 ? -119.513 -4.225 -3.838 1.00 31.74 251 GLU B N 1
ATOM 4681 C CA . GLU B 1 253 ? -120.795 -3.712 -4.337 1.00 33.18 251 GLU B CA 1
ATOM 4682 C C . GLU B 1 253 ? -120.714 -2.316 -4.998 1.00 33.22 251 GLU B C 1
ATOM 4683 O O . GLU B 1 253 ? -121.335 -2.075 -6.029 1.00 32.87 251 GLU B O 1
ATOM 4689 N N . GLU B 1 254 ? -119.967 -1.395 -4.401 1.00 33.82 252 GLU B N 1
ATOM 4690 C CA . GLU B 1 254 ? -120.009 -0.005 -4.856 1.00 34.36 252 GLU B CA 1
ATOM 4691 C C . GLU B 1 254 ? -118.915 0.369 -5.868 1.00 34.01 252 GLU B C 1
ATOM 4692 O O . GLU B 1 254 ? -119.039 1.378 -6.549 1.00 34.10 252 GLU B O 1
ATOM 4698 N N . THR B 1 255 ? -117.844 -0.414 -5.958 1.00 33.91 253 THR B N 1
ATOM 4699 C CA . THR B 1 255 ? -116.771 -0.090 -6.888 1.00 33.70 253 THR B CA 1
ATOM 4700 C C . THR B 1 255 ? -116.440 -1.163 -7.933 1.00 35.31 253 THR B C 1
ATOM 4701 O O . THR B 1 255 ? -115.761 -0.872 -8.929 1.00 34.20 253 THR B O 1
ATOM 4705 N N . ARG B 1 256 ? -116.909 -2.390 -7.689 1.00 37.29 254 ARG B N 1
ATOM 4706 C CA . ARG B 1 256 ? -116.506 -3.586 -8.444 1.00 40.52 254 ARG B CA 1
ATOM 4707 C C . ARG B 1 256 ? -115.007 -3.572 -8.732 1.00 39.56 254 ARG B C 1
ATOM 4708 O O . ARG B 1 256 ? -114.589 -3.823 -9.838 1.00 40.78 254 ARG B O 1
ATOM 4716 N N . LEU B 1 257 ? -114.212 -3.242 -7.727 1.00 39.02 255 LEU B N 1
ATOM 4717 C CA . LEU B 1 257 ? -112.778 -3.227 -7.835 1.00 38.17 255 LEU B CA 1
ATOM 4718 C C . LEU B 1 257 ? -112.213 -4.612 -8.241 1.00 38.96 255 LEU B C 1
ATOM 4719 O O . LEU B 1 257 ? -112.460 -5.619 -7.584 1.00 38.84 255 LEU B O 1
ATOM 4724 N N . LYS B 1 258 ? -111.435 -4.629 -9.321 1.00 39.44 256 LYS B N 1
ATOM 4725 C CA . LYS B 1 258 ? -110.806 -5.830 -9.875 1.00 39.91 256 LYS B CA 1
ATOM 4726 C C . LYS B 1 258 ? -109.565 -6.216 -9.112 1.00 39.33 256 LYS B C 1
ATOM 4727 O O . LYS B 1 258 ? -108.450 -6.116 -9.638 1.00 40.00 256 LYS B O 1
ATOM 4733 N N . VAL B 1 259 ? -109.731 -6.621 -7.867 1.00 38.71 257 VAL B N 1
ATOM 4734 C CA . VAL B 1 259 ? -108.615 -7.135 -7.068 1.00 37.73 257 VAL B CA 1
ATOM 4735 C C . VAL B 1 259 ? -109.266 -8.244 -6.294 1.00 38.12 257 VAL B C 1
ATOM 4736 O O . VAL B 1 259 ? -110.347 -8.051 -5.727 1.00 37.69 257 VAL B O 1
ATOM 4740 N N . PRO B 1 260 ? -108.663 -9.437 -6.327 1.00 38.90 258 PRO B N 1
ATOM 4741 C CA . PRO B 1 260 ? -109.318 -10.586 -5.645 1.00 39.15 258 PRO B CA 1
ATOM 4742 C C . PRO B 1 260 ? -109.426 -10.342 -4.149 1.00 39.57 258 PRO B C 1
ATOM 4743 O O . PRO B 1 260 ? -108.528 -9.711 -3.557 1.00 39.88 258 PRO B O 1
ATOM 4747 N N . LEU B 1 261 ? -110.505 -10.849 -3.544 1.00 40.42 259 LEU B N 1
ATOM 4748 C CA . LEU B 1 261 ? -110.745 -10.697 -2.096 1.00 40.53 259 LEU B CA 1
ATOM 4749 C C . LEU B 1 261 ? -109.580 -11.080 -1.192 1.00 40.65 259 LEU B C 1
ATOM 4750 O O . LEU B 1 261 ? -109.323 -10.372 -0.220 1.00 41.81 259 LEU B O 1
ATOM 4755 N N . PRO B 1 262 ? -108.889 -12.201 -1.464 1.00 40.13 260 PRO B N 1
ATOM 4756 C CA . PRO B 1 262 ? -107.734 -12.504 -0.602 1.00 39.50 260 PRO B CA 1
ATOM 4757 C C . PRO B 1 262 ? -106.621 -11.475 -0.607 1.00 39.21 260 PRO B C 1
ATOM 4758 O O . PRO B 1 262 ? -105.960 -11.280 0.419 1.00 39.79 260 PRO B O 1
ATOM 4762 N N . VAL B 1 263 ? -106.378 -10.812 -1.726 1.00 38.55 261 VAL B N 1
ATOM 4763 C CA . VAL B 1 263 ? -105.275 -9.844 -1.712 1.00 37.72 261 VAL B CA 1
ATOM 4764 C C . VAL B 1 263 ? -105.736 -8.544 -1.027 1.00 36.83 261 VAL B C 1
ATOM 4765 O O . VAL B 1 263 ? -104.969 -7.909 -0.295 1.00 36.73 261 VAL B O 1
ATOM 4769 N N . LEU B 1 264 ? -106.998 -8.192 -1.254 1.00 35.18 262 LEU B N 1
ATOM 4770 C CA . LEU B 1 264 ? -107.674 -7.152 -0.489 1.00 33.54 262 LEU B CA 1
ATOM 4771 C C . LEU B 1 264 ? -107.569 -7.391 1.030 1.00 32.99 262 LEU B C 1
ATOM 4772 O O . LEU B 1 264 ? -107.105 -6.524 1.759 1.00 33.18 262 LEU B O 1
ATOM 4777 N N A ARG B 1 265 ? -108.001 -8.550 1.513 0.50 32.76 263 ARG B N 1
ATOM 4778 N N B ARG B 1 265 ? -107.934 -8.596 1.459 0.50 32.54 263 ARG B N 1
ATOM 4779 C CA A ARG B 1 265 ? -107.834 -8.842 2.936 0.50 32.47 263 ARG B CA 1
ATOM 4780 C CA B ARG B 1 265 ? -107.886 -9.044 2.858 0.50 31.95 263 ARG B CA 1
ATOM 4781 C C A ARG B 1 265 ? -106.384 -8.619 3.343 0.50 32.26 263 ARG B C 1
ATOM 4782 C C B ARG B 1 265 ? -106.476 -9.032 3.473 0.50 31.94 263 ARG B C 1
ATOM 4783 O O A ARG B 1 265 ? -106.095 -7.832 4.245 0.50 32.53 263 ARG B O 1
ATOM 4784 O O B ARG B 1 265 ? -106.316 -8.821 4.677 0.50 32.01 263 ARG B O 1
ATOM 4799 N N . GLY B 1 266 ? -105.466 -9.274 2.638 1.00 31.95 264 GLY B N 1
ATOM 4800 C CA . GLY B 1 266 ? -104.073 -9.255 3.041 1.00 30.83 264 GLY B CA 1
ATOM 4801 C C . GLY B 1 266 ? -103.442 -7.903 2.844 1.00 31.10 264 GLY B C 1
ATOM 4802 O O . GLY B 1 266 ? -102.277 -7.729 3.152 1.00 31.88 264 GLY B O 1
ATOM 4803 N N . SER B 1 267 ? -104.197 -6.923 2.356 1.00 30.79 265 SER B N 1
ATOM 4804 C CA . SER B 1 267 ? -103.637 -5.591 2.135 1.00 30.42 265 SER B CA 1
ATOM 4805 C C . SER B 1 267 ? -104.112 -4.546 3.148 1.00 30.40 265 SER B C 1
ATOM 4806 O O . SER B 1 267 ? -103.756 -3.370 3.040 1.00 30.47 265 SER B O 1
ATOM 4809 N N . ILE B 1 268 ? -104.876 -4.997 4.149 1.00 29.39 266 ILE B N 1
ATOM 4810 C CA . ILE B 1 268 ? -105.407 -4.142 5.164 1.00 27.57 266 ILE B CA 1
ATOM 4811 C C . ILE B 1 268 ? -104.257 -3.884 6.095 1.00 27.46 266 ILE B C 1
ATOM 4812 O O . ILE B 1 268 ? -103.735 -4.805 6.669 1.00 28.07 266 ILE B O 1
ATOM 4817 N N . VAL B 1 269 ? -103.835 -2.641 6.243 1.00 26.76 267 VAL B N 1
ATOM 4818 C CA . VAL B 1 269 ? -102.703 -2.377 7.098 1.00 25.78 267 VAL B CA 1
ATOM 4819 C C . VAL B 1 269 ? -103.107 -1.665 8.394 1.00 26.33 267 VAL B C 1
ATOM 4820 O O . VAL B 1 269 ? -102.269 -1.461 9.247 1.00 26.69 267 VAL B O 1
ATOM 4824 N N . ASP B 1 270 ? -104.369 -1.245 8.528 1.00 26.21 268 ASP B N 1
ATOM 4825 C CA . ASP B 1 270 ? -104.788 -0.466 9.680 1.00 25.92 268 ASP B CA 1
ATOM 4826 C C . ASP B 1 270 ? -106.284 -0.238 9.654 1.00 25.08 268 ASP B C 1
ATOM 4827 O O . ASP B 1 270 ? -106.901 -0.272 8.592 1.00 25.32 268 ASP B O 1
ATOM 4832 N N . SER B 1 271 ? -106.876 0.044 10.806 1.00 23.86 269 SER B N 1
ATOM 4833 C CA . SER B 1 271 ? -108.270 0.465 10.820 1.00 22.82 269 SER B CA 1
ATOM 4834 C C . SER B 1 271 ? -108.463 1.437 11.958 1.00 22.50 269 SER B C 1
ATOM 4835 O O . SER B 1 271 ? -107.590 1.579 12.779 1.00 22.97 269 SER B O 1
ATOM 4838 N N . HIS B 1 272 ? -109.612 2.098 12.018 1.00 22.07 270 HIS B N 1
ATOM 4839 C CA . HIS B 1 272 ? -109.844 3.157 13.008 1.00 20.64 270 HIS B CA 1
ATOM 4840 C C . HIS B 1 272 ? -111.325 3.471 13.113 1.00 19.60 270 HIS B C 1
ATOM 4841 O O . HIS B 1 272 ? -112.031 3.480 12.094 1.00 19.65 270 HIS B O 1
ATOM 4848 N N . VAL B 1 273 ? -111.803 3.703 14.328 1.00 18.57 271 VAL B N 1
ATOM 4849 C CA . VAL B 1 273 ? -113.217 3.997 14.518 1.00 18.96 271 VAL B CA 1
ATOM 4850 C C . VAL B 1 273 ? -113.522 5.513 14.556 1.00 19.05 271 VAL B C 1
ATOM 4851 O O . VAL B 1 273 ? -112.822 6.264 15.239 1.00 19.79 271 VAL B O 1
ATOM 4855 N N . PHE B 1 274 ? -114.554 5.937 13.838 1.00 18.80 272 PHE B N 1
ATOM 4856 C CA . PHE B 1 274 ? -115.014 7.324 13.816 1.00 19.49 272 PHE B CA 1
ATOM 4857 C C . PHE B 1 274 ? -116.392 7.464 14.431 1.00 20.63 272 PHE B C 1
ATOM 4858 O O . PHE B 1 274 ? -117.375 6.958 13.899 1.00 20.89 272 PHE B O 1
ATOM 4866 N N . ASP B 1 275 ? -116.444 8.157 15.567 1.00 21.97 273 ASP B N 1
ATOM 4867 C CA . ASP B 1 275 ? -117.601 8.165 16.430 1.00 23.30 273 ASP B CA 1
ATOM 4868 C C . ASP B 1 275 ? -118.090 9.557 16.858 1.00 23.69 273 ASP B C 1
ATOM 4869 O O . ASP B 1 275 ? -118.821 9.658 17.870 1.00 25.09 273 ASP B O 1
ATOM 4874 N N . ALA B 1 276 ? -117.729 10.624 16.138 1.00 23.30 274 ALA B N 1
ATOM 4875 C CA . ALA B 1 276 ? -118.260 11.969 16.486 1.00 22.22 274 ALA B CA 1
ATOM 4876 C C . ALA B 1 276 ? -119.764 11.886 16.449 1.00 22.38 274 ALA B C 1
ATOM 4877 O O . ALA B 1 276 ? -120.345 11.553 15.420 1.00 21.64 274 ALA B O 1
ATOM 4879 N N . PRO B 1 277 ? -120.418 12.166 17.586 1.00 23.49 275 PRO B N 1
ATOM 4880 C CA . PRO B 1 277 ? -121.879 11.932 17.636 1.00 23.63 275 PRO B CA 1
ATOM 4881 C C . PRO B 1 277 ? -122.723 12.566 16.508 1.00 24.17 275 PRO B C 1
ATOM 4882 O O . PRO B 1 277 ? -123.793 12.059 16.193 1.00 24.68 275 PRO B O 1
ATOM 4886 N N . GLY B 1 278 ? -122.269 13.667 15.915 1.00 24.73 276 GLY B N 1
ATOM 4887 C CA . GLY B 1 278 ? -123.037 14.316 14.862 1.00 24.34 276 GLY B CA 1
ATOM 4888 C C . GLY B 1 278 ? -122.488 14.092 13.462 1.00 25.03 276 GLY B C 1
ATOM 4889 O O . GLY B 1 278 ? -122.853 14.819 12.522 1.00 25.48 276 GLY B O 1
ATOM 4890 N N . ARG B 1 279 ? -121.611 13.107 13.290 1.00 24.53 277 ARG B N 1
ATOM 4891 C CA . ARG B 1 279 ? -121.074 12.847 11.940 1.00 24.05 277 ARG B CA 1
ATOM 4892 C C . ARG B 1 279 ? -122.180 12.607 10.890 1.00 25.06 277 ARG B C 1
ATOM 4893 O O . ARG B 1 279 ? -122.013 12.914 9.737 1.00 26.03 277 ARG B O 1
ATOM 4901 N N . SER B 1 280 ? -123.315 12.068 11.297 1.00 25.73 278 SER B N 1
ATOM 4902 C CA . SER B 1 280 ? -124.343 11.682 10.351 1.00 25.64 278 SER B CA 1
ATOM 4903 C C . SER B 1 280 ? -125.693 12.219 10.811 1.00 26.33 278 SER B C 1
ATOM 4904 O O . SER B 1 280 ? -126.019 12.142 12.003 1.00 25.96 278 SER B O 1
ATOM 4907 N N . LEU B 1 281 ? -126.479 12.753 9.877 1.00 26.44 279 LEU B N 1
ATOM 4908 C CA . LEU B 1 281 ? -127.772 13.321 10.256 1.00 27.81 279 LEU B CA 1
ATOM 4909 C C . LEU B 1 281 ? -128.882 12.300 10.324 1.00 28.24 279 LEU B C 1
ATOM 4910 O O . LEU B 1 281 ? -130.021 12.634 10.639 1.00 29.03 279 LEU B O 1
ATOM 4915 N N . ARG B 1 282 ? -128.544 11.043 10.066 1.00 29.03 280 ARG B N 1
ATOM 4916 C CA . ARG B 1 282 ? -129.539 10.005 10.074 1.00 28.60 280 ARG B CA 1
ATOM 4917 C C . ARG B 1 282 ? -130.070 9.663 11.463 1.00 28.03 280 ARG B C 1
ATOM 4918 O O . ARG B 1 282 ? -131.046 8.942 11.540 1.00 28.27 280 ARG B O 1
ATOM 4926 N N . GLY B 1 283 ? -129.374 9.938 12.566 1.00 27.65 281 GLY B N 1
ATOM 4927 C CA . GLY B 1 283 ? -128.663 8.886 13.205 1.00 27.74 281 GLY B CA 1
ATOM 4928 C C . GLY B 1 283 ? -127.385 8.922 13.934 1.00 26.70 281 GLY B C 1
ATOM 4929 O O . GLY B 1 283 ? -126.401 9.331 13.360 1.00 28.51 281 GLY B O 1
ATOM 4930 N N . ARG B 1 284 ? -127.367 8.397 15.152 1.00 24.97 282 ARG B N 1
ATOM 4931 C CA . ARG B 1 284 ? -126.070 8.066 15.737 1.00 24.21 282 ARG B CA 1
ATOM 4932 C C . ARG B 1 284 ? -125.431 6.936 14.925 1.00 24.27 282 ARG B C 1
ATOM 4933 O O . ARG B 1 284 ? -125.904 5.785 14.978 1.00 24.56 282 ARG B O 1
ATOM 4941 N N . THR B 1 285 ? -124.364 7.262 14.191 1.00 23.50 283 THR B N 1
ATOM 4942 C CA . THR B 1 285 ? -123.735 6.311 13.304 1.00 23.27 283 THR B CA 1
ATOM 4943 C C . THR B 1 285 ? -122.252 6.275 13.536 1.00 23.27 283 THR B C 1
ATOM 4944 O O . THR B 1 285 ? -121.556 7.279 13.346 1.00 23.39 283 THR B O 1
ATOM 4948 N N . ILE B 1 286 ? -121.759 5.111 13.939 1.00 22.79 284 ILE B N 1
ATOM 4949 C CA . ILE B 1 286 ? -120.338 4.926 14.190 1.00 21.94 284 ILE B CA 1
ATOM 4950 C C . ILE B 1 286 ? -119.816 4.102 13.045 1.00 22.70 284 ILE B C 1
ATOM 4951 O O . ILE B 1 286 ? -120.418 3.067 12.719 1.00 23.53 284 ILE B O 1
ATOM 4956 N N . THR B 1 287 ? -118.748 4.568 12.397 1.00 22.05 285 THR B N 1
ATOM 4957 C CA . THR B 1 287 ? -118.199 3.822 11.293 1.00 22.82 285 THR B CA 1
ATOM 4958 C C . THR B 1 287 ? -116.812 3.236 11.585 1.00 23.10 285 THR B C 1
ATOM 4959 O O . THR B 1 287 ? -116.018 3.802 12.365 1.00 23.92 285 THR B O 1
ATOM 4963 N N . HIS B 1 288 ? -116.537 2.088 10.972 1.00 22.26 286 HIS B N 1
ATOM 4964 C CA . HIS B 1 288 ? -115.288 1.376 11.170 1.00 21.11 286 HIS B CA 1
ATOM 4965 C C . HIS B 1 288 ? -114.576 1.458 9.837 1.00 21.37 286 HIS B C 1
ATOM 4966 O O . HIS B 1 288 ? -115.042 0.866 8.856 1.00 20.85 286 HIS B O 1
ATOM 4973 N N . ALA B 1 289 ? -113.463 2.200 9.793 1.00 21.00 287 ALA B N 1
ATOM 4974 C CA . ALA B 1 289 ? -112.765 2.440 8.529 1.00 20.60 287 ALA B CA 1
ATOM 4975 C C . ALA B 1 289 ? -111.503 1.582 8.449 1.00 21.02 287 ALA B C 1
ATOM 4976 O O . ALA B 1 289 ? -110.706 1.510 9.430 1.00 21.42 287 ALA B O 1
ATOM 4978 N N . TYR B 1 290 ? -111.325 0.945 7.294 1.00 20.15 288 TYR B N 1
ATOM 4979 C CA . TYR B 1 290 ? -110.201 0.054 7.058 1.00 20.09 288 TYR B CA 1
ATOM 4980 C C . TYR B 1 290 ? -109.316 0.633 5.989 1.00 20.77 288 TYR B C 1
ATOM 4981 O O . TYR B 1 290 ? -109.778 1.002 4.905 1.00 21.43 288 TYR B O 1
ATOM 4990 N N . PHE B 1 291 ? -108.031 0.694 6.281 1.00 21.40 289 PHE B N 1
ATOM 4991 C CA . PHE B 1 291 ? -107.067 1.256 5.373 1.00 22.72 289 PHE B CA 1
ATOM 4992 C C . PHE B 1 291 ? -106.409 0.128 4.589 1.00 23.92 289 PHE B C 1
ATOM 4993 O O . PHE B 1 291 ? -105.768 -0.765 5.180 1.00 25.44 289 PHE B O 1
ATOM 5001 N N . ILE B 1 292 ? -106.548 0.153 3.273 1.00 24.60 290 ILE B N 1
ATOM 5002 C CA . ILE B 1 292 ? -105.985 -0.899 2.436 1.00 25.59 290 ILE B CA 1
ATOM 5003 C C . ILE B 1 292 ? -104.912 -0.299 1.524 1.00 27.05 290 ILE B C 1
ATOM 5004 O O . ILE B 1 292 ? -105.195 0.617 0.783 1.00 27.68 290 ILE B O 1
ATOM 5009 N N . GLN B 1 293 ? -103.679 -0.800 1.584 1.00 28.84 291 GLN B N 1
ATOM 5010 C CA . GLN B 1 293 ? -102.596 -0.304 0.730 1.00 30.62 291 GLN B CA 1
ATOM 5011 C C . GLN B 1 293 ? -102.319 -1.266 -0.432 1.00 30.62 291 GLN B C 1
ATOM 5012 O O . GLN B 1 293 ? -101.887 -2.409 -0.228 1.00 31.16 291 GLN B O 1
ATOM 5018 N N . LEU B 1 294 ? -102.601 -0.823 -1.647 1.00 30.32 292 LEU B N 1
ATOM 5019 C CA . LEU B 1 294 ? -102.342 -1.644 -2.832 1.00 30.07 292 LEU B CA 1
ATOM 5020 C C . LEU B 1 294 ? -100.930 -1.373 -3.363 1.00 30.81 292 LEU B C 1
ATOM 5021 O O . LEU B 1 294 ? -100.418 -0.250 -3.286 1.00 30.29 292 LEU B O 1
ATOM 5026 N N . PRO B 1 295 ? -100.258 -2.416 -3.859 1.00 32.30 293 PRO B N 1
ATOM 5027 C CA . PRO B 1 295 ? -98.851 -2.171 -4.340 1.00 32.45 293 PRO B CA 1
ATOM 5028 C C . PRO B 1 295 ? -98.751 -1.420 -5.666 1.00 33.38 293 PRO B C 1
ATOM 5029 O O . PRO B 1 295 ? -99.732 -1.317 -6.428 1.00 33.32 293 PRO B O 1
ATOM 5033 N N . GLY B 1 296 ? -97.549 -0.917 -5.949 1.00 34.23 294 GLY B N 1
ATOM 5034 C CA . GLY B 1 296 ? -97.267 -0.249 -7.225 1.00 33.95 294 GLY B CA 1
ATOM 5035 C C . GLY B 1 296 ? -97.724 -0.976 -8.476 1.00 34.00 294 GLY B C 1
ATOM 5036 O O . GLY B 1 296 ? -97.741 -2.209 -8.527 1.00 34.12 294 GLY B O 1
ATOM 5037 N N . GLY B 1 297 ? -98.053 -0.208 -9.508 1.00 33.97 295 GLY B N 1
ATOM 5038 C CA . GLY B 1 297 ? -98.398 -0.775 -10.795 1.00 33.63 295 GLY B CA 1
ATOM 5039 C C . GLY B 1 297 ? -99.513 0.005 -11.453 1.00 34.48 295 GLY B C 1
ATOM 5040 O O . GLY B 1 297 ? -99.890 1.113 -11.021 1.00 34.07 295 GLY B O 1
ATOM 5041 N N . GLU B 1 298 ? -100.052 -0.569 -12.514 1.00 34.96 296 GLU B N 1
ATOM 5042 C CA . GLU B 1 298 ? -101.120 0.067 -13.224 1.00 35.96 296 GLU B CA 1
ATOM 5043 C C . GLU B 1 298 ? -102.300 0.374 -12.281 1.00 36.08 296 GLU B C 1
ATOM 5044 O O . GLU B 1 298 ? -102.608 -0.402 -11.364 1.00 36.54 296 GLU B O 1
ATOM 5050 N N . LEU B 1 299 ? -102.957 1.502 -12.493 1.00 35.86 297 LEU B N 1
ATOM 5051 C CA . LEU B 1 299 ? -104.081 1.883 -11.659 1.00 36.22 297 LEU B CA 1
ATOM 5052 C C . LEU B 1 299 ? -105.173 0.798 -11.710 1.00 36.45 297 LEU B C 1
ATOM 5053 O O . LEU B 1 299 ? -105.561 0.408 -12.785 1.00 37.49 297 LEU B O 1
ATOM 5058 N N . PRO B 1 300 ? -105.657 0.282 -10.562 1.00 37.00 298 PRO B N 1
ATOM 5059 C CA . PRO B 1 300 ? -106.651 -0.814 -10.618 1.00 37.24 298 PRO B CA 1
ATOM 5060 C C . PRO B 1 300 ? -107.964 -0.460 -11.268 1.00 38.06 298 PRO B C 1
ATOM 5061 O O . PRO B 1 300 ? -108.479 0.642 -11.061 1.00 38.13 298 PRO B O 1
ATOM 5065 N N . ALA B 1 301 ? -108.483 -1.406 -12.048 1.00 39.54 299 ALA B N 1
ATOM 5066 C CA . ALA B 1 301 ? -109.757 -1.270 -12.739 1.00 41.17 299 ALA B CA 1
ATOM 5067 C C . ALA B 1 301 ? -110.912 -1.370 -11.755 1.00 42.54 299 ALA B C 1
ATOM 5068 O O . ALA B 1 301 ? -110.850 -2.118 -10.788 1.00 41.63 299 ALA B O 1
ATOM 5070 N N . VAL B 1 302 ? -111.954 -0.602 -12.039 1.00 45.13 300 VAL B N 1
ATOM 5071 C CA . VAL B 1 302 ? -113.145 -0.467 -11.223 1.00 48.19 300 VAL B CA 1
ATOM 5072 C C . VAL B 1 302 ? -114.231 -0.203 -12.219 1.00 51.53 300 VAL B C 1
ATOM 5073 O O . VAL B 1 302 ? -113.941 0.097 -13.373 1.00 51.85 300 VAL B O 1
ATOM 5077 N N . LYS B 1 303 ? -115.480 -0.281 -11.778 1.00 56.08 301 LYS B N 1
ATOM 5078 C CA . LYS B 1 303 ? -116.611 -0.066 -12.671 1.00 60.45 301 LYS B CA 1
ATOM 5079 C C . LYS B 1 303 ? -116.624 1.348 -13.249 1.00 63.67 301 LYS B C 1
ATOM 5080 O O . LYS B 1 303 ? -116.579 2.351 -12.502 1.00 63.72 301 LYS B O 1
ATOM 5086 N N . GLY B 1 304 ? -116.663 1.406 -14.583 1.00 67.35 302 GLY B N 1
ATOM 5087 C CA . GLY B 1 304 ? -116.913 2.655 -15.318 1.00 72.11 302 GLY B CA 1
ATOM 5088 C C . GLY B 1 304 ? -118.353 2.606 -15.796 1.00 75.23 302 GLY B C 1
ATOM 5089 O O . GLY B 1 304 ? -118.616 2.249 -16.959 1.00 75.88 302 GLY B O 1
ATOM 5090 N N . GLY B 1 305 ? -119.283 2.960 -14.915 1.00 77.65 303 GLY B N 1
ATOM 5091 C CA . GLY B 1 305 ? -120.695 2.737 -15.166 1.00 80.82 303 GLY B CA 1
ATOM 5092 C C . GLY B 1 305 ? -121.295 3.787 -16.080 1.00 82.96 303 GLY B C 1
ATOM 5093 O O . GLY B 1 305 ? -121.623 3.506 -17.233 1.00 83.17 303 GLY B O 1
ATOM 5094 N N . ASP B 1 306 ? -121.439 5.002 -15.562 1.00 84.74 304 ASP B N 1
ATOM 5095 C CA . ASP B 1 306 ? -121.770 6.154 -16.392 1.00 86.08 304 ASP B CA 1
ATOM 5096 C C . ASP B 1 306 ? -121.023 7.400 -15.929 1.00 86.51 304 ASP B C 1
ATOM 5097 O O . ASP B 1 306 ? -120.208 7.955 -16.666 1.00 86.77 304 ASP B O 1
ATOM 5102 N N . ASP B 1 307 ? -121.306 7.833 -14.706 1.00 86.61 305 ASP B N 1
ATOM 5103 C CA . ASP B 1 307 ? -120.811 9.113 -14.213 1.00 86.65 305 ASP B CA 1
ATOM 5104 C C . ASP B 1 307 ? -121.345 9.410 -12.816 1.00 85.99 305 ASP B C 1
ATOM 5105 O O . ASP B 1 307 ? -120.575 9.632 -11.881 1.00 86.45 305 ASP B O 1
ATOM 5110 N N . ALA B 1 308 ? -122.667 9.412 -12.681 1.00 84.30 306 ALA B N 1
ATOM 5111 C CA . ALA B 1 308 ? -123.313 9.361 -11.351 1.00 82.04 306 ALA B CA 1
ATOM 5112 C C . ALA B 1 308 ? -123.297 7.943 -10.747 1.00 80.35 306 ALA B C 1
ATOM 5113 O O . ALA B 1 308 ? -123.537 7.781 -9.536 1.00 80.25 306 ALA B O 1
ATOM 5115 N N . GLN B 1 309 ? -123.020 6.938 -11.592 1.00 77.75 307 GLN B N 1
ATOM 5116 C CA . GLN B 1 309 ? -122.978 5.518 -11.183 1.00 75.30 307 GLN B CA 1
ATOM 5117 C C . GLN B 1 309 ? -121.559 5.025 -10.854 1.00 71.98 307 GLN B C 1
ATOM 5118 O O . GLN B 1 309 ? -121.375 3.871 -10.472 1.00 71.85 307 GLN B O 1
ATOM 5124 N N . LYS B 1 310 ? -120.566 5.897 -10.978 1.00 67.78 308 LYS B N 1
ATOM 5125 C CA . LYS B 1 310 ? -119.203 5.425 -11.038 1.00 63.83 308 LYS B CA 1
ATOM 5126 C C . LYS B 1 310 ? -118.368 5.548 -9.758 1.00 59.05 308 LYS B C 1
ATOM 5127 O O . LYS B 1 310 ? -118.817 6.040 -8.721 1.00 58.13 308 LYS B O 1
ATOM 5133 N N . ALA B 1 311 ? -117.148 5.040 -9.888 1.00 53.33 309 ALA B N 1
ATOM 5134 C CA . ALA B 1 311 ? -116.131 4.998 -8.877 1.00 48.25 309 ALA B CA 1
ATOM 5135 C C . ALA B 1 311 ? -114.879 5.517 -9.552 1.00 44.93 309 ALA B C 1
ATOM 5136 O O . ALA B 1 311 ? -114.722 5.367 -10.757 1.00 44.70 309 ALA B O 1
ATOM 5138 N N . TRP B 1 312 ? -113.990 6.154 -8.813 1.00 41.01 310 TRP B N 1
ATOM 5139 C CA . TRP B 1 312 ? -112.745 6.628 -9.430 1.00 38.00 310 TRP B CA 1
ATOM 5140 C C . TRP B 1 312 ? -111.707 6.948 -8.384 1.00 35.52 310 TRP B C 1
ATOM 5141 O O . TRP B 1 312 ? -111.995 6.942 -7.188 1.00 35.42 310 TRP B O 1
ATOM 5152 N N . TRP B 1 313 ? -110.504 7.208 -8.853 1.00 32.58 311 TRP B N 1
ATOM 5153 C CA . TRP B 1 313 ? -109.355 7.379 -8.017 1.00 30.66 311 TRP B CA 1
ATOM 5154 C C . TRP B 1 313 ? -109.034 8.857 -7.898 1.00 30.39 311 TRP B C 1
ATOM 5155 O O . TRP B 1 313 ? -109.006 9.561 -8.918 1.00 31.30 311 TRP B O 1
ATOM 5166 N N . MET B 1 314 ? -108.787 9.327 -6.677 1.00 28.60 312 MET B N 1
ATOM 5167 C CA . MET B 1 314 ? -108.569 10.758 -6.429 1.00 28.39 312 MET B CA 1
ATOM 5168 C C . MET B 1 314 ? -107.350 10.950 -5.583 1.00 27.66 312 MET B C 1
ATOM 5169 O O . MET B 1 314 ? -107.220 10.294 -4.527 1.00 27.57 312 MET B O 1
ATOM 5174 N N . SER B 1 315 ? -106.477 11.866 -6.028 1.00 27.12 313 SER B N 1
ATOM 5175 C CA . SER B 1 315 ? -105.267 12.242 -5.293 1.00 26.40 313 SER B CA 1
ATOM 5176 C C . SER B 1 315 ? -105.702 13.156 -4.169 1.00 26.16 313 SER B C 1
ATOM 5177 O O . SER B 1 315 ? -106.815 13.610 -4.178 1.00 26.09 313 SER B O 1
ATOM 5180 N N . LEU B 1 316 ? -104.823 13.461 -3.232 1.00 26.82 314 LEU B N 1
ATOM 5181 C CA . LEU B 1 316 ? -105.141 14.426 -2.195 1.00 28.45 314 LEU B CA 1
ATOM 5182 C C . LEU B 1 316 ? -105.464 15.791 -2.786 1.00 27.90 314 LEU B C 1
ATOM 5183 O O . LEU B 1 316 ? -106.363 16.495 -2.283 1.00 26.79 314 LEU B O 1
ATOM 5188 N N . ALA B 1 317 ? -104.734 16.155 -3.850 1.00 27.49 315 ALA B N 1
ATOM 5189 C CA . ALA B 1 317 ? -104.972 17.418 -4.515 1.00 27.20 315 ALA B CA 1
ATOM 5190 C C . ALA B 1 317 ? -106.372 17.446 -5.030 1.00 27.40 315 ALA B C 1
ATOM 5191 O O . ALA B 1 317 ? -107.076 18.445 -4.814 1.00 26.97 315 ALA B O 1
ATOM 5193 N N . ASP B 1 318 ? -106.788 16.370 -5.715 1.00 28.08 316 ASP B N 1
ATOM 5194 C CA . ASP B 1 318 ? -108.173 16.316 -6.199 1.00 29.64 316 ASP B CA 1
ATOM 5195 C C . ASP B 1 318 ? -109.101 16.439 -4.970 1.00 29.71 316 ASP B C 1
ATOM 5196 O O . ASP B 1 318 ? -110.112 17.152 -4.998 1.00 29.99 316 ASP B O 1
ATOM 5201 N N . LEU B 1 319 ? -108.744 15.765 -3.877 1.00 28.96 317 LEU B N 1
ATOM 5202 C CA . LEU B 1 319 ? -109.599 15.794 -2.713 1.00 28.64 317 LEU B CA 1
ATOM 5203 C C . LEU B 1 319 ? -109.789 17.181 -2.108 1.00 29.11 317 LEU B C 1
ATOM 5204 O O . LEU B 1 319 ? -110.926 17.583 -1.877 1.00 29.42 317 LEU B O 1
ATOM 5209 N N . TYR B 1 320 ? -108.695 17.896 -1.848 1.00 29.54 318 TYR B N 1
ATOM 5210 C CA . TYR B 1 320 ? -108.755 19.286 -1.372 1.00 29.78 318 TYR B CA 1
ATOM 5211 C C . TYR B 1 320 ? -109.480 20.187 -2.358 1.00 30.44 318 TYR B C 1
ATOM 5212 O O . TYR B 1 320 ? -110.320 21.002 -1.962 1.00 31.11 318 TYR B O 1
ATOM 5221 N N . ALA B 1 321 ? -109.185 20.023 -3.644 1.00 30.99 319 ALA B N 1
ATOM 5222 C CA . ALA B 1 321 ? -109.856 20.799 -4.690 1.00 31.13 319 ALA B CA 1
ATOM 5223 C C . ALA B 1 321 ? -111.370 20.675 -4.631 1.00 31.87 319 ALA B C 1
ATOM 5224 O O . ALA B 1 321 ? -112.069 21.620 -4.968 1.00 33.01 319 ALA B O 1
ATOM 5226 N N . GLN B 1 322 ? -111.878 19.514 -4.217 1.00 32.38 320 GLN B N 1
ATOM 5227 C CA . GLN B 1 322 ? -113.336 19.269 -4.132 1.00 32.96 320 GLN B CA 1
ATOM 5228 C C . GLN B 1 322 ? -113.873 18.964 -2.718 1.00 32.46 320 GLN B C 1
ATOM 5229 O O . GLN B 1 322 ? -114.935 18.333 -2.550 1.00 31.22 320 GLN B O 1
ATOM 5235 N N . GLU B 1 323 ? -113.118 19.436 -1.725 1.00 32.67 321 GLU B N 1
ATOM 5236 C CA . GLU B 1 323 ? -113.475 19.371 -0.320 1.00 33.89 321 GLU B CA 1
ATOM 5237 C C . GLU B 1 323 ? -114.977 19.519 -0.055 1.00 33.15 321 GLU B C 1
ATOM 5238 O O . GLU B 1 323 ? -115.544 18.732 0.689 1.00 32.44 321 GLU B O 1
ATOM 5244 N N . GLU B 1 324 ? -115.636 20.490 -0.672 1.00 33.12 322 GLU B N 1
ATOM 5245 C CA . GLU B 1 324 ? -117.033 20.640 -0.342 1.00 34.41 322 GLU B CA 1
ATOM 5246 C C . GLU B 1 324 ? -118.005 19.722 -1.049 1.00 33.19 322 GLU B C 1
ATOM 5247 O O . GLU B 1 324 ? -119.201 19.843 -0.848 1.00 33.82 322 GLU B O 1
ATOM 5253 N N . GLN B 1 325 ? -117.495 18.772 -1.833 1.00 32.45 323 GLN B N 1
ATOM 5254 C CA . GLN B 1 325 ? -118.325 17.723 -2.375 1.00 31.72 323 GLN B CA 1
ATOM 5255 C C . GLN B 1 325 ? -118.225 16.421 -1.549 1.00 30.18 323 GLN B C 1
ATOM 5256 O O . GLN B 1 325 ? -118.920 15.457 -1.822 1.00 30.34 323 GLN B O 1
ATOM 5262 N N . ILE B 1 326 ? -117.371 16.382 -0.536 1.00 28.13 324 ILE B N 1
ATOM 5263 C CA . ILE B 1 326 ? -117.182 15.146 0.220 1.00 26.41 324 ILE B CA 1
ATOM 5264 C C . ILE B 1 326 ? -118.221 14.935 1.336 1.00 25.75 324 ILE B C 1
ATOM 5265 O O . ILE B 1 326 ? -118.460 15.817 2.145 1.00 26.13 324 ILE B O 1
ATOM 5270 N N . TYR B 1 327 ? -118.828 13.750 1.356 1.00 24.47 325 TYR B N 1
ATOM 5271 C CA . TYR B 1 327 ? -119.871 13.371 2.299 1.00 23.19 325 TYR B CA 1
ATOM 5272 C C . TYR B 1 327 ? -119.417 13.321 3.752 1.00 22.71 325 TYR B C 1
ATOM 5273 O O . TYR B 1 327 ? -118.328 12.795 4.042 1.00 22.49 325 TYR B O 1
ATOM 5282 N N . GLU B 1 328 ? -120.291 13.783 4.654 1.00 22.14 326 GLU B N 1
ATOM 5283 C CA . GLU B 1 328 ? -120.121 13.667 6.114 1.00 22.06 326 GLU B CA 1
ATOM 5284 C C . GLU B 1 328 ? -118.677 13.915 6.489 1.00 21.41 326 GLU B C 1
ATOM 5285 O O . GLU B 1 328 ? -118.135 14.917 6.063 1.00 21.70 326 GLU B O 1
ATOM 5291 N N . ASP B 1 329 ? -118.021 13.005 7.202 1.00 20.85 327 ASP B N 1
ATOM 5292 C CA . ASP B 1 329 ? -116.689 13.277 7.671 1.00 20.52 327 ASP B CA 1
ATOM 5293 C C . ASP B 1 329 ? -115.675 12.477 6.881 1.00 20.62 327 ASP B C 1
ATOM 5294 O O . ASP B 1 329 ? -114.565 12.210 7.355 1.00 21.04 327 ASP B O 1
ATOM 5299 N N . HIS B 1 330 ? -116.011 12.078 5.664 1.00 20.77 328 HIS B N 1
ATOM 5300 C CA . HIS B 1 330 ? -115.074 11.240 4.935 1.00 20.48 328 HIS B CA 1
ATOM 5301 C C . HIS B 1 330 ? -113.704 11.887 4.647 1.00 21.30 328 HIS B C 1
ATOM 5302 O O . HIS B 1 330 ? -112.692 11.175 4.543 1.00 22.00 328 HIS B O 1
ATOM 5309 N N . PHE B 1 331 ? -113.640 13.218 4.557 1.00 21.49 329 PHE B N 1
ATOM 5310 C CA . PHE B 1 331 ? -112.373 13.842 4.262 1.00 22.34 329 PHE B CA 1
ATOM 5311 C C . PHE B 1 331 ? -111.470 13.708 5.447 1.00 22.97 329 PHE B C 1
ATOM 5312 O O . PHE B 1 331 ? -110.253 13.510 5.307 1.00 23.13 329 PHE B O 1
ATOM 5320 N N . GLN B 1 332 ? -112.090 13.736 6.617 1.00 22.93 330 GLN B N 1
ATOM 5321 C CA . GLN B 1 332 ? -111.400 13.548 7.861 1.00 23.60 330 GLN B CA 1
ATOM 5322 C C . GLN B 1 332 ? -110.856 12.122 8.016 1.00 23.25 330 GLN B C 1
ATOM 5323 O O . GLN B 1 332 ? -109.749 11.914 8.527 1.00 23.24 330 GLN B O 1
ATOM 5329 N N . ILE B 1 333 ? -111.646 11.132 7.591 1.00 22.47 331 ILE B N 1
ATOM 5330 C CA . ILE B 1 333 ? -111.217 9.748 7.649 1.00 21.80 331 ILE B CA 1
ATOM 5331 C C . ILE B 1 333 ? -109.972 9.570 6.780 1.00 21.85 331 ILE B C 1
ATOM 5332 O O . ILE B 1 333 ? -108.977 9.037 7.241 1.00 21.64 331 ILE B O 1
ATOM 5337 N N . ILE B 1 334 ? -110.015 10.047 5.535 1.00 22.04 332 ILE B N 1
ATOM 5338 C CA . ILE B 1 334 ? -108.823 10.016 4.659 1.00 21.49 332 ILE B CA 1
ATOM 5339 C C . ILE B 1 334 ? -107.605 10.697 5.322 1.00 22.84 332 ILE B C 1
ATOM 5340 O O . ILE B 1 334 ? -106.521 10.099 5.416 1.00 22.84 332 ILE B O 1
ATOM 5345 N N . GLN B 1 335 ? -107.812 11.896 5.866 1.00 24.15 333 GLN B N 1
ATOM 5346 C CA . GLN B 1 335 ? -106.722 12.661 6.500 1.00 26.86 333 GLN B CA 1
ATOM 5347 C C . GLN B 1 335 ? -106.124 11.928 7.660 1.00 26.31 333 GLN B C 1
ATOM 5348 O O . GLN B 1 335 ? -104.912 11.989 7.850 1.00 26.76 333 GLN B O 1
ATOM 5354 N N . HIS B 1 336 ? -106.947 11.193 8.413 1.00 26.10 334 HIS B N 1
ATOM 5355 C CA . HIS B 1 336 ? -106.415 10.381 9.497 1.00 25.85 334 HIS B CA 1
ATOM 5356 C C . HIS B 1 336 ? -105.390 9.384 8.958 1.00 27.44 334 HIS B C 1
ATOM 5357 O O . HIS B 1 336 ? -104.314 9.259 9.546 1.00 27.59 334 HIS B O 1
ATOM 5364 N N . PHE B 1 337 ? -105.702 8.671 7.858 1.00 27.73 335 PHE B N 1
ATOM 5365 C CA . PHE B 1 337 ? -104.765 7.652 7.382 1.00 28.71 335 PHE B CA 1
ATOM 5366 C C . PHE B 1 337 ? -103.578 8.236 6.635 1.00 31.91 335 PHE B C 1
ATOM 5367 O O . PHE B 1 337 ? -102.493 7.655 6.646 1.00 32.01 335 PHE B O 1
ATOM 5375 N N . VAL B 1 338 ? -103.778 9.385 5.994 1.00 35.92 336 VAL B N 1
ATOM 5376 C CA . VAL B 1 338 ? -102.660 10.192 5.455 1.00 39.46 336 VAL B CA 1
ATOM 5377 C C . VAL B 1 338 ? -101.607 10.619 6.515 1.00 41.58 336 VAL B C 1
ATOM 5378 O O . VAL B 1 338 ? -100.427 10.774 6.199 1.00 42.00 336 VAL B O 1
ATOM 5382 N N . SER B 1 339 ? -102.034 10.800 7.764 1.00 44.54 337 SER B N 1
ATOM 5383 C CA . SER B 1 339 ? -101.107 11.118 8.871 1.00 47.35 337 SER B CA 1
ATOM 5384 C C . SER B 1 339 ? -100.314 9.863 9.298 1.00 49.21 337 SER B C 1
ATOM 5385 O O . SER B 1 339 ? -99.247 9.953 9.927 1.00 49.22 337 SER B O 1
ATOM 5388 N N . LYS B 1 340 ? -100.870 8.703 8.955 1.00 51.21 338 LYS B N 1
ATOM 5389 C CA . LYS B 1 340 ? -100.253 7.402 9.203 1.00 53.17 338 LYS B CA 1
ATOM 5390 C C . LYS B 1 340 ? -99.138 7.089 8.188 1.00 54.20 338 LYS B C 1
ATOM 5391 O O . LYS B 1 340 ? -98.285 6.238 8.454 1.00 54.67 338 LYS B O 1
ATOM 5397 N N . VAL B 1 341 ? -99.170 7.773 7.032 1.00 55.08 339 VAL B N 1
ATOM 5398 C CA . VAL B 1 341 ? -98.265 7.543 5.884 1.00 55.56 339 VAL B CA 1
ATOM 5399 C C . VAL B 1 341 ? -97.607 8.863 5.485 1.00 55.80 339 VAL B C 1
ATOM 5400 O O . VAL B 1 341 ? -96.508 9.179 5.935 1.00 56.30 339 VAL B O 1
ATOM 5404 N N . LYS C 1 6 ? -47.635 29.085 41.972 1.00 99.94 4 LYS C N 1
ATOM 5405 C CA . LYS C 1 6 ? -48.942 29.816 41.978 1.00 100.12 4 LYS C CA 1
ATOM 5406 C C . LYS C 1 6 ? -50.160 28.899 41.665 1.00 99.98 4 LYS C C 1
ATOM 5407 O O . LYS C 1 6 ? -51.269 29.136 42.159 1.00 100.08 4 LYS C O 1
ATOM 5413 N N . TYR C 1 7 ? -49.939 27.859 40.856 1.00 99.69 5 TYR C N 1
ATOM 5414 C CA . TYR C 1 7 ? -50.933 26.805 40.577 1.00 99.20 5 TYR C CA 1
ATOM 5415 C C . TYR C 1 7 ? -50.231 25.444 40.590 1.00 98.73 5 TYR C C 1
ATOM 5416 O O . TYR C 1 7 ? -49.057 25.343 40.202 1.00 98.82 5 TYR C O 1
ATOM 5425 N N . GLN C 1 8 ? -50.942 24.396 41.010 1.00 97.85 6 GLN C N 1
ATOM 5426 C CA . GLN C 1 8 ? -50.362 23.041 41.060 1.00 97.01 6 GLN C CA 1
ATOM 5427 C C . GLN C 1 8 ? -50.104 22.436 39.677 1.00 96.12 6 GLN C C 1
ATOM 5428 O O . GLN C 1 8 ? -49.044 21.840 39.436 1.00 95.99 6 GLN C O 1
ATOM 5434 N N . TYR C 1 9 ? -51.088 22.586 38.786 1.00 94.97 7 TYR C N 1
ATOM 5435 C CA . TYR C 1 9 ? -51.037 22.030 37.429 1.00 93.53 7 TYR C CA 1
ATOM 5436 C C . TYR C 1 9 ? -51.532 23.023 36.377 1.00 92.45 7 TYR C C 1
ATOM 5437 O O . TYR C 1 9 ? -52.452 23.804 36.632 1.00 92.30 7 TYR C O 1
ATOM 5446 N N . GLY C 1 10 ? -50.917 22.977 35.195 1.00 91.24 8 GLY C N 1
ATOM 5447 C CA . GLY C 1 10 ? -51.229 23.908 34.103 1.00 89.63 8 GLY C CA 1
ATOM 5448 C C . GLY C 1 10 ? -51.304 23.234 32.747 1.00 88.43 8 GLY C C 1
ATOM 5449 O O . GLY C 1 10 ? -50.403 22.477 32.364 1.00 88.51 8 GLY C O 1
ATOM 5450 N N . ILE C 1 11 ? -52.374 23.527 32.016 1.00 87.05 9 ILE C N 1
ATOM 5451 C CA . ILE C 1 11 ? -52.683 22.817 30.779 1.00 85.77 9 ILE C CA 1
ATOM 5452 C C . ILE C 1 11 ? -52.717 23.733 29.550 1.00 84.81 9 ILE C C 1
ATOM 5453 O O . ILE C 1 11 ? -53.356 24.801 29.553 1.00 84.69 9 ILE C O 1
ATOM 5458 N N . TYR C 1 12 ? -52.018 23.303 28.502 1.00 83.28 10 TYR C N 1
ATOM 5459 C CA . TYR C 1 12 ? -51.962 24.065 27.263 1.00 81.95 10 TYR C CA 1
ATOM 5460 C C . TYR C 1 12 ? -52.136 23.119 26.096 1.00 80.83 10 TYR C C 1
ATOM 5461 O O . TYR C 1 12 ? -51.311 22.223 25.875 1.00 80.58 10 TYR C O 1
ATOM 5470 N N . ILE C 1 13 ? -53.230 23.327 25.366 1.00 79.48 11 ILE C N 1
ATOM 5471 C CA . ILE C 1 13 ? -53.626 22.456 24.266 1.00 78.00 11 ILE C CA 1
ATOM 5472 C C . ILE C 1 13 ? -53.337 23.147 22.951 1.00 77.03 11 ILE C C 1
ATOM 5473 O O . ILE C 1 13 ? -53.618 24.349 22.790 1.00 76.69 11 ILE C O 1
ATOM 5478 N N . GLY C 1 14 ? -52.800 22.382 22.008 1.00 75.73 12 GLY C N 1
ATOM 5479 C CA . GLY C 1 14 ? -52.636 22.887 20.665 1.00 74.53 12 GLY C CA 1
ATOM 5480 C C . GLY C 1 14 ? -52.253 21.872 19.621 1.00 73.99 12 GLY C C 1
ATOM 5481 O O . GLY C 1 14 ? -51.896 20.732 19.922 1.00 73.35 12 GLY C O 1
ATOM 5482 N N . ARG C 1 15 ? -52.349 22.311 18.376 1.00 73.97 13 ARG C N 1
ATOM 5483 C CA . ARG C 1 15 ? -51.854 21.553 17.253 1.00 74.17 13 ARG C CA 1
ATOM 5484 C C . ARG C 1 15 ? -50.350 21.761 17.099 1.00 74.39 13 ARG C C 1
ATOM 5485 O O . ARG C 1 15 ? -49.616 20.817 16.766 1.00 74.07 13 ARG C O 1
ATOM 5493 N N . PHE C 1 16 ? -49.913 23.002 17.354 1.00 74.74 14 PHE C N 1
ATOM 5494 C CA . PHE C 1 16 ? -48.514 23.427 17.225 1.00 74.90 14 PHE C CA 1
ATOM 5495 C C . PHE C 1 16 ? -47.938 22.955 15.901 1.00 75.82 14 PHE C C 1
ATOM 5496 O O . PHE C 1 16 ? -47.075 22.069 15.852 1.00 75.81 14 PHE C O 1
ATOM 5504 N N . GLN C 1 17 ? -48.433 23.547 14.821 1.00 76.93 15 GLN C N 1
ATOM 5505 C CA . GLN C 1 17 ? -48.041 23.099 13.502 1.00 78.03 15 GLN C CA 1
ATOM 5506 C C . GLN C 1 17 ? -47.573 24.276 12.648 1.00 79.36 15 GLN C C 1
ATOM 5507 O O . GLN C 1 17 ? -48.357 24.828 11.868 1.00 79.48 15 GLN C O 1
ATOM 5513 N N . PRO C 1 18 ? -46.299 24.694 12.825 1.00 80.50 16 PRO C N 1
ATOM 5514 C CA . PRO C 1 18 ? -45.344 24.181 13.800 1.00 81.17 16 PRO C CA 1
ATOM 5515 C C . PRO C 1 18 ? -45.392 24.992 15.096 1.00 82.17 16 PRO C C 1
ATOM 5516 O O . PRO C 1 18 ? -46.131 25.989 15.183 1.00 82.05 16 PRO C O 1
ATOM 5520 N N . PHE C 1 19 ? -44.619 24.553 16.091 1.00 83.53 17 PHE C N 1
ATOM 5521 C CA . PHE C 1 19 ? -44.445 25.301 17.337 1.00 84.95 17 PHE C CA 1
ATOM 5522 C C . PHE C 1 19 ? -43.735 26.630 17.024 1.00 85.96 17 PHE C C 1
ATOM 5523 O O . PHE C 1 19 ? -42.649 26.640 16.427 1.00 86.02 17 PHE C O 1
ATOM 5531 N N . HIS C 1 20 ? -44.369 27.745 17.383 1.00 87.15 18 HIS C N 1
ATOM 5532 C CA . HIS C 1 20 ? -43.819 29.060 17.063 1.00 88.35 18 HIS C CA 1
ATOM 5533 C C . HIS C 1 20 ? -43.584 29.948 18.288 1.00 89.61 18 HIS C C 1
ATOM 5534 O O . HIS C 1 20 ? -43.844 29.542 19.423 1.00 89.84 18 HIS C O 1
ATOM 5541 N N . LEU C 1 21 ? -43.025 31.115 18.060 1.00 91.18 19 LEU C N 1
ATOM 5542 C CA . LEU C 1 21 ? -42.554 31.907 19.154 1.00 92.63 19 LEU C CA 1
ATOM 5543 C C . LEU C 1 21 ? -43.808 32.191 19.910 1.00 93.60 19 LEU C C 1
ATOM 5544 O O . LEU C 1 21 ? -43.789 32.602 21.061 1.00 93.83 19 LEU C O 1
ATOM 5549 N N . GLY C 1 22 ? -44.919 31.980 19.238 1.00 94.48 20 GLY C N 1
ATOM 5550 C CA . GLY C 1 22 ? -46.156 32.565 19.692 1.00 95.81 20 GLY C CA 1
ATOM 5551 C C . GLY C 1 22 ? -46.757 31.617 20.690 1.00 96.45 20 GLY C C 1
ATOM 5552 O O . GLY C 1 22 ? -47.457 32.000 21.618 1.00 96.99 20 GLY C O 1
ATOM 5553 N N . HIS C 1 23 ? -46.455 30.351 20.490 1.00 96.78 21 HIS C N 1
ATOM 5554 C CA . HIS C 1 23 ? -46.745 29.355 21.482 1.00 96.74 21 HIS C CA 1
ATOM 5555 C C . HIS C 1 23 ? -45.798 29.567 22.624 1.00 97.10 21 HIS C C 1
ATOM 5556 O O . HIS C 1 23 ? -46.197 29.834 23.748 1.00 97.06 21 HIS C O 1
ATOM 5563 N N . LEU C 1 24 ? -44.525 29.467 22.311 1.00 97.64 22 LEU C N 1
ATOM 5564 C CA . LEU C 1 24 ? -43.483 29.537 23.338 1.00 98.05 22 LEU C CA 1
ATOM 5565 C C . LEU C 1 24 ? -43.767 30.560 24.433 1.00 98.50 22 LEU C C 1
ATOM 5566 O O . LEU C 1 24 ? -43.539 30.282 25.607 1.00 98.45 22 LEU C O 1
ATOM 5571 N N . ARG C 1 25 ? -44.274 31.729 24.052 1.00 99.13 23 ARG C N 1
ATOM 5572 C CA . ARG C 1 25 ? -44.520 32.793 25.018 1.00 100.01 23 ARG C CA 1
ATOM 5573 C C . ARG C 1 25 ? -45.583 32.376 26.029 1.00 100.21 23 ARG C C 1
ATOM 5574 O O . ARG C 1 25 ? -45.425 32.621 27.231 1.00 100.57 23 ARG C O 1
ATOM 5582 N N . THR C 1 26 ? -46.651 31.742 25.536 1.00 100.43 24 THR C N 1
ATOM 5583 C CA . THR C 1 26 ? -47.717 31.179 26.389 1.00 100.35 24 THR C CA 1
ATOM 5584 C C . THR C 1 26 ? -47.209 30.014 27.227 1.00 100.07 24 THR C C 1
ATOM 5585 O O . THR C 1 26 ? -47.566 29.884 28.399 1.00 100.01 24 THR C O 1
ATOM 5589 N N . LEU C 1 27 ? -46.378 29.173 26.617 1.00 99.83 25 LEU C N 1
ATOM 5590 C CA . LEU C 1 27 ? -45.712 28.101 27.334 1.00 99.76 25 LEU C CA 1
ATOM 5591 C C . LEU C 1 27 ? -44.894 28.673 28.493 1.00 100.27 25 LEU C C 1
ATOM 5592 O O . LEU C 1 27 ? -44.963 28.169 29.619 1.00 100.18 25 LEU C O 1
ATOM 5597 N N . ASN C 1 28 ? -44.139 29.736 28.209 1.00 100.76 26 ASN C N 1
ATOM 5598 C CA . ASN C 1 28 ? -43.372 30.449 29.230 1.00 101.20 26 ASN C CA 1
ATOM 5599 C C . ASN C 1 28 ? -44.270 31.004 30.313 1.00 101.40 26 ASN C C 1
ATOM 5600 O O . ASN C 1 28 ? -43.991 30.834 31.501 1.00 101.54 26 ASN C O 1
ATOM 5605 N N . LEU C 1 29 ? -45.356 31.649 29.891 1.00 101.66 27 LEU C N 1
ATOM 5606 C CA . LEU C 1 29 ? -46.342 32.195 30.814 1.00 102.04 27 LEU C CA 1
ATOM 5607 C C . LEU C 1 29 ? -46.967 31.088 31.659 1.00 102.23 27 LEU C C 1
ATOM 5608 O O . LEU C 1 29 ? -47.424 31.334 32.782 1.00 102.35 27 LEU C O 1
ATOM 5613 N N . ALA C 1 30 ? -46.983 29.873 31.114 1.00 102.30 28 ALA C N 1
ATOM 5614 C CA . ALA C 1 30 ? -47.515 28.724 31.830 1.00 102.38 28 ALA C CA 1
ATOM 5615 C C . ALA C 1 30 ? -46.557 28.291 32.938 1.00 102.43 28 ALA C C 1
ATOM 5616 O O . ALA C 1 30 ? -46.956 28.196 34.101 1.00 102.44 28 ALA C O 1
ATOM 5618 N N . LEU C 1 31 ? -45.294 28.056 32.581 1.00 102.49 29 LEU C N 1
ATOM 5619 C CA . LEU C 1 31 ? -44.267 27.668 33.550 1.00 102.49 29 LEU C CA 1
ATOM 5620 C C . LEU C 1 31 ? -44.215 28.597 34.764 1.00 102.83 29 LEU C C 1
ATOM 5621 O O . LEU C 1 31 ? -43.923 28.153 35.878 1.00 102.75 29 LEU C O 1
ATOM 5626 N N . GLU C 1 32 ? -44.509 29.879 34.534 1.00 103.14 30 GLU C N 1
ATOM 5627 C CA . GLU C 1 32 ? -44.576 30.887 35.599 1.00 103.60 30 GLU C CA 1
ATOM 5628 C C . GLU C 1 32 ? -45.775 30.701 36.533 1.00 103.37 30 GLU C C 1
ATOM 5629 O O . GLU C 1 32 ? -45.618 30.745 37.759 1.00 103.67 30 GLU C O 1
ATOM 5635 N N . LYS C 1 33 ? -46.963 30.497 35.955 1.00 103.04 31 LYS C N 1
ATOM 5636 C CA . LYS C 1 33 ? -48.230 30.475 36.719 1.00 102.41 31 LYS C CA 1
ATOM 5637 C C . LYS C 1 33 ? -48.571 29.150 37.432 1.00 101.82 31 LYS C C 1
ATOM 5638 O O . LYS C 1 33 ? -49.401 29.132 38.341 1.00 101.84 31 LYS C O 1
ATOM 5644 N N . ALA C 1 34 ? -47.928 28.056 37.026 1.00 101.01 32 ALA C N 1
ATOM 5645 C CA . ALA C 1 34 ? -48.176 26.743 37.619 1.00 100.25 32 ALA C CA 1
ATOM 5646 C C . ALA C 1 34 ? -46.910 25.909 37.652 1.00 99.70 32 ALA C C 1
ATOM 5647 O O . ALA C 1 34 ? -46.065 26.022 36.760 1.00 99.62 32 ALA C O 1
ATOM 5649 N N . GLU C 1 35 ? -46.786 25.056 38.665 1.00 98.82 33 GLU C N 1
ATOM 5650 C CA . GLU C 1 35 ? -45.543 24.305 38.860 1.00 98.34 33 GLU C CA 1
ATOM 5651 C C . GLU C 1 35 ? -45.359 23.134 37.887 1.00 97.06 33 GLU C C 1
ATOM 5652 O O . GLU C 1 35 ? -44.258 22.883 37.394 1.00 96.85 33 GLU C O 1
ATOM 5658 N N . GLN C 1 36 ? -46.447 22.431 37.611 1.00 95.92 34 GLN C N 1
ATOM 5659 C CA . GLN C 1 36 ? -46.439 21.362 36.627 1.00 94.55 34 GLN C CA 1
ATOM 5660 C C . GLN C 1 36 ? -47.147 21.845 35.364 1.00 93.30 34 GLN C C 1
ATOM 5661 O O . GLN C 1 36 ? -48.200 22.487 35.447 1.00 93.24 34 GLN C O 1
ATOM 5667 N N . VAL C 1 37 ? -46.565 21.558 34.200 1.00 91.52 35 VAL C N 1
ATOM 5668 C CA . VAL C 1 37 ? -47.184 21.960 32.935 1.00 89.73 35 VAL C CA 1
ATOM 5669 C C . VAL C 1 37 ? -47.471 20.779 32.018 1.00 88.38 35 VAL C C 1
ATOM 5670 O O . VAL C 1 37 ? -46.607 19.922 31.769 1.00 88.01 35 VAL C O 1
ATOM 5674 N N . ILE C 1 38 ? -48.714 20.747 31.544 1.00 86.59 36 ILE C N 1
ATOM 5675 C CA . ILE C 1 38 ? -49.185 19.684 30.675 1.00 84.84 36 ILE C CA 1
ATOM 5676 C C . ILE C 1 38 ? -49.504 20.231 29.301 1.00 83.39 36 ILE C C 1
ATOM 5677 O O . ILE C 1 38 ? -50.321 21.146 29.137 1.00 83.18 36 ILE C O 1
ATOM 5682 N N . ILE C 1 39 ? -48.832 19.645 28.322 1.00 81.68 37 ILE C N 1
ATOM 5683 C CA . ILE C 1 39 ? -48.972 20.017 26.934 1.00 80.19 37 ILE C CA 1
ATOM 5684 C C . ILE C 1 39 ? -49.704 18.911 26.192 1.00 79.26 37 ILE C C 1
ATOM 5685 O O . ILE C 1 39 ? -49.209 17.780 26.064 1.00 79.24 37 ILE C O 1
ATOM 5690 N N . ILE C 1 40 ? -50.897 19.252 25.712 1.00 77.79 38 ILE C N 1
ATOM 5691 C CA . ILE C 1 40 ? -51.724 18.311 24.983 1.00 76.02 38 ILE C CA 1
ATOM 5692 C C . ILE C 1 40 ? -51.595 18.541 23.494 1.00 74.80 38 ILE C C 1
ATOM 5693 O O . ILE C 1 40 ? -52.012 19.580 22.959 1.00 74.67 38 ILE C O 1
ATOM 5698 N N . LEU C 1 41 ? -50.987 17.557 22.845 1.00 73.06 39 LEU C N 1
ATOM 5699 C CA . LEU C 1 41 ? -50.837 17.554 21.411 1.00 71.44 39 LEU C CA 1
ATOM 5700 C C . LEU C 1 41 ? -52.130 17.074 20.773 1.00 70.28 39 LEU C C 1
ATOM 5701 O O . LEU C 1 41 ? -52.427 15.874 20.794 1.00 70.37 39 LEU C O 1
ATOM 5706 N N . GLY C 1 42 ? -52.902 18.024 20.234 1.00 68.61 40 GLY C N 1
ATOM 5707 C CA . GLY C 1 42 ? -54.111 17.733 19.465 1.00 66.32 40 GLY C CA 1
ATOM 5708 C C . GLY C 1 42 ? -53.810 17.013 18.159 1.00 65.09 40 GLY C C 1
ATOM 5709 O O . GLY C 1 42 ? -52.647 16.795 17.818 1.00 64.60 40 GLY C O 1
ATOM 5710 N N . SER C 1 43 ? -54.869 16.611 17.456 1.00 64.03 41 SER C N 1
ATOM 5711 C CA . SER C 1 43 ? -54.805 16.008 16.114 1.00 62.83 41 SER C CA 1
ATOM 5712 C C . SER C 1 43 ? -53.920 14.781 15.964 1.00 62.48 41 SER C C 1
ATOM 5713 O O . SER C 1 43 ? -53.419 14.505 14.876 1.00 62.02 41 SER C O 1
ATOM 5716 N N . HIS C 1 44 ? -53.771 14.040 17.056 1.00 62.30 42 HIS C N 1
ATOM 5717 C CA . HIS C 1 44 ? -53.000 12.802 17.086 1.00 62.38 42 HIS C CA 1
ATOM 5718 C C . HIS C 1 44 ? -53.516 11.820 16.042 1.00 62.17 42 HIS C C 1
ATOM 5719 O O . HIS C 1 44 ? -54.714 11.573 15.949 1.00 62.50 42 HIS C O 1
ATOM 5726 N N . ARG C 1 45 ? -52.598 11.294 15.241 1.00 62.05 43 ARG C N 1
ATOM 5727 C CA . ARG C 1 45 ? -52.875 10.245 14.254 1.00 61.93 43 ARG C CA 1
ATOM 5728 C C . ARG C 1 45 ? -53.648 10.680 13.001 1.00 61.33 43 ARG C C 1
ATOM 5729 O O . ARG C 1 45 ? -53.951 9.837 12.150 1.00 61.52 43 ARG C O 1
ATOM 5737 N N . VAL C 1 46 ? -53.950 11.974 12.880 1.00 60.44 44 VAL C N 1
ATOM 5738 C CA . VAL C 1 46 ? -54.492 12.547 11.640 1.00 59.61 44 VAL C CA 1
ATOM 5739 C C . VAL C 1 46 ? -53.468 12.408 10.505 1.00 59.41 44 VAL C C 1
ATOM 5740 O O . VAL C 1 46 ? -52.319 12.800 10.664 1.00 59.34 44 VAL C O 1
ATOM 5744 N N . ALA C 1 47 ? -53.875 11.843 9.369 1.00 59.22 45 ALA C N 1
ATOM 5745 C CA . ALA C 1 47 ? -53.017 11.788 8.179 1.00 58.84 45 ALA C CA 1
ATOM 5746 C C . ALA C 1 47 ? -52.336 13.131 7.982 1.00 58.85 45 ALA C C 1
ATOM 5747 O O . ALA C 1 47 ? -52.957 14.171 8.211 1.00 58.77 45 ALA C O 1
ATOM 5749 N N . ALA C 1 48 ? -51.069 13.114 7.567 1.00 58.85 46 ALA C N 1
ATOM 5750 C CA . ALA C 1 48 ? -50.326 14.361 7.329 1.00 58.67 46 ALA C CA 1
ATOM 5751 C C . ALA C 1 48 ? -50.864 15.082 6.094 1.00 58.52 46 ALA C C 1
ATOM 5752 O O . ALA C 1 48 ? -51.055 14.481 5.034 1.00 58.22 46 ALA C O 1
ATOM 5754 N N . ASP C 1 49 ? -51.143 16.367 6.263 1.00 58.69 47 ASP C N 1
ATOM 5755 C CA . ASP C 1 49 ? -51.617 17.221 5.178 1.00 59.30 47 ASP C CA 1
ATOM 5756 C C . ASP C 1 49 ? -51.136 18.655 5.426 1.00 59.39 47 ASP C C 1
ATOM 5757 O O . ASP C 1 49 ? -50.534 18.944 6.463 1.00 59.04 47 ASP C O 1
ATOM 5762 N N . THR C 1 50 ? -51.433 19.554 4.495 1.00 59.66 48 THR C N 1
ATOM 5763 C CA . THR C 1 50 ? -50.921 20.918 4.566 1.00 60.05 48 THR C CA 1
ATOM 5764 C C . THR C 1 50 ? -51.396 21.733 5.791 1.00 60.69 48 THR C C 1
ATOM 5765 O O . THR C 1 50 ? -50.797 22.759 6.118 1.00 60.98 48 THR C O 1
ATOM 5769 N N . ARG C 1 51 ? -52.422 21.256 6.496 1.00 61.32 49 ARG C N 1
ATOM 5770 C CA . ARG C 1 51 ? -52.841 21.882 7.765 1.00 62.33 49 ARG C CA 1
ATOM 5771 C C . ARG C 1 51 ? -52.111 21.237 8.958 1.00 62.24 49 ARG C C 1
ATOM 5772 O O . ARG C 1 51 ? -51.945 21.863 10.008 1.00 61.76 49 ARG C O 1
ATOM 5780 N N . ASN C 1 52 ? -51.689 19.983 8.786 1.00 62.90 50 ASN C N 1
ATOM 5781 C CA . ASN C 1 52 ? -51.080 19.174 9.860 1.00 63.61 50 ASN C CA 1
ATOM 5782 C C . ASN C 1 52 ? -49.928 18.300 9.351 1.00 64.80 50 ASN C C 1
ATOM 5783 O O . ASN C 1 52 ? -50.081 17.069 9.223 1.00 64.85 50 ASN C O 1
ATOM 5788 N N . PRO C 1 53 ? -48.776 18.933 9.045 1.00 65.79 51 PRO C N 1
ATOM 5789 C CA . PRO C 1 53 ? -47.618 18.279 8.424 1.00 66.60 51 PRO C CA 1
ATOM 5790 C C . PRO C 1 53 ? -46.840 17.286 9.314 1.00 67.60 51 PRO C C 1
ATOM 5791 O O . PRO C 1 53 ? -46.330 16.267 8.806 1.00 67.32 51 PRO C O 1
ATOM 5795 N N . TRP C 1 54 ? -46.742 17.571 10.614 1.00 68.76 52 TRP C N 1
ATOM 5796 C CA . TRP C 1 54 ? -45.925 16.718 11.493 1.00 70.21 52 TRP C CA 1
ATOM 5797 C C . TRP C 1 54 ? -46.700 15.824 12.442 1.00 70.42 52 TRP C C 1
ATOM 5798 O O . TRP C 1 54 ? -47.512 16.295 13.248 1.00 70.43 52 TRP C O 1
ATOM 5809 N N . ARG C 1 55 ? -46.422 14.528 12.339 1.00 70.81 53 ARG C N 1
ATOM 5810 C CA . ARG C 1 55 ? -46.824 13.561 13.349 1.00 71.59 53 ARG C CA 1
ATOM 5811 C C . ARG C 1 55 ? -46.583 14.110 14.748 1.00 72.05 53 ARG C C 1
ATOM 5812 O O . ARG C 1 55 ? -45.730 14.979 14.943 1.00 72.71 53 ARG C O 1
ATOM 5820 N N . SER C 1 56 ? -47.324 13.595 15.721 1.00 72.52 54 SER C N 1
ATOM 5821 C CA . SER C 1 56 ? -47.198 14.054 17.106 1.00 73.04 54 SER C CA 1
ATOM 5822 C C . SER C 1 56 ? -45.894 13.661 17.829 1.00 73.32 54 SER C C 1
ATOM 5823 O O . SER C 1 56 ? -45.468 14.397 18.716 1.00 73.39 54 SER C O 1
ATOM 5826 N N . PRO C 1 57 ? -45.260 12.515 17.474 1.00 73.65 55 PRO C N 1
ATOM 5827 C CA . PRO C 1 57 ? -43.944 12.255 18.073 1.00 74.25 55 PRO C CA 1
ATOM 5828 C C . PRO C 1 57 ? -42.949 13.328 17.644 1.00 74.87 55 PRO C C 1
ATOM 5829 O O . PRO C 1 57 ? -42.165 13.832 18.468 1.00 74.60 55 PRO C O 1
ATOM 5833 N N . GLU C 1 58 ? -43.010 13.661 16.352 1.00 75.49 56 GLU C N 1
ATOM 5834 C CA . GLU C 1 58 ? -42.181 14.686 15.737 1.00 75.88 56 GLU C CA 1
ATOM 5835 C C . GLU C 1 58 ? -42.392 16.029 16.396 1.00 76.57 56 GLU C C 1
ATOM 5836 O O . GLU C 1 58 ? -41.434 16.744 16.658 1.00 77.00 56 GLU C O 1
ATOM 5842 N N . ARG C 1 59 ? -43.643 16.369 16.673 1.00 77.36 57 ARG C N 1
ATOM 5843 C CA . ARG C 1 59 ? -43.943 17.620 17.342 1.00 78.34 57 ARG C CA 1
ATOM 5844 C C . ARG C 1 59 ? -43.400 17.642 18.774 1.00 79.49 57 ARG C C 1
ATOM 5845 O O . ARG C 1 59 ? -43.002 18.692 19.274 1.00 79.54 57 ARG C O 1
ATOM 5853 N N . MET C 1 60 ? -43.388 16.479 19.426 1.00 80.96 58 MET C N 1
ATOM 5854 C CA . MET C 1 60 ? -42.809 16.333 20.768 1.00 82.43 58 MET C CA 1
ATOM 5855 C C . MET C 1 60 ? -41.313 16.668 20.710 1.00 83.02 58 MET C C 1
ATOM 5856 O O . MET C 1 60 ? -40.832 17.530 21.462 1.00 82.93 58 MET C O 1
ATOM 5861 N N . ALA C 1 61 ? -40.605 15.987 19.799 1.00 83.63 59 ALA C N 1
ATOM 5862 C CA . ALA C 1 61 ? -39.202 16.250 19.503 1.00 84.47 59 ALA C CA 1
ATOM 5863 C C . ALA C 1 61 ? -38.913 17.751 19.346 1.00 85.23 59 ALA C C 1
ATOM 5864 O O . ALA C 1 61 ? -38.033 18.283 20.034 1.00 85.52 59 ALA C O 1
ATOM 5866 N N . MET C 1 62 ? -39.665 18.429 18.474 1.00 85.98 60 MET C N 1
ATOM 5867 C CA . MET C 1 62 ? -39.491 19.873 18.250 1.00 86.80 60 MET C CA 1
ATOM 5868 C C . MET C 1 62 ? -39.578 20.675 19.544 1.00 87.74 60 MET C C 1
ATOM 5869 O O . MET C 1 62 ? -38.657 21.402 19.878 1.00 88.10 60 MET C O 1
ATOM 5874 N N . ILE C 1 63 ? -40.682 20.544 20.268 1.00 89.11 61 ILE C N 1
ATOM 5875 C CA . ILE C 1 63 ? -40.910 21.349 21.471 1.00 90.50 61 ILE C CA 1
ATOM 5876 C C . ILE C 1 63 ? -39.913 20.991 22.581 1.00 91.62 61 ILE C C 1
ATOM 5877 O O . ILE C 1 63 ? -39.678 21.774 23.506 1.00 91.65 61 ILE C O 1
ATOM 5882 N N . GLU C 1 64 ? -39.314 19.811 22.472 1.00 93.12 62 GLU C N 1
ATOM 5883 C CA . GLU C 1 64 ? -38.303 19.386 23.428 1.00 94.61 62 GLU C CA 1
ATOM 5884 C C . GLU C 1 64 ? -36.991 20.136 23.200 1.00 95.78 62 GLU C C 1
ATOM 5885 O O . GLU C 1 64 ? -36.449 20.746 24.133 1.00 96.18 62 GLU C O 1
ATOM 5891 N N . ALA C 1 65 ? -36.498 20.110 21.963 1.00 96.93 63 ALA C N 1
ATOM 5892 C CA . ALA C 1 65 ? -35.264 20.812 21.602 1.00 98.10 63 ALA C CA 1
ATOM 5893 C C . ALA C 1 65 ? -35.228 22.266 22.102 1.00 98.90 63 ALA C C 1
ATOM 5894 O O . ALA C 1 65 ? -34.175 22.749 22.528 1.00 99.25 63 ALA C O 1
ATOM 5896 N N . CYS C 1 66 ? -36.380 22.935 22.083 1.00 99.75 64 CYS C N 1
ATOM 5897 C CA . CYS C 1 66 ? -36.506 24.333 22.516 1.00 100.84 64 CYS C CA 1
ATOM 5898 C C . CYS C 1 66 ? -36.468 24.512 24.023 1.00 101.45 64 CYS C C 1
ATOM 5899 O O . CYS C 1 66 ? -36.670 25.619 24.530 1.00 101.36 64 CYS C O 1
ATOM 5902 N N . LEU C 1 67 ? -36.234 23.420 24.739 1.00 102.47 65 LEU C N 1
ATOM 5903 C CA . LEU C 1 67 ? -36.221 23.457 26.190 1.00 103.58 65 LEU C CA 1
ATOM 5904 C C . LEU C 1 67 ? -34.982 22.781 26.760 1.00 104.28 65 LEU C C 1
ATOM 5905 O O . LEU C 1 67 ? -34.600 21.674 26.340 1.00 104.22 65 LEU C O 1
ATOM 5910 N N . SER C 1 68 ? -34.480 23.401 27.813 1.00 105.24 66 SER C N 1
ATOM 5911 C CA . SER C 1 68 ? -33.385 22.898 28.609 1.00 106.35 66 SER C CA 1
ATOM 5912 C C . SER C 1 68 ? -33.892 21.992 29.688 1.00 106.70 66 SER C C 1
ATOM 5913 O O . SER C 1 68 ? -34.918 22.255 30.294 1.00 106.70 66 SER C O 1
ATOM 5916 N N . PRO C 1 69 ? -33.147 20.940 29.963 1.00 107.17 67 PRO C N 1
ATOM 5917 C CA . PRO C 1 69 ? -33.683 19.810 30.697 1.00 107.30 67 PRO C CA 1
ATOM 5918 C C . PRO C 1 69 ? -34.230 20.177 32.047 1.00 107.27 67 PRO C C 1
ATOM 5919 O O . PRO C 1 69 ? -35.279 19.710 32.433 1.00 107.33 67 PRO C O 1
ATOM 5923 N N . GLN C 1 70 ? -33.552 21.031 32.775 1.00 107.30 68 GLN C N 1
ATOM 5924 C CA . GLN C 1 70 ? -34.177 21.483 33.983 1.00 107.35 68 GLN C CA 1
ATOM 5925 C C . GLN C 1 70 ? -35.643 21.614 33.669 1.00 107.10 68 GLN C C 1
ATOM 5926 O O . GLN C 1 70 ? -36.470 21.127 34.408 1.00 107.18 68 GLN C O 1
ATOM 5932 N N . ILE C 1 71 ? -35.969 22.261 32.559 1.00 106.87 69 ILE C N 1
ATOM 5933 C CA . ILE C 1 71 ? -37.333 22.718 32.327 1.00 106.55 69 ILE C CA 1
ATOM 5934 C C . ILE C 1 71 ? -38.142 21.521 31.797 1.00 106.19 69 ILE C C 1
ATOM 5935 O O . ILE C 1 71 ? -39.176 21.153 32.369 1.00 105.89 69 ILE C O 1
ATOM 5940 N N . LEU C 1 72 ? -37.619 20.909 30.729 1.00 105.81 70 LEU C N 1
ATOM 5941 C CA . LEU C 1 72 ? -38.130 19.676 30.094 1.00 105.40 70 LEU C CA 1
ATOM 5942 C C . LEU C 1 72 ? -38.551 18.570 31.084 1.00 104.99 70 LEU C C 1
ATOM 5943 O O . LEU C 1 72 ? -39.304 17.650 30.731 1.00 105.07 70 LEU C O 1
ATOM 5948 N N . LYS C 1 73 ? -38.061 18.664 32.318 1.00 104.25 71 LYS C N 1
ATOM 5949 C CA . LYS C 1 73 ? -38.312 17.638 33.331 1.00 103.33 71 LYS C CA 1
ATOM 5950 C C . LYS C 1 73 ? -39.478 18.023 34.258 1.00 102.10 71 LYS C C 1
ATOM 5951 O O . LYS C 1 73 ? -39.850 17.248 35.145 1.00 102.02 71 LYS C O 1
ATOM 5957 N N . ARG C 1 74 ? -40.047 19.215 34.058 1.00 100.55 72 ARG C N 1
ATOM 5958 C CA . ARG C 1 74 ? -41.326 19.558 34.701 1.00 99.09 72 ARG C CA 1
ATOM 5959 C C . ARG C 1 74 ? -42.457 19.799 33.671 1.00 98.06 72 ARG C C 1
ATOM 5960 O O . ARG C 1 74 ? -43.404 20.562 33.908 1.00 97.94 72 ARG C O 1
ATOM 5968 N N . VAL C 1 75 ? -42.347 19.095 32.544 1.00 96.62 73 VAL C N 1
ATOM 5969 C CA . VAL C 1 75 ? -43.307 19.168 31.444 1.00 95.36 73 VAL C CA 1
ATOM 5970 C C . VAL C 1 75 ? -43.658 17.771 30.923 1.00 94.46 73 VAL C C 1
ATOM 5971 O O . VAL C 1 75 ? -42.771 16.978 30.579 1.00 94.32 73 VAL C O 1
ATOM 5975 N N . HIS C 1 76 ? -44.956 17.481 30.865 1.00 93.25 74 HIS C N 1
ATOM 5976 C CA . HIS C 1 76 ? -45.438 16.188 30.368 1.00 92.06 74 HIS C CA 1
ATOM 5977 C C . HIS C 1 76 ? -46.197 16.313 29.036 1.00 90.57 74 HIS C C 1
ATOM 5978 O O . HIS C 1 76 ? -46.952 17.267 28.814 1.00 90.05 74 HIS C O 1
ATOM 5985 N N . PHE C 1 77 ? -45.999 15.334 28.160 1.00 88.91 75 PHE C N 1
ATOM 5986 C CA . PHE C 1 77 ? -46.616 15.362 26.836 1.00 87.65 75 PHE C CA 1
ATOM 5987 C C . PHE C 1 77 ? -47.766 14.359 26.611 1.00 86.29 75 PHE C C 1
ATOM 5988 O O . PHE C 1 77 ? -47.576 13.134 26.721 1.00 86.18 75 PHE C O 1
ATOM 5996 N N . LEU C 1 78 ? -48.948 14.885 26.265 1.00 84.13 76 LEU C N 1
ATOM 5997 C CA . LEU C 1 78 ? -50.129 14.045 26.016 1.00 81.92 76 LEU C CA 1
ATOM 5998 C C . LEU C 1 78 ? -50.729 14.208 24.631 1.00 80.08 76 LEU C C 1
ATOM 5999 O O . LEU C 1 78 ? -50.966 15.326 24.182 1.00 80.16 76 LEU C O 1
ATOM 6004 N N . THR C 1 79 ? -50.986 13.081 23.972 1.00 77.66 77 THR C N 1
ATOM 6005 C CA . THR C 1 79 ? -51.614 13.073 22.654 1.00 75.33 77 THR C CA 1
ATOM 6006 C C . THR C 1 79 ? -53.117 12.777 22.718 1.00 73.83 77 THR C C 1
ATOM 6007 O O . THR C 1 79 ? -53.570 11.947 23.500 1.00 73.53 77 THR C O 1
ATOM 6011 N N . VAL C 1 80 ? -53.885 13.470 21.884 1.00 71.89 78 VAL C N 1
ATOM 6012 C CA . VAL C 1 80 ? -55.322 13.240 21.763 1.00 69.55 78 VAL C CA 1
ATOM 6013 C C . VAL C 1 80 ? -55.705 13.156 20.289 1.00 67.85 78 VAL C C 1
ATOM 6014 O O . VAL C 1 80 ? -55.291 13.994 19.483 1.00 67.77 78 VAL C O 1
ATOM 6018 N N . ARG C 1 81 ? -56.489 12.139 19.945 1.00 65.49 79 ARG C N 1
ATOM 6019 C CA . ARG C 1 81 ? -57.024 11.987 18.601 1.00 62.95 79 ARG C CA 1
ATOM 6020 C C . ARG C 1 81 ? -58.072 13.039 18.306 1.00 62.02 79 ARG C C 1
ATOM 6021 O O . ARG C 1 81 ? -58.482 13.801 19.184 1.00 61.27 79 ARG C O 1
ATOM 6029 N N . ASP C 1 82 ? -58.490 13.086 17.047 1.00 61.21 80 ASP C N 1
ATOM 6030 C CA . ASP C 1 82 ? -59.616 13.910 16.642 1.00 60.18 80 ASP C CA 1
ATOM 6031 C C . ASP C 1 82 ? -60.825 13.009 16.380 1.00 59.81 80 ASP C C 1
ATOM 6032 O O . ASP C 1 82 ? -60.697 11.932 15.787 1.00 59.24 80 ASP C O 1
ATOM 6037 N N . TRP C 1 83 ? -61.988 13.451 16.852 1.00 59.48 81 TRP C N 1
ATOM 6038 C CA . TRP C 1 83 ? -63.283 12.903 16.444 1.00 58.92 81 TRP C CA 1
ATOM 6039 C C . TRP C 1 83 ? -64.107 14.112 16.098 1.00 58.32 81 TRP C C 1
ATOM 6040 O O . TRP C 1 83 ? -64.751 14.702 16.963 1.00 58.01 81 TRP C O 1
ATOM 6051 N N . LEU C 1 84 ? -64.051 14.486 14.824 1.00 57.71 82 LEU C N 1
ATOM 6052 C CA . LEU C 1 84 ? -64.577 15.758 14.337 1.00 57.01 82 LEU C CA 1
ATOM 6053 C C . LEU C 1 84 ? -66.066 15.970 14.597 1.00 56.92 82 LEU C C 1
ATOM 6054 O O . LEU C 1 84 ? -66.539 17.106 14.657 1.00 56.79 82 LEU C O 1
ATOM 6059 N N . TYR C 1 85 ? -66.801 14.869 14.745 1.00 56.62 83 TYR C N 1
ATOM 6060 C CA . TYR C 1 85 ? -68.250 14.944 14.917 1.00 56.45 83 TYR C CA 1
ATOM 6061 C C . TYR C 1 85 ? -68.738 14.608 16.326 1.00 57.59 83 TYR C C 1
ATOM 6062 O O . TYR C 1 85 ? -69.928 14.746 16.619 1.00 58.06 83 TYR C O 1
ATOM 6071 N N . SER C 1 86 ? -67.826 14.199 17.207 1.00 58.54 84 SER C N 1
ATOM 6072 C CA . SER C 1 86 ? -68.192 14.014 18.601 1.00 59.30 84 SER C CA 1
ATOM 6073 C C . SER C 1 86 ? -67.248 14.715 19.551 1.00 59.82 84 SER C C 1
ATOM 6074 O O . SER C 1 86 ? -66.221 14.167 19.947 1.00 59.72 84 SER C O 1
ATOM 6077 N N . ASP C 1 87 ? -67.629 15.931 19.926 1.00 60.54 85 ASP C N 1
ATOM 6078 C CA . ASP C 1 87 ? -66.913 16.708 20.921 1.00 61.40 85 ASP C CA 1
ATOM 6079 C C . ASP C 1 87 ? -66.875 16.061 22.315 1.00 61.70 85 ASP C C 1
ATOM 6080 O O . ASP C 1 87 ? -65.838 16.096 22.996 1.00 62.06 85 ASP C O 1
ATOM 6085 N N . ASN C 1 88 ? -68.000 15.485 22.738 1.00 61.39 86 ASN C N 1
ATOM 6086 C CA . ASN C 1 88 ? -68.053 14.800 24.014 1.00 60.89 86 ASN C CA 1
ATOM 6087 C C . ASN C 1 88 ? -66.963 13.756 24.098 1.00 60.49 86 ASN C C 1
ATOM 6088 O O . ASN C 1 88 ? -66.181 13.764 25.040 1.00 60.08 86 ASN C O 1
ATOM 6093 N N . LEU C 1 89 ? -66.891 12.879 23.097 1.00 60.31 87 LEU C N 1
ATOM 6094 C CA . LEU C 1 89 ? -65.862 11.840 23.083 1.00 60.25 87 LEU C CA 1
ATOM 6095 C C . LEU C 1 89 ? -64.470 12.450 23.320 1.00 60.26 87 LEU C C 1
ATOM 6096 O O . LEU C 1 89 ? -63.676 11.897 24.083 1.00 60.15 87 LEU C O 1
ATOM 6101 N N . TRP C 1 90 ? -64.206 13.592 22.674 1.00 60.17 88 TRP C N 1
ATOM 6102 C CA . TRP C 1 90 ? -62.925 14.298 22.748 1.00 59.94 88 TRP C CA 1
ATOM 6103 C C . TRP C 1 90 ? -62.710 14.871 24.147 1.00 60.24 88 TRP C C 1
ATOM 6104 O O . TRP C 1 90 ? -61.725 14.536 24.782 1.00 60.28 88 TRP C O 1
ATOM 6115 N N . LEU C 1 91 ? -63.635 15.692 24.643 1.00 60.76 89 LEU C N 1
ATOM 6116 C CA . LEU C 1 91 ? -63.527 16.230 26.006 1.00 62.25 89 LEU C CA 1
ATOM 6117 C C . LEU C 1 91 ? -63.182 15.158 27.015 1.00 63.04 89 LEU C C 1
ATOM 6118 O O . LEU C 1 91 ? -62.325 15.350 27.866 1.00 63.48 89 LEU C O 1
ATOM 6123 N N . ALA C 1 92 ? -63.875 14.031 26.914 1.00 63.99 90 ALA C N 1
ATOM 6124 C CA . ALA C 1 92 ? -63.655 12.900 27.775 1.00 64.73 90 ALA C CA 1
ATOM 6125 C C . ALA C 1 92 ? -62.218 12.396 27.663 1.00 65.78 90 ALA C C 1
ATOM 6126 O O . ALA C 1 92 ? -61.523 12.273 28.678 1.00 65.93 90 ALA C O 1
ATOM 6128 N N . ALA C 1 93 ? -61.772 12.117 26.435 1.00 66.71 91 ALA C N 1
ATOM 6129 C CA . ALA C 1 93 ? -60.430 11.572 26.203 1.00 67.67 91 ALA C CA 1
ATOM 6130 C C . ALA C 1 93 ? -59.389 12.532 26.726 1.00 68.63 91 ALA C C 1
ATOM 6131 O O . ALA C 1 93 ? -58.340 12.110 27.221 1.00 69.02 91 ALA C O 1
ATOM 6133 N N . VAL C 1 94 ? -59.688 13.823 26.611 1.00 69.44 92 VAL C N 1
ATOM 6134 C CA . VAL C 1 94 ? -58.804 14.844 27.109 1.00 70.33 92 VAL C CA 1
ATOM 6135 C C . VAL C 1 94 ? -58.724 14.708 28.626 1.00 71.30 92 VAL C C 1
ATOM 6136 O O . VAL C 1 94 ? -57.639 14.442 29.147 1.00 71.69 92 VAL C O 1
ATOM 6140 N N . GLN C 1 95 ? -59.849 14.823 29.334 1.00 72.28 93 GLN C N 1
ATOM 6141 C CA . GLN C 1 95 ? -59.786 14.863 30.799 1.00 73.48 93 GLN C CA 1
ATOM 6142 C C . GLN C 1 95 ? -59.349 13.563 31.459 1.00 73.99 93 GLN C C 1
ATOM 6143 O O . GLN C 1 95 ? -58.800 13.583 32.558 1.00 73.99 93 GLN C O 1
ATOM 6149 N N . GLN C 1 96 ? -59.570 12.444 30.776 1.00 74.86 94 GLN C N 1
ATOM 6150 C CA . GLN C 1 96 ? -59.064 11.153 31.233 1.00 75.94 94 GLN C CA 1
ATOM 6151 C C . GLN C 1 96 ? -57.536 11.095 31.134 1.00 76.50 94 GLN C C 1
ATOM 6152 O O . GLN C 1 96 ? -56.865 10.645 32.065 1.00 76.76 94 GLN C O 1
ATOM 6158 N N . GLN C 1 97 ? -56.987 11.555 30.015 1.00 77.42 95 GLN C N 1
ATOM 6159 C CA . GLN C 1 97 ? -55.534 11.615 29.861 1.00 78.15 95 GLN C CA 1
ATOM 6160 C C . GLN C 1 97 ? -54.900 12.603 30.820 1.00 78.66 95 GLN C C 1
ATOM 6161 O O . GLN C 1 97 ? -53.818 12.343 31.341 1.00 78.56 95 GLN C O 1
ATOM 6167 N N . VAL C 1 98 ? -55.592 13.712 31.068 1.00 79.65 96 VAL C N 1
ATOM 6168 C CA . VAL C 1 98 ? -55.200 14.661 32.104 1.00 81.07 96 VAL C CA 1
ATOM 6169 C C . VAL C 1 98 ? -54.985 13.958 33.453 1.00 82.41 96 VAL C C 1
ATOM 6170 O O . VAL C 1 98 ? -53.952 14.157 34.093 1.00 82.48 96 VAL C O 1
ATOM 6174 N N . LEU C 1 99 ? -55.945 13.122 33.863 1.00 84.11 97 LEU C N 1
ATOM 6175 C CA . LEU C 1 99 ? -55.906 12.472 35.181 1.00 85.61 97 LEU C CA 1
ATOM 6176 C C . LEU C 1 99 ? -54.684 11.585 35.383 1.00 86.53 97 LEU C C 1
ATOM 6177 O O . LEU C 1 99 ? -54.171 11.491 36.499 1.00 86.65 97 LEU C O 1
ATOM 6182 N N . LYS C 1 100 ? -54.216 10.948 34.310 1.00 87.86 98 LYS C N 1
ATOM 6183 C CA . LYS C 1 100 ? -52.966 10.187 34.366 1.00 89.36 98 LYS C CA 1
ATOM 6184 C C . LYS C 1 100 ? -51.893 10.986 35.123 1.00 90.10 98 LYS C C 1
ATOM 6185 O O . LYS C 1 100 ? -51.187 10.437 35.963 1.00 90.30 98 LYS C O 1
ATOM 6191 N N . ILE C 1 101 ? -51.810 12.286 34.850 1.00 91.03 99 ILE C N 1
ATOM 6192 C CA . ILE C 1 101 ? -50.803 13.147 35.462 1.00 91.99 99 ILE C CA 1
ATOM 6193 C C . ILE C 1 101 ? -51.341 13.889 36.686 1.00 92.67 99 ILE C C 1
ATOM 6194 O O . ILE C 1 101 ? -50.701 13.913 37.740 1.00 92.88 99 ILE C O 1
ATOM 6199 N N . THR C 1 102 ? -52.513 14.495 36.526 1.00 93.51 100 THR C N 1
ATOM 6200 C CA . THR C 1 102 ? -53.194 15.256 37.577 1.00 94.41 100 THR C CA 1
ATOM 6201 C C . THR C 1 102 ? -53.511 14.430 38.832 1.00 95.33 100 THR C C 1
ATOM 6202 O O . THR C 1 102 ? -53.689 14.988 39.930 1.00 95.17 100 THR C O 1
ATOM 6206 N N . GLY C 1 103 ? -53.574 13.106 38.658 1.00 96.35 101 GLY C N 1
ATOM 6207 C CA . GLY C 1 103 ? -53.834 12.167 39.751 1.00 97.56 101 GLY C CA 1
ATOM 6208 C C . GLY C 1 103 ? -55.244 12.295 40.296 1.00 98.51 101 GLY C C 1
ATOM 6209 O O . GLY C 1 103 ? -55.821 11.319 40.779 1.00 98.54 101 GLY C O 1
ATOM 6210 N N . GLY C 1 104 ? -55.791 13.507 40.214 1.00 99.31 102 GLY C N 1
ATOM 6211 C CA . GLY C 1 104 ? -57.131 13.811 40.691 1.00 100.48 102 GLY C CA 1
ATOM 6212 C C . GLY C 1 104 ? -57.197 15.184 41.332 1.00 101.36 102 GLY C C 1
ATOM 6213 O O . GLY C 1 104 ? -58.162 15.497 42.025 1.00 101.63 102 GLY C O 1
ATOM 6214 N N . SER C 1 105 ? -56.170 16.000 41.095 1.00 102.12 103 SER C N 1
ATOM 6215 C CA . SER C 1 105 ? -56.050 17.348 41.673 1.00 102.92 103 SER C CA 1
ATOM 6216 C C . SER C 1 105 ? -57.184 18.325 41.272 1.00 103.40 103 SER C C 1
ATOM 6217 O O . SER C 1 105 ? -57.790 18.180 40.209 1.00 103.53 103 SER C O 1
ATOM 6220 N N . ASN C 1 106 ? -57.458 19.308 42.134 1.00 103.96 104 ASN C N 1
ATOM 6221 C CA . ASN C 1 106 ? -58.486 20.330 41.881 1.00 104.58 104 ASN C CA 1
ATOM 6222 C C . ASN C 1 106 ? -57.909 21.749 41.778 1.00 104.86 104 ASN C C 1
ATOM 6223 O O . ASN C 1 106 ? -58.655 22.733 41.810 1.00 104.95 104 ASN C O 1
ATOM 6228 N N . SER C 1 107 ? -56.582 21.838 41.674 1.00 105.10 105 SER C N 1
ATOM 6229 C CA . SER C 1 107 ? -55.872 23.102 41.470 1.00 105.39 105 SER C CA 1
ATOM 6230 C C . SER C 1 107 ? -55.244 23.086 40.071 1.00 105.71 105 SER C C 1
ATOM 6231 O O . SER C 1 107 ? -54.058 22.758 39.907 1.00 105.83 105 SER C O 1
ATOM 6234 N N . VAL C 1 108 ? -56.059 23.423 39.067 1.00 105.84 106 VAL C N 1
ATOM 6235 C CA . VAL C 1 108 ? -55.677 23.310 37.652 1.00 105.83 106 VAL C CA 1
ATOM 6236 C C . VAL C 1 108 ? -56.093 24.548 36.841 1.00 105.94 106 VAL C C 1
ATOM 6237 O O . VAL C 1 108 ? -57.141 25.166 37.095 1.00 105.84 106 VAL C O 1
ATOM 6241 N N . VAL C 1 109 ? -55.255 24.889 35.862 1.00 105.98 107 VAL C N 1
ATOM 6242 C CA . VAL C 1 109 ? -55.500 26.010 34.965 1.00 105.94 107 VAL C CA 1
ATOM 6243 C C . VAL C 1 109 ? -55.218 25.656 33.494 1.00 105.90 107 VAL C C 1
ATOM 6244 O O . VAL C 1 109 ? -54.246 24.966 33.170 1.00 105.68 107 VAL C O 1
ATOM 6248 N N . VAL C 1 110 ? -56.095 26.128 32.617 1.00 105.96 108 VAL C N 1
ATOM 6249 C CA . VAL C 1 110 ? -55.939 25.946 31.185 1.00 106.02 108 VAL C CA 1
ATOM 6250 C C . VAL C 1 110 ? -55.640 27.306 30.582 1.00 106.19 108 VAL C C 1
ATOM 6251 O O . VAL C 1 110 ? -56.313 28.292 30.899 1.00 105.99 108 VAL C O 1
ATOM 6255 N N . LEU C 1 111 ? -54.623 27.349 29.723 1.00 106.56 109 LEU C N 1
ATOM 6256 C CA . LEU C 1 111 ? -54.194 28.597 29.089 1.00 107.13 109 LEU C CA 1
ATOM 6257 C C . LEU C 1 111 ? -54.380 28.599 27.572 1.00 107.51 109 LEU C C 1
ATOM 6258 O O . LEU C 1 111 ? -54.258 27.563 26.917 1.00 107.48 109 LEU C O 1
ATOM 6263 N N . GLY C 1 112 ? -54.673 29.785 27.039 1.00 108.05 110 GLY C N 1
ATOM 6264 C CA . GLY C 1 112 ? -54.851 30.025 25.601 1.00 108.77 110 GLY C CA 1
ATOM 6265 C C . GLY C 1 112 ? -55.715 31.258 25.401 1.00 109.25 110 GLY C C 1
ATOM 6266 O O . GLY C 1 112 ? -55.863 32.066 26.323 1.00 109.47 110 GLY C O 1
ATOM 6267 N N . HIS C 1 113 ? -56.278 31.422 24.204 1.00 109.64 111 HIS C N 1
ATOM 6268 C CA . HIS C 1 113 ? -57.334 32.421 23.993 1.00 110.04 111 HIS C CA 1
ATOM 6269 C C . HIS C 1 113 ? -58.130 32.130 22.727 1.00 110.52 111 HIS C C 1
ATOM 6270 O O . HIS C 1 113 ? -57.585 31.564 21.774 1.00 110.40 111 HIS C O 1
ATOM 6277 N N . ARG C 1 114 ? -59.413 32.503 22.728 1.00 111.19 112 ARG C N 1
ATOM 6278 C CA . ARG C 1 114 ? -60.261 32.326 21.546 1.00 111.97 112 ARG C CA 1
ATOM 6279 C C . ARG C 1 114 ? -59.765 33.188 20.387 1.00 112.11 112 ARG C C 1
ATOM 6280 O O . ARG C 1 114 ? -60.060 34.384 20.322 1.00 111.94 112 ARG C O 1
ATOM 6288 N N . LYS C 1 115 ? -59.008 32.568 19.483 1.00 112.55 113 LYS C N 1
ATOM 6289 C CA . LYS C 1 115 ? -58.497 33.254 18.290 1.00 113.00 113 LYS C CA 1
ATOM 6290 C C . LYS C 1 115 ? -59.559 33.375 17.188 1.00 112.71 113 LYS C C 1
ATOM 6291 O O . LYS C 1 115 ? -59.686 34.428 16.554 1.00 112.71 113 LYS C O 1
ATOM 6297 N N . ASP C 1 116 ? -60.316 32.298 16.973 1.00 112.35 114 ASP C N 1
ATOM 6298 C CA . ASP C 1 116 ? -61.296 32.237 15.884 1.00 111.99 114 ASP C CA 1
ATOM 6299 C C . ASP C 1 116 ? -62.532 31.411 16.259 1.00 111.51 114 ASP C C 1
ATOM 6300 O O . ASP C 1 116 ? -63.012 31.470 17.400 1.00 111.65 114 ASP C O 1
ATOM 6305 N N . ALA C 1 117 ? -63.046 30.658 15.286 1.00 110.69 115 ALA C N 1
ATOM 6306 C CA . ALA C 1 117 ? -64.151 29.735 15.512 1.00 109.75 115 ALA C CA 1
ATOM 6307 C C . ALA C 1 117 ? -63.659 28.400 16.092 1.00 109.06 115 ALA C C 1
ATOM 6308 O O . ALA C 1 117 ? -64.324 27.812 16.944 1.00 108.90 115 ALA C O 1
ATOM 6310 N N . SER C 1 118 ? -62.489 27.940 15.648 1.00 108.14 116 SER C N 1
ATOM 6311 C CA . SER C 1 118 ? -61.962 26.631 16.051 1.00 107.47 116 SER C CA 1
ATOM 6312 C C . SER C 1 118 ? -61.383 26.609 17.474 1.00 106.99 116 SER C C 1
ATOM 6313 O O . SER C 1 118 ? -60.805 25.606 17.906 1.00 106.75 116 SER C O 1
ATOM 6316 N N . SER C 1 119 ? -61.557 27.715 18.192 1.00 106.43 117 SER C N 1
ATOM 6317 C CA . SER C 1 119 ? -61.058 27.858 19.557 1.00 105.84 117 SER C CA 1
ATOM 6318 C C . SER C 1 119 ? -62.206 27.824 20.579 1.00 105.57 117 SER C C 1
ATOM 6319 O O . SER C 1 119 ? -62.016 28.128 21.758 1.00 105.47 117 SER C O 1
ATOM 6322 N N . TYR C 1 120 ? -63.388 27.436 20.102 1.00 105.15 118 TYR C N 1
ATOM 6323 C CA . TYR C 1 120 ? -64.615 27.296 20.902 1.00 104.75 118 TYR C CA 1
ATOM 6324 C C . TYR C 1 120 ? -64.484 26.329 22.085 1.00 104.45 118 TYR C C 1
ATOM 6325 O O . TYR C 1 120 ? -65.302 26.350 23.012 1.00 104.19 118 TYR C O 1
ATOM 6334 N N . TYR C 1 121 ? -63.455 25.485 22.039 1.00 104.25 119 TYR C N 1
ATOM 6335 C CA . TYR C 1 121 ? -63.287 24.392 22.995 1.00 104.05 119 TYR C CA 1
ATOM 6336 C C . TYR C 1 121 ? -62.774 24.839 24.357 1.00 104.36 119 TYR C C 1
ATOM 6337 O O . TYR C 1 121 ? -62.419 24.003 25.184 1.00 104.33 119 TYR C O 1
ATOM 6346 N N . LEU C 1 122 ? -62.746 26.151 24.587 1.00 104.82 120 LEU C N 1
ATOM 6347 C CA . LEU C 1 122 ? -62.197 26.716 25.817 1.00 105.20 120 LEU C CA 1
ATOM 6348 C C . LEU C 1 122 ? -63.265 27.317 26.747 1.00 105.69 120 LEU C C 1
ATOM 6349 O O . LEU C 1 122 ? -62.931 27.962 27.744 1.00 105.76 120 LEU C O 1
ATOM 6354 N N . ASN C 1 123 ? -64.541 27.107 26.423 1.00 106.28 121 ASN C N 1
ATOM 6355 C CA . ASN C 1 123 ? -65.640 27.459 27.337 1.00 106.88 121 ASN C CA 1
ATOM 6356 C C . ASN C 1 123 ? -65.955 26.265 28.243 1.00 107.22 121 ASN C C 1
ATOM 6357 O O . ASN C 1 123 ? -66.064 26.398 29.467 1.00 107.37 121 ASN C O 1
ATOM 6362 N N . LEU C 1 124 ? -66.127 25.107 27.610 1.00 107.55 122 LEU C N 1
ATOM 6363 C CA . LEU C 1 124 ? -65.940 23.811 28.247 1.00 107.87 122 LEU C CA 1
ATOM 6364 C C . LEU C 1 124 ? -64.434 23.636 28.145 1.00 108.16 122 LEU C C 1
ATOM 6365 O O . LEU C 1 124 ? -63.912 23.698 27.035 1.00 108.38 122 LEU C O 1
ATOM 6370 N N . PHE C 1 125 ? -63.701 23.417 29.242 1.00 108.31 123 PHE C N 1
ATOM 6371 C CA . PHE C 1 125 ? -64.137 22.807 30.499 1.00 108.49 123 PHE C CA 1
ATOM 6372 C C . PHE C 1 125 ? -64.453 23.792 31.621 1.00 108.66 123 PHE C C 1
ATOM 6373 O O . PHE C 1 125 ? -63.630 24.651 31.948 1.00 108.75 123 PHE C O 1
ATOM 6381 N N . PRO C 1 126 ? -65.639 23.645 32.238 1.00 108.85 124 PRO C N 1
ATOM 6382 C CA . PRO C 1 126 ? -66.058 24.514 33.344 1.00 108.96 124 PRO C CA 1
ATOM 6383 C C . PRO C 1 126 ? -65.525 24.078 34.715 1.00 108.88 124 PRO C C 1
ATOM 6384 O O . PRO C 1 126 ? -65.575 24.860 35.666 1.00 108.68 124 PRO C O 1
ATOM 6388 N N . GLN C 1 127 ? -65.021 22.847 34.803 1.00 108.90 125 GLN C N 1
ATOM 6389 C CA . GLN C 1 127 ? -64.530 22.286 36.063 1.00 108.91 125 GLN C CA 1
ATOM 6390 C C . GLN C 1 127 ? -63.152 22.821 36.460 1.00 109.10 125 GLN C C 1
ATOM 6391 O O . GLN C 1 127 ? -62.727 22.665 37.607 1.00 109.15 125 GLN C O 1
ATOM 6397 N N . TRP C 1 128 ? -62.460 23.445 35.513 1.00 109.23 126 TRP C N 1
ATOM 6398 C CA . TRP C 1 128 ? -61.155 24.031 35.785 1.00 109.34 126 TRP C CA 1
ATOM 6399 C C . TRP C 1 128 ? -61.180 25.542 35.646 1.00 109.25 126 TRP C C 1
ATOM 6400 O O . TRP C 1 128 ? -62.185 26.115 35.223 1.00 109.22 126 TRP C O 1
ATOM 6411 N N . ASP C 1 129 ? -60.068 26.179 36.005 1.00 109.10 127 ASP C N 1
ATOM 6412 C CA . ASP C 1 129 ? -59.915 27.617 35.818 1.00 108.91 127 ASP C CA 1
ATOM 6413 C C . ASP C 1 129 ? -59.266 27.954 34.487 1.00 108.64 127 ASP C C 1
ATOM 6414 O O . ASP C 1 129 ? -58.331 27.280 34.051 1.00 108.54 127 ASP C O 1
ATOM 6419 N N . TYR C 1 130 ? -59.777 29.001 33.846 1.00 108.34 128 TYR C N 1
ATOM 6420 C CA . TYR C 1 130 ? -59.283 29.415 32.542 1.00 108.10 128 TYR C CA 1
ATOM 6421 C C . TYR C 1 130 ? -58.705 30.815 32.595 1.00 107.97 128 TYR C C 1
ATOM 6422 O O . TYR C 1 130 ? -59.389 31.761 32.985 1.00 107.85 128 TYR C O 1
ATOM 6431 N N . LEU C 1 131 ? -57.439 30.939 32.212 1.00 107.94 129 LEU C N 1
ATOM 6432 C CA . LEU C 1 131 ? -56.809 32.249 32.108 1.00 108.03 129 LEU C CA 1
ATOM 6433 C C . LEU C 1 131 ? -56.534 32.576 30.653 1.00 108.03 129 LEU C C 1
ATOM 6434 O O . LEU C 1 131 ? -55.843 31.825 29.953 1.00 107.78 129 LEU C O 1
ATOM 6439 N N . GLU C 1 132 ? -57.080 33.706 30.211 1.00 108.10 130 GLU C N 1
ATOM 6440 C CA . GLU C 1 132 ? -56.946 34.129 28.829 1.00 108.23 130 GLU C CA 1
ATOM 6441 C C . GLU C 1 132 ? -55.669 34.921 28.605 1.00 107.96 130 GLU C C 1
ATOM 6442 O O . GLU C 1 132 ? -55.395 35.884 29.316 1.00 108.08 130 GLU C O 1
ATOM 6448 N N . THR C 1 133 ? -54.884 34.495 27.621 1.00 107.69 131 THR C N 1
ATOM 6449 C CA . THR C 1 133 ? -53.746 35.276 27.146 1.00 107.42 131 THR C CA 1
ATOM 6450 C C . THR C 1 133 ? -54.200 35.978 25.876 1.00 107.34 131 THR C C 1
ATOM 6451 O O . THR C 1 133 ? -55.360 36.402 25.787 1.00 107.36 131 THR C O 1
ATOM 6455 N N . GLY C 1 134 ? -53.290 36.088 24.901 1.00 107.13 132 GLY C N 1
ATOM 6456 C CA . GLY C 1 134 ? -53.608 36.591 23.563 1.00 106.82 132 GLY C CA 1
ATOM 6457 C C . GLY C 1 134 ? -54.297 37.950 23.560 1.00 106.72 132 GLY C C 1
ATOM 6458 O O . GLY C 1 134 ? -54.642 38.478 24.625 1.00 106.82 132 GLY C O 1
ATOM 6459 N N . HIS C 1 135 ? -54.476 38.548 22.381 1.00 106.38 133 HIS C N 1
ATOM 6460 C CA . HIS C 1 135 ? -53.901 38.063 21.128 1.00 105.99 133 HIS C CA 1
ATOM 6461 C C . HIS C 1 135 ? -52.428 38.499 21.045 1.00 105.75 133 HIS C C 1
ATOM 6462 O O . HIS C 1 135 ? -52.084 39.593 21.509 1.00 105.87 133 HIS C O 1
ATOM 6469 N N . TYR C 1 136 ? -51.564 37.638 20.495 1.00 105.17 134 TYR C N 1
ATOM 6470 C CA . TYR C 1 136 ? -50.144 37.977 20.269 1.00 104.62 134 TYR C CA 1
ATOM 6471 C C . TYR C 1 136 ? -49.886 38.313 18.796 1.00 104.51 134 TYR C C 1
ATOM 6472 O O . TYR C 1 136 ? -49.467 37.439 18.027 1.00 104.27 134 TYR C O 1
ATOM 6481 N N . PRO C 1 137 ? -50.098 39.592 18.411 1.00 104.49 135 PRO C N 1
ATOM 6482 C CA . PRO C 1 137 ? -50.232 39.954 17.003 1.00 104.29 135 PRO C CA 1
ATOM 6483 C C . PRO C 1 137 ? -48.919 40.386 16.332 1.00 104.08 135 PRO C C 1
ATOM 6484 O O . PRO C 1 137 ? -48.298 41.354 16.762 1.00 104.38 135 PRO C O 1
ATOM 6488 N N . ASP C 1 138 ? -48.475 39.642 15.323 1.00 103.47 136 ASP C N 1
ATOM 6489 C CA . ASP C 1 138 ? -49.005 38.312 15.080 1.00 102.89 136 ASP C CA 1
ATOM 6490 C C . ASP C 1 138 ? -47.986 37.324 14.533 1.00 101.90 136 ASP C C 1
ATOM 6491 O O . ASP C 1 138 ? -47.178 37.633 13.653 1.00 101.60 136 ASP C O 1
ATOM 6496 N N . PHE C 1 139 ? -48.018 36.151 15.151 1.00 100.73 137 PHE C N 1
ATOM 6497 C CA . PHE C 1 139 ? -47.428 34.941 14.620 1.00 99.50 137 PHE C CA 1
ATOM 6498 C C . PHE C 1 139 ? -48.619 34.087 14.154 1.00 98.26 137 PHE C C 1
ATOM 6499 O O . PHE C 1 139 ? -49.639 34.001 14.854 1.00 98.06 137 PHE C O 1
ATOM 6507 N N . SER C 1 140 ? -48.502 33.497 12.961 1.00 96.50 138 SER C N 1
ATOM 6508 C CA . SER C 1 140 ? -49.620 32.799 12.319 1.00 94.49 138 SER C CA 1
ATOM 6509 C C . SER C 1 140 ? -49.140 31.571 11.552 1.00 93.06 138 SER C C 1
ATOM 6510 O O . SER C 1 140 ? -48.521 31.693 10.490 1.00 92.85 138 SER C O 1
ATOM 6513 N N . SER C 1 141 ? -49.445 30.393 12.103 1.00 91.07 139 SER C N 1
ATOM 6514 C CA . SER C 1 141 ? -48.998 29.107 11.564 1.00 88.88 139 SER C CA 1
ATOM 6515 C C . SER C 1 141 ? -49.468 28.908 10.139 1.00 87.57 139 SER C C 1
ATOM 6516 O O . SER C 1 141 ? -48.763 28.310 9.328 1.00 87.19 139 SER C O 1
ATOM 6519 N N . THR C 1 142 ? -50.666 29.407 9.845 1.00 86.08 140 THR C N 1
ATOM 6520 C CA . THR C 1 142 ? -51.211 29.351 8.497 1.00 84.72 140 THR C CA 1
ATOM 6521 C C . THR C 1 142 ? -50.245 30.097 7.584 1.00 83.63 140 THR C C 1
ATOM 6522 O O . THR C 1 142 ? -49.786 29.541 6.571 1.00 83.34 140 THR C O 1
ATOM 6526 N N . ALA C 1 143 ? -49.924 31.336 7.983 1.00 82.26 141 ALA C N 1
ATOM 6527 C CA . ALA C 1 143 ? -48.932 32.193 7.304 1.00 80.83 141 ALA C CA 1
ATOM 6528 C C . ALA C 1 143 ? -47.527 31.565 7.265 1.00 79.82 141 ALA C C 1
ATOM 6529 O O . ALA C 1 143 ? -46.826 31.638 6.239 1.00 79.43 141 ALA C O 1
ATOM 6531 N N . ILE C 1 144 ? -47.143 30.933 8.375 1.00 78.40 142 ILE C N 1
ATOM 6532 C CA . ILE C 1 144 ? -45.854 30.265 8.505 1.00 77.16 142 ILE C CA 1
ATOM 6533 C C . ILE C 1 144 ? -45.748 29.009 7.634 1.00 76.72 142 ILE C C 1
ATOM 6534 O O . ILE C 1 144 ? -44.747 28.820 6.940 1.00 76.27 142 ILE C O 1
ATOM 6539 N N . ARG C 1 145 ? -46.777 28.160 7.668 1.00 76.55 143 ARG C N 1
ATOM 6540 C CA . ARG C 1 145 ? -46.831 26.963 6.807 1.00 76.12 143 ARG C CA 1
ATOM 6541 C C . ARG C 1 145 ? -46.870 27.390 5.336 1.00 76.28 143 ARG C C 1
ATOM 6542 O O . ARG C 1 145 ? -46.257 26.757 4.472 1.00 75.29 143 ARG C O 1
ATOM 6550 N N . GLY C 1 146 ? -47.603 28.473 5.071 1.00 76.79 144 GLY C N 1
ATOM 6551 C CA . GLY C 1 146 ? -47.616 29.111 3.754 1.00 77.80 144 GLY C CA 1
ATOM 6552 C C . GLY C 1 146 ? -46.222 29.521 3.289 1.00 78.30 144 GLY C C 1
ATOM 6553 O O . GLY C 1 146 ? -45.736 29.054 2.241 1.00 78.24 144 GLY C O 1
ATOM 6554 N N . ALA C 1 147 ? -45.577 30.385 4.075 1.00 78.69 145 ALA C N 1
ATOM 6555 C CA . ALA C 1 147 ? -44.177 30.749 3.843 1.00 79.30 145 ALA C CA 1
ATOM 6556 C C . ALA C 1 147 ? -43.304 29.501 3.645 1.00 79.70 145 ALA C C 1
ATOM 6557 O O . ALA C 1 147 ? -42.676 29.328 2.600 1.00 79.74 145 ALA C O 1
ATOM 6559 N N . TYR C 1 148 ? -43.320 28.610 4.632 1.00 80.32 146 TYR C N 1
ATOM 6560 C CA . TYR C 1 148 ? -42.489 27.404 4.621 1.00 81.10 146 TYR C CA 1
ATOM 6561 C C . TYR C 1 148 ? -42.643 26.529 3.365 1.00 81.35 146 TYR C C 1
ATOM 6562 O O . TYR C 1 148 ? -41.681 25.906 2.907 1.00 80.94 146 TYR C O 1
ATOM 6571 N N . PHE C 1 149 ? -43.847 26.494 2.808 1.00 82.18 147 PHE C N 1
ATOM 6572 C CA . PHE C 1 149 ? -44.126 25.597 1.694 1.00 83.10 147 PHE C CA 1
ATOM 6573 C C . PHE C 1 149 ? -43.813 26.222 0.358 1.00 83.50 147 PHE C C 1
ATOM 6574 O O . PHE C 1 149 ? -43.571 25.515 -0.620 1.00 83.26 147 PHE C O 1
ATOM 6582 N N . GLU C 1 150 ? -43.827 27.549 0.321 1.00 84.26 148 GLU C N 1
ATOM 6583 C CA . GLU C 1 150 ? -43.382 28.272 -0.870 1.00 85.16 148 GLU C CA 1
ATOM 6584 C C . GLU C 1 150 ? -41.839 28.288 -0.992 1.00 85.51 148 GLU C C 1
ATOM 6585 O O . GLU C 1 150 ? -41.287 27.991 -2.059 1.00 85.51 148 GLU C O 1
ATOM 6591 N N . GLY C 1 151 ? -41.166 28.634 0.100 1.00 85.82 149 GLY C N 1
ATOM 6592 C CA . GLY C 1 151 ? -39.731 28.845 0.077 1.00 86.41 149 GLY C CA 1
ATOM 6593 C C . GLY C 1 151 ? -39.336 30.212 0.601 1.00 86.90 149 GLY C C 1
ATOM 6594 O O . GLY C 1 151 ? -38.151 30.531 0.701 1.00 86.93 149 GLY C O 1
ATOM 6595 N N . LYS C 1 152 ? -40.334 31.022 0.937 1.00 87.40 150 LYS C N 1
ATOM 6596 C CA . LYS C 1 152 ? -40.091 32.369 1.441 1.00 88.14 150 LYS C CA 1
ATOM 6597 C C . LYS C 1 152 ? -39.500 32.333 2.847 1.00 88.54 150 LYS C C 1
ATOM 6598 O O . LYS C 1 152 ? -40.175 32.663 3.822 1.00 88.42 150 LYS C O 1
ATOM 6604 N N . GLU C 1 153 ? -38.238 31.930 2.943 1.00 89.08 151 GLU C N 1
ATOM 6605 C CA . GLU C 1 153 ? -37.611 31.675 4.234 1.00 89.73 151 GLU C CA 1
ATOM 6606 C C . GLU C 1 153 ? -37.654 32.914 5.123 1.00 90.31 151 GLU C C 1
ATOM 6607 O O . GLU C 1 153 ? -37.862 32.815 6.332 1.00 90.14 151 GLU C O 1
ATOM 6613 N N . GLY C 1 154 ? -37.458 34.079 4.515 1.00 91.12 152 GLY C N 1
ATOM 6614 C CA . GLY C 1 154 ? -37.402 35.326 5.256 1.00 92.03 152 GLY C CA 1
ATOM 6615 C C . GLY C 1 154 ? -38.663 35.581 6.057 1.00 92.63 152 GLY C C 1
ATOM 6616 O O . GLY C 1 154 ? -38.650 36.338 7.028 1.00 92.65 152 GLY C O 1
ATOM 6617 N N . ASP C 1 155 ? -39.757 34.947 5.649 1.00 93.46 153 ASP C N 1
ATOM 6618 C CA . ASP C 1 155 ? -41.064 35.191 6.265 1.00 94.00 153 ASP C CA 1
ATOM 6619 C C . ASP C 1 155 ? -41.355 34.420 7.565 1.00 94.15 153 ASP C C 1
ATOM 6620 O O . ASP C 1 155 ? -42.337 34.731 8.249 1.00 94.33 153 ASP C O 1
ATOM 6625 N N . TYR C 1 156 ? -40.514 33.443 7.917 1.00 94.11 154 TYR C N 1
ATOM 6626 C CA . TYR C 1 156 ? -40.774 32.621 9.112 1.00 94.02 154 TYR C CA 1
ATOM 6627 C C . TYR C 1 156 ? -39.605 32.361 10.094 1.00 94.92 154 TYR C C 1
ATOM 6628 O O . TYR C 1 156 ? -39.842 31.934 11.237 1.00 94.90 154 TYR C O 1
ATOM 6637 N N . LEU C 1 157 ? -38.364 32.593 9.653 1.00 95.71 155 LEU C N 1
ATOM 6638 C CA . LEU C 1 157 ? -37.189 32.370 10.506 1.00 96.33 155 LEU C CA 1
ATOM 6639 C C . LEU C 1 157 ? -37.240 33.300 11.704 1.00 96.75 155 LEU C C 1
ATOM 6640 O O . LEU C 1 157 ? -36.932 32.905 12.823 1.00 96.57 155 LEU C O 1
ATOM 6645 N N . ASP C 1 158 ? -37.658 34.535 11.445 1.00 97.60 156 ASP C N 1
ATOM 6646 C CA . ASP C 1 158 ? -37.829 35.554 12.477 1.00 98.69 156 ASP C CA 1
ATOM 6647 C C . ASP C 1 158 ? -39.066 35.295 13.351 1.00 99.00 156 ASP C C 1
ATOM 6648 O O . ASP C 1 158 ? -39.340 36.048 14.297 1.00 98.77 156 ASP C O 1
ATOM 6653 N N . LYS C 1 159 ? -39.798 34.227 13.026 1.00 99.63 157 LYS C N 1
ATOM 6654 C CA . LYS C 1 159 ? -41.112 33.950 13.629 1.00 100.21 157 LYS C CA 1
ATOM 6655 C C . LYS C 1 159 ? -41.109 32.716 14.555 1.00 100.42 157 LYS C C 1
ATOM 6656 O O . LYS C 1 159 ? -41.930 32.612 15.472 1.00 100.15 157 LYS C O 1
ATOM 6662 N N . VAL C 1 160 ? -40.183 31.793 14.315 1.00 100.74 158 VAL C N 1
ATOM 6663 C CA . VAL C 1 160 ? -40.106 30.571 15.109 1.00 101.29 158 VAL C CA 1
ATOM 6664 C C . VAL C 1 160 ? -38.778 30.441 15.866 1.00 101.81 158 VAL C C 1
ATOM 6665 O O . VAL C 1 160 ? -37.753 30.916 15.380 1.00 102.06 158 VAL C O 1
ATOM 6669 N N . PRO C 1 161 ? -38.795 29.800 17.060 1.00 102.20 159 PRO C N 1
ATOM 6670 C CA . PRO C 1 161 ? -37.586 29.511 17.837 1.00 102.24 159 PRO C CA 1
ATOM 6671 C C . PRO C 1 161 ? -36.470 28.877 17.007 1.00 102.26 159 PRO C C 1
ATOM 6672 O O . PRO C 1 161 ? -36.758 28.139 16.057 1.00 102.13 159 PRO C O 1
ATOM 6676 N N . PRO C 1 162 ? -35.201 29.170 17.368 1.00 102.28 160 PRO C N 1
ATOM 6677 C CA . PRO C 1 162 ? -34.005 28.690 16.651 1.00 102.16 160 PRO C CA 1
ATOM 6678 C C . PRO C 1 162 ? -33.979 27.169 16.428 1.00 101.88 160 PRO C C 1
ATOM 6679 O O . PRO C 1 162 ? -33.611 26.710 15.342 1.00 101.74 160 PRO C O 1
ATOM 6683 N N . ALA C 1 163 ? -34.377 26.407 17.448 1.00 101.64 161 ALA C N 1
ATOM 6684 C CA . ALA C 1 163 ? -34.418 24.939 17.376 1.00 101.31 161 ALA C CA 1
ATOM 6685 C C . ALA C 1 163 ? -35.454 24.409 16.363 1.00 101.01 161 ALA C C 1
ATOM 6686 O O . ALA C 1 163 ? -35.191 23.430 15.643 1.00 100.75 161 ALA C O 1
ATOM 6688 N N . ILE C 1 164 ? -36.621 25.065 16.327 1.00 100.54 162 ILE C N 1
ATOM 6689 C CA . ILE C 1 164 ? -37.695 24.786 15.363 1.00 100.19 162 ILE C CA 1
ATOM 6690 C C . ILE C 1 164 ? -37.169 24.976 13.938 1.00 100.05 162 ILE C C 1
ATOM 6691 O O . ILE C 1 164 ? -37.253 24.063 13.092 1.00 99.61 162 ILE C O 1
ATOM 6696 N N . ALA C 1 165 ? -36.614 26.169 13.704 1.00 99.91 163 ALA C N 1
ATOM 6697 C CA . ALA C 1 165 ? -36.003 26.544 12.434 1.00 99.68 163 ALA C CA 1
ATOM 6698 C C . ALA C 1 165 ? -35.025 25.468 11.969 1.00 99.55 163 ALA C C 1
ATOM 6699 O O . ALA C 1 165 ? -35.040 25.067 10.800 1.00 99.43 163 ALA C O 1
ATOM 6701 N N . ASP C 1 166 ? -34.212 24.983 12.908 1.00 99.33 164 ASP C N 1
ATOM 6702 C CA . ASP C 1 166 ? -33.236 23.931 12.651 1.00 99.22 164 ASP C CA 1
ATOM 6703 C C . ASP C 1 166 ? -33.898 22.643 12.160 1.00 98.88 164 ASP C C 1
ATOM 6704 O O . ASP C 1 166 ? -33.415 22.015 11.219 1.00 98.56 164 ASP C O 1
ATOM 6709 N N . TYR C 1 167 ? -35.004 22.264 12.802 1.00 98.80 165 TYR C N 1
ATOM 6710 C CA . TYR C 1 167 ? -35.721 21.034 12.455 1.00 98.55 165 TYR C CA 1
ATOM 6711 C C . TYR C 1 167 ? -36.446 21.168 11.121 1.00 98.08 165 TYR C C 1
ATOM 6712 O O . TYR C 1 167 ? -36.437 20.242 10.298 1.00 97.66 165 TYR C O 1
ATOM 6721 N N . LEU C 1 168 ? -37.067 22.327 10.923 1.00 97.76 166 LEU C N 1
ATOM 6722 C CA . LEU C 1 168 ? -37.707 22.664 9.659 1.00 97.66 166 LEU C CA 1
ATOM 6723 C C . LEU C 1 168 ? -36.696 22.555 8.528 1.00 97.83 166 LEU C C 1
ATOM 6724 O O . LEU C 1 168 ? -36.944 21.880 7.527 1.00 97.77 166 LEU C O 1
ATOM 6729 N N . GLN C 1 169 ? -35.549 23.209 8.721 1.00 98.03 167 GLN C N 1
ATOM 6730 C CA . GLN C 1 169 ? -34.407 23.119 7.820 1.00 98.20 167 GLN C CA 1
ATOM 6731 C C . GLN C 1 169 ? -34.072 21.685 7.417 1.00 97.88 167 GLN C C 1
ATOM 6732 O O . GLN C 1 169 ? -34.011 21.376 6.224 1.00 97.91 167 GLN C O 1
ATOM 6738 N N . THR C 1 170 ? -33.858 20.813 8.403 1.00 97.52 168 THR C N 1
ATOM 6739 C CA . THR C 1 170 ? -33.541 19.405 8.131 1.00 97.19 168 THR C CA 1
ATOM 6740 C C . THR C 1 170 ? -34.676 18.736 7.368 1.00 97.01 168 THR C C 1
ATOM 6741 O O . THR C 1 170 ? -34.435 17.960 6.443 1.00 96.84 168 THR C O 1
ATOM 6745 N N . PHE C 1 171 ? -35.906 19.061 7.763 1.00 96.90 169 PHE C N 1
ATOM 6746 C CA . PHE C 1 171 ? -37.102 18.462 7.177 1.00 96.85 169 PHE C CA 1
ATOM 6747 C C . PHE C 1 171 ? -37.250 18.761 5.688 1.00 96.52 169 PHE C C 1
ATOM 6748 O O . PHE C 1 171 ? -37.779 17.933 4.956 1.00 96.48 169 PHE C O 1
ATOM 6756 N N . GLN C 1 172 ? -36.778 19.925 5.237 1.00 96.14 170 GLN C N 1
ATOM 6757 C CA . GLN C 1 172 ? -36.880 20.282 3.815 1.00 95.94 170 GLN C CA 1
ATOM 6758 C C . GLN C 1 172 ? -36.371 19.152 2.926 1.00 95.76 170 GLN C C 1
ATOM 6759 O O . GLN C 1 172 ? -36.824 18.987 1.796 1.00 95.84 170 GLN C O 1
ATOM 6765 N N . LYS C 1 173 ? -35.450 18.357 3.455 1.00 95.60 171 LYS C N 1
ATOM 6766 C CA . LYS C 1 173 ? -34.866 17.250 2.702 1.00 95.47 171 LYS C CA 1
ATOM 6767 C C . LYS C 1 173 ? -35.826 16.070 2.600 1.00 94.81 171 LYS C C 1
ATOM 6768 O O . LYS C 1 173 ? -35.688 15.230 1.707 1.00 94.61 171 LYS C O 1
ATOM 6774 N N . SER C 1 174 ? -36.805 16.044 3.510 1.00 94.16 172 SER C N 1
ATOM 6775 C CA . SER C 1 174 ? -37.737 14.924 3.708 1.00 93.43 172 SER C CA 1
ATOM 6776 C C . SER C 1 174 ? -38.485 14.488 2.454 1.00 92.76 172 SER C C 1
ATOM 6777 O O . SER C 1 174 ? -38.808 15.308 1.601 1.00 92.72 172 SER C O 1
ATOM 6780 N N . GLU C 1 175 ? -38.761 13.189 2.367 1.00 92.10 173 GLU C N 1
ATOM 6781 C CA . GLU C 1 175 ? -39.583 12.619 1.293 1.00 91.70 173 GLU C CA 1
ATOM 6782 C C . GLU C 1 175 ? -41.034 13.167 1.322 1.00 90.93 173 GLU C C 1
ATOM 6783 O O . GLU C 1 175 ? -41.713 13.262 0.282 1.00 90.64 173 GLU C O 1
ATOM 6789 N N . ARG C 1 176 ? -41.477 13.542 2.522 1.00 89.91 174 ARG C N 1
ATOM 6790 C CA . ARG C 1 176 ? -42.798 14.114 2.742 1.00 88.86 174 ARG C CA 1
ATOM 6791 C C . ARG C 1 176 ? -42.876 15.562 2.265 1.00 88.04 174 ARG C C 1
ATOM 6792 O O . ARG C 1 176 ? -43.826 15.918 1.561 1.00 88.22 174 ARG C O 1
ATOM 6800 N N . TYR C 1 177 ? -41.884 16.378 2.638 1.00 86.76 175 TYR C N 1
ATOM 6801 C CA . TYR C 1 177 ? -41.838 17.802 2.261 1.00 85.51 175 TYR C CA 1
ATOM 6802 C C . TYR C 1 177 ? -42.022 18.032 0.764 1.00 84.62 175 TYR C C 1
ATOM 6803 O O . TYR C 1 177 ? -42.641 19.014 0.366 1.00 84.22 175 TYR C O 1
ATOM 6812 N N . ILE C 1 178 ? -41.484 17.135 -0.057 1.00 83.65 176 ILE C N 1
ATOM 6813 C CA . ILE C 1 178 ? -41.713 17.215 -1.493 1.00 83.23 176 ILE C CA 1
ATOM 6814 C C . ILE C 1 178 ? -43.216 17.076 -1.766 1.00 82.52 176 ILE C C 1
ATOM 6815 O O . ILE C 1 178 ? -43.819 17.984 -2.348 1.00 82.61 176 ILE C O 1
ATOM 6820 N N . ALA C 1 179 ? -43.808 15.961 -1.315 1.00 81.43 177 ALA C N 1
ATOM 6821 C CA . ALA C 1 179 ? -45.224 15.643 -1.576 1.00 80.06 177 ALA C CA 1
ATOM 6822 C C . ALA C 1 179 ? -46.162 16.648 -0.923 1.00 79.02 177 ALA C C 1
ATOM 6823 O O . ALA C 1 179 ? -47.203 16.965 -1.482 1.00 78.54 177 ALA C O 1
ATOM 6825 N N . LEU C 1 180 ? -45.772 17.154 0.245 1.00 77.93 178 LEU C N 1
ATOM 6826 C CA . LEU C 1 180 ? -46.519 18.208 0.922 1.00 77.38 178 LEU C CA 1
ATOM 6827 C C . LEU C 1 180 ? -46.421 19.554 0.227 1.00 76.83 178 LEU C C 1
ATOM 6828 O O . LEU C 1 180 ? -47.364 20.343 0.279 1.00 76.70 178 LEU C O 1
ATOM 6833 N N . CYS C 1 181 ? -45.272 19.831 -0.392 1.00 76.24 179 CYS C N 1
ATOM 6834 C CA . CYS C 1 181 ? -45.094 21.053 -1.194 1.00 75.33 179 CYS C CA 1
ATOM 6835 C C . CYS C 1 181 ? -46.019 21.035 -2.396 1.00 74.22 179 CYS C C 1
ATOM 6836 O O . CYS C 1 181 ? -46.736 22.001 -2.664 1.00 73.88 179 CYS C O 1
ATOM 6839 N N . ASP C 1 182 ? -45.979 19.907 -3.097 1.00 73.01 180 ASP C N 1
ATOM 6840 C CA . ASP C 1 182 ? -46.798 19.638 -4.255 1.00 72.35 180 ASP C CA 1
ATOM 6841 C C . ASP C 1 182 ? -48.299 19.821 -3.945 1.00 71.31 180 ASP C C 1
ATOM 6842 O O . ASP C 1 182 ? -49.034 20.425 -4.740 1.00 71.11 180 ASP C O 1
ATOM 6847 N N . GLU C 1 183 ? -48.726 19.308 -2.786 1.00 69.77 181 GLU C N 1
ATOM 6848 C CA . GLU C 1 183 ? -50.095 19.458 -2.303 1.00 68.17 181 GLU C CA 1
ATOM 6849 C C . GLU C 1 183 ? -50.427 20.937 -2.088 1.00 67.29 181 GLU C C 1
ATOM 6850 O O . GLU C 1 183 ? -51.486 21.405 -2.514 1.00 67.16 181 GLU C O 1
ATOM 6856 N N . TYR C 1 184 ? -49.520 21.680 -1.459 1.00 66.12 182 TYR C N 1
ATOM 6857 C CA . TYR C 1 184 ? -49.767 23.093 -1.209 1.00 65.29 182 TYR C CA 1
ATOM 6858 C C . TYR C 1 184 ? -49.999 23.870 -2.507 1.00 65.14 182 TYR C C 1
ATOM 6859 O O . TYR C 1 184 ? -50.819 24.794 -2.553 1.00 65.13 182 TYR C O 1
ATOM 6868 N N . GLN C 1 185 ? -49.281 23.477 -3.552 1.00 64.63 183 GLN C N 1
ATOM 6869 C CA . GLN C 1 185 ? -49.347 24.152 -4.837 1.00 64.62 183 GLN C CA 1
ATOM 6870 C C . GLN C 1 185 ? -50.679 23.877 -5.481 1.00 62.66 183 GLN C C 1
ATOM 6871 O O . GLN C 1 185 ? -51.332 24.785 -5.984 1.00 62.70 183 GLN C O 1
ATOM 6877 N N . PHE C 1 186 ? -51.069 22.615 -5.458 1.00 61.14 184 PHE C N 1
ATOM 6878 C CA . PHE C 1 186 ? -52.346 22.184 -5.993 1.00 59.67 184 PHE C CA 1
ATOM 6879 C C . PHE C 1 186 ? -53.544 22.881 -5.335 1.00 58.86 184 PHE C C 1
ATOM 6880 O O . PHE C 1 186 ? -54.444 23.331 -6.026 1.00 58.12 184 PHE C O 1
ATOM 6888 N N . LEU C 1 187 ? -53.551 22.971 -4.008 1.00 58.17 185 LEU C N 1
ATOM 6889 C CA . LEU C 1 187 ? -54.660 23.616 -3.313 1.00 57.65 185 L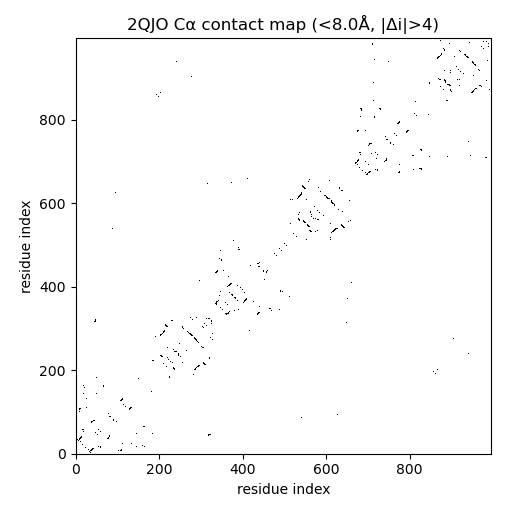EU C CA 1
ATOM 6890 C C . LEU C 1 187 ? -54.700 25.088 -3.604 1.00 57.34 185 LEU C C 1
ATOM 6891 O O . LEU C 1 187 ? -55.764 25.630 -3.864 1.00 57.79 185 LEU C O 1
ATOM 6896 N N . GLN C 1 188 ? -53.544 25.741 -3.560 1.00 57.18 186 GLN C N 1
ATOM 6897 C CA . GLN C 1 188 ? -53.488 27.184 -3.800 1.00 56.93 186 GLN C CA 1
ATOM 6898 C C . GLN C 1 188 ? -53.996 27.520 -5.206 1.00 55.67 186 GLN C C 1
ATOM 6899 O O . GLN C 1 188 ? -54.694 28.521 -5.392 1.00 55.18 186 GLN C O 1
ATOM 6905 N N . ALA C 1 189 ? -53.673 26.652 -6.166 1.00 54.25 187 ALA C N 1
ATOM 6906 C CA . ALA C 1 189 ? -54.137 26.784 -7.530 1.00 53.98 187 ALA C CA 1
ATOM 6907 C C . ALA C 1 189 ? -55.647 26.555 -7.590 1.00 54.09 187 ALA C C 1
ATOM 6908 O O . ALA C 1 189 ? -56.388 27.384 -8.149 1.00 54.71 187 ALA C O 1
ATOM 6910 N N . TYR C 1 190 ? -56.097 25.446 -6.994 1.00 53.26 188 TYR C N 1
ATOM 6911 C CA . TYR C 1 190 ? -57.514 25.090 -6.945 1.00 52.28 188 TYR C CA 1
ATOM 6912 C C . TYR C 1 190 ? -58.352 26.230 -6.388 1.00 52.01 188 TYR C C 1
ATOM 6913 O O . TYR C 1 190 ? -59.365 26.594 -6.981 1.00 51.91 188 TYR C O 1
ATOM 6922 N N . LYS C 1 191 ? -57.933 26.798 -5.268 1.00 51.66 189 LYS C N 1
ATOM 6923 C CA . LYS C 1 191 ? -58.684 27.894 -4.696 1.00 52.65 189 LYS C CA 1
ATOM 6924 C C . LYS C 1 191 ? -58.658 29.121 -5.601 1.00 53.03 189 LYS C C 1
ATOM 6925 O O . LYS C 1 191 ? -59.692 29.740 -5.846 1.00 53.35 189 LYS C O 1
ATOM 6931 N N . GLN C 1 192 ? -57.472 29.422 -6.129 1.00 53.44 190 GLN C N 1
ATOM 6932 C CA . GLN C 1 192 ? -57.235 30.516 -7.079 1.00 53.10 190 GLN C CA 1
ATOM 6933 C C . GLN C 1 192 ? -58.158 30.458 -8.295 1.00 51.59 190 GLN C C 1
ATOM 6934 O O . GLN C 1 192 ? -58.671 31.491 -8.738 1.00 51.11 190 GLN C O 1
ATOM 6940 N N . ALA C 1 193 ? -58.383 29.256 -8.824 1.00 49.80 191 ALA C N 1
ATOM 6941 C CA . ALA C 1 193 ? -59.253 29.111 -9.993 1.00 48.27 191 ALA C CA 1
ATOM 6942 C C . ALA C 1 193 ? -60.700 29.596 -9.748 1.00 47.55 191 ALA C C 1
ATOM 6943 O O . ALA C 1 193 ? -61.460 29.770 -10.699 1.00 47.43 191 ALA C O 1
ATOM 6945 N N . TRP C 1 194 ? -61.062 29.823 -8.484 1.00 46.54 192 TRP C N 1
ATOM 6946 C CA . TRP C 1 194 ? -62.426 30.240 -8.120 1.00 46.05 192 TRP C CA 1
ATOM 6947 C C . TRP C 1 194 ? -62.511 31.701 -7.721 1.00 46.26 192 TRP C C 1
ATOM 6948 O O . TRP C 1 194 ? -63.563 32.159 -7.249 1.00 46.14 192 TRP C O 1
ATOM 6959 N N . ALA C 1 195 ? -61.419 32.436 -7.921 1.00 46.12 193 ALA C N 1
ATOM 6960 C CA . ALA C 1 195 ? -61.365 33.828 -7.490 1.00 46.10 193 ALA C CA 1
ATOM 6961 C C . ALA C 1 195 ? -62.356 34.730 -8.224 1.00 45.97 193 ALA C C 1
ATOM 6962 O O . ALA C 1 195 ? -62.821 35.702 -7.650 1.00 45.76 193 ALA C O 1
ATOM 6964 N N . THR C 1 196 ? -62.689 34.403 -9.474 1.00 45.83 194 THR C N 1
ATOM 6965 C CA . THR C 1 196 ? -63.675 35.195 -10.231 1.00 46.27 194 THR C CA 1
ATOM 6966 C C . THR C 1 196 ? -65.144 34.916 -9.860 1.00 46.04 194 THR C C 1
ATOM 6967 O O . THR C 1 196 ? -66.058 35.560 -10.390 1.00 46.13 194 THR C O 1
ATOM 6971 N N . ALA C 1 197 ? -65.369 33.979 -8.942 1.00 45.51 195 ALA C N 1
ATOM 6972 C CA . ALA C 1 197 ? -66.717 33.623 -8.521 1.00 44.88 195 ALA C CA 1
ATOM 6973 C C . ALA C 1 197 ? -67.385 34.752 -7.744 1.00 43.94 195 ALA C C 1
ATOM 6974 O O . ALA C 1 197 ? -66.734 35.390 -6.930 1.00 44.26 195 ALA C O 1
ATOM 6976 N N . PRO C 1 198 ? -68.689 34.989 -7.971 1.00 42.80 196 PRO C N 1
ATOM 6977 C CA . PRO C 1 198 ? -69.376 36.059 -7.233 1.00 41.99 196 PRO C CA 1
ATOM 6978 C C . PRO C 1 198 ? -69.557 35.742 -5.760 1.00 41.79 196 PRO C C 1
ATOM 6979 O O . PRO C 1 198 ? -69.796 36.651 -4.951 1.00 41.97 196 PRO C O 1
ATOM 6983 N N . TYR C 1 199 ? -69.466 34.455 -5.419 1.00 41.23 197 TYR C N 1
ATOM 6984 C CA . TYR C 1 199 ? -69.615 33.996 -4.035 1.00 40.32 197 TYR C CA 1
ATOM 6985 C C . TYR C 1 199 ? -68.657 32.867 -3.796 1.00 40.33 197 TYR C C 1
ATOM 6986 O O . TYR C 1 199 ? -68.248 32.175 -4.741 1.00 40.47 197 TYR C O 1
ATOM 6995 N N . ALA C 1 200 ? -68.303 32.665 -2.533 1.00 40.16 198 ALA C N 1
ATOM 6996 C CA . ALA C 1 200 ? -67.434 31.540 -2.164 1.00 40.21 198 ALA C CA 1
ATOM 6997 C C . ALA C 1 200 ? -68.065 30.225 -2.653 1.00 39.91 198 ALA C C 1
ATOM 6998 O O . ALA C 1 200 ? -69.270 29.993 -2.478 1.00 40.05 198 ALA C O 1
ATOM 7000 N N . PRO C 1 201 ? -67.276 29.381 -3.322 1.00 40.01 199 PRO C N 1
ATOM 7001 C CA . PRO C 1 201 ? -67.917 28.190 -3.905 1.00 39.78 199 PRO C CA 1
ATOM 7002 C C . PRO C 1 201 ? -68.281 27.160 -2.826 1.00 39.59 199 PRO C C 1
ATOM 7003 O O . PRO C 1 201 ? -67.870 27.284 -1.669 1.00 39.26 199 PRO C O 1
ATOM 7007 N N . THR C 1 202 ? -69.049 26.149 -3.211 1.00 39.55 200 THR C N 1
ATOM 7008 C CA . THR C 1 202 ? -69.607 25.224 -2.230 1.00 38.93 200 THR C CA 1
ATOM 7009 C C . THR C 1 202 ? -69.619 23.884 -2.925 1.00 38.68 200 THR C C 1
ATOM 7010 O O . THR C 1 202 ? -70.242 23.764 -3.970 1.00 38.95 200 THR C O 1
ATOM 7014 N N . PHE C 1 203 ? -68.849 22.918 -2.423 1.00 38.06 201 PHE C N 1
ATOM 7015 C CA . PHE C 1 203 ? -68.694 21.635 -3.117 1.00 38.45 201 PHE C CA 1
ATOM 7016 C C . PHE C 1 203 ? -69.537 20.504 -2.522 1.00 38.46 201 PHE C C 1
ATOM 7017 O O . PHE C 1 203 ? -69.625 20.361 -1.298 1.00 38.56 201 PHE C O 1
ATOM 7025 N N . ILE C 1 204 ? -70.138 19.701 -3.394 1.00 37.67 202 ILE C N 1
ATOM 7026 C CA . ILE C 1 204 ? -71.013 18.621 -2.982 1.00 37.54 202 ILE C CA 1
ATOM 7027 C C . ILE C 1 204 ? -70.414 17.308 -3.477 1.00 37.98 202 ILE C C 1
ATOM 7028 O O . ILE C 1 204 ? -70.112 17.160 -4.671 1.00 37.51 202 ILE C O 1
ATOM 7033 N N . THR C 1 205 ? -70.247 16.348 -2.577 1.00 38.28 203 THR C N 1
ATOM 7034 C CA . THR C 1 205 ? -69.669 15.059 -2.973 1.00 39.60 203 THR C CA 1
ATOM 7035 C C . THR C 1 205 ? -70.509 13.915 -2.427 1.00 39.67 203 THR C C 1
ATOM 7036 O O . THR C 1 205 ? -71.299 14.107 -1.518 1.00 39.90 203 THR C O 1
ATOM 7040 N N . THR C 1 206 ? -70.346 12.725 -2.978 1.00 39.82 204 THR C N 1
ATOM 7041 C CA . THR C 1 206 ? -70.944 11.559 -2.368 1.00 40.42 204 THR C CA 1
ATOM 7042 C C . THR C 1 206 ? -69.860 10.608 -1.907 1.00 40.72 204 THR C C 1
ATOM 7043 O O . THR C 1 206 ? -68.765 10.587 -2.492 1.00 41.56 204 THR C O 1
ATOM 7047 N N . ASP C 1 207 ? -70.156 9.801 -0.887 1.00 40.03 205 ASP C N 1
ATOM 7048 C CA . ASP C 1 207 ? -69.243 8.723 -0.499 1.00 39.65 205 ASP C CA 1
ATOM 7049 C C . ASP C 1 207 ? -70.044 7.477 -0.330 1.00 39.70 205 ASP C C 1
ATOM 7050 O O . ASP C 1 207 ? -71.168 7.520 0.163 1.00 39.77 205 ASP C O 1
ATOM 7055 N N . ALA C 1 208 ? -69.489 6.357 -0.765 1.00 39.85 206 ALA C N 1
ATOM 7056 C CA . ALA C 1 208 ? -70.164 5.082 -0.587 1.00 39.94 206 ALA C CA 1
ATOM 7057 C C . ALA C 1 208 ? -69.486 4.351 0.565 1.00 40.46 206 ALA C C 1
ATOM 7058 O O . ALA C 1 208 ? -68.253 4.297 0.617 1.00 40.72 206 ALA C O 1
ATOM 7060 N N . VAL C 1 209 ? -70.291 3.856 1.514 1.00 40.62 207 VAL C N 1
ATOM 7061 C CA . VAL C 1 209 ? -69.783 3.045 2.631 1.00 40.89 207 VAL C CA 1
ATOM 7062 C C . VAL C 1 209 ? -70.367 1.629 2.501 1.00 41.41 207 VAL C C 1
ATOM 7063 O O . VAL C 1 209 ? -71.540 1.373 2.855 1.00 41.13 207 VAL C O 1
ATOM 7067 N N . VAL C 1 210 ? -69.557 0.736 1.935 1.00 41.37 208 VAL C N 1
ATOM 7068 C CA . VAL C 1 210 ? -70.032 -0.556 1.515 1.00 42.42 208 VAL C CA 1
ATOM 7069 C C . VAL C 1 210 ? -69.441 -1.578 2.446 1.00 43.69 208 VAL C C 1
ATOM 7070 O O . VAL C 1 210 ? -68.236 -1.589 2.677 1.00 44.29 208 VAL C O 1
ATOM 7074 N N . VAL C 1 211 ? -70.294 -2.424 3.007 1.00 44.89 209 VAL C N 1
ATOM 7075 C CA . VAL C 1 211 ? -69.892 -3.235 4.142 1.00 45.89 209 VAL C CA 1
ATOM 7076 C C . VAL C 1 211 ? -70.409 -4.650 3.999 1.00 47.00 209 VAL C C 1
ATOM 7077 O O . VAL C 1 211 ? -71.609 -4.877 3.873 1.00 47.38 209 VAL C O 1
ATOM 7081 N N . GLN C 1 212 ? -69.483 -5.596 3.966 1.00 47.97 210 GLN C N 1
ATOM 7082 C CA . GLN C 1 212 ? -69.845 -6.993 3.950 1.00 49.51 210 GLN C CA 1
ATOM 7083 C C . GLN C 1 212 ? -68.933 -7.721 4.922 1.00 49.73 210 GLN C C 1
ATOM 7084 O O . GLN C 1 212 ? -67.745 -7.371 5.082 1.00 49.25 210 GLN C O 1
ATOM 7090 N N . ALA C 1 213 ? -69.523 -8.702 5.603 1.00 49.87 211 ALA C N 1
ATOM 7091 C CA . ALA C 1 213 ? -68.827 -9.533 6.567 1.00 49.93 211 ALA C CA 1
ATOM 7092 C C . ALA C 1 213 ? -67.782 -8.743 7.348 1.00 50.00 211 ALA C C 1
ATOM 7093 O O . ALA C 1 213 ? -66.608 -9.122 7.383 1.00 50.54 211 ALA C O 1
ATOM 7095 N N . GLY C 1 214 ? -68.218 -7.637 7.948 1.00 49.91 212 GLY C N 1
ATOM 7096 C CA . GLY C 1 214 ? -67.387 -6.817 8.813 1.00 49.81 212 GLY C CA 1
ATOM 7097 C C . GLY C 1 214 ? -66.213 -6.123 8.159 1.00 50.24 212 GLY C C 1
ATOM 7098 O O . GLY C 1 214 ? -65.320 -5.634 8.856 1.00 50.74 212 GLY C O 1
ATOM 7099 N N . HIS C 1 215 ? -66.205 -6.083 6.827 1.00 50.67 213 HIS C N 1
ATOM 7100 C CA . HIS C 1 215 ? -65.213 -5.323 6.037 1.00 50.66 213 HIS C CA 1
ATOM 7101 C C . HIS C 1 215 ? -65.819 -4.131 5.266 1.00 50.04 213 HIS C C 1
ATOM 7102 O O . HIS C 1 215 ? -66.918 -4.225 4.689 1.00 49.35 213 HIS C O 1
ATOM 7109 N N . VAL C 1 216 ? -65.091 -3.017 5.263 1.00 49.43 214 VAL C N 1
ATOM 7110 C CA . VAL C 1 216 ? -65.446 -1.852 4.440 1.00 48.74 214 VAL C CA 1
ATOM 7111 C C . VAL C 1 216 ? -64.570 -1.759 3.191 1.00 48.35 214 VAL C C 1
ATOM 7112 O O . VAL C 1 216 ? -63.339 -1.837 3.299 1.00 48.45 214 VAL C O 1
ATOM 7116 N N . LEU C 1 217 ? -65.204 -1.568 2.028 1.00 47.40 215 LEU C N 1
ATOM 7117 C CA . LEU C 1 217 ? -64.509 -1.300 0.763 1.00 46.56 215 LEU C CA 1
ATOM 7118 C C . LEU C 1 217 ? -63.767 0.048 0.769 1.00 47.07 215 LEU C C 1
ATOM 7119 O O . LEU C 1 217 ? -64.351 1.084 1.047 1.00 46.25 215 LEU C O 1
ATOM 7124 N N . MET C 1 218 ? -62.470 0.015 0.480 1.00 48.09 216 MET C N 1
ATOM 7125 C CA . MET C 1 218 ? -61.624 1.214 0.463 1.00 48.66 216 MET C CA 1
ATOM 7126 C C . MET C 1 218 ? -60.795 1.297 -0.810 1.00 49.45 216 MET C C 1
ATOM 7127 O O . MET C 1 218 ? -60.690 0.331 -1.569 1.00 50.04 216 MET C O 1
ATOM 7132 N N . VAL C 1 219 ? -60.206 2.459 -1.049 1.00 50.46 217 VAL C N 1
ATOM 7133 C CA . VAL C 1 219 ? -59.377 2.668 -2.228 1.00 51.43 217 VAL C CA 1
ATOM 7134 C C . VAL C 1 219 ? -58.238 3.577 -1.835 1.00 53.18 217 VAL C C 1
ATOM 7135 O O . VAL C 1 219 ? -58.299 4.255 -0.786 1.00 53.35 217 VAL C O 1
ATOM 7139 N N . ARG C 1 220 ? -57.196 3.593 -2.665 1.00 55.18 218 ARG C N 1
ATOM 7140 C CA . ARG C 1 220 ? -56.168 4.620 -2.552 1.00 57.25 218 ARG C CA 1
ATOM 7141 C C . ARG C 1 220 ? -56.570 5.757 -3.481 1.00 57.99 218 ARG C C 1
ATOM 7142 O O . ARG C 1 220 ? -56.945 5.522 -4.640 1.00 58.14 218 ARG C O 1
ATOM 7150 N N . ARG C 1 221 ? -56.525 6.981 -2.958 1.00 59.20 219 ARG C N 1
ATOM 7151 C CA . ARG C 1 221 ? -56.835 8.181 -3.736 1.00 60.22 219 ARG C CA 1
ATOM 7152 C C . ARG C 1 221 ? -55.915 8.288 -4.962 1.00 61.30 219 ARG C C 1
ATOM 7153 O O . ARG C 1 221 ? -54.685 8.248 -4.847 1.00 61.60 219 ARG C O 1
ATOM 7161 N N . GLN C 1 222 ? -56.542 8.385 -6.130 1.00 62.49 220 GLN C N 1
ATOM 7162 C CA . GLN C 1 222 ? -55.869 8.483 -7.425 1.00 63.45 220 GLN C CA 1
ATOM 7163 C C . GLN C 1 222 ? -55.611 9.935 -7.855 1.00 63.31 220 GLN C C 1
ATOM 7164 O O . GLN C 1 222 ? -54.839 10.188 -8.789 1.00 63.75 220 GLN C O 1
ATOM 7170 N N . ALA C 1 223 ? -56.264 10.877 -7.179 1.00 62.48 221 ALA C N 1
ATOM 7171 C CA . ALA C 1 223 ? -56.226 12.276 -7.567 1.00 61.80 221 ALA C CA 1
ATOM 7172 C C . ALA C 1 223 ? -55.865 13.132 -6.367 1.00 61.17 221 ALA C C 1
ATOM 7173 O O . ALA C 1 223 ? -56.108 12.744 -5.228 1.00 61.45 221 ALA C O 1
ATOM 7175 N N . LYS C 1 224 ? -55.271 14.288 -6.612 1.00 60.12 222 LYS C N 1
ATOM 7176 C CA . LYS C 1 224 ? -54.981 15.197 -5.516 1.00 59.69 222 LYS C CA 1
ATOM 7177 C C . LYS C 1 224 ? -56.295 15.841 -5.053 1.00 58.16 222 LYS C C 1
ATOM 7178 O O . LYS C 1 224 ? -57.232 15.959 -5.853 1.00 57.95 222 LYS C O 1
ATOM 7184 N N . PRO C 1 225 ? -56.390 16.243 -3.768 1.00 56.92 223 PRO C N 1
ATOM 7185 C CA . PRO C 1 225 ? -55.421 16.127 -2.696 1.00 56.43 223 PRO C CA 1
ATOM 7186 C C . PRO C 1 225 ? -55.396 14.753 -2.050 1.00 56.24 223 PRO C C 1
ATOM 7187 O O . PRO C 1 225 ? -55.965 13.795 -2.593 1.00 55.60 223 PRO C O 1
ATOM 7191 N N . GLY C 1 226 ? -54.705 14.679 -0.911 1.00 56.27 224 GLY C N 1
ATOM 7192 C CA . GLY C 1 226 ? -54.426 13.426 -0.205 1.00 56.46 224 GLY C CA 1
ATOM 7193 C C . GLY C 1 226 ? -54.179 12.245 -1.122 1.00 56.44 224 GLY C C 1
ATOM 7194 O O . GLY C 1 226 ? -54.732 11.161 -0.921 1.00 56.65 224 GLY C O 1
ATOM 7195 N N . LEU C 1 227 ? -53.358 12.452 -2.143 1.00 56.58 225 LEU C N 1
ATOM 7196 C CA . LEU C 1 227 ? -53.054 11.383 -3.087 1.00 56.82 225 LEU C CA 1
ATOM 7197 C C . LEU C 1 227 ? -52.355 10.200 -2.392 1.00 56.53 225 LEU C C 1
ATOM 7198 O O . LEU C 1 227 ? -51.466 10.392 -1.543 1.00 56.04 225 LEU C O 1
ATOM 7203 N N . GLY C 1 228 ? -52.793 8.991 -2.743 1.00 56.08 226 GLY C N 1
ATOM 7204 C CA . GLY C 1 228 ? -52.232 7.767 -2.197 1.00 55.68 226 GLY C CA 1
ATOM 7205 C C . GLY C 1 228 ? -52.737 7.374 -0.808 1.00 55.60 226 GLY C C 1
ATOM 7206 O O . GLY C 1 228 ? -52.455 6.251 -0.343 1.00 56.51 226 GLY C O 1
ATOM 7207 N N . LEU C 1 229 ? -53.467 8.266 -0.128 1.00 54.06 227 LEU C N 1
ATOM 7208 C CA . LEU C 1 229 ? -54.097 7.905 1.146 1.00 52.49 227 LEU C CA 1
ATOM 7209 C C . LEU C 1 229 ? -55.226 6.883 0.961 1.00 51.71 227 LEU C C 1
ATOM 7210 O O . LEU C 1 229 ? -55.720 6.673 -0.152 1.00 51.52 227 LEU C O 1
ATOM 7215 N N . ILE C 1 230 ? -55.604 6.239 2.061 1.00 50.69 228 ILE C N 1
ATOM 7216 C CA . ILE C 1 230 ? -56.760 5.345 2.119 1.00 49.99 228 ILE C CA 1
ATOM 7217 C C . ILE C 1 230 ? -58.043 6.183 2.202 1.00 48.53 228 ILE C C 1
ATOM 7218 O O . ILE C 1 230 ? -58.146 7.090 3.046 1.00 47.33 228 ILE C O 1
ATOM 7223 N N . ALA C 1 231 ? -59.003 5.891 1.322 1.00 47.52 229 ALA C N 1
ATOM 7224 C CA . ALA C 1 231 ? -60.303 6.601 1.352 1.00 47.17 229 ALA C CA 1
ATOM 7225 C C . ALA C 1 231 ? -61.534 5.769 0.991 1.00 46.51 229 ALA C C 1
ATOM 7226 O O . ALA C 1 231 ? -61.434 4.653 0.469 1.00 46.13 229 ALA C O 1
ATOM 7228 N N . LEU C 1 232 ? -62.698 6.337 1.283 1.00 45.94 230 LEU C N 1
ATOM 7229 C CA . LEU C 1 232 ? -63.955 5.818 0.764 1.00 45.73 230 LEU C CA 1
ATOM 7230 C C . LEU C 1 232 ? -64.071 6.130 -0.732 1.00 45.67 230 LEU C C 1
ATOM 7231 O O . LEU C 1 232 ? -63.566 7.157 -1.193 1.00 45.61 230 LEU C O 1
ATOM 7236 N N . PRO C 1 233 ? -64.723 5.250 -1.501 1.00 45.58 231 PRO C N 1
ATOM 7237 C CA . PRO C 1 233 ? -65.045 5.610 -2.905 1.00 45.84 231 PRO C CA 1
ATOM 7238 C C . PRO C 1 233 ? -66.028 6.789 -2.945 1.00 46.24 231 PRO C C 1
ATOM 7239 O O . PRO C 1 233 ? -67.129 6.707 -2.398 1.00 46.58 231 PRO C O 1
ATOM 7243 N N . GLY C 1 234 ? -65.636 7.881 -3.581 1.00 46.22 232 GLY C N 1
ATOM 7244 C CA . GLY C 1 234 ? -66.421 9.094 -3.514 1.00 46.63 232 GLY C CA 1
ATOM 7245 C C . GLY C 1 234 ? -66.018 10.080 -4.581 1.00 46.78 232 GLY C C 1
ATOM 7246 O O . GLY C 1 234 ? -64.931 9.979 -5.154 1.00 47.25 232 GLY C O 1
ATOM 7247 N N . GLY C 1 235 ? -66.903 11.034 -4.859 1.00 46.28 233 GLY C N 1
ATOM 7248 C CA . GLY C 1 235 ? -66.647 12.019 -5.887 1.00 44.92 233 GLY C CA 1
ATOM 7249 C C . GLY C 1 235 ? -67.632 13.148 -5.931 1.00 43.77 233 GLY C C 1
ATOM 7250 O O . GLY C 1 235 ? -68.553 13.203 -5.132 1.00 43.95 233 GLY C O 1
ATOM 7251 N N . PHE C 1 236 ? -67.409 14.053 -6.884 1.00 43.00 234 PHE C N 1
ATOM 7252 C CA . PHE C 1 236 ? -68.230 15.247 -7.096 1.00 40.92 234 PHE C CA 1
ATOM 7253 C C . PHE C 1 236 ? -69.500 14.873 -7.842 1.00 40.45 234 PHE C C 1
ATOM 7254 O O . PHE C 1 236 ? -69.480 14.092 -8.811 1.00 39.81 234 PHE C O 1
ATOM 7262 N N . ILE C 1 237 ? -70.607 15.426 -7.371 1.00 40.13 235 ILE C N 1
ATOM 7263 C CA . ILE C 1 237 ? -71.889 15.247 -8.026 1.00 40.63 235 ILE C CA 1
ATOM 7264 C C . ILE C 1 237 ? -71.842 15.920 -9.397 1.00 40.71 235 ILE C C 1
ATOM 7265 O O . ILE C 1 237 ? -71.326 17.013 -9.548 1.00 41.63 235 ILE C O 1
ATOM 7270 N N . LYS C 1 238 ? -72.332 15.238 -10.412 1.00 41.01 236 LYS C N 1
ATOM 7271 C CA . LYS C 1 238 ? -72.467 15.852 -11.726 1.00 41.07 236 LYS C CA 1
ATOM 7272 C C . LYS C 1 238 ? -73.748 16.667 -11.760 1.00 40.30 236 LYS C C 1
ATOM 7273 O O . LYS C 1 238 ? -74.600 16.491 -10.902 1.00 40.50 236 LYS C O 1
ATOM 7279 N N . GLN C 1 239 ? -73.890 17.547 -12.745 1.00 39.45 237 GLN C N 1
ATOM 7280 C CA . GLN C 1 239 ? -75.002 18.504 -12.761 1.00 38.61 237 GLN C CA 1
ATOM 7281 C C . GLN C 1 239 ? -76.396 17.878 -12.929 1.00 39.17 237 GLN C C 1
ATOM 7282 O O . GLN C 1 239 ? -77.372 18.450 -12.486 1.00 39.61 237 GLN C O 1
ATOM 7288 N N . ASN C 1 240 ? -76.491 16.718 -13.563 1.00 39.62 238 ASN C N 1
ATOM 7289 C CA . ASN C 1 240 ? -77.780 16.136 -13.878 1.00 40.51 238 ASN C CA 1
ATOM 7290 C C . ASN C 1 240 ? -78.034 14.756 -13.307 1.00 39.86 238 ASN C C 1
ATOM 7291 O O . ASN C 1 240 ? -78.931 14.056 -13.737 1.00 40.33 238 ASN C O 1
ATOM 7296 N N . GLU C 1 241 ? -77.244 14.353 -12.339 1.00 38.97 239 GLU C N 1
ATOM 7297 C CA . GLU C 1 241 ? -77.532 13.121 -11.648 1.00 38.43 239 GLU C CA 1
ATOM 7298 C C . GLU C 1 241 ? -78.047 13.445 -10.233 1.00 37.56 239 GLU C C 1
ATOM 7299 O O . GLU C 1 241 ? -77.629 14.441 -9.614 1.00 37.53 239 GLU C O 1
ATOM 7305 N N . THR C 1 242 ? -78.940 12.594 -9.726 1.00 36.55 240 THR C N 1
ATOM 7306 C CA . THR C 1 242 ? -79.278 12.598 -8.302 1.00 35.35 240 THR C CA 1
ATOM 7307 C C . THR C 1 242 ? -78.085 12.168 -7.433 1.00 35.03 240 THR C C 1
ATOM 7308 O O . THR C 1 242 ? -77.124 11.552 -7.920 1.00 35.15 240 THR C O 1
ATOM 7312 N N . LEU C 1 243 ? -78.156 12.462 -6.136 1.00 34.17 241 LEU C N 1
ATOM 7313 C CA . LEU C 1 243 ? -77.117 12.048 -5.204 1.00 32.77 241 LEU C CA 1
ATOM 7314 C C . LEU C 1 243 ? -76.911 10.528 -5.238 1.00 33.33 241 LEU C C 1
ATOM 7315 O O . LEU C 1 243 ? -75.771 10.032 -5.348 1.00 31.59 241 LEU C O 1
ATOM 7320 N N . VAL C 1 244 ? -78.020 9.790 -5.187 1.00 33.75 242 VAL C N 1
ATOM 7321 C CA . VAL C 1 244 ? -77.927 8.331 -5.265 1.00 34.92 242 VAL C CA 1
ATOM 7322 C C . VAL C 1 244 ? -77.228 7.872 -6.541 1.00 35.36 242 VAL C C 1
ATOM 7323 O O . VAL C 1 244 ? -76.268 7.106 -6.463 1.00 36.64 242 VAL C O 1
ATOM 7327 N N . GLU C 1 245 ? -77.662 8.354 -7.707 1.00 36.14 243 GLU C N 1
ATOM 7328 C CA A GLU C 1 245 ? -77.026 7.881 -8.922 0.50 36.51 243 GLU C CA 1
ATOM 7329 C CA B GLU C 1 245 ? -77.051 8.013 -9.009 0.50 35.77 243 GLU C CA 1
ATOM 7330 C C . GLU C 1 245 ? -75.548 8.291 -8.981 1.00 36.39 243 GLU C C 1
ATOM 7331 O O . GLU C 1 245 ? -74.733 7.517 -9.472 1.00 36.83 243 GLU C O 1
ATOM 7342 N N . GLY C 1 246 ? -75.204 9.435 -8.397 1.00 37.05 244 GLY C N 1
ATOM 7343 C CA . GLY C 1 246 ? -73.839 9.922 -8.344 1.00 38.24 244 GLY C CA 1
ATOM 7344 C C . GLY C 1 246 ? -72.930 9.053 -7.515 1.00 39.59 244 GLY C C 1
ATOM 7345 O O . GLY C 1 246 ? -71.869 8.632 -7.999 1.00 40.85 244 GLY C O 1
ATOM 7346 N N . MET C 1 247 ? -73.337 8.814 -6.263 1.00 40.35 245 MET C N 1
ATOM 7347 C CA . MET C 1 247 ? -72.741 7.825 -5.348 1.00 40.54 245 MET C CA 1
ATOM 7348 C C . MET C 1 247 ? -72.478 6.491 -6.020 1.00 40.88 245 MET C C 1
ATOM 7349 O O . MET C 1 247 ? -71.353 5.970 -5.929 1.00 40.06 245 MET C O 1
ATOM 7354 N N . LEU C 1 248 ? -73.504 5.946 -6.689 1.00 41.33 246 LEU C N 1
ATOM 7355 C CA . LEU C 1 248 ? -73.341 4.676 -7.408 1.00 42.64 246 LEU C CA 1
ATOM 7356 C C . LEU C 1 248 ? -72.347 4.729 -8.574 1.00 44.26 246 LEU C C 1
ATOM 7357 O O . LEU C 1 248 ? -71.476 3.858 -8.635 1.00 44.83 246 LEU C O 1
ATOM 7362 N N . ARG C 1 249 ? -72.441 5.708 -9.495 1.00 45.53 247 ARG C N 1
ATOM 7363 C CA . ARG C 1 249 ? -71.409 5.759 -10.560 1.00 46.63 247 ARG C CA 1
ATOM 7364 C C . ARG C 1 249 ? -69.999 5.919 -10.000 1.00 46.36 247 ARG C C 1
ATOM 7365 O O . ARG C 1 249 ? -69.063 5.277 -10.454 1.00 46.06 247 ARG C O 1
ATOM 7373 N N . GLU C 1 250 ? -69.874 6.744 -8.979 1.00 46.58 248 GLU C N 1
ATOM 7374 C CA . GLU C 1 250 ? -68.589 6.972 -8.378 1.00 47.10 248 GLU C CA 1
ATOM 7375 C C . GLU C 1 250 ? -68.052 5.665 -7.769 1.00 47.26 248 GLU C C 1
ATOM 7376 O O . GLU C 1 250 ? -66.892 5.298 -7.933 1.00 47.17 248 GLU C O 1
ATOM 7382 N N . LEU C 1 251 ? -68.927 4.938 -7.099 1.00 47.72 249 LEU C N 1
ATOM 7383 C CA . LEU C 1 251 ? -68.569 3.652 -6.550 1.00 47.73 249 LEU C CA 1
ATOM 7384 C C . LEU C 1 251 ? -68.038 2.699 -7.622 1.00 48.34 249 LEU C C 1
ATOM 7385 O O . LEU C 1 251 ? -66.964 2.120 -7.446 1.00 48.34 249 LEU C O 1
ATOM 7390 N N . LYS C 1 252 ? -68.797 2.527 -8.709 1.00 48.82 250 LYS C N 1
ATOM 7391 C CA . LYS C 1 252 ? -68.361 1.717 -9.845 1.00 49.34 250 LYS C CA 1
ATOM 7392 C C . LYS C 1 252 ? -67.082 2.253 -10.474 1.00 49.63 250 LYS C C 1
ATOM 7393 O O . LYS C 1 252 ? -66.220 1.470 -10.814 1.00 50.06 250 LYS C O 1
ATOM 7399 N N . GLU C 1 253 ? -66.947 3.565 -10.635 1.00 49.92 251 GLU C N 1
ATOM 7400 C CA . GLU C 1 253 ? -65.731 4.104 -11.240 1.00 50.96 251 GLU C CA 1
ATOM 7401 C C . GLU C 1 253 ? -64.511 3.672 -10.458 1.00 50.96 251 GLU C C 1
ATOM 7402 O O . GLU C 1 253 ? -63.637 3.027 -11.014 1.00 51.31 251 GLU C O 1
ATOM 7408 N N . GLU C 1 254 ? -64.483 4.002 -9.170 1.00 51.23 252 GLU C N 1
ATOM 7409 C CA . GLU C 1 254 ? -63.297 3.845 -8.331 1.00 51.67 252 GLU C CA 1
ATOM 7410 C C . GLU C 1 254 ? -62.988 2.433 -7.855 1.00 52.32 252 GLU C C 1
ATOM 7411 O O . GLU C 1 254 ? -61.890 2.186 -7.361 1.00 52.33 252 GLU C O 1
ATOM 7417 N N . THR C 1 255 ? -63.939 1.509 -7.971 1.00 53.37 253 THR C N 1
ATOM 7418 C CA . THR C 1 255 ? -63.745 0.156 -7.424 1.00 54.17 253 THR C CA 1
ATOM 7419 C C . THR C 1 255 ? -64.181 -0.951 -8.363 1.00 56.04 253 THR C C 1
ATOM 7420 O O . THR C 1 255 ? -63.814 -2.110 -8.178 1.00 56.68 253 THR C O 1
ATOM 7424 N N . ARG C 1 256 ? -65.005 -0.618 -9.341 1.00 58.02 254 ARG C N 1
ATOM 7425 C CA . ARG C 1 256 ? -65.403 -1.592 -10.342 1.00 60.27 254 ARG C CA 1
ATOM 7426 C C . ARG C 1 256 ? -66.011 -2.818 -9.644 1.00 60.61 254 ARG C C 1
ATOM 7427 O O . ARG C 1 256 ? -65.994 -3.944 -10.172 1.00 61.21 254 ARG C O 1
ATOM 7435 N N . LEU C 1 257 ? -66.559 -2.570 -8.451 1.00 60.68 255 LEU C N 1
ATOM 7436 C CA . LEU C 1 257 ? -67.262 -3.580 -7.666 1.00 60.45 255 LEU C CA 1
ATOM 7437 C C . LEU C 1 257 ? -68.155 -4.478 -8.520 1.00 60.52 255 LEU C C 1
ATOM 7438 O O . LEU C 1 257 ? -69.053 -4.006 -9.210 1.00 60.40 255 LEU C O 1
ATOM 7443 N N . LYS C 1 258 ? -67.899 -5.780 -8.468 1.00 60.88 256 LYS C N 1
ATOM 7444 C CA . LYS C 1 258 ? -68.754 -6.762 -9.136 1.00 60.96 256 LYS C CA 1
ATOM 7445 C C . LYS C 1 258 ? -70.083 -7.013 -8.385 1.00 60.15 256 LYS C C 1
ATOM 7446 O O . LYS C 1 258 ? -70.283 -8.067 -7.801 1.00 60.53 256 LYS C O 1
ATOM 7452 N N . VAL C 1 259 ? -70.977 -6.029 -8.388 1.00 59.15 257 VAL C N 1
ATOM 7453 C CA . VAL C 1 259 ? -72.361 -6.208 -7.918 1.00 58.16 257 VAL C CA 1
ATOM 7454 C C . VAL C 1 259 ? -73.280 -5.395 -8.840 1.00 57.78 257 VAL C C 1
ATOM 7455 O O . VAL C 1 259 ? -73.003 -4.221 -9.063 1.00 57.98 257 VAL C O 1
ATOM 7459 N N . PRO C 1 260 ? -74.361 -6.007 -9.383 1.00 57.34 258 PRO C N 1
ATOM 7460 C CA . PRO C 1 260 ? -75.307 -5.289 -10.266 1.00 57.06 258 PRO C CA 1
ATOM 7461 C C . PRO C 1 260 ? -75.827 -3.986 -9.654 1.00 56.82 258 PRO C C 1
ATOM 7462 O O . PRO C 1 260 ? -76.108 -3.938 -8.441 1.00 56.65 258 PRO C O 1
ATOM 7466 N N . LEU C 1 261 ? -75.962 -2.939 -10.475 1.00 56.38 259 LEU C N 1
ATOM 7467 C CA . LEU C 1 261 ? -76.476 -1.667 -9.956 1.00 55.94 259 LEU C CA 1
ATOM 7468 C C . LEU C 1 261 ? -77.798 -1.830 -9.192 1.00 55.15 259 LEU C C 1
ATOM 7469 O O . LEU C 1 261 ? -77.919 -1.297 -8.096 1.00 55.32 259 LEU C O 1
ATOM 7474 N N . PRO C 1 262 ? -78.786 -2.573 -9.748 1.00 54.49 260 PRO C N 1
ATOM 7475 C CA . PRO C 1 262 ? -80.070 -2.713 -9.006 1.00 53.82 260 PRO C CA 1
ATOM 7476 C C . PRO C 1 262 ? -79.974 -3.265 -7.579 1.00 52.83 260 PRO C C 1
ATOM 7477 O O . PRO C 1 262 ? -80.694 -2.800 -6.686 1.00 52.42 260 PRO C O 1
ATOM 7481 N N . VAL C 1 263 ? -79.072 -4.219 -7.372 1.00 51.83 261 VAL C N 1
ATOM 7482 C CA . VAL C 1 263 ? -78.880 -4.839 -6.065 1.00 50.67 261 VAL C CA 1
ATOM 7483 C C . VAL C 1 263 ? -78.285 -3.820 -5.124 1.00 50.25 261 VAL C C 1
ATOM 7484 O O . VAL C 1 263 ? -78.660 -3.741 -3.953 1.00 50.50 261 VAL C O 1
ATOM 7488 N N . LEU C 1 264 ? -77.362 -3.028 -5.656 1.00 49.63 262 LEU C N 1
ATOM 7489 C CA . LEU C 1 264 ? -76.748 -1.947 -4.912 1.00 48.87 262 LEU C CA 1
ATOM 7490 C C . LEU C 1 264 ? -77.774 -0.914 -4.451 1.00 49.31 262 LEU C C 1
ATOM 7491 O O . LEU C 1 264 ? -77.765 -0.557 -3.280 1.00 48.98 262 LEU C O 1
ATOM 7496 N N . ARG C 1 265 ? -78.663 -0.451 -5.345 1.00 49.87 263 ARG C N 1
ATOM 7497 C CA . ARG C 1 265 ? -79.738 0.482 -4.950 1.00 50.87 263 ARG C CA 1
ATOM 7498 C C . ARG C 1 265 ? -80.495 -0.107 -3.768 1.00 50.06 263 ARG C C 1
ATOM 7499 O O . ARG C 1 265 ? -80.702 0.568 -2.753 1.00 50.29 263 ARG C O 1
ATOM 7507 N N . GLY C 1 266 ? -80.896 -1.377 -3.922 1.00 49.22 264 GLY C N 1
ATOM 7508 C CA . GLY C 1 266 ? -81.694 -2.103 -2.944 1.00 47.48 264 GLY C CA 1
ATOM 7509 C C . GLY C 1 266 ? -80.970 -2.337 -1.635 1.00 46.77 264 GLY C C 1
ATOM 7510 O O . GLY C 1 266 ? -81.595 -2.530 -0.604 1.00 47.35 264 GLY C O 1
ATOM 7511 N N . SER C 1 267 ? -79.652 -2.318 -1.650 1.00 45.51 265 SER C N 1
ATOM 7512 C CA . SER C 1 267 ? -78.945 -2.567 -0.419 1.00 44.94 265 SER C CA 1
ATOM 7513 C C . SER C 1 267 ? -78.621 -1.340 0.405 1.00 44.02 265 SER C C 1
ATOM 7514 O O . SER C 1 267 ? -77.985 -1.452 1.454 1.00 44.19 265 SER C O 1
ATOM 7517 N N . ILE C 1 268 ? -79.067 -0.168 -0.048 1.00 43.01 266 ILE C N 1
ATOM 7518 C CA . ILE C 1 268 ? -78.813 1.071 0.705 1.00 41.97 266 ILE C CA 1
ATOM 7519 C C . ILE C 1 268 ? -79.665 1.021 1.973 1.00 41.35 266 ILE C C 1
ATOM 7520 O O . ILE C 1 268 ? -80.881 0.936 1.887 1.00 41.78 266 ILE C O 1
ATOM 7525 N N . VAL C 1 269 ? -79.057 1.061 3.144 1.00 40.21 267 VAL C N 1
ATOM 7526 C CA . VAL C 1 269 ? -79.874 0.960 4.356 1.00 39.26 267 VAL C CA 1
ATOM 7527 C C . VAL C 1 269 ? -79.918 2.274 5.061 1.00 39.18 267 VAL C C 1
ATOM 7528 O O . VAL C 1 269 ? -80.699 2.451 5.979 1.00 39.33 267 VAL C O 1
ATOM 7532 N N . ASP C 1 270 ? -79.061 3.204 4.664 1.00 38.93 268 ASP C N 1
ATOM 7533 C CA . ASP C 1 270 ? -78.989 4.463 5.405 1.00 38.48 268 ASP C CA 1
ATOM 7534 C C . ASP C 1 270 ? -78.106 5.450 4.689 1.00 37.94 268 ASP C C 1
ATOM 7535 O O . ASP C 1 270 ? -77.318 5.080 3.828 1.00 38.12 268 ASP C O 1
ATOM 7540 N N . SER C 1 271 ? -78.240 6.715 5.041 1.00 37.32 269 SER C N 1
ATOM 7541 C CA . SER C 1 271 ? -77.385 7.725 4.465 1.00 37.17 269 SER C CA 1
ATOM 7542 C C . SER C 1 271 ? -77.204 8.813 5.498 1.00 36.87 269 SER C C 1
ATOM 7543 O O . SER C 1 271 ? -78.062 9.001 6.346 1.00 36.85 269 SER C O 1
ATOM 7546 N N . HIS C 1 272 ? -76.078 9.511 5.458 1.00 36.41 270 HIS C N 1
ATOM 7547 C CA . HIS C 1 272 ? -75.900 10.626 6.371 1.00 35.69 270 HIS C CA 1
ATOM 7548 C C . HIS C 1 272 ? -75.038 11.705 5.707 1.00 35.36 270 HIS C C 1
ATOM 7549 O O . HIS C 1 272 ? -74.149 11.393 4.903 1.00 35.12 270 HIS C O 1
ATOM 7556 N N . VAL C 1 273 ? -75.349 12.959 6.021 1.00 34.35 271 VAL C N 1
ATOM 7557 C CA . VAL C 1 273 ? -74.614 14.108 5.527 1.00 34.18 271 VAL C CA 1
ATOM 7558 C C . VAL C 1 273 ? -73.515 14.547 6.507 1.00 34.44 271 VAL C C 1
ATOM 7559 O O . VAL C 1 273 ? -73.754 14.764 7.691 1.00 33.32 271 VAL C O 1
ATOM 7563 N N . PHE C 1 274 ? -72.311 14.724 5.979 1.00 35.60 272 PHE C N 1
ATOM 7564 C CA . PHE C 1 274 ? -71.165 15.158 6.778 1.00 35.58 272 PHE C CA 1
ATOM 7565 C C . PHE C 1 274 ? -70.740 16.539 6.319 1.00 36.14 272 PHE C C 1
ATOM 7566 O O . PHE C 1 274 ? -70.351 16.741 5.152 1.00 36.36 272 PHE C O 1
ATOM 7574 N N . ASP C 1 275 ? -70.834 17.493 7.244 1.00 36.63 273 ASP C N 1
ATOM 7575 C CA . ASP C 1 275 ? -70.799 18.909 6.900 1.00 37.20 273 ASP C CA 1
ATOM 7576 C C . ASP C 1 275 ? -69.897 19.803 7.765 1.00 38.02 273 ASP C C 1
ATOM 7577 O O . ASP C 1 275 ? -70.088 21.025 7.791 1.00 37.99 273 ASP C O 1
ATOM 7582 N N . ALA C 1 276 ? -68.915 19.232 8.462 1.00 38.99 274 ALA C N 1
ATOM 7583 C CA . ALA C 1 276 ? -67.981 20.090 9.225 1.00 39.65 274 ALA C CA 1
ATOM 7584 C C . ALA C 1 276 ? -67.289 21.035 8.243 1.00 40.25 274 ALA C C 1
ATOM 7585 O O . ALA C 1 276 ? -66.732 20.574 7.224 1.00 40.17 274 ALA C O 1
ATOM 7587 N N . PRO C 1 277 ? -67.323 22.347 8.528 1.00 40.59 275 PRO C N 1
ATOM 7588 C CA . PRO C 1 277 ? -66.800 23.357 7.602 1.00 41.04 275 PRO C CA 1
ATOM 7589 C C . PRO C 1 277 ? -65.337 23.109 7.191 1.00 42.09 275 PRO C C 1
ATOM 7590 O O . PRO C 1 277 ? -64.967 23.364 6.038 1.00 42.92 275 PRO C O 1
ATOM 7594 N N . GLY C 1 278 ? -64.521 22.585 8.097 1.00 42.24 276 GLY C N 1
ATOM 7595 C CA . GLY C 1 278 ? -63.131 22.379 7.779 1.00 42.47 276 GLY C CA 1
ATOM 7596 C C . GLY C 1 278 ? -62.753 20.967 7.416 1.00 43.21 276 GLY C C 1
ATOM 7597 O O . GLY C 1 278 ? -61.591 20.603 7.531 1.00 44.56 276 GLY C O 1
ATOM 7598 N N . ARG C 1 279 ? -63.695 20.156 6.953 1.00 43.20 277 ARG C N 1
ATOM 7599 C CA . ARG C 1 279 ? -63.367 18.758 6.668 1.00 42.46 277 ARG C CA 1
ATOM 7600 C C . ARG C 1 279 ? -62.454 18.603 5.467 1.00 43.71 277 ARG C C 1
ATOM 7601 O O . ARG C 1 279 ? -61.646 17.676 5.421 1.00 44.58 277 ARG C O 1
ATOM 7609 N N . SER C 1 280 ? -62.613 19.481 4.473 1.00 44.45 278 SER C N 1
ATOM 7610 C CA . SER C 1 280 ? -61.801 19.412 3.257 1.00 44.48 278 SER C CA 1
ATOM 7611 C C . SER C 1 280 ? -60.960 20.669 3.063 1.00 44.95 278 SER C C 1
ATOM 7612 O O . SER C 1 280 ? -61.414 21.798 3.322 1.00 44.45 278 SER C O 1
ATOM 7615 N N . LEU C 1 281 ? -59.721 20.470 2.616 1.00 45.37 279 LEU C N 1
ATOM 7616 C CA . LEU C 1 281 ? -58.806 21.613 2.461 1.00 45.36 279 LEU C CA 1
ATOM 7617 C C . LEU C 1 281 ? -58.966 22.314 1.119 1.00 44.94 279 LEU C C 1
ATOM 7618 O O . LEU C 1 281 ? -58.384 23.374 0.902 1.00 45.60 279 LEU C O 1
ATOM 7623 N N . ARG C 1 282 ? -59.780 21.740 0.240 1.00 44.57 280 ARG C N 1
ATOM 7624 C CA . ARG C 1 282 ? -60.037 22.358 -1.056 1.00 44.38 280 ARG C CA 1
ATOM 7625 C C . ARG C 1 282 ? -61.006 23.551 -0.975 1.00 43.68 280 ARG C C 1
ATOM 7626 O O . ARG C 1 282 ? -61.136 24.306 -1.913 1.00 44.16 280 ARG C O 1
ATOM 7634 N N . GLY C 1 283 ? -61.639 23.736 0.173 1.00 43.52 281 GLY C N 1
ATOM 7635 C CA . GLY C 1 283 ? -62.779 24.642 0.317 1.00 43.23 281 GLY C CA 1
ATOM 7636 C C . GLY C 1 283 ? -63.960 23.899 0.943 1.00 43.10 281 GLY C C 1
ATOM 7637 O O . GLY C 1 283 ? -63.878 22.690 1.198 1.00 43.24 281 GLY C O 1
ATOM 7638 N N . ARG C 1 284 ? -65.060 24.619 1.190 1.00 42.88 282 ARG C N 1
ATOM 7639 C CA . ARG C 1 284 ? -66.274 24.037 1.768 1.00 41.23 282 ARG C CA 1
ATOM 7640 C C . ARG C 1 284 ? -66.791 22.874 0.937 1.00 40.40 282 ARG C C 1
ATOM 7641 O O . ARG C 1 284 ? -67.360 23.091 -0.125 1.00 40.57 282 ARG C O 1
ATOM 7649 N N . THR C 1 285 ? -66.553 21.653 1.414 1.00 39.14 283 THR C N 1
ATOM 7650 C CA . THR C 1 285 ? -67.115 20.454 0.815 1.00 38.30 283 THR C CA 1
ATOM 7651 C C . THR C 1 285 ? -68.029 19.690 1.789 1.00 37.94 283 THR C C 1
ATOM 7652 O O . THR C 1 285 ? -67.619 19.291 2.890 1.00 37.46 283 THR C O 1
ATOM 7656 N N . ILE C 1 286 ? -69.263 19.483 1.356 1.00 37.19 284 ILE C N 1
ATOM 7657 C CA . ILE C 1 286 ? -70.241 18.710 2.099 1.00 36.61 284 ILE C CA 1
ATOM 7658 C C . ILE C 1 286 ? -70.407 17.370 1.399 1.00 36.45 284 ILE C C 1
ATOM 7659 O O . ILE C 1 286 ? -70.554 17.327 0.169 1.00 36.89 284 ILE C O 1
ATOM 7664 N N . THR C 1 287 ? -70.306 16.274 2.144 1.00 35.87 285 THR C N 1
ATOM 7665 C CA . THR C 1 287 ? -70.513 14.970 1.501 1.00 35.88 285 THR C CA 1
ATOM 7666 C C . THR C 1 287 ? -71.756 14.242 2.005 1.00 35.44 285 THR C C 1
ATOM 7667 O O . THR C 1 287 ? -72.155 14.358 3.177 1.00 35.99 285 THR C O 1
ATOM 7671 N N . HIS C 1 288 ? -72.361 13.502 1.100 1.00 34.62 286 HIS C N 1
ATOM 7672 C CA . HIS C 1 288 ? -73.513 12.691 1.395 1.00 34.83 286 HIS C CA 1
ATOM 7673 C C . HIS C 1 288 ? -73.031 11.240 1.405 1.00 35.40 286 HIS C C 1
ATOM 7674 O O . HIS C 1 288 ? -72.650 10.715 0.351 1.00 35.81 286 HIS C O 1
ATOM 7681 N N . ALA C 1 289 ? -73.022 10.605 2.582 1.00 35.07 287 ALA C N 1
ATOM 7682 C CA . ALA C 1 289 ? -72.604 9.204 2.705 1.00 35.12 287 ALA C CA 1
ATOM 7683 C C . ALA C 1 289 ? -73.786 8.227 2.683 1.00 35.59 287 ALA C C 1
ATOM 7684 O O . ALA C 1 289 ? -74.807 8.437 3.357 1.00 36.38 287 ALA C O 1
ATOM 7686 N N . TYR C 1 290 ? -73.653 7.179 1.890 1.00 35.57 288 TYR C N 1
ATOM 7687 C CA . TYR C 1 290 ? -74.691 6.184 1.730 1.00 36.01 288 TYR C CA 1
ATOM 7688 C C . TYR C 1 290 ? -74.077 4.916 2.234 1.00 37.67 288 TYR C C 1
ATOM 7689 O O . TYR C 1 290 ? -72.943 4.554 1.853 1.00 38.64 288 TYR C O 1
ATOM 7698 N N . PHE C 1 291 ? -74.809 4.263 3.131 1.00 38.65 289 PHE C N 1
ATOM 7699 C CA . PHE C 1 291 ? -74.387 3.039 3.760 1.00 39.37 289 PHE C CA 1
ATOM 7700 C C . PHE C 1 291 ? -75.084 1.892 3.046 1.00 40.09 289 PHE C C 1
ATOM 7701 O O . PHE C 1 291 ? -76.313 1.780 3.070 1.00 40.49 289 PHE C O 1
ATOM 7709 N N . ILE C 1 292 ? -74.287 1.082 2.351 1.00 41.23 290 ILE C N 1
ATOM 7710 C CA . ILE C 1 292 ? -74.765 -0.105 1.639 1.00 42.15 290 ILE C CA 1
ATOM 7711 C C . ILE C 1 292 ? -74.286 -1.293 2.418 1.00 44.24 290 ILE C C 1
ATOM 7712 O O . ILE C 1 292 ? -73.119 -1.342 2.858 1.00 44.27 290 ILE C O 1
ATOM 7717 N N . GLN C 1 293 ? -75.194 -2.251 2.570 1.00 46.41 291 GLN C N 1
ATOM 7718 C CA . GLN C 1 293 ? -75.001 -3.405 3.422 1.00 48.59 291 GLN C CA 1
ATOM 7719 C C . GLN C 1 293 ? -75.326 -4.610 2.602 1.00 49.78 291 GLN C C 1
ATOM 7720 O O . GLN C 1 293 ? -76.479 -4.856 2.303 1.00 50.07 291 GLN C O 1
ATOM 7726 N N . LEU C 1 294 ? -74.292 -5.340 2.218 1.00 52.45 292 LEU C N 1
ATOM 7727 C CA . LEU C 1 294 ? -74.421 -6.523 1.360 1.00 55.06 292 LEU C CA 1
ATOM 7728 C C . LEU C 1 294 ? -74.577 -7.812 2.167 1.00 57.15 292 LEU C C 1
ATOM 7729 O O . LEU C 1 294 ? -73.957 -7.947 3.237 1.00 57.45 292 LEU C O 1
ATOM 7734 N N . PRO C 1 295 ? -75.394 -8.772 1.657 1.00 59.09 293 PRO C N 1
ATOM 7735 C CA . PRO C 1 295 ? -75.664 -10.064 2.327 1.00 60.08 293 PRO C CA 1
ATOM 7736 C C . PRO C 1 295 ? -74.390 -10.865 2.519 1.00 61.47 293 PRO C C 1
ATOM 7737 O O . PRO C 1 295 ? -73.431 -10.673 1.762 1.00 61.90 293 PRO C O 1
ATOM 7741 N N . GLY C 1 296 ? -74.386 -11.768 3.499 1.00 62.68 294 GLY C N 1
ATOM 7742 C CA . GLY C 1 296 ? -73.210 -12.594 3.796 1.00 64.11 294 GLY C CA 1
ATOM 7743 C C . GLY C 1 296 ? -72.732 -13.482 2.655 1.00 65.47 294 GLY C C 1
ATOM 7744 O O . GLY C 1 296 ? -73.454 -13.722 1.681 1.00 65.39 294 GLY C O 1
ATOM 7745 N N . GLY C 1 297 ? -71.502 -13.972 2.766 1.00 66.71 295 GLY C N 1
ATOM 7746 C CA . GLY C 1 297 ? -70.983 -14.918 1.781 1.00 67.90 295 GLY C CA 1
ATOM 7747 C C . GLY C 1 297 ? -69.636 -14.507 1.230 1.00 68.71 295 GLY C C 1
ATOM 7748 O O . GLY C 1 297 ? -68.851 -13.829 1.902 1.00 68.34 295 GLY C O 1
ATOM 7749 N N . GLU C 1 298 ? -69.374 -14.942 0.001 1.00 69.53 296 GLU C N 1
ATOM 7750 C CA . GLU C 1 298 ? -68.163 -14.581 -0.729 1.00 70.51 296 GLU C CA 1
ATOM 7751 C C . GLU C 1 298 ? -68.002 -13.060 -0.761 1.00 70.13 296 GLU C C 1
ATOM 7752 O O . GLU C 1 298 ? -68.962 -12.341 -1.050 1.00 70.09 296 GLU C O 1
ATOM 7758 N N . LEU C 1 299 ? -66.806 -12.565 -0.450 1.00 69.92 297 LEU C N 1
ATOM 7759 C CA . LEU C 1 299 ? -66.496 -11.150 -0.715 1.00 69.78 297 LEU C CA 1
ATOM 7760 C C . LEU C 1 299 ? -66.415 -10.918 -2.207 1.00 69.56 297 LEU C C 1
ATOM 7761 O O . LEU C 1 299 ? -65.711 -11.662 -2.920 1.00 69.54 297 LEU C O 1
ATOM 7766 N N . PRO C 1 300 ? -67.131 -9.885 -2.691 1.00 69.18 298 PRO C N 1
ATOM 7767 C CA . PRO C 1 300 ? -67.272 -9.667 -4.136 1.00 68.67 298 PRO C CA 1
ATOM 7768 C C . PRO C 1 300 ? -65.954 -9.212 -4.746 1.00 68.09 298 PRO C C 1
ATOM 7769 O O . PRO C 1 300 ? -65.143 -8.584 -4.057 1.00 67.52 298 PRO C O 1
ATOM 7773 N N . ALA C 1 301 ? -65.739 -9.548 -6.014 1.00 67.96 299 ALA C N 1
ATOM 7774 C CA . ALA C 1 301 ? -64.531 -9.129 -6.718 1.00 68.34 299 ALA C CA 1
ATOM 7775 C C . ALA C 1 301 ? -64.469 -7.608 -6.926 1.00 68.42 299 ALA C C 1
ATOM 7776 O O . ALA C 1 301 ? -65.505 -6.949 -7.025 1.00 68.12 299 ALA C O 1
ATOM 7778 N N . VAL C 1 302 ? -63.245 -7.079 -6.966 1.00 68.76 300 VAL C N 1
ATOM 7779 C CA . VAL C 1 302 ? -62.951 -5.673 -7.279 1.00 69.15 300 VAL C CA 1
ATOM 7780 C C . VAL C 1 302 ? -61.871 -5.573 -8.388 1.00 69.41 300 VAL C C 1
ATOM 7781 O O . VAL C 1 302 ? -61.252 -4.498 -8.604 1.00 69.55 300 VAL C O 1
ATOM 7785 N N . LYS C 1 310 ? -56.058 0.111 -7.230 1.00 71.42 308 LYS C N 1
ATOM 7786 C CA . LYS C 1 310 ? -56.224 -0.565 -5.939 1.00 72.13 308 LYS C CA 1
ATOM 7787 C C . LYS C 1 310 ? -57.554 -0.239 -5.243 1.00 71.09 308 LYS C C 1
ATOM 7788 O O . LYS C 1 310 ? -57.814 0.922 -4.845 1.00 71.19 308 LYS C O 1
ATOM 7794 N N . ALA C 1 311 ? -58.382 -1.276 -5.111 1.00 69.73 309 ALA C N 1
ATOM 7795 C CA . ALA C 1 311 ? -59.542 -1.280 -4.208 1.00 68.28 309 ALA C CA 1
ATOM 7796 C C . ALA C 1 311 ? -59.495 -2.565 -3.391 1.00 67.09 309 ALA C C 1
ATOM 7797 O O . ALA C 1 311 ? -59.178 -3.637 -3.918 1.00 67.06 309 ALA C O 1
ATOM 7799 N N . TRP C 1 312 ? -59.816 -2.474 -2.111 1.00 65.38 310 TRP C N 1
ATOM 7800 C CA . TRP C 1 312 ? -59.837 -3.676 -1.294 1.00 63.87 310 TRP C CA 1
ATOM 7801 C C . TRP C 1 312 ? -60.741 -3.558 -0.070 1.00 62.71 310 TRP C C 1
ATOM 7802 O O . TRP C 1 312 ? -60.958 -2.456 0.444 1.00 62.45 310 TRP C O 1
ATOM 7813 N N . TRP C 1 313 ? -61.271 -4.700 0.373 1.00 61.29 311 TRP C N 1
ATOM 7814 C CA . TRP C 1 313 ? -62.021 -4.805 1.634 1.00 59.79 311 TRP C CA 1
ATOM 7815 C C . TRP C 1 313 ? -61.120 -4.767 2.867 1.00 60.15 311 TRP C C 1
ATOM 7816 O O . TRP C 1 313 ? -60.043 -5.377 2.897 1.00 60.16 311 TRP C O 1
ATOM 7827 N N . MET C 1 314 ? -61.584 -4.071 3.893 1.00 60.32 312 MET C N 1
ATOM 7828 C CA . MET C 1 314 ? -60.756 -3.731 5.023 1.00 60.73 312 MET C CA 1
ATOM 7829 C C . MET C 1 314 ? -61.598 -3.813 6.297 1.00 61.24 312 MET C C 1
ATOM 7830 O O . MET C 1 314 ? -62.695 -3.253 6.365 1.00 61.38 312 MET C O 1
ATOM 7835 N N . SER C 1 315 ? -61.089 -4.534 7.295 1.00 61.81 313 SER C N 1
ATOM 7836 C CA . SER C 1 315 ? -61.828 -4.813 8.526 1.00 62.03 313 SER C CA 1
ATOM 7837 C C . SER C 1 315 ? -61.792 -3.607 9.429 1.00 61.75 313 SER C C 1
ATOM 7838 O O . SER C 1 315 ? -60.952 -2.726 9.257 1.00 62.22 313 SER C O 1
ATOM 7841 N N . LEU C 1 316 ? -62.663 -3.581 10.425 1.00 61.58 314 LEU C N 1
ATOM 7842 C CA . LEU C 1 316 ? -62.674 -2.459 11.370 1.00 61.72 314 LEU C CA 1
ATOM 7843 C C . LEU C 1 316 ? -61.369 -2.400 12.179 1.00 61.29 314 LEU C C 1
ATOM 7844 O O . LEU C 1 316 ? -60.920 -1.322 12.618 1.00 61.22 314 LEU C O 1
ATOM 7849 N N . ALA C 1 317 ? -60.765 -3.578 12.356 1.00 60.69 315 ALA C N 1
ATOM 7850 C CA . ALA C 1 317 ? -59.474 -3.705 13.013 1.00 59.53 315 ALA C CA 1
ATOM 7851 C C . ALA C 1 317 ? -58.360 -3.127 12.128 1.00 58.69 315 ALA C C 1
ATOM 7852 O O . ALA C 1 317 ? -57.523 -2.350 12.599 1.00 58.00 315 ALA C O 1
ATOM 7854 N N . ASP C 1 318 ? -58.363 -3.519 10.853 1.00 58.03 316 ASP C N 1
ATOM 7855 C CA . ASP C 1 318 ? -57.416 -3.000 9.879 1.00 57.80 316 ASP C CA 1
ATOM 7856 C C . ASP C 1 318 ? -57.462 -1.469 9.898 1.00 57.38 316 ASP C C 1
ATOM 7857 O O . ASP C 1 318 ? -56.425 -0.806 10.011 1.00 57.13 316 ASP C O 1
ATOM 7862 N N . LEU C 1 319 ? -58.671 -0.911 9.828 1.00 56.58 317 LEU C N 1
ATOM 7863 C CA . LEU C 1 319 ? -58.821 0.537 9.759 1.00 55.84 317 LEU C CA 1
ATOM 7864 C C . LEU C 1 319 ? -58.197 1.207 10.950 1.00 55.40 317 LEU C C 1
ATOM 7865 O O . LEU C 1 319 ? -57.470 2.180 10.783 1.00 55.98 317 LEU C O 1
ATOM 7870 N N . TYR C 1 320 ? -58.477 0.695 12.145 1.00 54.76 318 TYR C N 1
ATOM 7871 C CA . TYR C 1 320 ? -57.940 1.289 13.384 1.00 54.16 318 TYR C CA 1
ATOM 7872 C C . TYR C 1 320 ? -56.414 1.305 13.409 1.00 54.43 318 TYR C C 1
ATOM 7873 O O . TYR C 1 320 ? -55.800 2.294 13.823 1.00 53.97 318 TYR C O 1
ATOM 7882 N N . ALA C 1 321 ? -55.820 0.212 12.939 1.00 55.22 319 ALA C N 1
ATOM 7883 C CA . ALA C 1 321 ? -54.369 0.092 12.834 1.00 56.41 319 ALA C CA 1
ATOM 7884 C C . ALA C 1 321 ? -53.781 1.135 11.873 1.00 57.18 319 ALA C C 1
ATOM 7885 O O . ALA C 1 321 ? -52.754 1.733 12.165 1.00 57.12 319 ALA C O 1
ATOM 7887 N N . GLN C 1 322 ? -54.459 1.364 10.748 1.00 57.99 320 GLN C N 1
ATOM 7888 C CA . GLN C 1 322 ? -53.998 2.309 9.740 1.00 58.99 320 GLN C CA 1
ATOM 7889 C C . GLN C 1 322 ? -54.735 3.662 9.749 1.00 59.28 320 GLN C C 1
ATOM 7890 O O . GLN C 1 322 ? -54.801 4.330 8.716 1.00 58.59 320 GLN C O 1
ATOM 7896 N N . GLU C 1 323 ? -55.274 4.073 10.901 1.00 60.00 321 GLU C N 1
ATOM 7897 C CA . GLU C 1 323 ? -55.994 5.349 10.995 1.00 61.07 321 GLU C CA 1
ATOM 7898 C C . GLU C 1 323 ? -55.166 6.529 10.476 1.00 61.59 321 GLU C C 1
ATOM 7899 O O . GLU C 1 323 ? -55.716 7.498 9.965 1.00 62.26 321 GLU C O 1
ATOM 7905 N N . GLU C 1 324 ? -53.845 6.409 10.618 1.00 62.03 322 GLU C N 1
ATOM 7906 C CA . GLU C 1 324 ? -52.840 7.369 10.156 1.00 62.06 322 GLU C CA 1
ATOM 7907 C C . GLU C 1 324 ? -52.966 7.688 8.651 1.00 60.63 322 GLU C C 1
ATOM 7908 O O . GLU C 1 324 ? -52.773 8.821 8.240 1.00 60.35 322 GLU C O 1
ATOM 7914 N N . GLN C 1 325 ? -53.296 6.684 7.851 1.00 59.10 323 GLN C N 1
ATOM 7915 C CA . GLN C 1 325 ? -53.342 6.806 6.409 1.00 58.25 323 GLN C CA 1
ATOM 7916 C C . GLN C 1 325 ? -54.732 7.106 5.826 1.00 57.34 323 GLN C C 1
ATOM 7917 O O . GLN C 1 325 ? -54.955 6.925 4.625 1.00 56.96 323 GLN C O 1
ATOM 7923 N N . ILE C 1 326 ? -55.666 7.574 6.653 1.00 56.38 324 ILE C N 1
ATOM 7924 C CA . ILE C 1 326 ? -57.051 7.739 6.195 1.00 55.00 324 ILE C CA 1
ATOM 7925 C C . ILE C 1 326 ? -57.355 9.180 5.829 1.00 54.04 324 ILE C C 1
ATOM 7926 O O . ILE C 1 326 ? -57.080 10.087 6.604 1.00 53.52 324 ILE C O 1
ATOM 7931 N N . TYR C 1 327 ? -57.924 9.382 4.645 1.00 53.26 325 TYR C N 1
ATOM 7932 C CA . TYR C 1 327 ? -58.141 10.725 4.118 1.00 52.88 325 TYR C CA 1
ATOM 7933 C C . TYR C 1 327 ? -59.114 11.509 4.991 1.00 51.94 325 TYR C C 1
ATOM 7934 O O . TYR C 1 327 ? -60.032 10.939 5.582 1.00 52.05 325 TYR C O 1
ATOM 7943 N N . GLU C 1 328 ? -58.908 12.820 5.069 1.00 50.90 326 GLU C N 1
ATOM 7944 C CA . GLU C 1 328 ? -59.932 13.729 5.570 1.00 50.39 326 GLU C CA 1
ATOM 7945 C C . GLU C 1 328 ? -60.631 13.149 6.795 1.00 49.08 326 GLU C C 1
ATOM 7946 O O . GLU C 1 328 ? -59.987 12.811 7.788 1.00 48.83 326 GLU C O 1
ATOM 7952 N N . ASP C 1 329 ? -61.953 13.038 6.718 1.00 47.52 327 ASP C N 1
ATOM 7953 C CA . ASP C 1 329 ? -62.754 12.612 7.859 1.00 45.52 327 ASP C CA 1
ATOM 7954 C C . ASP C 1 329 ? -63.423 11.268 7.592 1.00 45.11 327 ASP C C 1
ATOM 7955 O O . ASP C 1 329 ? -64.373 10.889 8.278 1.00 45.57 327 ASP C O 1
ATOM 7960 N N . HIS C 1 330 ? -62.922 10.551 6.592 1.00 44.47 328 HIS C N 1
ATOM 7961 C CA . HIS C 1 330 ? -63.482 9.282 6.217 1.00 44.82 328 HIS C CA 1
ATOM 7962 C C . HIS C 1 330 ? -63.582 8.240 7.337 1.00 45.85 328 HIS C C 1
ATOM 7963 O O . HIS C 1 330 ? -64.419 7.344 7.277 1.00 46.29 328 HIS C O 1
ATOM 7970 N N . PHE C 1 331 ? -62.743 8.350 8.360 1.00 46.96 329 PHE C N 1
ATOM 7971 C CA . PHE C 1 331 ? -62.780 7.403 9.456 1.00 47.53 329 PHE C CA 1
ATOM 7972 C C . PHE C 1 331 ? -64.012 7.668 10.301 1.00 47.67 329 PHE C C 1
ATOM 7973 O O . PHE C 1 331 ? -64.746 6.728 10.654 1.00 47.75 329 PHE C O 1
ATOM 7981 N N . GLN C 1 332 ? -64.257 8.939 10.604 1.00 46.71 330 GLN C N 1
ATOM 7982 C CA . GLN C 1 332 ? -65.469 9.313 11.313 1.00 46.62 330 GLN C CA 1
ATOM 7983 C C . GLN C 1 332 ? -66.744 8.926 10.560 1.00 45.74 330 GLN C C 1
ATOM 7984 O O . GLN C 1 332 ? -67.771 8.699 11.181 1.00 45.52 330 GLN C O 1
ATOM 7990 N N . ILE C 1 333 ? -66.685 8.877 9.234 1.00 45.02 331 ILE C N 1
ATOM 7991 C CA . ILE C 1 333 ? -67.863 8.547 8.445 1.00 44.83 331 ILE C CA 1
ATOM 7992 C C . ILE C 1 333 ? -68.182 7.070 8.630 1.00 45.32 331 ILE C C 1
ATOM 7993 O O . ILE C 1 333 ? -69.339 6.692 8.886 1.00 45.27 331 ILE C O 1
ATOM 7998 N N . ILE C 1 334 ? -67.144 6.245 8.515 1.00 45.47 332 ILE C N 1
ATOM 7999 C CA . ILE C 1 334 ? -67.244 4.829 8.787 1.00 46.00 332 ILE C CA 1
ATOM 8000 C C . ILE C 1 334 ? -67.760 4.579 10.203 1.00 46.58 332 ILE C C 1
ATOM 8001 O O . ILE C 1 334 ? -68.736 3.866 10.398 1.00 46.94 332 ILE C O 1
ATOM 8006 N N . GLN C 1 335 ? -67.124 5.201 11.183 1.00 47.40 333 GLN C N 1
ATOM 8007 C CA . GLN C 1 335 ? -67.499 5.021 12.567 1.00 48.49 333 GLN C CA 1
ATOM 8008 C C . GLN C 1 335 ? -68.950 5.377 12.785 1.00 47.77 333 GLN C C 1
ATOM 8009 O O . GLN C 1 335 ? -69.640 4.712 13.542 1.00 48.09 333 GLN C O 1
ATOM 8015 N N . HIS C 1 336 ? -69.438 6.403 12.107 1.00 47.24 334 HIS C N 1
ATOM 8016 C CA . HIS C 1 336 ? -70.817 6.796 12.306 1.00 46.44 334 HIS C CA 1
ATOM 8017 C C . HIS C 1 336 ? -71.807 5.661 11.959 1.00 47.45 334 HIS C C 1
ATOM 8018 O O . HIS C 1 336 ? -72.793 5.477 12.658 1.00 47.06 334 HIS C O 1
ATOM 8025 N N . PHE C 1 337 ? -71.544 4.902 10.904 1.00 48.93 335 PHE C N 1
ATOM 8026 C CA . PHE C 1 337 ? -72.466 3.823 10.503 1.00 51.50 335 PHE C CA 1
ATOM 8027 C C . PHE C 1 337 ? -72.255 2.525 11.276 1.00 53.87 335 PHE C C 1
ATOM 8028 O O . PHE C 1 337 ? -73.117 1.641 11.296 1.00 53.30 335 PHE C O 1
ATOM 8036 N N . VAL C 1 338 ? -71.098 2.441 11.912 1.00 57.17 336 VAL C N 1
ATOM 8037 C CA . VAL C 1 338 ? -70.780 1.369 12.820 1.00 60.62 336 VAL C CA 1
ATOM 8038 C C . VAL C 1 338 ? -70.931 1.860 14.279 1.00 62.64 336 VAL C C 1
ATOM 8039 O O . VAL C 1 338 ? -70.060 2.587 14.766 1.00 64.40 336 VAL C O 1
ATOM 8043 N N . SER C 1 339 ? -72.000 1.441 14.972 1.00 64.12 337 SER C N 1
ATOM 8044 C CA . SER C 1 339 ? -72.469 2.065 16.255 1.00 65.64 337 SER C CA 1
ATOM 8045 C C . SER C 1 339 ? -72.832 3.534 16.043 1.00 66.05 337 SER C C 1
ATOM 8046 O O . SER C 1 339 ? -73.593 3.855 15.131 1.00 66.97 337 SER C O 1
#

Organism: Synechocystis sp. (strain ATCC 27184 / PCC 6803 / Kazusa) (NCBI:txid1111708)

Sequence (995 aa):
DPMQTKYQYGIYIGRFQPFHLGHLRTLNLALEKAEQVIIILGSHRVAADTRNPWRSPERMAMIEACLSPQILKRVHFLTVRDWLYSDNLWLAAVQQQVLKITGGSNSVVVLGHRKDASSYYLNLFPQWDYLETGHYPDFSSTAIRGAYFEGKEGDYLDKVPPAIADYLQTFQKSERYIALCDEYQFLQAYKQAWATAPYAPTFITTDAVVVQAGHVLMVRRQAKPGLGLIALPGGFIKQNETLVEGMLRELKEETRLKVPLPVLRGSIVDSHVFDAPGRSLRGRTITHAYFIQLPGGELPAVKKAWWMSLADLYAQEEQIYEDHFQIIQHFVKYQYGIYIGRFQPFHLGHLRTLNLALEKAEQVIIILGSHRVAADTRNPWRSPERMAMIEACLSPQILKRVHFLTVRDWLYSDNLWLAAVQQQVLKITGGSNSVVVLGHRKDASSYYLNLFPQWDYLETGHYPDFSSTAIRGAYFEGKEGDYLDKVPPAIADYLQTFQKSERYIALCDEYQFLQAYKQAWATAPYAPTFITTDAVVVQAGHVLMVRRQAKPGLGLIALPGGFIKQNETLVEEGMLRELKEETRLKVPLPVLRRGSIVDSHVFDAPGRSLRGRTITHAYFIQLPGGELPAVKGGDDAQKAWWMSLADLYAQEEQIYEDHFQIIQHFVSKVKYQYGIYIGRFQPFHLGHLRTLNLALEKAEQVIIILGSHRVAADTRNPWRSPERMAMIEACLSPQILKRVHFLTVRDWLYSDNLWLAAVQQQVLKITGGSNSVVVLGHRKDASSYYLNLFPQWDYLETGHYPDFSSTAIRGAYFEGKEGDYLDKVPPAIADYLQTFQKSERYIALCDEYQFLQAYKQAWATAPYAPTFITTDAVVVQAGHVLMVRRQAKPGLGLIALPGGFIKQNETLVEEGMLRELKEETRLKVPLPVLRGSIVDSHVFDAPGRSLRGRTITHAYFIQLPGGELPAVKAWWMSLADLYAQEEQIYEDHFQIIQHFVS

Nearest PDB structures (foldseek):
  2qjo-assembly1_A-2  TM=1.003E+00  e=3.667E-74  Synechocystis sp. PCC 6803
  2qjo-assembly1_C-2  TM=9.997E-01  e=5.103E-66  Synechocystis sp. PCC 6803
  2qjo-assembly1_B-2  TM=9.967E-01  e=1.062E-65  Synechocystis sp. PCC 6803
  2r5w-assembly1_A  TM=9.264E-01  e=1.159E-37  Francisella tularensis subsp. tularensis
  2qjt-assembly1_A  TM=9.192E-01  e=6.031E-37  Francisella tularensis

Radius of gyration: 35.72 Å; Cα contacts (8 Å, |Δi|>4): 1710; chains: 3; bounding box: 112×67×82 Å